Protein AF-0000000082941729 (afdb_homodimer)

Radius of gyration: 45.55 Å; Cα contacts (8 Å, |Δi|>4): 1710; chains: 2; bounding box: 88×138×105 Å

Sequence (1058 aa):
MKRRRMSAECEMDHSYAMPNVNDNSNALLKKIQNVYANKLLNDITLVVGGISYPAHRFMLCISSDVFETMLMNSTWSDSHQEVIELQEVQQCIEVFPVFLQYFYTGVITLEQSNIMPMLVLADKYNVKDLTTLCVEYMCEHIADAADQGQLVTWFQYVLSLNQPTTINASYYCKIWQDIDCMEIKPPWNRLLKACRNYIKWNLDSCTKCFNTFQCDILVGLLKQSDVVVHDEMQLFGCVASWLNYQSAEKLLECNDSDTIEDYMSSLTEHVMSYIRYPMILPRQMAQLLMVPVVKQNKDFFVDKMAAAMEYNLIKTEKRSDSEHILECTPRLYTCERWGNSFRVRTKVIQNYQSIKREIVTCSSLFDRERELNEESNWEIEMYLKGMCFGKAMLVSWRGSIEVPEVIIKTVRATIKMKLRPEDIGKVARHVRVAILVYAVQNKIVHVVTVVQKVVLFDTNQNLITIDDLMVYDAVNQPTTNEDLIHINDTNVSYFMSDRVPLKFHVIITPIITGLTDTHVGTRIQHVHFMKRRRMSAECEMDHSYAMPNVNDNSNALLKKIQNVYANKLLNDITLVVGGISYPAHRFMLCISSDVFETMLMNSTWSDSHQEVIELQEVQQCIEVFPVFLQYFYTGVITLEQSNIMPMLVLADKYNVKDLTTLCVEYMCEHIADAADQGQLVTWFQYVLSLNQPTTINASYYCKIWQDIDCMEIKPPWNRLLKACRNYIKWNLDSCTKCFNTFQCDILVGLLKQSDVVVHDEMQLFGCVASWLNYQSAEKLLECNDSDTIEDYMSSLTEHVMSYIRYPMILPRQMAQLLMVPVVKQNKDFFVDKMAAAMEYNLIKTEKRSDSEHILECTPRLYTCERWGNSFRVRTKVIQNYQSIKREIVTCSSLFDRERELNEESNWEIEMYLKGMCFGKAMLVSWRGSIEVPEVIIKTVRATIKMKLRPEDIGKVARHVRVAILVYAVQNKIVHVVTVVQKVVLFDTNQNLITIDDLMVYDAVNQPTTNEDLIHINDTNVSYFMSDRVPLKFHVIITPIITGLTDTHVGTRIQHVHF

Nearest PDB structures (foldseek):
  5x4m-assembly1_A  TM=8.653E-01  e=1.955E-06  Homo sapiens
  6zbu-assembly1_A  TM=8.214E-01  e=2.168E-06  Homo sapiens
  6xxs-assembly1_B  TM=8.142E-01  e=2.168E-06  Homo sapiens
  6y17-assembly1_B  TM=8.483E-01  e=8.745E-06  Homo sapiens
  3htm-assembly2_D  TM=7.459E-01  e=9.986E-07  Homo sapiens

Secondary structure (DSSP, 8-state):
-------------------EEEE-HHHHHHHHHHHHHTT-S--EEEEETTEEEEE-HHHHHHH-HHHHHHHHSS---SSS-EEEEE---HHHHHHHHHHHHHHHHSEEEE-TTTHHHHHHHHHHTT-HHHHHHHHHHHHHTHHHHHHHT-HHHHHHHHHHHS--SS--TTHHHHHHHT-S---PPTTHHHHHHHHHHHHHH-GGGGGTTGGG--HHHHHHHHT-S--EES-HHHHHHHHHHHHHHHHHHHHHH---HHHHHHHHHHHHHHHHTTS-GGGS-HHHHHHHTTSHHHHHTHHHHHHHHHHHHHHHH--S-----GGGHHHHS--EE-STTTEEEEEE-GGGPPTT-EEEEEEEEES-SS--SSS--PEEEEEEEEESS-EEE--EEEEETTEEEEE--EEE---EEEEEEE--GGGTTT--EEEEEEEEEEEEETTEEEEEEEEEEEEEE-SS--EEEE--SS-HHHHHS---TT----STTSS-BS-SSTTPPEEEEEEEEE--BTTB------EEE----/-------------------EEEE-HHHHHHHHHHHHHTT-S--EEEEETTEEEEE-HHHHHHH-HHHHHHHHSS---SSS-EEEEE---HHHHHHHHHHHHHHHHSEEEE-TTTHHHHHHHHHHTT-HHHHHHHHHHHHHTHHHHHHHT-HHHHHHHHHHHS--SS--TTHHHHHHHTSS---PPTTHHHHHHHHHHHHHH-GGGGGTTGGG--HHHHHHHHT-S--EES-HHHHHHHHHHHHHHHHHHHHHH---HHHHHHHHHHHHHHHHTTS-GGGS-HHHHHHHTTSHHHHHTHHHHHHHHHHHHHHHH--S-----GGGHHHHS--EE-STTTEEEEEE-GGGPPTT-EEEEEEEEES-SS--SSS--PEEEEEEEEESS-EEE--EEEEETTEEEEE--EEE---EEEEEEE--GGGTTT--EEEEEEEEEEEEETTEEEEEEEEEEEEEE-SS--EEEE--SS-HHHHHS---SS----STTSS-BS-SSTTPPEEEEEEEEE--TTTS------EEE----

Structure (mmCIF, N/CA/C/O backbone):
data_AF-0000000082941729-model_v1
#
loop_
_entity.id
_entity.type
_entity.pdbx_description
1 polymer 'BTB domain-containing protein'
#
loop_
_atom_site.group_PDB
_atom_site.id
_atom_site.type_symbol
_atom_site.label_atom_id
_atom_site.label_alt_id
_atom_site.label_comp_id
_atom_site.label_asym_id
_atom_site.label_entity_id
_atom_site.label_seq_id
_atom_site.pdbx_PDB_ins_code
_atom_site.Cartn_x
_atom_site.Cartn_y
_atom_site.Cartn_z
_atom_site.occupancy
_atom_site.B_iso_or_equiv
_atom_site.auth_seq_id
_atom_site.auth_comp_id
_atom_site.auth_asym_id
_atom_site.auth_atom_id
_atom_site.pdbx_PDB_model_num
ATOM 1 N N . MET A 1 1 ? -15.031 -22.234 -60.562 1 21.86 1 MET A N 1
ATOM 2 C CA . MET A 1 1 ? -15.578 -21.766 -59.312 1 21.86 1 MET A CA 1
ATOM 3 C C . MET A 1 1 ? -14.594 -21.984 -58.156 1 21.86 1 MET A C 1
ATOM 5 O O . MET A 1 1 ? -14.43 -23.109 -57.688 1 21.86 1 MET A O 1
ATOM 9 N N . LYS A 1 2 ? -13.523 -21.281 -58.031 1 22.61 2 LYS A N 1
ATOM 10 C CA . LYS A 1 2 ? -12.172 -21.391 -57.469 1 22.61 2 LYS A CA 1
ATOM 11 C C . LYS A 1 2 ? -12.18 -21.125 -55.969 1 22.61 2 LYS A C 1
ATOM 13 O O . LYS A 1 2 ? -12.695 -20.094 -55.531 1 22.61 2 LYS A O 1
ATOM 18 N N . ARG A 1 3 ? -12.211 -22.203 -55 1 19.81 3 ARG A N 1
ATOM 19 C CA . ARG A 1 3 ? -12.328 -22.391 -53.562 1 19.81 3 ARG A CA 1
ATOM 20 C C . ARG A 1 3 ? -11.312 -21.516 -52.812 1 19.81 3 ARG A C 1
ATOM 22 O O . ARG A 1 3 ? -10.102 -21.719 -52.938 1 19.81 3 ARG A O 1
ATOM 29 N N . ARG A 1 4 ? -11.562 -20.25 -52.719 1 24.45 4 ARG A N 1
ATOM 30 C CA . ARG A 1 4 ? -10.711 -19.219 -52.094 1 24.45 4 ARG A CA 1
ATOM 31 C C . ARG A 1 4 ? -10.242 -19.656 -50.719 1 24.45 4 ARG A C 1
ATOM 33 O O . ARG A 1 4 ? -11.055 -19.828 -49.812 1 24.45 4 ARG A O 1
ATOM 40 N N . ARG A 1 5 ? -9.133 -20.422 -50.625 1 20.16 5 ARG A N 1
ATOM 41 C CA . ARG A 1 5 ? -8.383 -21.031 -49.562 1 20.16 5 ARG A CA 1
ATOM 42 C C . ARG A 1 5 ? -8.031 -20 -48.469 1 20.16 5 ARG A C 1
ATOM 44 O O . ARG A 1 5 ? -7.156 -19.156 -48.688 1 20.16 5 ARG A O 1
ATOM 51 N N . MET A 1 6 ? -9.023 -19.391 -48 1 22.98 6 MET A N 1
ATOM 52 C CA . MET A 1 6 ? -8.812 -18.328 -47 1 22.98 6 MET A CA 1
ATOM 53 C C . MET A 1 6 ? -7.812 -18.75 -45.938 1 22.98 6 MET A C 1
ATOM 55 O O . MET A 1 6 ? -8.047 -19.734 -45.219 1 22.98 6 MET A O 1
ATOM 59 N N . SER A 1 7 ? -6.547 -18.625 -46.125 1 22.41 7 SER A N 1
ATOM 60 C CA . SER A 1 7 ? -5.328 -18.844 -45.375 1 22.41 7 SER A CA 1
ATOM 61 C C . SER A 1 7 ? -5.375 -18.094 -44.031 1 22.41 7 SER A C 1
ATOM 63 O O . SER A 1 7 ? -5.215 -16.859 -44 1 22.41 7 SER A O 1
ATOM 65 N N . ALA A 1 8 ? -6.391 -18.109 -43.281 1 27.59 8 ALA A N 1
ATOM 66 C CA . ALA A 1 8 ? -6.414 -17.344 -42.062 1 27.59 8 ALA A CA 1
ATOM 67 C C . ALA A 1 8 ? -5.152 -17.594 -41.219 1 27.59 8 ALA A C 1
ATOM 69 O O . ALA A 1 8 ? -4.957 -18.688 -40.688 1 27.59 8 ALA A O 1
ATOM 70 N N . GLU A 1 9 ? -4.09 -17.016 -41.625 1 25.06 9 GLU A N 1
ATOM 71 C CA . GLU A 1 9 ? -2.816 -16.828 -40.938 1 25.06 9 GLU A CA 1
ATOM 72 C C . GLU A 1 9 ? -3.023 -16.344 -39.5 1 25.06 9 GLU A C 1
ATOM 74 O O . GLU A 1 9 ? -3.422 -15.195 -39.281 1 25.06 9 GLU A O 1
ATOM 79 N N . CYS A 1 10 ? -3.721 -17.031 -38.719 1 26.91 10 CYS A N 1
ATOM 80 C CA . CYS A 1 10 ? -3.805 -16.719 -37.281 1 26.91 10 CYS A CA 1
ATOM 81 C C . CYS A 1 10 ? -2.439 -16.312 -36.75 1 26.91 10 CYS A C 1
ATOM 83 O O . CYS A 1 10 ? -1.518 -17.141 -36.688 1 26.91 10 CYS A O 1
ATOM 85 N N . GLU A 1 11 ? -2.002 -15.117 -37.125 1 27.2 11 GLU A N 1
ATOM 86 C CA . GLU A 1 11 ? -0.87 -14.422 -36.5 1 27.2 11 GLU A CA 1
ATOM 87 C C . GLU A 1 11 ? -0.776 -14.727 -35 1 27.2 11 GLU A C 1
ATOM 89 O O . GLU A 1 11 ? -1.679 -14.383 -34.25 1 27.2 11 GLU A O 1
ATOM 94 N N . MET A 1 12 ? -0.299 -15.836 -34.656 1 29.38 12 MET A N 1
ATOM 95 C CA . MET A 1 12 ? 0.093 -16.266 -33.344 1 29.38 12 MET A CA 1
ATOM 96 C C . MET A 1 12 ? 0.808 -15.148 -32.594 1 29.38 12 MET A C 1
ATOM 98 O O . MET A 1 12 ? 1.949 -14.812 -32.906 1 29.38 12 MET A O 1
ATOM 102 N N . ASP A 1 13 ? 0.199 -13.969 -32.469 1 31.2 13 ASP A N 1
ATOM 103 C CA . ASP A 1 13 ? 0.742 -12.898 -31.641 1 31.2 13 ASP A CA 1
ATOM 104 C C . ASP A 1 13 ? 1.381 -13.469 -30.375 1 31.2 13 ASP A C 1
ATOM 106 O O . ASP A 1 13 ? 0.701 -14.086 -29.547 1 31.2 13 ASP A O 1
ATOM 110 N N . HIS A 1 14 ? 2.51 -13.938 -30.453 1 34.19 14 HIS A N 1
ATOM 111 C CA . HIS A 1 14 ? 3.398 -14.195 -29.328 1 34.19 14 HIS A CA 1
ATOM 112 C C . HIS A 1 14 ? 3.322 -13.078 -28.297 1 34.19 14 HIS A C 1
ATOM 114 O O . HIS A 1 14 ? 4.02 -12.062 -28.422 1 34.19 14 HIS A O 1
ATOM 120 N N . SER A 1 15 ? 2.23 -12.586 -27.969 1 35.53 15 SER A N 1
ATOM 121 C CA . SER A 1 15 ? 2.148 -11.578 -26.922 1 35.53 15 SER A CA 1
ATOM 122 C C . SER A 1 15 ? 3.182 -11.836 -25.828 1 35.53 15 SER A C 1
ATOM 124 O O . SER A 1 15 ? 3.232 -12.93 -25.266 1 35.53 15 SER A O 1
ATOM 126 N N . TYR A 1 16 ? 4.301 -11.227 -25.922 1 38.34 16 TYR A N 1
ATOM 127 C CA . TYR A 1 16 ? 5.332 -11.039 -24.906 1 38.34 16 TYR A CA 1
ATOM 128 C C . TYR A 1 16 ? 4.723 -10.984 -23.516 1 38.34 16 TYR A C 1
ATOM 130 O O . TYR A 1 16 ? 3.793 -10.211 -23.266 1 38.34 16 TYR A O 1
ATOM 138 N N . ALA A 1 17 ? 4.609 -12.055 -22.859 1 46.28 17 ALA A N 1
ATOM 139 C CA . ALA A 1 17 ? 4.199 -12.219 -21.469 1 46.28 17 ALA A CA 1
ATOM 140 C C . ALA A 1 17 ? 4.605 -11.008 -20.641 1 46.28 17 ALA A C 1
ATOM 142 O O . ALA A 1 17 ? 5.773 -10.617 -20.625 1 46.28 17 ALA A O 1
ATOM 143 N N . MET A 1 18 ? 3.936 -9.945 -20.547 1 54.12 18 MET A N 1
ATOM 144 C CA . MET A 1 18 ? 4.137 -8.812 -19.656 1 54.12 18 MET A CA 1
ATOM 145 C C . MET A 1 18 ? 4.824 -9.258 -18.359 1 54.12 18 MET A C 1
ATOM 147 O O . MET A 1 18 ? 4.473 -10.289 -17.797 1 54.12 18 MET A O 1
ATOM 151 N N . PRO A 1 19 ? 5.992 -8.656 -18.188 1 65.81 19 PRO A N 1
ATOM 152 C CA . PRO A 1 19 ? 6.688 -9.008 -16.953 1 65.81 19 PRO A CA 1
ATOM 153 C C . PRO A 1 19 ? 5.766 -9 -15.734 1 65.81 19 PRO A C 1
ATOM 155 O O . PRO A 1 19 ? 4.891 -8.141 -15.617 1 65.81 19 PRO A O 1
ATOM 158 N N . ASN A 1 20 ? 5.652 -10.117 -15.125 1 81.06 20 ASN A N 1
ATOM 159 C CA . ASN A 1 20 ? 4.859 -10.273 -13.914 1 81.06 20 ASN A CA 1
ATOM 160 C C . ASN A 1 20 ? 5.539 -9.625 -12.711 1 81.06 20 ASN A C 1
ATOM 162 O O . ASN A 1 20 ? 6.391 -10.242 -12.07 1 81.06 20 ASN A O 1
ATOM 166 N N . VAL A 1 21 ? 5.328 -8.352 -12.57 1 82.5 21 VAL A N 1
ATOM 167 C CA . VAL A 1 21 ? 5.891 -7.621 -11.438 1 82.5 21 VAL A CA 1
ATOM 168 C C . VAL A 1 21 ? 5.102 -7.953 -10.172 1 82.5 21 VAL A C 1
ATOM 170 O O . VAL A 1 21 ? 3.877 -7.812 -10.141 1 82.5 21 VAL A O 1
ATOM 173 N N . ASN A 1 22 ? 5.801 -8.523 -9.227 1 87.06 22 ASN A N 1
ATOM 174 C CA . ASN A 1 22 ? 5.211 -8.852 -7.934 1 87.06 22 ASN A CA 1
ATOM 175 C C . ASN A 1 22 ? 5.688 -7.91 -6.836 1 87.06 22 ASN A C 1
ATOM 177 O O . ASN A 1 22 ? 6.887 -7.793 -6.59 1 87.06 22 ASN A O 1
ATOM 181 N N . ASP A 1 23 ? 4.734 -7.207 -6.297 1 87.62 23 ASP A N 1
ATOM 182 C CA . ASP A 1 23 ? 5.055 -6.305 -5.195 1 87.62 23 ASP A CA 1
ATOM 183 C C . ASP A 1 23 ? 4.793 -6.969 -3.844 1 87.62 23 ASP A C 1
ATOM 185 O O . ASP A 1 23 ? 3.645 -7.086 -3.416 1 87.62 23 ASP A O 1
ATOM 189 N N . ASN A 1 24 ? 5.77 -7.367 -3.215 1 92.56 24 ASN A N 1
ATOM 190 C CA . ASN A 1 24 ? 5.711 -7.996 -1.9 1 92.56 24 ASN A CA 1
ATOM 191 C C . ASN A 1 24 ? 6.379 -7.137 -0.834 1 92.56 24 ASN A C 1
ATOM 193 O O . ASN A 1 24 ? 6.988 -7.66 0.1 1 92.56 24 ASN A O 1
ATOM 197 N N . SER A 1 25 ? 6.285 -5.875 -0.958 1 92 25 SER A N 1
ATOM 198 C CA . SER A 1 25 ? 6.934 -4.949 -0.036 1 92 25 SER A CA 1
ATOM 199 C C . SER A 1 25 ? 6.363 -5.082 1.373 1 92 25 SER A C 1
ATOM 201 O O . SER A 1 25 ? 7.066 -4.84 2.357 1 92 25 SER A O 1
ATOM 203 N N . ASN A 1 26 ? 5.145 -5.469 1.454 1 92.75 26 ASN A N 1
ATOM 204 C CA . ASN A 1 26 ? 4.523 -5.684 2.754 1 92.75 26 ASN A CA 1
ATOM 205 C C . ASN A 1 26 ? 5.258 -6.75 3.561 1 92.75 26 ASN A C 1
ATOM 207 O O . ASN A 1 26 ? 5.344 -6.66 4.785 1 92.75 26 ASN A O 1
ATOM 211 N N . ALA A 1 27 ? 5.723 -7.719 2.869 1 92.88 27 ALA A N 1
ATOM 212 C CA . ALA A 1 27 ? 6.477 -8.773 3.547 1 92.88 27 ALA A CA 1
ATOM 213 C C . ALA A 1 27 ? 7.758 -8.219 4.156 1 92.88 27 ALA A C 1
ATOM 215 O O . ALA A 1 27 ? 8.156 -8.625 5.254 1 92.88 27 ALA A O 1
ATOM 216 N N . LEU A 1 28 ? 8.383 -7.355 3.439 1 94.19 28 LEU A N 1
ATOM 217 C CA . LEU A 1 28 ? 9.602 -6.73 3.947 1 94.19 28 LEU A CA 1
ATOM 218 C C . LEU A 1 28 ? 9.312 -5.93 5.215 1 94.19 28 LEU A C 1
ATOM 220 O O . LEU A 1 28 ? 10.047 -6.039 6.199 1 94.19 28 LEU A O 1
ATOM 224 N N . LEU A 1 29 ? 8.273 -5.176 5.199 1 95.25 29 LEU A N 1
ATOM 225 C CA . LEU A 1 29 ? 7.887 -4.379 6.359 1 95.25 29 LEU A CA 1
ATOM 226 C C . LEU A 1 29 ? 7.578 -5.273 7.555 1 95.25 29 LEU A C 1
ATOM 228 O O . LEU A 1 29 ? 7.953 -4.949 8.688 1 95.25 29 LEU A O 1
ATOM 232 N N . LYS A 1 30 ? 6.93 -6.352 7.254 1 95.25 30 LYS A N 1
ATOM 233 C CA . LYS A 1 30 ? 6.602 -7.293 8.32 1 95.25 30 LYS A CA 1
ATOM 234 C C . LYS A 1 30 ? 7.863 -7.898 8.93 1 95.25 30 LYS A C 1
ATOM 236 O O . LYS A 1 30 ? 7.922 -8.141 10.133 1 95.25 30 LYS A O 1
ATOM 241 N N . LYS A 1 31 ? 8.812 -8.172 8.102 1 95.69 31 LYS A N 1
ATOM 242 C CA . LYS A 1 31 ? 10.086 -8.695 8.586 1 95.69 31 LYS A CA 1
ATOM 243 C C . LYS A 1 31 ? 10.758 -7.711 9.539 1 95.69 31 LYS A C 1
ATOM 245 O O . LYS A 1 31 ? 11.234 -8.102 10.609 1 95.69 31 LYS A O 1
ATOM 250 N N . ILE A 1 32 ? 10.734 -6.465 9.156 1 96 32 ILE A N 1
ATOM 251 C CA . ILE A 1 32 ? 11.359 -5.422 9.961 1 96 32 ILE A CA 1
ATOM 252 C C . ILE A 1 32 ? 10.609 -5.27 11.281 1 96 32 ILE A C 1
ATOM 254 O O . ILE A 1 32 ? 11.219 -5.191 12.344 1 96 32 ILE A O 1
ATOM 258 N N . GLN A 1 33 ? 9.336 -5.258 11.203 1 95.38 33 GLN A N 1
ATOM 259 C CA . GLN A 1 33 ? 8.516 -5.141 12.398 1 95.38 33 GLN A CA 1
ATOM 260 C C . GLN A 1 33 ? 8.742 -6.32 13.344 1 95.38 33 GLN A C 1
ATOM 262 O O . GLN A 1 33 ? 8.766 -6.152 14.562 1 95.38 33 GLN A O 1
ATOM 267 N N . ASN A 1 34 ? 8.883 -7.473 12.711 1 95.38 34 ASN A N 1
ATOM 268 C CA . ASN A 1 34 ? 9.086 -8.68 13.508 1 95.38 34 ASN A CA 1
ATOM 269 C C . ASN A 1 34 ? 10.398 -8.625 14.281 1 95.38 34 ASN A C 1
ATOM 271 O O . ASN A 1 34 ? 10.445 -9.016 15.453 1 95.38 34 ASN A O 1
ATOM 275 N N . VAL A 1 35 ? 11.398 -8.18 13.633 1 94.88 35 VAL A N 1
ATOM 276 C CA . VAL A 1 35 ? 12.711 -8.086 14.273 1 94.88 35 VAL A CA 1
ATOM 277 C C . VAL A 1 35 ? 12.656 -7.094 15.43 1 94.88 35 VAL A C 1
ATOM 279 O O . VAL A 1 35 ? 13.258 -7.316 16.484 1 94.88 35 VAL A O 1
ATOM 282 N N . TYR A 1 36 ? 11.938 -6.012 15.297 1 94.94 36 TYR A N 1
ATOM 283 C CA . TYR A 1 36 ? 11.781 -5 16.344 1 94.94 36 TYR A CA 1
ATOM 284 C C . TYR A 1 36 ? 10.945 -5.531 17.5 1 94.94 36 TYR A C 1
ATOM 286 O O . TYR A 1 36 ? 11.328 -5.398 18.656 1 94.94 36 TYR A O 1
ATOM 294 N N . ALA A 1 37 ? 9.844 -6.117 17.156 1 94.44 37 ALA A N 1
ATOM 295 C CA . ALA A 1 37 ? 8.898 -6.59 18.172 1 94.44 37 ALA A CA 1
ATOM 296 C C . ALA A 1 37 ? 9.516 -7.688 19.031 1 94.44 37 ALA A C 1
ATOM 298 O O . ALA A 1 37 ? 9.258 -7.754 20.234 1 94.44 37 ALA A O 1
ATOM 299 N N . ASN A 1 38 ? 10.375 -8.492 18.422 1 94.19 38 ASN A N 1
ATOM 300 C CA . ASN A 1 38 ? 10.93 -9.633 19.141 1 94.19 38 ASN A CA 1
ATOM 301 C C . ASN A 1 38 ? 12.367 -9.375 19.578 1 94.19 38 ASN A C 1
ATOM 303 O O . ASN A 1 38 ? 13.039 -10.281 20.078 1 94.19 38 ASN A O 1
ATOM 307 N N . LYS A 1 39 ? 12.828 -8.133 19.422 1 93.19 39 LYS A N 1
ATOM 308 C CA . LYS A 1 39 ? 14.156 -7.711 19.859 1 93.19 39 LYS A CA 1
ATOM 309 C C . LYS A 1 39 ? 15.227 -8.656 19.328 1 93.19 39 LYS A C 1
ATOM 311 O O . LYS A 1 39 ? 16.062 -9.156 20.078 1 93.19 39 LYS A O 1
ATOM 316 N N . LEU A 1 40 ? 15.102 -8.922 18 1 91.69 40 LEU A N 1
ATOM 317 C CA . LEU A 1 40 ? 16.047 -9.812 17.328 1 91.69 40 LEU A CA 1
ATOM 318 C C . LEU A 1 40 ? 17.141 -9.008 16.609 1 91.69 40 LEU A C 1
ATOM 320 O O . LEU A 1 40 ? 16.875 -7.902 16.141 1 91.69 40 LEU A O 1
ATOM 324 N N . LEU A 1 41 ? 18.359 -9.422 16.594 1 89.56 41 LEU A N 1
ATOM 325 C CA . LEU A 1 41 ? 19.469 -8.898 15.812 1 89.56 41 LEU A CA 1
ATOM 326 C C . LEU A 1 41 ? 19.859 -7.5 16.281 1 89.56 41 LEU A C 1
ATOM 328 O O . LEU A 1 41 ? 20.203 -6.645 15.461 1 89.56 41 LEU A O 1
ATOM 332 N N . ASN A 1 42 ? 19.656 -7.203 17.562 1 91.69 42 ASN A N 1
ATOM 333 C CA . ASN A 1 42 ? 20 -5.883 18.078 1 91.69 42 ASN A CA 1
ATOM 334 C C . ASN A 1 42 ? 21.516 -5.688 18.141 1 91.69 42 ASN A C 1
ATOM 336 O O . ASN A 1 42 ? 22.234 -6.582 18.578 1 91.69 42 ASN A O 1
ATOM 340 N N . ASP A 1 43 ? 22 -4.582 17.625 1 87.25 43 ASP A N 1
ATOM 341 C CA . ASP A 1 43 ? 23.438 -4.305 17.656 1 87.25 43 ASP A CA 1
ATOM 342 C C . ASP A 1 43 ? 23.734 -3.037 18.453 1 87.25 43 ASP A C 1
ATOM 344 O O . ASP A 1 43 ? 24.906 -2.715 18.688 1 87.25 43 ASP A O 1
ATOM 348 N N . ILE A 1 44 ? 22.688 -2.32 18.891 1 91.31 44 ILE A N 1
ATOM 349 C CA . ILE A 1 44 ? 22.859 -1.099 19.672 1 91.31 44 ILE A CA 1
ATOM 350 C C . ILE A 1 44 ? 21.703 -0.961 20.672 1 91.31 44 ILE A C 1
ATOM 352 O O . ILE A 1 44 ? 20.609 -1.492 20.438 1 91.31 44 ILE A O 1
ATOM 356 N N . THR A 1 45 ? 21.953 -0.331 21.75 1 94.75 45 THR A N 1
ATOM 357 C CA . THR A 1 45 ? 20.938 -0.068 22.766 1 94.75 45 THR A CA 1
ATOM 358 C C . THR A 1 45 ? 20.906 1.413 23.125 1 94.75 45 THR A C 1
ATOM 360 O O . THR A 1 45 ? 21.922 1.992 23.469 1 94.75 45 THR A O 1
ATOM 363 N N . LEU A 1 46 ? 19.766 2.07 23.031 1 95.25 46 LEU A N 1
ATOM 364 C CA . LEU A 1 46 ? 19.578 3.461 23.422 1 95.25 46 LEU A CA 1
ATOM 365 C C . LEU A 1 46 ? 19.016 3.555 24.828 1 95.25 46 LEU A C 1
ATOM 367 O O . LEU A 1 46 ? 18.109 2.801 25.203 1 95.25 46 LEU A O 1
ATOM 371 N N . VAL A 1 47 ? 19.562 4.395 25.625 1 97 47 VAL A N 1
ATOM 372 C CA . VAL A 1 47 ? 19.062 4.625 26.969 1 97 47 VAL A CA 1
ATOM 373 C C . VAL A 1 47 ? 18.469 6.031 27.078 1 97 47 VAL A C 1
ATOM 375 O O . VAL A 1 47 ? 19.188 7.02 26.875 1 97 47 VAL A O 1
ATOM 378 N N . VAL A 1 48 ? 17.219 6.133 27.344 1 96.94 48 VAL A N 1
ATOM 379 C CA . VAL A 1 48 ? 16.516 7.402 27.453 1 96.94 48 VAL A CA 1
ATOM 380 C C . VAL A 1 48 ? 15.75 7.469 28.781 1 96.94 48 VAL A C 1
ATOM 382 O O . VAL A 1 48 ? 14.844 6.672 29.016 1 96.94 48 VAL A O 1
ATOM 385 N N . GLY A 1 49 ? 16.062 8.406 29.641 1 95.25 49 GLY A N 1
ATOM 386 C CA . GLY A 1 49 ? 15.398 8.516 30.938 1 95.25 49 GLY A CA 1
ATOM 387 C C . GLY A 1 49 ? 15.547 7.277 31.781 1 95.25 49 GLY A C 1
ATOM 388 O O . GLY A 1 49 ? 14.602 6.855 32.469 1 95.25 49 GLY A O 1
ATOM 389 N N . GLY A 1 50 ? 16.578 6.508 31.609 1 94.31 50 GLY A N 1
ATOM 390 C CA . GLY A 1 50 ? 16.844 5.312 32.406 1 94.31 50 GLY A CA 1
ATOM 391 C C . GLY A 1 50 ? 16.25 4.055 31.781 1 94.31 50 GLY A C 1
ATOM 392 O O . GLY A 1 50 ? 16.453 2.955 32.312 1 94.31 50 GLY A O 1
ATOM 393 N N . ILE A 1 51 ? 15.57 4.207 30.734 1 96.56 51 ILE A N 1
ATOM 394 C CA . ILE A 1 51 ? 14.953 3.059 30.078 1 96.56 51 ILE A CA 1
ATOM 395 C C . ILE A 1 51 ? 15.797 2.643 28.875 1 96.56 51 ILE A C 1
ATOM 397 O O . ILE A 1 51 ? 16.219 3.488 28.078 1 96.56 51 ILE A O 1
ATOM 401 N N . SER A 1 52 ? 16.016 1.39 28.672 1 96.19 52 SER A N 1
ATOM 402 C CA . SER A 1 52 ? 16.828 0.871 27.594 1 96.19 52 SER A CA 1
ATOM 403 C C . SER A 1 52 ? 15.969 0.425 26.406 1 96.19 52 SER A C 1
ATOM 405 O O . SER A 1 52 ? 14.984 -0.292 26.594 1 96.19 52 SER A O 1
ATOM 407 N N . TYR A 1 53 ? 16.328 0.817 25.25 1 96.5 53 TYR A N 1
ATOM 408 C CA . TYR A 1 53 ? 15.641 0.455 24.016 1 96.5 53 TYR A CA 1
ATOM 409 C C . TYR A 1 53 ? 16.594 -0.211 23.031 1 96.5 53 TYR A C 1
ATOM 411 O O . TYR A 1 53 ? 17.328 0.469 22.312 1 96.5 53 TYR A O 1
ATOM 419 N N . PRO A 1 54 ? 16.578 -1.563 23.016 1 95.62 54 PRO A N 1
ATOM 420 C CA . PRO A 1 54 ? 17.359 -2.215 21.969 1 95.62 54 PRO A CA 1
ATOM 421 C C . PRO A 1 54 ? 16.953 -1.783 20.562 1 95.62 54 PRO A C 1
ATOM 423 O O . PRO A 1 54 ? 15.75 -1.701 20.266 1 95.62 54 PRO A O 1
ATOM 426 N N . ALA A 1 55 ? 17.859 -1.428 19.719 1 95.5 55 ALA A N 1
ATOM 427 C CA . ALA A 1 55 ? 17.578 -0.921 18.375 1 95.5 55 ALA A CA 1
ATOM 428 C C . ALA A 1 55 ? 18.594 -1.443 17.375 1 95.5 55 ALA A C 1
ATOM 430 O O . ALA A 1 55 ? 19.391 -2.344 17.688 1 95.5 55 ALA A O 1
ATOM 431 N N . HIS A 1 56 ? 18.547 -1.095 16.172 1 93 56 HIS A N 1
ATOM 432 C CA . HIS A 1 56 ? 19.438 -1.479 15.094 1 93 56 HIS A CA 1
ATOM 433 C C . HIS A 1 56 ? 20.109 -0.259 14.469 1 93 56 HIS A C 1
ATOM 435 O O . HIS A 1 56 ? 19.438 0.705 14.102 1 93 56 HIS A O 1
ATOM 441 N N . ARG A 1 57 ? 21.391 -0.337 14.383 1 92.5 57 ARG A N 1
ATOM 442 C CA . ARG A 1 57 ? 22.172 0.768 13.844 1 92.5 57 ARG A CA 1
ATOM 443 C C . ARG A 1 57 ? 21.672 1.167 12.461 1 92.5 57 ARG A C 1
ATOM 445 O O . ARG A 1 57 ? 21.531 2.355 12.164 1 92.5 57 ARG A O 1
ATOM 452 N N . PHE A 1 58 ? 21.406 0.197 11.648 1 92.94 58 PHE A N 1
ATOM 453 C CA . PHE A 1 58 ? 20.969 0.448 10.281 1 92.94 58 PHE A CA 1
ATOM 454 C C . PHE A 1 58 ? 19.672 1.247 10.266 1 92.94 58 PHE A C 1
ATOM 456 O O . PHE A 1 58 ? 19.562 2.242 9.547 1 92.94 58 PHE A O 1
ATOM 463 N N . MET A 1 59 ? 18.688 0.828 11.062 1 96.06 59 MET A N 1
ATOM 464 C CA . MET A 1 59 ? 17.391 1.475 11.094 1 96.06 59 MET A CA 1
ATOM 465 C C . MET A 1 59 ? 17.5 2.898 11.625 1 96.06 59 MET A C 1
ATOM 467 O O . MET A 1 59 ? 16.828 3.805 11.125 1 96.06 59 MET A O 1
ATOM 471 N N . LEU A 1 60 ? 18.312 3.105 12.617 1 95.94 60 LEU A N 1
ATOM 472 C CA . LEU A 1 60 ? 18.516 4.434 13.188 1 95.94 60 LEU A CA 1
ATOM 473 C C . LEU A 1 60 ? 19.172 5.367 12.172 1 95.94 60 LEU A C 1
ATOM 475 O O . LEU A 1 60 ? 18.734 6.504 12 1 95.94 60 LEU A O 1
ATOM 479 N N . CYS A 1 61 ? 20.156 4.852 11.414 1 94.38 61 CYS A N 1
ATOM 480 C CA . CYS A 1 61 ? 20.922 5.672 10.484 1 94.38 61 CYS A CA 1
ATOM 481 C C . CYS A 1 61 ? 20.078 6.059 9.273 1 94.38 61 CYS A C 1
ATOM 483 O O . CYS A 1 61 ? 20.203 7.176 8.766 1 94.38 61 CYS A O 1
ATOM 485 N N . ILE A 1 62 ? 19.234 5.191 8.828 1 95.06 62 ILE A N 1
ATOM 486 C CA . ILE A 1 62 ? 18.469 5.5 7.625 1 95.06 62 ILE A CA 1
ATOM 487 C C . ILE A 1 62 ? 17.344 6.465 7.965 1 95.06 62 ILE A C 1
ATOM 489 O O . ILE A 1 62 ? 16.844 7.188 7.094 1 95.06 62 ILE A O 1
ATOM 493 N N . SER A 1 63 ? 16.875 6.441 9.195 1 95.75 63 SER A N 1
ATOM 494 C CA . SER A 1 63 ? 15.688 7.203 9.578 1 95.75 63 SER A CA 1
ATOM 495 C C . SER A 1 63 ? 16.062 8.586 10.086 1 95.75 63 SER A C 1
ATOM 497 O O . SER A 1 63 ? 15.258 9.523 10.008 1 95.75 63 SER A O 1
ATOM 499 N N . SER A 1 64 ? 17.266 8.773 10.641 1 96.12 64 SER A N 1
ATOM 500 C CA . SER A 1 64 ? 17.656 10.016 11.289 1 96.12 64 SER A CA 1
ATOM 501 C C . SER A 1 64 ? 19.047 10.445 10.859 1 96.12 64 SER A C 1
ATOM 503 O O . SER A 1 64 ? 20 9.664 10.945 1 96.12 64 SER A O 1
ATOM 505 N N . ASP A 1 65 ? 19.219 11.695 10.5 1 94.25 65 ASP A N 1
ATOM 506 C CA . ASP A 1 65 ? 20.516 12.234 10.125 1 94.25 65 ASP A CA 1
ATOM 507 C C . ASP A 1 65 ? 21.438 12.367 11.336 1 94.25 65 ASP A C 1
ATOM 509 O O . ASP A 1 65 ? 22.656 12.18 11.227 1 94.25 65 ASP A O 1
ATOM 513 N N . VAL A 1 66 ? 20.875 12.688 12.422 1 94.56 66 VAL A N 1
ATOM 514 C CA . VAL A 1 66 ? 21.641 12.867 13.648 1 94.56 66 VAL A CA 1
ATOM 515 C C . VAL A 1 66 ? 22.203 11.523 14.109 1 94.56 66 VAL A C 1
ATOM 517 O O . VAL A 1 66 ? 23.375 11.414 14.461 1 94.56 66 VAL A O 1
ATOM 520 N N . PHE A 1 67 ? 21.359 10.508 14.086 1 93.81 67 PHE A N 1
ATOM 521 C CA . PHE A 1 67 ? 21.844 9.172 14.445 1 93.81 67 PHE A CA 1
ATOM 522 C C . PHE A 1 67 ? 22.906 8.703 13.469 1 93.81 67 PHE A C 1
ATOM 524 O O . PHE A 1 67 ? 23.875 8.031 13.867 1 93.81 67 PHE A O 1
ATOM 531 N N . GLU A 1 68 ? 22.719 8.977 12.188 1 92.25 68 GLU A N 1
ATOM 532 C CA . GLU A 1 68 ? 23.719 8.602 11.188 1 92.25 68 GLU A CA 1
ATOM 533 C C . GLU A 1 68 ? 25.078 9.203 11.508 1 92.25 68 GLU A C 1
ATOM 535 O O . GLU A 1 68 ? 26.094 8.508 11.484 1 92.25 68 GLU A O 1
ATOM 540 N N . THR A 1 69 ? 25.078 10.477 11.82 1 90 69 THR A N 1
ATOM 541 C CA . THR A 1 69 ? 26.312 11.18 12.141 1 90 69 THR A CA 1
ATOM 542 C C . THR A 1 69 ? 26.922 10.656 13.438 1 90 69 THR A C 1
ATOM 544 O O . THR A 1 69 ? 28.125 10.461 13.539 1 90 69 THR A O 1
ATOM 547 N N . MET A 1 70 ? 26.094 10.375 14.398 1 86.81 70 MET A N 1
ATOM 548 C CA . MET A 1 70 ? 26.531 9.914 15.711 1 86.81 70 MET A CA 1
ATOM 549 C C . MET A 1 70 ? 27.141 8.516 15.625 1 86.81 70 MET A C 1
ATOM 551 O O . MET A 1 70 ? 28.141 8.227 16.281 1 86.81 70 MET A O 1
ATOM 555 N N . LEU A 1 71 ? 26.562 7.664 14.719 1 84.81 71 LEU A N 1
ATOM 556 C CA . LEU A 1 71 ? 26.922 6.25 14.742 1 84.81 71 LEU A CA 1
ATOM 557 C C . LEU A 1 71 ? 27.938 5.926 13.656 1 84.81 71 LEU A C 1
ATOM 559 O O . LEU A 1 71 ? 28.625 4.91 13.734 1 84.81 71 LEU A O 1
ATOM 563 N N . MET A 1 72 ? 27.906 6.625 12.531 1 77.75 72 MET A N 1
ATOM 564 C CA . MET A 1 72 ? 28.891 6.379 11.484 1 77.75 72 MET A CA 1
ATOM 565 C C . MET A 1 72 ? 30.281 6.887 11.898 1 77.75 72 MET A C 1
ATOM 567 O O . MET A 1 72 ? 31.297 6.363 11.453 1 77.75 72 MET A O 1
ATOM 571 N N . ASN A 1 73 ? 30.328 8.031 12.633 1 63.53 73 ASN A N 1
ATOM 572 C CA . ASN A 1 73 ? 31.609 8.562 13.094 1 63.53 73 ASN A CA 1
ATOM 573 C C . ASN A 1 73 ? 32.188 7.734 14.234 1 63.53 73 ASN A C 1
ATOM 575 O O . ASN A 1 73 ? 33.312 7.941 14.648 1 63.53 73 ASN A O 1
ATOM 579 N N . SER A 1 74 ? 31.344 7.047 14.859 1 54.97 74 SER A N 1
ATOM 580 C CA . SER A 1 74 ? 31.828 6.285 16 1 54.97 74 SER A CA 1
ATOM 581 C C . SER A 1 74 ? 32.656 5.078 15.547 1 54.97 74 SER A C 1
ATOM 583 O O . SER A 1 74 ? 32.312 4.422 14.562 1 54.97 74 SER A O 1
ATOM 585 N N . THR A 1 75 ? 33.938 5.203 15.656 1 47.97 75 THR A N 1
ATOM 586 C CA . THR A 1 75 ? 34.812 4.035 15.586 1 47.97 75 THR A CA 1
ATOM 587 C C . THR A 1 75 ? 34.094 2.793 16.109 1 47.97 75 THR A C 1
ATOM 589 O O . THR A 1 75 ? 33.562 2.797 17.219 1 47.97 75 THR A O 1
ATOM 592 N N . TRP A 1 76 ? 33.469 2.076 15.078 1 46.75 76 TRP A N 1
ATOM 593 C CA . TRP A 1 76 ? 32.781 0.823 15.383 1 46.75 76 TRP A CA 1
ATOM 594 C C . TRP A 1 76 ? 33.469 0.104 16.547 1 46.75 76 TRP A C 1
ATOM 596 O O . TRP A 1 76 ? 34.656 -0.257 16.453 1 46.75 76 TRP A O 1
ATOM 606 N N . SER A 1 77 ? 33.469 0.579 17.688 1 41.91 77 SER A N 1
ATOM 607 C CA . SER A 1 77 ? 34.125 -0.256 18.688 1 41.91 77 SER A CA 1
ATOM 608 C C . SER A 1 77 ? 33.781 -1.728 18.5 1 41.91 77 SER A C 1
ATOM 610 O O . SER A 1 77 ? 32.688 -2.053 18.031 1 41.91 77 SER A O 1
ATOM 612 N N . ASP A 1 78 ? 34.781 -2.582 18.234 1 42.19 78 ASP A N 1
ATOM 613 C CA . ASP A 1 78 ? 34.875 -4.023 18.031 1 42.19 78 ASP A CA 1
ATOM 614 C C . ASP A 1 78 ? 33.625 -4.738 18.547 1 42.19 78 ASP A C 1
ATOM 616 O O . ASP A 1 78 ? 33.25 -5.777 18 1 42.19 78 ASP A O 1
ATOM 620 N N . SER A 1 79 ? 33.656 -5.031 19.969 1 44.25 79 SER A N 1
ATOM 621 C CA . SER A 1 79 ? 33.031 -6.133 20.672 1 44.25 79 SER A CA 1
ATOM 622 C C . SER A 1 79 ? 31.5 -5.996 20.625 1 44.25 79 SER A C 1
ATOM 624 O O . SER A 1 79 ? 30.797 -6.953 20.297 1 44.25 79 SER A O 1
ATOM 626 N N . HIS A 1 80 ? 30.812 -5.285 21.875 1 49.34 80 HIS A N 1
ATOM 627 C CA . HIS A 1 80 ? 29.578 -5.344 22.672 1 49.34 80 HIS A CA 1
ATOM 628 C C . HIS A 1 80 ? 28.547 -4.355 22.156 1 49.34 80 HIS A C 1
ATOM 630 O O . HIS A 1 80 ? 28.891 -3.41 21.438 1 49.34 80 HIS A O 1
ATOM 636 N N . GLN A 1 81 ? 27.328 -4.82 22.312 1 60.41 81 GLN A N 1
ATOM 637 C CA . GLN A 1 81 ? 26.156 -3.961 22.219 1 60.41 81 GLN A CA 1
ATOM 638 C C . GLN A 1 81 ? 26.469 -2.541 22.688 1 60.41 81 GLN A C 1
ATOM 640 O O . GLN A 1 81 ? 26.828 -2.324 23.844 1 60.41 81 GLN A O 1
ATOM 645 N N . GLU A 1 82 ? 26.797 -1.626 21.672 1 79.06 82 GLU A N 1
ATOM 646 C CA . GLU A 1 82 ? 27 -0.213 21.969 1 79.06 82 GLU A CA 1
ATOM 647 C C . GLU A 1 82 ? 25.781 0.396 22.656 1 79.06 82 GLU A C 1
ATOM 649 O O . GLU A 1 82 ? 24.641 0.1 22.281 1 79.06 82 GLU A O 1
ATOM 654 N N . VAL A 1 83 ? 26.062 0.872 23.859 1 88.25 83 VAL A N 1
ATOM 655 C CA . VAL A 1 83 ? 25 1.548 24.594 1 88.25 83 VAL A CA 1
ATOM 656 C C . VAL A 1 83 ? 25.156 3.061 24.453 1 88.25 83 VAL A C 1
ATOM 658 O O . VAL A 1 83 ? 26.234 3.604 24.719 1 88.25 83 VAL A O 1
ATOM 661 N N . ILE A 1 84 ? 24.219 3.789 23.984 1 91.44 84 ILE A N 1
ATOM 662 C CA . ILE A 1 84 ? 24.203 5.238 23.812 1 91.44 84 ILE A CA 1
ATOM 663 C C . ILE A 1 84 ? 23.156 5.855 24.734 1 91.44 84 ILE A C 1
ATOM 665 O O . ILE A 1 84 ? 21.984 5.477 24.703 1 91.44 84 ILE A O 1
ATOM 669 N N . GLU A 1 85 ? 23.547 6.777 25.5 1 94.12 85 GLU A N 1
ATOM 670 C CA . GLU A 1 85 ? 22.625 7.473 26.391 1 94.12 85 GLU A CA 1
ATOM 671 C C . GLU A 1 85 ? 22.156 8.789 25.781 1 94.12 85 GLU A C 1
ATOM 673 O O . GLU A 1 85 ? 22.969 9.641 25.438 1 94.12 85 GLU A O 1
ATOM 678 N N . LEU A 1 86 ? 20.906 8.969 25.656 1 94.81 86 LEU A N 1
ATOM 679 C CA . LEU A 1 86 ? 20.312 10.188 25.125 1 94.81 86 LEU A CA 1
ATOM 680 C C . LEU A 1 86 ? 19.656 11.008 26.219 1 94.81 86 LEU A C 1
ATOM 682 O O . LEU A 1 86 ? 18.984 10.453 27.094 1 94.81 86 LEU A O 1
ATOM 686 N N . GLN A 1 87 ? 19.859 12.242 26.234 1 94.75 87 GLN A N 1
ATOM 687 C CA . GLN A 1 87 ? 19.266 13.148 27.203 1 94.75 87 GLN A CA 1
ATOM 688 C C . GLN A 1 87 ? 18.016 13.82 26.641 1 94.75 87 GLN A C 1
ATOM 690 O O . GLN A 1 87 ? 18.094 14.539 25.641 1 94.75 87 GLN A O 1
ATOM 695 N N . GLU A 1 88 ? 16.891 13.586 27.234 1 94.75 88 GLU A N 1
ATOM 696 C CA . GLU A 1 88 ? 15.617 14.141 26.781 1 94.75 88 GLU A CA 1
ATOM 697 C C . GLU A 1 88 ? 14.797 14.68 27.953 1 94.75 88 GLU A C 1
ATOM 699 O O . GLU A 1 88 ? 14.984 14.266 29.094 1 94.75 88 GLU A O 1
ATOM 704 N N . VAL A 1 89 ? 13.922 15.617 27.734 1 93.5 89 VAL A N 1
ATOM 705 C CA . VAL A 1 89 ? 12.992 16.125 28.734 1 93.5 89 VAL A CA 1
ATOM 706 C C . VAL A 1 89 ? 11.906 15.094 29.016 1 93.5 89 VAL A C 1
ATOM 708 O O . VAL A 1 89 ? 11.727 14.156 28.234 1 93.5 89 VAL A O 1
ATOM 711 N N . GLN A 1 90 ? 11.195 15.234 30.047 1 94 90 GLN A N 1
ATOM 712 C CA . GLN A 1 90 ? 10.242 14.242 30.531 1 94 90 GLN A CA 1
ATOM 713 C C . GLN A 1 90 ? 9.164 13.961 29.5 1 94 90 GLN A C 1
ATOM 715 O O . GLN A 1 90 ? 8.82 12.797 29.25 1 94 90 GLN A O 1
ATOM 720 N N . GLN A 1 91 ? 8.609 14.984 28.859 1 93.94 91 GLN A N 1
ATOM 721 C CA . GLN A 1 91 ? 7.543 14.805 27.875 1 93.94 91 GLN A CA 1
ATOM 722 C C . GLN A 1 91 ? 8.023 13.977 26.688 1 93.94 91 GLN A C 1
ATOM 724 O O . GLN A 1 91 ? 7.262 13.195 26.109 1 93.94 91 GLN A O 1
ATOM 729 N N . CYS A 1 92 ? 9.266 14.172 26.328 1 96.5 92 CYS A N 1
ATOM 730 C CA . CYS A 1 92 ? 9.836 13.438 25.203 1 96.5 92 CYS A CA 1
ATOM 731 C C . CYS A 1 92 ? 10.164 12.008 25.594 1 96.5 92 CYS A C 1
ATOM 733 O O . CYS A 1 92 ? 10.078 11.094 24.766 1 96.5 92 CYS A O 1
ATOM 735 N N . ILE A 1 93 ? 10.555 11.758 26.844 1 97.19 93 ILE A N 1
ATOM 736 C CA . ILE A 1 93 ? 10.844 10.414 27.344 1 97.19 93 ILE A CA 1
ATOM 737 C C . ILE A 1 93 ? 9.586 9.555 27.234 1 97.19 93 ILE A C 1
ATOM 739 O O . ILE A 1 93 ? 9.664 8.383 26.844 1 97.19 93 ILE A O 1
ATOM 743 N N . GLU A 1 94 ? 8.477 10.18 27.516 1 96.12 94 GLU A N 1
ATOM 744 C CA . GLU A 1 94 ? 7.211 9.453 27.547 1 96.12 94 GLU A CA 1
ATOM 745 C C . GLU A 1 94 ? 6.801 9 26.156 1 96.12 94 GLU A C 1
ATOM 747 O O . GLU A 1 94 ? 6.172 7.949 26 1 96.12 94 GLU A O 1
ATOM 752 N N . VAL A 1 95 ? 7.148 9.758 25.125 1 96.94 95 VAL A N 1
ATOM 753 C CA . VAL A 1 95 ? 6.684 9.445 23.766 1 96.94 95 VAL A CA 1
ATOM 754 C C . VAL A 1 95 ? 7.809 8.781 22.984 1 96.94 95 VAL A C 1
ATOM 756 O O . VAL A 1 95 ? 7.625 8.414 21.812 1 96.94 95 VAL A O 1
ATOM 759 N N . PHE A 1 96 ? 8.945 8.477 23.609 1 97.88 96 PHE A N 1
ATOM 760 C CA . PHE A 1 96 ? 10.117 7.996 22.891 1 97.88 96 PHE A CA 1
ATOM 761 C C . PHE A 1 96 ? 9.852 6.621 22.281 1 97.88 96 PHE A C 1
ATOM 763 O O . PHE A 1 96 ? 10.289 6.332 21.172 1 97.88 96 PHE A O 1
ATOM 770 N N . PRO A 1 97 ? 9.109 5.773 23.016 1 96.38 97 PRO A N 1
ATOM 771 C CA . PRO A 1 97 ? 8.828 4.469 22.422 1 96.38 97 PRO A CA 1
ATOM 772 C C . PRO A 1 97 ? 8.047 4.578 21.109 1 96.38 97 PRO A C 1
ATOM 774 O O . PRO A 1 97 ? 8.312 3.828 20.172 1 96.38 97 PRO A O 1
ATOM 777 N N . VAL A 1 98 ? 7.066 5.453 21.078 1 96.19 98 VAL A N 1
ATOM 778 C CA . VAL A 1 98 ? 6.273 5.668 19.875 1 96.19 98 VAL A CA 1
ATOM 779 C C . VAL A 1 98 ? 7.164 6.242 18.766 1 96.19 98 VAL A C 1
ATOM 781 O O . VAL A 1 98 ? 7.031 5.871 17.594 1 96.19 98 VAL A O 1
ATOM 784 N N . PHE A 1 99 ? 8.055 7.078 19.203 1 97.62 99 PHE A N 1
ATOM 785 C CA . PHE A 1 99 ? 9.023 7.695 18.297 1 97.62 99 PHE A CA 1
ATOM 786 C C . PHE A 1 99 ? 9.922 6.637 17.656 1 97.62 99 PHE A C 1
ATOM 788 O O . PHE A 1 99 ? 10.086 6.605 16.438 1 97.62 99 PHE A O 1
ATOM 795 N N . LEU A 1 100 ? 10.414 5.773 18.469 1 97.75 100 LEU A N 1
ATOM 796 C CA . LEU A 1 100 ? 11.312 4.727 17.984 1 97.75 100 LEU A CA 1
ATOM 797 C C . LEU A 1 100 ? 10.562 3.719 17.125 1 97.75 100 LEU A C 1
ATOM 799 O O . LEU A 1 100 ? 11.086 3.256 16.109 1 97.75 100 LEU A O 1
ATOM 803 N N . GLN A 1 101 ? 9.422 3.35 17.531 1 96.69 101 GLN A N 1
ATOM 804 C CA . GLN A 1 101 ? 8.602 2.408 16.781 1 96.69 101 GLN A CA 1
ATOM 805 C C . GLN A 1 101 ? 8.344 2.914 15.359 1 96.69 101 GLN A C 1
ATOM 807 O O . GLN A 1 101 ? 8.266 2.125 14.414 1 96.69 101 GLN A O 1
ATOM 812 N N . TYR A 1 102 ? 8.195 4.184 15.203 1 97.19 102 TYR A N 1
ATOM 813 C CA . TYR A 1 102 ? 7.961 4.789 13.898 1 97.19 102 TYR A CA 1
ATOM 814 C C . TYR A 1 102 ? 9.07 4.43 12.922 1 97.19 102 TYR A C 1
ATOM 816 O O . TYR A 1 102 ? 8.82 4.258 11.727 1 97.19 102 TYR A O 1
ATOM 824 N N . PHE A 1 103 ? 10.266 4.266 13.414 1 97.56 103 PHE A N 1
ATOM 825 C CA . PHE A 1 103 ? 11.398 3.934 12.562 1 97.56 103 PHE A CA 1
ATOM 826 C C . PHE A 1 103 ? 11.227 2.553 11.938 1 97.56 103 PHE A C 1
ATOM 828 O O . PHE A 1 103 ? 11.789 2.27 10.875 1 97.56 103 PHE A O 1
ATOM 835 N N . TYR A 1 104 ? 10.461 1.702 12.586 1 96.75 104 TYR A N 1
ATOM 836 C CA . TYR A 1 104 ? 10.422 0.3 12.188 1 96.75 104 TYR A CA 1
ATOM 837 C C . TYR A 1 104 ? 9.102 -0.027 11.5 1 96.75 104 TYR A C 1
ATOM 839 O O . TYR A 1 104 ? 8.977 -1.065 10.844 1 96.75 104 TYR A O 1
ATOM 847 N N . THR A 1 105 ? 8.141 0.795 11.648 1 94.81 105 THR A N 1
ATOM 848 C CA . THR A 1 105 ? 6.824 0.486 11.094 1 94.81 105 THR A CA 1
ATOM 849 C C . THR A 1 105 ? 6.395 1.554 10.094 1 94.81 105 THR A C 1
ATOM 851 O O . THR A 1 105 ? 5.613 1.277 9.18 1 94.81 105 THR A O 1
ATOM 854 N N . GLY A 1 106 ? 6.824 2.775 10.305 1 94.25 106 GLY A N 1
ATOM 855 C CA . GLY A 1 106 ? 6.344 3.896 9.516 1 94.25 106 GLY A CA 1
ATOM 856 C C . GLY A 1 106 ? 4.953 4.352 9.906 1 94.25 106 GLY A C 1
ATOM 857 O O . GLY A 1 106 ? 4.355 5.195 9.234 1 94.25 106 GLY A O 1
ATOM 858 N N . VAL A 1 107 ? 4.457 3.771 10.953 1 94.12 107 VAL A N 1
ATOM 859 C CA . VAL A 1 107 ? 3.117 4.113 11.422 1 94.12 107 VAL A CA 1
ATOM 860 C C . VAL A 1 107 ? 3.209 4.848 12.758 1 94.12 107 VAL A C 1
ATOM 862 O O . VAL A 1 107 ? 4.008 4.48 13.617 1 94.12 107 VAL A O 1
ATOM 865 N N . ILE A 1 108 ? 2.414 5.93 12.859 1 95.25 108 ILE A N 1
ATOM 866 C CA . ILE A 1 108 ? 2.461 6.695 14.102 1 95.25 108 ILE A CA 1
ATOM 867 C C . ILE A 1 108 ? 1.077 7.262 14.414 1 95.25 108 ILE A C 1
ATOM 869 O O . ILE A 1 108 ? 0.329 7.625 13.5 1 95.25 108 ILE A O 1
ATOM 873 N N . THR A 1 109 ? 0.798 7.219 15.648 1 94.06 109 THR A N 1
ATOM 874 C CA . THR A 1 109 ? -0.437 7.832 16.125 1 94.06 109 THR A CA 1
ATOM 875 C C . THR A 1 109 ? -0.161 9.203 16.734 1 94.06 109 THR A C 1
ATOM 877 O O . THR A 1 109 ? 0.606 9.328 17.688 1 94.06 109 THR A O 1
ATOM 880 N N . LEU A 1 110 ? -0.776 10.234 16.141 1 94 110 LEU A N 1
ATOM 881 C CA . LEU A 1 110 ? -0.601 11.609 16.609 1 94 110 LEU A CA 1
ATOM 882 C C . LEU A 1 110 ? -1.884 12.133 17.25 1 94 110 LEU A C 1
ATOM 884 O O . LEU A 1 110 ? -2.98 11.883 16.734 1 94 110 LEU A O 1
ATOM 888 N N . GLU A 1 111 ? -1.704 12.656 18.344 1 91.62 111 GLU A N 1
ATOM 889 C CA . GLU A 1 111 ? -2.781 13.297 19.094 1 91.62 111 GLU A CA 1
ATOM 890 C C . GLU A 1 111 ? -2.336 14.641 19.656 1 91.62 111 GLU A C 1
ATOM 892 O O . GLU A 1 111 ? -1.154 14.984 19.594 1 91.62 111 GLU A O 1
ATOM 897 N N . GLN A 1 112 ? -3.23 15.391 20.203 1 88.81 112 GLN A N 1
ATOM 898 C CA . GLN A 1 112 ? -2.934 16.703 20.766 1 88.81 112 GLN A CA 1
ATOM 899 C C . GLN A 1 112 ? -1.974 16.594 21.953 1 88.81 112 GLN A C 1
ATOM 901 O O . GLN A 1 112 ? -1.145 17.484 22.172 1 88.81 112 GLN A O 1
ATOM 906 N N . SER A 1 113 ? -2.01 15.5 22.562 1 88.94 113 SER A N 1
ATOM 907 C CA . SER A 1 113 ? -1.223 15.32 23.781 1 88.94 113 SER A CA 1
ATOM 908 C C . SER A 1 113 ? 0.234 15.008 23.453 1 88.94 113 SER A C 1
ATOM 910 O O . SER A 1 113 ? 1.134 15.328 24.234 1 88.94 113 SER A O 1
ATOM 912 N N . ASN A 1 114 ? 0.44 14.438 22.328 1 93.81 114 ASN A N 1
ATOM 913 C CA . ASN A 1 114 ? 1.805 13.992 22.062 1 93.81 114 ASN A CA 1
ATOM 914 C C . ASN A 1 114 ? 2.416 14.719 20.875 1 93.81 114 ASN A C 1
ATOM 916 O O . ASN A 1 114 ? 3.59 14.523 20.547 1 93.81 114 ASN A O 1
ATOM 920 N N . ILE A 1 115 ? 1.688 15.602 20.25 1 94.38 115 ILE A N 1
ATOM 921 C CA . ILE A 1 115 ? 2.131 16.203 19 1 94.38 115 ILE A CA 1
ATOM 922 C C . ILE A 1 115 ? 3.367 17.062 19.25 1 94.38 115 ILE A C 1
ATOM 924 O O . ILE A 1 115 ? 4.324 17.031 18.469 1 94.38 115 ILE A O 1
ATOM 928 N N . MET A 1 116 ? 3.422 17.766 20.297 1 93.75 116 MET A N 1
ATOM 929 C CA . MET A 1 116 ? 4.535 18.672 20.547 1 93.75 116 MET A CA 1
ATOM 930 C C . MET A 1 116 ? 5.809 17.906 20.875 1 93.75 116 MET A C 1
ATOM 932 O O . MET A 1 116 ? 6.844 18.109 20.234 1 93.75 116 MET A O 1
ATOM 936 N N . PRO A 1 117 ? 5.742 17 21.844 1 96.19 117 PRO A N 1
ATOM 937 C CA . PRO A 1 117 ? 6.961 16.219 22.109 1 96.19 117 PRO A CA 1
ATOM 938 C C . PRO A 1 117 ? 7.441 15.453 20.875 1 96.19 117 PRO A C 1
ATOM 940 O O . PRO A 1 117 ? 8.648 15.305 20.672 1 96.19 117 PRO A O 1
ATOM 943 N N . MET A 1 118 ? 6.543 14.969 20.094 1 96.44 118 MET A N 1
ATOM 944 C CA . MET A 1 118 ? 6.906 14.242 18.891 1 96.44 118 MET A CA 1
ATOM 945 C C . MET A 1 118 ? 7.621 15.148 17.891 1 96.44 118 MET A C 1
ATOM 947 O O . MET A 1 118 ? 8.609 14.75 17.281 1 96.44 118 MET A O 1
ATOM 951 N N . LEU A 1 119 ? 7.055 16.328 17.766 1 95.62 119 LEU A N 1
ATOM 952 C CA . LEU A 1 119 ? 7.68 17.297 16.875 1 95.62 119 LEU A CA 1
ATOM 953 C C . LEU A 1 119 ? 9.078 17.672 17.359 1 95.62 119 LEU A C 1
ATOM 955 O O . LEU A 1 119 ? 10 17.812 16.562 1 95.62 119 LEU A O 1
ATOM 959 N N . VAL A 1 120 ? 9.242 17.844 18.625 1 95.75 120 VAL A N 1
ATOM 960 C CA . VAL A 1 120 ? 10.531 18.188 19.203 1 95.75 120 VAL A CA 1
ATOM 961 C C . VAL A 1 120 ? 11.547 17.094 18.922 1 95.75 120 VAL A C 1
ATOM 963 O O . VAL A 1 120 ? 12.68 17.375 18.516 1 95.75 120 VAL A O 1
ATOM 966 N N . LEU A 1 121 ? 11.133 15.867 19.094 1 97.19 121 LEU A N 1
ATOM 967 C CA . LEU A 1 121 ? 12.016 14.742 18.828 1 97.19 121 LEU A CA 1
ATOM 968 C C . LEU A 1 121 ? 12.367 14.664 17.359 1 97.19 121 LEU A C 1
ATOM 970 O O . LEU A 1 121 ? 13.523 14.445 17 1 97.19 121 LEU A O 1
ATOM 974 N N . ALA A 1 122 ? 11.352 14.805 16.5 1 96.69 122 ALA A N 1
ATOM 975 C CA . ALA A 1 122 ? 11.562 14.734 15.055 1 96.69 122 ALA A CA 1
ATOM 976 C C . ALA A 1 122 ? 12.57 15.797 14.602 1 96.69 122 ALA A C 1
ATOM 978 O O . ALA A 1 122 ? 13.422 15.523 13.75 1 96.69 122 ALA A O 1
ATOM 979 N N . ASP A 1 123 ? 12.438 16.953 15.18 1 93.44 123 ASP A N 1
ATOM 980 C CA . ASP A 1 123 ? 13.336 18.047 14.828 1 93.44 123 ASP A CA 1
ATOM 981 C C . ASP A 1 123 ? 14.734 17.812 15.398 1 93.44 123 ASP A C 1
ATOM 983 O O . ASP A 1 123 ? 15.734 18 14.703 1 93.44 123 ASP A O 1
ATOM 987 N N . LYS A 1 124 ? 14.805 17.406 16.672 1 95.25 124 LYS A N 1
ATOM 988 C CA . LYS A 1 124 ? 16.078 17.188 17.344 1 95.25 124 LYS A CA 1
ATOM 989 C C . LYS A 1 124 ? 16.922 16.141 16.609 1 95.25 124 LYS A C 1
ATOM 991 O O . LYS A 1 124 ? 18.125 16.312 16.438 1 95.25 124 LYS A O 1
ATOM 996 N N . TYR A 1 125 ? 16.25 15.086 16.203 1 96.75 125 TYR A N 1
ATOM 997 C CA . TYR A 1 125 ? 16.969 13.992 15.539 1 96.75 125 TYR A CA 1
ATOM 998 C C . TYR A 1 125 ? 16.859 14.102 14.023 1 96.75 125 TYR A C 1
ATOM 1000 O O . TYR A 1 125 ? 17.266 13.203 13.297 1 96.75 125 TYR A O 1
ATOM 1008 N N . ASN A 1 126 ? 16.297 15.148 13.562 1 95.75 126 ASN A N 1
ATOM 1009 C CA . ASN A 1 126 ? 16.188 15.508 12.156 1 95.75 126 ASN A CA 1
ATOM 1010 C C . ASN A 1 126 ? 15.57 14.375 11.336 1 95.75 126 ASN A C 1
ATOM 1012 O O . ASN A 1 126 ? 16.156 13.93 10.344 1 95.75 126 ASN A O 1
ATOM 1016 N N . VAL A 1 127 ? 14.43 13.898 11.734 1 96.81 127 VAL A N 1
ATOM 1017 C CA . VAL A 1 127 ? 13.617 12.938 10.992 1 96.81 127 VAL A CA 1
ATOM 1018 C C . VAL A 1 127 ? 12.656 13.68 10.062 1 96.81 127 VAL A C 1
ATOM 1020 O O . VAL A 1 127 ? 11.539 14.023 10.469 1 96.81 127 VAL A O 1
ATOM 1023 N N . LYS A 1 128 ? 12.938 13.859 8.867 1 93.62 128 LYS A N 1
ATOM 1024 C CA . LYS A 1 128 ? 12.266 14.758 7.934 1 93.62 128 LYS A CA 1
ATOM 1025 C C . LYS A 1 128 ? 10.844 14.297 7.652 1 93.62 128 LYS A C 1
ATOM 1027 O O . LYS A 1 128 ? 9.914 15.109 7.645 1 93.62 128 LYS A O 1
ATOM 1032 N N . ASP A 1 129 ? 10.672 13.031 7.41 1 94.56 129 ASP A N 1
ATOM 1033 C CA . ASP A 1 129 ? 9.336 12.555 7.078 1 94.56 129 ASP A CA 1
ATOM 1034 C C . ASP A 1 129 ? 8.391 12.672 8.273 1 94.56 129 ASP A C 1
ATOM 1036 O O . ASP A 1 129 ? 7.207 12.969 8.109 1 94.56 129 ASP A O 1
ATOM 1040 N N . LEU A 1 130 ? 8.898 12.438 9.438 1 96.06 130 LEU A N 1
ATOM 1041 C CA . LEU A 1 130 ? 8.07 12.57 10.633 1 96.06 130 LEU A CA 1
ATOM 1042 C C . LEU A 1 130 ? 7.73 14.039 10.891 1 96.06 130 LEU A C 1
ATOM 1044 O O . LEU A 1 130 ? 6.621 14.352 11.336 1 96.06 130 LEU A O 1
ATOM 1048 N N . THR A 1 131 ? 8.688 14.953 10.695 1 95 131 THR A N 1
ATOM 1049 C CA . THR A 1 131 ? 8.422 16.375 10.828 1 95 131 THR A CA 1
ATOM 1050 C C . THR A 1 131 ? 7.289 16.812 9.906 1 95 131 THR A C 1
ATOM 1052 O O . THR A 1 131 ? 6.383 17.531 10.32 1 95 131 THR A O 1
ATOM 1055 N N . THR A 1 132 ? 7.348 16.328 8.703 1 94.38 132 THR A N 1
ATOM 1056 C CA . THR A 1 132 ? 6.309 16.656 7.738 1 94.38 132 THR A CA 1
ATOM 1057 C C . THR A 1 132 ? 4.953 16.141 8.195 1 94.38 132 THR A C 1
ATOM 1059 O O . THR A 1 132 ? 3.939 16.828 8.07 1 94.38 132 THR A O 1
ATOM 1062 N N . LEU A 1 133 ? 4.98 14.953 8.734 1 93.75 133 LEU A N 1
ATOM 1063 C CA . LEU A 1 133 ? 3.74 14.367 9.219 1 93.75 133 LEU A CA 1
ATOM 1064 C C . LEU A 1 133 ? 3.182 15.164 10.391 1 93.75 133 LEU A C 1
ATOM 1066 O O . LEU A 1 133 ? 1.969 15.359 10.492 1 93.75 133 LEU A O 1
ATOM 1070 N N . CYS A 1 134 ? 4.02 15.523 11.258 1 94.75 134 CYS A N 1
ATOM 1071 C CA . CYS A 1 134 ? 3.594 16.312 12.414 1 94.75 134 CYS A CA 1
ATOM 1072 C C . CYS A 1 134 ? 3.021 17.656 11.984 1 94.75 134 CYS A C 1
ATOM 1074 O O . CYS A 1 134 ? 1.986 18.078 12.5 1 94.75 134 CYS A O 1
ATOM 1076 N N . VAL A 1 135 ? 3.715 18.297 11.062 1 94.06 135 VAL A N 1
ATOM 1077 C CA . VAL A 1 135 ? 3.262 19.594 10.57 1 94.06 135 VAL A CA 1
ATOM 1078 C C . VAL A 1 135 ? 1.896 19.453 9.906 1 94.06 135 VAL A C 1
ATOM 1080 O O . VAL A 1 135 ? 1.011 20.297 10.102 1 94.06 135 VAL A O 1
ATOM 1083 N N . GLU A 1 136 ? 1.723 18.438 9.203 1 92.44 136 GLU A N 1
ATOM 1084 C CA . GLU A 1 136 ? 0.436 18.188 8.555 1 92.44 136 GLU A CA 1
ATOM 1085 C C . GLU A 1 136 ? -0.667 17.984 9.594 1 92.44 136 GLU A C 1
ATOM 1087 O O . GLU A 1 136 ? -1.768 18.516 9.453 1 92.44 136 GLU A O 1
ATOM 1092 N N . TYR A 1 137 ? -0.38 17.203 10.516 1 92.94 137 TYR A N 1
ATOM 1093 C CA . TYR A 1 137 ? -1.345 17 11.586 1 92.94 137 TYR A CA 1
ATOM 1094 C C . TYR A 1 137 ? -1.715 18.328 12.25 1 92.94 137 TYR A C 1
ATOM 1096 O O . TYR A 1 137 ? -2.891 18.594 12.508 1 92.94 137 TYR A O 1
ATOM 1104 N N . MET A 1 138 ? -0.77 19.078 12.57 1 94.25 138 MET A N 1
ATOM 1105 C CA . MET A 1 138 ? -0.994 20.344 13.258 1 94.25 138 MET A CA 1
ATOM 1106 C C . MET A 1 138 ? -1.843 21.281 12.406 1 94.25 138 MET A C 1
ATOM 1108 O O . MET A 1 138 ? -2.775 21.922 12.906 1 94.25 138 MET A O 1
ATOM 1112 N N . CYS A 1 139 ? -1.514 21.328 11.164 1 92.56 139 CYS A N 1
ATOM 1113 C CA . CYS A 1 139 ? -2.277 22.172 10.266 1 92.56 139 CYS A CA 1
ATOM 1114 C C . CYS A 1 139 ? -3.732 21.734 10.188 1 92.56 139 CYS A C 1
ATOM 1116 O O . CYS A 1 139 ? -4.633 22.562 10.047 1 92.56 139 CYS A O 1
ATOM 1118 N N . GLU A 1 140 ? -3.926 20.5 10.391 1 91.69 140 GLU A N 1
ATOM 1119 C CA . GLU A 1 140 ? -5.281 19.969 10.305 1 91.69 140 GLU A CA 1
ATOM 1120 C C . GLU A 1 140 ? -6.02 20.109 11.625 1 91.69 140 GLU A C 1
ATOM 1122 O O . GLU A 1 140 ? -7.23 19.891 11.695 1 91.69 140 GLU A O 1
ATOM 1127 N N . HIS A 1 141 ? -5.316 20.547 12.609 1 93.31 141 HIS A N 1
ATOM 1128 C CA . HIS A 1 141 ? -5.934 20.641 13.93 1 93.31 141 HIS A CA 1
ATOM 1129 C C . HIS A 1 141 ? -5.641 21.984 14.578 1 93.31 141 HIS A C 1
ATOM 1131 O O . HIS A 1 141 ? -5.426 22.062 15.797 1 93.31 141 HIS A O 1
ATOM 1137 N N . ILE A 1 142 ? -5.582 22.984 13.844 1 92.88 142 ILE A N 1
ATOM 1138 C CA . ILE A 1 142 ? -5.246 24.312 14.344 1 92.88 142 ILE A CA 1
ATOM 1139 C C . ILE A 1 142 ? -6.355 24.812 15.266 1 92.88 142 ILE A C 1
ATOM 1141 O O . ILE A 1 142 ? -6.078 25.375 16.328 1 92.88 142 ILE A O 1
ATOM 1145 N N . ALA A 1 143 ? -7.625 24.641 14.852 1 92 143 ALA A N 1
ATOM 1146 C CA . ALA A 1 143 ? -8.758 25.109 15.641 1 92 143 ALA A CA 1
ATOM 1147 C C . ALA A 1 143 ? -8.828 24.391 16.984 1 92 143 ALA A C 1
ATOM 1149 O O . ALA A 1 143 ? -9.078 25 18.016 1 92 143 ALA A O 1
ATOM 1150 N N . ASP A 1 144 ? -8.555 23.156 16.969 1 91.62 144 ASP A N 1
ATOM 1151 C CA . ASP A 1 144 ? -8.547 22.359 18.188 1 91.62 144 ASP A CA 1
ATOM 1152 C C . ASP A 1 144 ? -7.43 22.797 19.125 1 91.62 144 ASP A C 1
ATOM 1154 O O . ASP A 1 144 ? -7.617 22.844 20.344 1 91.62 144 ASP A O 1
ATOM 1158 N N . ALA A 1 145 ? -6.301 23.078 18.5 1 93.06 145 ALA A N 1
ATOM 1159 C CA . ALA A 1 145 ? -5.152 23.5 19.297 1 93.06 145 ALA A CA 1
ATOM 1160 C C . ALA A 1 145 ? -5.438 24.828 20 1 93.06 145 ALA A C 1
ATOM 1162 O O . ALA A 1 145 ? -5 25.047 21.141 1 93.06 145 ALA A O 1
ATOM 1163 N N . ALA A 1 146 ? -6.125 25.703 19.344 1 92.62 146 ALA A N 1
ATOM 1164 C CA . ALA A 1 146 ? -6.5 26.984 19.938 1 92.62 146 ALA A CA 1
ATOM 1165 C C . ALA A 1 146 ? -7.477 26.781 21.094 1 92.62 146 ALA A C 1
ATOM 1167 O O . ALA A 1 146 ? -7.359 27.438 22.141 1 92.62 146 ALA A O 1
ATOM 1168 N N . ASP A 1 147 ? -8.367 25.906 20.875 1 89.12 147 ASP A N 1
ATOM 1169 C CA . ASP A 1 147 ? -9.375 25.625 21.891 1 89.12 147 ASP A CA 1
ATOM 1170 C C . ASP A 1 147 ? -8.734 25 23.141 1 89.12 147 ASP A C 1
ATOM 1172 O O . ASP A 1 147 ? -9.203 25.219 24.25 1 89.12 147 ASP A O 1
ATOM 1176 N N . GLN A 1 148 ? -7.668 24.344 22.922 1 88.94 148 GLN A N 1
ATOM 1177 C CA . GLN A 1 148 ? -7.008 23.672 24.047 1 88.94 148 GLN A CA 1
ATOM 1178 C C . GLN A 1 148 ? -5.875 24.531 24.594 1 88.94 148 GLN A C 1
ATOM 1180 O O . GLN A 1 148 ? -5.246 24.156 25.594 1 88.94 148 GLN A O 1
ATOM 1185 N N . GLY A 1 149 ? -5.594 25.578 23.984 1 90.62 149 GLY A N 1
ATOM 1186 C CA . GLY A 1 149 ? -4.613 26.516 24.5 1 90.62 149 GLY A CA 1
ATOM 1187 C C . GLY A 1 149 ? -3.188 26.172 24.125 1 90.62 149 GLY A C 1
ATOM 1188 O O . GLY A 1 149 ? -2.254 26.453 24.875 1 90.62 149 GLY A O 1
ATOM 1189 N N . GLN A 1 150 ? -2.982 25.531 23 1 92.19 150 GLN A N 1
ATOM 1190 C CA . GLN A 1 150 ? -1.646 25.094 22.625 1 92.19 150 GLN A CA 1
ATOM 1191 C C . GLN A 1 150 ? -1.16 25.812 21.375 1 92.19 150 GLN A C 1
ATOM 1193 O O . GLN A 1 150 ? 0.015 25.734 21.016 1 92.19 150 GLN A O 1
ATOM 1198 N N . LEU A 1 151 ? -1.992 26.578 20.766 1 94.56 151 LEU A N 1
ATOM 1199 C CA . LEU A 1 151 ? -1.7 27.125 19.438 1 94.56 151 LEU A CA 1
ATOM 1200 C C . LEU A 1 151 ? -0.529 28.094 19.516 1 94.56 151 LEU A C 1
ATOM 1202 O O . LEU A 1 151 ? 0.349 28.078 18.641 1 94.56 151 LEU A O 1
ATOM 1206 N N . VAL A 1 152 ? -0.52 28.938 20.531 1 94.75 152 VAL A N 1
ATOM 1207 C CA . VAL A 1 152 ? 0.546 29.938 20.656 1 94.75 152 VAL A CA 1
ATOM 1208 C C . VAL A 1 152 ? 1.884 29.234 20.875 1 94.75 152 VAL A C 1
ATOM 1210 O O . VAL A 1 152 ? 2.914 29.672 20.359 1 94.75 152 VAL A O 1
ATOM 1213 N N . THR A 1 153 ? 1.812 28.156 21.609 1 92.81 153 THR A N 1
ATOM 1214 C CA . THR A 1 153 ? 3.02 27.359 21.812 1 92.81 153 THR A CA 1
ATOM 1215 C C . THR A 1 153 ? 3.539 26.797 20.5 1 92.81 153 THR A C 1
ATOM 1217 O O . THR A 1 153 ? 4.75 26.781 20.25 1 92.81 153 THR A O 1
ATOM 1220 N N . TRP A 1 154 ? 2.615 26.328 19.688 1 94.19 154 TRP A N 1
ATOM 1221 C CA . TRP A 1 154 ? 2.994 25.844 18.375 1 94.19 154 TRP A CA 1
ATOM 1222 C C . TRP A 1 154 ? 3.691 26.922 17.562 1 94.19 154 TRP A C 1
ATOM 1224 O O . TRP A 1 154 ? 4.758 26.703 16.984 1 94.19 154 TRP A O 1
ATOM 1234 N N . PHE A 1 155 ? 3.102 28.062 17.594 1 94.44 155 PHE A N 1
ATOM 1235 C CA . PHE A 1 155 ? 3.584 29.203 16.828 1 94.44 155 PHE A CA 1
ATOM 1236 C C . PHE A 1 155 ? 4.98 29.609 17.281 1 94.44 155 PHE A C 1
ATOM 1238 O O . PHE A 1 155 ? 5.887 29.766 16.453 1 94.44 155 PHE A O 1
ATOM 1245 N N . GLN A 1 156 ? 5.137 29.719 18.516 1 93.38 156 GLN A N 1
ATOM 1246 C CA . GLN A 1 156 ? 6.406 30.172 19.078 1 93.38 156 GLN A CA 1
ATOM 1247 C C . GLN A 1 156 ? 7.504 29.125 18.859 1 93.38 156 GLN A C 1
ATOM 1249 O O . GLN A 1 156 ? 8.672 29.484 18.656 1 93.38 156 GLN A O 1
ATOM 1254 N N . TYR A 1 157 ? 7.152 27.906 18.906 1 91.81 157 TYR A N 1
ATOM 1255 C CA . TYR A 1 157 ? 8.141 26.859 18.641 1 91.81 157 TYR A CA 1
ATOM 1256 C C . TYR A 1 157 ? 8.664 26.938 17.219 1 91.81 157 TYR A C 1
ATOM 1258 O O . TYR A 1 157 ? 9.875 26.891 16.984 1 91.81 157 TYR A O 1
ATOM 1266 N N . VAL A 1 158 ? 7.766 27.047 16.281 1 90.44 158 VAL A N 1
ATOM 1267 C CA . VAL A 1 158 ? 8.148 27.109 14.867 1 90.44 158 VAL A CA 1
ATOM 1268 C C . VAL A 1 158 ? 9.008 28.344 14.625 1 90.44 158 VAL A C 1
ATOM 1270 O O . VAL A 1 158 ? 9.977 28.297 13.859 1 90.44 158 VAL A O 1
ATOM 1273 N N . LEU A 1 159 ? 8.664 29.391 15.297 1 90.12 159 LEU A N 1
ATOM 1274 C CA . LEU A 1 159 ? 9.438 30.625 15.172 1 90.12 159 LEU A CA 1
ATOM 1275 C C . LEU A 1 159 ? 10.844 30.438 15.711 1 90.12 159 LEU A C 1
ATOM 1277 O O . LEU A 1 159 ? 11.812 30.938 15.133 1 90.12 159 LEU A O 1
ATOM 1281 N N . SER A 1 160 ? 10.977 29.766 16.781 1 89.38 160 SER A N 1
ATOM 1282 C CA . SER A 1 160 ? 12.273 29.562 17.406 1 89.38 160 SER A CA 1
ATOM 1283 C C . SER A 1 16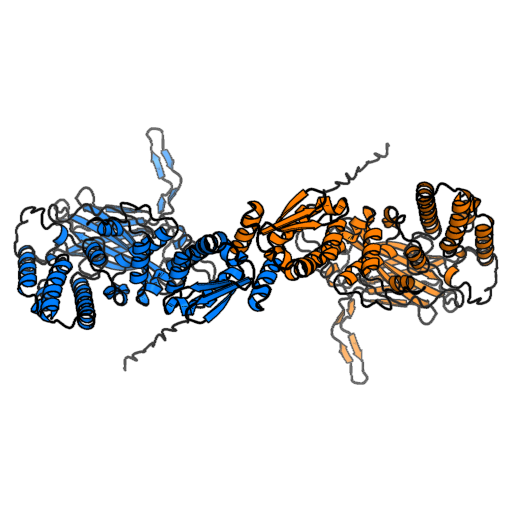0 ? 13.195 28.719 16.531 1 89.38 160 SER A C 1
ATOM 1285 O O . SER A 1 160 ? 14.414 28.875 16.562 1 89.38 160 SER A O 1
ATOM 1287 N N . LEU A 1 161 ? 12.609 27.781 15.836 1 86.62 161 LEU A N 1
ATOM 1288 C CA . LEU A 1 161 ? 13.383 26.906 14.961 1 86.62 161 LEU A CA 1
ATOM 1289 C C . LEU A 1 161 ? 13.938 27.688 13.773 1 86.62 161 LEU A C 1
ATOM 1291 O O . LEU A 1 161 ? 14.992 27.328 13.227 1 86.62 161 LEU A O 1
ATOM 1295 N N . ASN A 1 162 ? 13.172 28.703 13.398 1 81.56 162 ASN A N 1
ATOM 1296 C CA . ASN A 1 162 ? 13.523 29.406 12.164 1 81.56 162 ASN A CA 1
ATOM 1297 C C . ASN A 1 162 ? 14.047 30.812 12.453 1 81.56 162 ASN A C 1
ATOM 1299 O O . ASN A 1 162 ? 14.125 31.641 11.547 1 81.56 162 ASN A O 1
ATOM 1303 N N . GLN A 1 163 ? 14.312 31.062 13.648 1 81.44 163 GLN A N 1
ATOM 1304 C CA . GLN A 1 163 ? 14.781 32.375 14.031 1 81.44 163 GLN A CA 1
ATOM 1305 C C . GLN A 1 163 ? 16.234 32.594 13.609 1 81.44 163 GLN A C 1
ATOM 1307 O O . GLN A 1 163 ? 17.078 31.719 13.766 1 81.44 163 GLN A O 1
ATOM 1312 N N . PRO A 1 164 ? 16.344 33.688 13 1 80.5 164 PRO A N 1
ATOM 1313 C CA . PRO A 1 164 ? 17.734 34 12.641 1 80.5 164 PRO A CA 1
ATOM 1314 C C . PRO A 1 164 ? 18.594 34.344 13.859 1 80.5 164 PRO A C 1
ATOM 1316 O O . PRO A 1 164 ? 18.047 34.625 14.93 1 80.5 164 PRO A O 1
ATOM 1319 N N . THR A 1 165 ? 19.891 34.312 13.758 1 80.62 165 THR A N 1
ATOM 1320 C CA . THR A 1 165 ? 20.844 34.562 14.828 1 80.62 165 THR A CA 1
ATOM 1321 C C . THR A 1 165 ? 20.734 36.031 15.297 1 80.62 165 THR A C 1
ATOM 1323 O O . THR A 1 165 ? 20.844 36.312 16.484 1 80.62 165 THR A O 1
ATOM 1326 N N . THR A 1 166 ? 20.375 36.875 14.344 1 80.5 166 THR A N 1
ATOM 1327 C CA . THR A 1 166 ? 20.219 38.281 14.688 1 80.5 166 THR A CA 1
ATOM 1328 C C . THR A 1 166 ? 18.797 38.75 14.461 1 80.5 166 THR A C 1
ATOM 1330 O O . THR A 1 166 ? 18.25 38.625 13.359 1 80.5 166 THR A O 1
ATOM 1333 N N . ILE A 1 167 ? 18.203 39 15.539 1 80.12 167 ILE A N 1
ATOM 1334 C CA . ILE A 1 167 ? 16.812 39.438 15.477 1 80.12 167 ILE A CA 1
ATOM 1335 C C . ILE A 1 167 ? 16.75 40.969 15.523 1 80.12 167 ILE A C 1
ATOM 1337 O O . ILE A 1 167 ? 17.328 41.594 16.422 1 80.12 167 ILE A O 1
ATOM 1341 N N . ASN A 1 168 ? 16.188 41.531 14.492 1 77.44 168 ASN A N 1
ATOM 1342 C CA . ASN A 1 168 ? 15.93 42.969 14.477 1 77.44 168 ASN A CA 1
ATOM 1343 C C . ASN A 1 168 ? 14.625 43.312 15.188 1 77.44 168 ASN A C 1
ATOM 1345 O O . ASN A 1 168 ? 13.805 42.438 15.453 1 77.44 168 ASN A O 1
ATOM 1349 N N . ALA A 1 169 ? 14.5 44.562 15.539 1 75.12 169 ALA A N 1
ATOM 1350 C CA . ALA A 1 169 ? 13.328 45.031 16.266 1 75.12 169 ALA A CA 1
ATOM 1351 C C . ALA A 1 169 ? 12.055 44.844 15.453 1 75.12 169 ALA A C 1
ATOM 1353 O O . ALA A 1 169 ? 10.977 44.625 16.016 1 75.12 169 ALA A O 1
ATOM 1354 N N . SER A 1 170 ? 12.227 44.719 14.195 1 81.81 170 SER A N 1
ATOM 1355 C CA . SER A 1 170 ? 11.047 44.656 13.344 1 81.81 170 SER A CA 1
ATOM 1356 C C . SER A 1 170 ? 10.758 43.188 12.938 1 81.81 170 SER A C 1
ATOM 1358 O O . SER A 1 170 ? 9.789 42.938 12.219 1 81.81 170 SER A O 1
ATOM 1360 N N . TYR A 1 171 ? 11.539 42.406 13.461 1 85.31 171 TYR A N 1
ATOM 1361 C CA . TYR A 1 171 ? 11.453 41 13.031 1 85.31 171 TYR A CA 1
ATOM 1362 C C . TYR A 1 171 ? 10.055 40.438 13.281 1 85.31 171 TYR A C 1
ATOM 1364 O O . TYR A 1 171 ? 9.414 39.938 12.367 1 85.31 171 TYR A O 1
ATOM 1372 N N . TYR A 1 172 ? 9.555 40.594 14.43 1 86.94 172 TYR A N 1
ATOM 1373 C CA . TYR A 1 172 ? 8.273 40 14.797 1 86.94 172 TYR A CA 1
ATOM 1374 C C . TYR A 1 172 ? 7.121 40.75 14.117 1 86.94 172 TYR A C 1
ATOM 1376 O O . TYR A 1 172 ? 6.105 40.125 13.773 1 86.94 172 TYR A O 1
ATOM 1384 N N . CYS A 1 173 ? 7.242 42 13.891 1 86.62 173 CYS A N 1
ATOM 1385 C CA . CYS A 1 173 ? 6.227 42.75 13.164 1 86.62 173 CYS A CA 1
ATOM 1386 C C . CYS A 1 173 ? 6.102 42.25 11.727 1 86.62 173 CYS A C 1
ATOM 1388 O O . CYS A 1 173 ? 4.992 42.094 11.211 1 86.62 173 CYS A O 1
ATOM 1390 N N . LYS A 1 174 ? 7.23 41.938 11.219 1 84.62 174 LYS A N 1
ATOM 1391 C CA . LYS A 1 174 ? 7.25 41.438 9.844 1 84.62 174 LYS A CA 1
ATOM 1392 C C . LYS A 1 174 ? 6.645 40.062 9.758 1 84.62 174 LYS A C 1
ATOM 1394 O O . LYS A 1 174 ? 6.012 39.719 8.75 1 84.62 174 LYS A O 1
ATOM 1399 N N . ILE A 1 175 ? 6.832 39.281 10.758 1 85.75 175 ILE A N 1
ATOM 1400 C CA . ILE A 1 175 ? 6.281 37.906 10.797 1 85.75 175 ILE A CA 1
ATOM 1401 C C . ILE A 1 175 ? 4.754 38 10.773 1 85.75 175 ILE A C 1
ATOM 1403 O O . ILE A 1 175 ? 4.105 37.219 10.055 1 85.75 175 ILE A O 1
ATOM 1407 N N . TRP A 1 176 ? 4.211 38.938 11.508 1 88.88 176 TRP A N 1
ATOM 1408 C CA . TRP A 1 176 ? 2.76 39.062 11.586 1 88.88 176 TRP A CA 1
ATOM 1409 C C . TRP A 1 176 ? 2.191 39.656 10.297 1 88.88 176 TRP A C 1
ATOM 1411 O O . TRP A 1 176 ? 1.041 39.375 9.938 1 88.88 176 TRP A O 1
ATOM 1421 N N . GLN A 1 177 ? 2.953 40.5 9.539 1 82.62 177 GLN A N 1
ATOM 1422 C CA . GLN A 1 177 ? 2.498 41.125 8.312 1 82.62 177 GLN A CA 1
ATOM 1423 C C . GLN A 1 177 ? 2.684 40.219 7.109 1 82.62 177 GLN A C 1
ATOM 1425 O O . GLN A 1 177 ? 2.133 40.469 6.035 1 82.62 177 GLN A O 1
ATOM 1430 N N . ASP A 1 178 ? 3.193 39.062 7.234 1 73.94 178 ASP A N 1
ATOM 1431 C CA . ASP A 1 178 ? 3.465 38.062 6.195 1 73.94 178 ASP A CA 1
ATOM 1432 C C . ASP A 1 178 ? 4.234 38.688 5.031 1 73.94 178 ASP A C 1
ATOM 1434 O O . ASP A 1 178 ? 3.957 38.406 3.869 1 73.94 178 ASP A O 1
ATOM 1438 N N . ILE A 1 179 ? 4.758 39.906 5.008 1 60.22 179 ILE A N 1
ATOM 1439 C CA . ILE A 1 179 ? 5.426 40.594 3.912 1 60.22 179 ILE A CA 1
ATOM 1440 C C . ILE A 1 179 ? 6.68 39.844 3.504 1 60.22 179 ILE A C 1
ATOM 1442 O O . ILE A 1 179 ? 6.902 39.594 2.316 1 60.22 179 ILE A O 1
ATOM 1446 N N . ASP A 1 180 ? 7.785 39.812 4.359 1 56.28 180 ASP A N 1
ATOM 1447 C CA . ASP A 1 180 ? 9.094 39.281 3.977 1 56.28 180 ASP A CA 1
ATOM 1448 C C . ASP A 1 180 ? 9.25 37.812 4.379 1 56.28 180 ASP A C 1
ATOM 1450 O O . ASP A 1 180 ? 9.211 37.5 5.566 1 56.28 180 ASP A O 1
ATOM 1454 N N . CYS A 1 181 ? 8.602 37.062 3.529 1 52.47 181 CYS A N 1
ATOM 1455 C CA . CYS A 1 181 ? 8.719 35.625 3.725 1 52.47 181 CYS A CA 1
ATOM 1456 C C . CYS A 1 181 ? 10.141 35.25 4.113 1 52.47 181 CYS A C 1
ATOM 1458 O O . CYS A 1 181 ? 11.062 35.375 3.312 1 52.47 181 CYS A O 1
ATOM 1460 N N . MET A 1 182 ? 10.5 35.625 5.191 1 59.78 182 MET A N 1
ATOM 1461 C CA . MET A 1 182 ? 11.688 34.969 5.699 1 59.78 182 MET A CA 1
ATOM 1462 C C . MET A 1 182 ? 11.82 33.562 5.113 1 59.78 182 MET A C 1
ATOM 1464 O O . MET A 1 182 ? 10.82 32.938 4.73 1 59.78 182 MET A O 1
ATOM 1468 N N . GLU A 1 183 ? 12.891 33.281 4.609 1 66.94 183 GLU A N 1
ATOM 1469 C CA . GLU A 1 183 ? 13.273 32 4.039 1 66.94 183 GLU A CA 1
ATOM 1470 C C . GLU A 1 183 ? 12.969 30.859 5 1 66.94 183 GLU A C 1
ATOM 1472 O O . GLU A 1 183 ? 13.852 30.391 5.715 1 66.94 183 GLU A O 1
ATOM 1477 N N . ILE A 1 184 ? 11.695 30.781 5.461 1 77.69 184 ILE A N 1
ATOM 1478 C CA . ILE A 1 184 ? 11.32 29.641 6.285 1 77.69 184 ILE A CA 1
ATOM 1479 C C . ILE A 1 184 ? 11.227 28.391 5.414 1 77.69 184 ILE A C 1
ATOM 1481 O O . ILE A 1 184 ? 10.625 28.422 4.34 1 77.69 184 ILE A O 1
ATOM 1485 N N . LYS A 1 185 ? 12.07 27.453 5.785 1 77.69 185 LYS A N 1
ATOM 1486 C CA . LYS A 1 185 ? 12.109 26.188 5.059 1 77.69 185 LYS A CA 1
ATOM 1487 C C . LYS A 1 185 ? 10.719 25.578 4.941 1 77.69 185 LYS A C 1
ATOM 1489 O O . LYS A 1 185 ? 9.867 25.781 5.816 1 77.69 185 LYS A O 1
ATOM 1494 N N . PRO A 1 186 ? 10.812 24.859 3.762 1 76.25 186 PRO A N 1
ATOM 1495 C CA . PRO A 1 186 ? 9.516 24.234 3.525 1 76.25 186 PRO A CA 1
ATOM 1496 C C . PRO A 1 186 ? 9.117 23.266 4.633 1 76.25 186 PRO A C 1
ATOM 1498 O O . PRO A 1 186 ? 9.977 22.734 5.34 1 76.25 186 PRO A O 1
ATOM 1501 N N . PRO A 1 187 ? 8.055 22.797 5.16 1 82.94 187 PRO A N 1
ATOM 1502 C CA . PRO A 1 187 ? 6.746 22.531 5.766 1 82.94 187 PRO A CA 1
ATOM 1503 C C . PRO A 1 187 ? 6.402 23.516 6.883 1 82.94 187 PRO A C 1
ATOM 1505 O O . PRO A 1 187 ? 5.227 23.688 7.219 1 82.94 187 PRO A O 1
ATOM 1508 N N . TRP A 1 188 ? 7.535 24.188 7.434 1 87.44 188 TRP A N 1
ATOM 1509 C CA . TRP A 1 188 ? 7.32 25.078 8.57 1 87.44 188 TRP A CA 1
ATOM 1510 C C . TRP A 1 188 ? 6.543 26.312 8.141 1 87.44 188 TRP A C 1
ATOM 1512 O O . TRP A 1 188 ? 5.766 26.859 8.93 1 87.44 188 TRP A O 1
ATOM 1522 N N . ASN A 1 189 ? 6.789 26.719 7.016 1 88.38 189 ASN A N 1
ATOM 1523 C CA . ASN A 1 189 ? 6.121 27.922 6.516 1 88.38 189 ASN A CA 1
ATOM 1524 C C . ASN A 1 189 ? 4.605 27.75 6.516 1 88.38 189 ASN A C 1
ATOM 1526 O O . ASN A 1 189 ? 3.875 28.688 6.863 1 88.38 189 ASN A O 1
ATOM 1530 N N . ARG A 1 190 ? 4.23 26.641 6.117 1 88.44 190 ARG A N 1
ATOM 1531 C CA . ARG A 1 190 ? 2.797 26.375 6.082 1 88.44 190 ARG A CA 1
ATOM 1532 C C . ARG A 1 190 ? 2.191 26.438 7.48 1 88.44 190 ARG A C 1
ATOM 1534 O O . ARG A 1 190 ? 1.127 27.031 7.676 1 88.44 190 ARG A O 1
ATOM 1541 N N . LEU A 1 191 ? 2.848 25.828 8.352 1 92.38 191 LEU A N 1
ATOM 1542 C CA . LEU A 1 191 ? 2.346 25.812 9.719 1 92.38 191 LEU A CA 1
ATOM 1543 C C . LEU A 1 191 ? 2.393 27.203 10.336 1 92.38 191 LEU A C 1
ATOM 1545 O O . LEU A 1 191 ? 1.456 27.609 11.023 1 92.38 191 LEU A O 1
ATOM 1549 N N . LEU A 1 192 ? 3.477 27.875 10.094 1 91.75 192 LEU A N 1
ATOM 1550 C CA . LEU A 1 192 ? 3.625 29.234 10.625 1 91.75 192 LEU A CA 1
ATOM 1551 C C . LEU A 1 192 ? 2.512 30.141 10.109 1 91.75 192 LEU A C 1
ATOM 1553 O O . LEU A 1 192 ? 1.921 30.891 10.883 1 91.75 192 LEU A O 1
ATOM 1557 N N . LYS A 1 193 ? 2.256 30.078 8.914 1 90.12 193 LYS A N 1
ATOM 1558 C CA . LYS A 1 193 ? 1.209 30.906 8.32 1 90.12 193 LYS A CA 1
ATOM 1559 C C . LYS A 1 193 ? -0.163 30.547 8.883 1 90.12 193 LYS A C 1
ATOM 1561 O O . LYS A 1 193 ? -0.978 31.422 9.164 1 90.12 193 LYS A O 1
ATOM 1566 N N . ALA A 1 194 ? -0.383 29.312 8.984 1 91.38 194 ALA A N 1
ATOM 1567 C CA . ALA A 1 194 ? -1.667 28.859 9.508 1 91.38 194 ALA A CA 1
ATOM 1568 C C . ALA A 1 194 ? -1.872 29.344 10.945 1 91.38 194 ALA A C 1
ATOM 1570 O O . ALA A 1 194 ? -2.955 29.812 11.297 1 91.38 194 ALA A O 1
ATOM 1571 N N . CYS A 1 195 ? -0.845 29.203 11.742 1 93.5 195 CYS A N 1
ATOM 1572 C CA . CYS A 1 195 ? -0.931 29.656 13.125 1 93.5 195 CYS A CA 1
ATOM 1573 C C . CYS A 1 195 ? -1.097 31.172 13.188 1 93.5 195 CYS A C 1
ATOM 1575 O O . CYS A 1 195 ? -1.934 31.672 13.938 1 93.5 195 CYS A O 1
ATOM 1577 N N . ARG A 1 196 ? -0.294 31.828 12.438 1 92.81 196 ARG A N 1
ATOM 1578 C CA . ARG A 1 196 ? -0.34 33.281 12.406 1 92.81 196 ARG A CA 1
ATOM 1579 C C . ARG A 1 196 ? -1.735 33.781 12.047 1 92.81 196 ARG A C 1
ATOM 1581 O O . ARG A 1 196 ? -2.297 34.625 12.742 1 92.81 196 ARG A O 1
ATOM 1588 N N . ASN A 1 197 ? -2.27 33.25 10.992 1 92.5 197 ASN A N 1
ATOM 1589 C CA . ASN A 1 197 ? -3.584 33.688 10.531 1 92.5 197 ASN A CA 1
ATOM 1590 C C . ASN A 1 197 ? -4.672 33.375 11.547 1 92.5 197 ASN A C 1
ATOM 1592 O O . ASN A 1 197 ? -5.562 34.188 11.789 1 92.5 197 ASN A O 1
ATOM 1596 N N . TYR A 1 198 ? -4.637 32.219 12.055 1 94.44 198 TYR A N 1
ATOM 1597 C CA . TYR A 1 198 ? -5.652 31.859 13.031 1 94.44 198 TYR A CA 1
ATOM 1598 C C . TYR A 1 198 ? -5.605 32.781 14.25 1 94.44 198 TYR A C 1
ATOM 1600 O O . TYR A 1 198 ? -6.648 33.219 14.75 1 94.44 198 TYR A O 1
ATOM 1608 N N . ILE A 1 199 ? -4.406 33 14.734 1 94.56 199 ILE A N 1
ATOM 1609 C CA . ILE A 1 199 ? -4.262 33.844 15.922 1 94.56 199 ILE A CA 1
ATOM 1610 C C . ILE A 1 199 ? -4.746 35.25 15.617 1 94.56 199 ILE A C 1
ATOM 1612 O O . ILE A 1 199 ? -5.461 35.875 16.422 1 94.56 199 ILE A O 1
ATOM 1616 N N . LYS A 1 200 ? -4.441 35.781 14.523 1 93.5 200 LYS A N 1
ATOM 1617 C CA . LYS A 1 200 ? -4.824 37.125 14.141 1 93.5 200 LYS A CA 1
ATOM 1618 C C . LYS A 1 200 ? -6.332 37.25 13.961 1 93.5 200 LYS A C 1
ATOM 1620 O O . LYS A 1 200 ? -6.934 38.281 14.32 1 93.5 200 LYS A O 1
ATOM 1625 N N . TRP A 1 201 ? -6.906 36.219 13.43 1 94.12 201 TRP A N 1
ATOM 1626 C CA . TRP A 1 201 ? -8.297 36.312 12.984 1 94.12 201 TRP A CA 1
ATOM 1627 C C . TRP A 1 201 ? -9.242 35.781 14.039 1 94.12 201 TRP A C 1
ATOM 1629 O O . TRP A 1 201 ? -10.445 36.031 14.008 1 94.12 201 TRP A O 1
ATOM 1639 N N . ASN A 1 202 ? -8.758 35.031 14.875 1 94.88 202 ASN A N 1
ATOM 1640 C CA . ASN A 1 202 ? -9.594 34.406 15.898 1 94.88 202 ASN A CA 1
ATOM 1641 C C . ASN A 1 202 ? -8.992 34.594 17.297 1 94.88 202 ASN A C 1
ATOM 1643 O O . ASN A 1 202 ? -8.875 33.625 18.047 1 94.88 202 ASN A O 1
ATOM 1647 N N . LEU A 1 203 ? -8.648 35.75 17.641 1 93 203 LEU A N 1
ATOM 1648 C CA . LEU A 1 203 ? -7.996 36.031 18.922 1 93 203 LEU A CA 1
ATOM 1649 C C . LEU A 1 203 ? -8.922 35.75 20.094 1 93 203 LEU A C 1
ATOM 1651 O O . LEU A 1 203 ? -8.469 35.344 21.156 1 93 203 LEU A O 1
ATOM 1655 N N . ASP A 1 204 ? -10.164 35.844 19.859 1 87.19 204 ASP A N 1
ATOM 1656 C CA . ASP A 1 204 ? -11.148 35.625 20.906 1 87.19 204 ASP A CA 1
ATOM 1657 C C . ASP A 1 204 ? -11.164 34.156 21.344 1 87.19 204 ASP A C 1
ATOM 1659 O O . ASP A 1 204 ? -11.469 33.844 22.5 1 87.19 204 ASP A O 1
ATOM 1663 N N . SER A 1 205 ? -10.898 33.344 20.422 1 86.62 205 SER A N 1
ATOM 1664 C CA . SER A 1 205 ? -10.859 31.906 20.719 1 86.62 205 SER A CA 1
ATOM 1665 C C . SER A 1 205 ? -9.539 31.516 21.359 1 86.62 205 SER A C 1
ATOM 1667 O O . SER A 1 205 ? -9.43 30.453 21.969 1 86.62 205 SER A O 1
ATOM 1669 N N . CYS A 1 206 ? -8.539 32.375 21.281 1 87.31 206 CYS A N 1
ATOM 1670 C CA . CYS A 1 206 ? -7.211 32.062 21.797 1 87.31 206 CYS A CA 1
ATOM 1671 C C . CYS A 1 206 ? -7.031 32.625 23.203 1 87.31 206 CYS A C 1
ATOM 1673 O O . CYS A 1 206 ? -5.906 32.875 23.641 1 87.31 206 CYS A O 1
ATOM 1675 N N . THR A 1 207 ? -8.062 32.719 23.922 1 83.5 207 THR A N 1
ATOM 1676 C CA . THR A 1 207 ? -7.977 33.312 25.25 1 83.5 207 THR A CA 1
ATOM 1677 C C . THR A 1 207 ? -7.195 32.438 26.203 1 83.5 207 THR A C 1
ATOM 1679 O O . THR A 1 207 ? -6.434 32.906 27.047 1 83.5 207 THR A O 1
ATOM 1682 N N . LYS A 1 208 ? -7.312 31.141 25.984 1 84.62 208 LYS A N 1
ATOM 1683 C CA . LYS A 1 208 ? -6.648 30.203 26.875 1 84.62 208 LYS A CA 1
ATOM 1684 C C . LYS A 1 208 ? -5.141 30.188 26.641 1 84.62 208 LYS A C 1
ATOM 1686 O O . LYS A 1 208 ? -4.363 29.969 27.578 1 84.62 208 LYS A O 1
ATOM 1691 N N . CYS A 1 209 ? -4.797 30.547 25.406 1 87.81 209 CYS A N 1
ATOM 1692 C CA . CYS A 1 209 ? -3.377 30.422 25.094 1 87.81 209 CYS A CA 1
ATOM 1693 C C . CYS A 1 209 ? -2.721 31.797 25.031 1 87.81 209 CYS A C 1
ATOM 1695 O O . CYS A 1 209 ? -1.504 31.906 24.859 1 87.81 209 CYS A O 1
ATOM 1697 N N . PHE A 1 210 ? -3.488 32.812 25.281 1 92.12 210 PHE A N 1
ATOM 1698 C CA . PHE A 1 210 ? -2.988 34.188 25.172 1 92.12 210 PHE A CA 1
ATOM 1699 C C . PHE A 1 210 ? -1.899 34.469 26.203 1 92.12 210 PHE A C 1
ATOM 1701 O O . PHE A 1 210 ? -0.944 35.188 25.922 1 92.12 210 PHE A O 1
ATOM 1708 N N . ASN A 1 211 ? -1.977 33.781 27.281 1 90.38 211 ASN A N 1
ATOM 1709 C CA . ASN A 1 211 ? -1.072 34.031 28.391 1 90.38 211 ASN A CA 1
ATOM 1710 C C . ASN A 1 211 ? 0.312 33.438 28.141 1 90.38 211 ASN A C 1
ATOM 1712 O O . ASN A 1 211 ? 1.273 33.781 28.828 1 90.38 211 ASN A O 1
ATOM 1716 N N . THR A 1 212 ? 0.427 32.688 27.109 1 91.38 212 THR A N 1
ATOM 1717 C CA . THR A 1 212 ? 1.689 32 26.859 1 91.38 212 THR A CA 1
ATOM 1718 C C . THR A 1 212 ? 2.539 32.781 25.859 1 91.38 212 THR A C 1
ATOM 1720 O O . THR A 1 212 ? 3.664 32.375 25.547 1 91.38 212 THR A O 1
ATOM 1723 N N . PHE A 1 213 ? 2.129 33.938 25.484 1 94.31 213 PHE A N 1
ATOM 1724 C CA . PHE A 1 213 ? 2.871 34.75 24.516 1 94.31 213 PHE A CA 1
ATOM 1725 C C . PHE A 1 213 ? 4.18 35.25 25.125 1 94.31 213 PHE A C 1
ATOM 1727 O O . PHE A 1 213 ? 4.215 35.688 26.266 1 94.31 213 PHE A O 1
ATOM 1734 N N . GLN A 1 214 ? 5.195 35.156 24.359 1 93 214 GLN A N 1
ATOM 1735 C CA . GLN A 1 214 ? 6.402 35.938 24.688 1 93 214 GLN A CA 1
ATOM 1736 C C . GLN A 1 214 ? 6.211 37.406 24.406 1 93 214 GLN A C 1
ATOM 1738 O O . GLN A 1 214 ? 5.453 37.781 23.516 1 93 214 GLN A O 1
ATOM 1743 N N . CYS A 1 215 ? 6.887 38.219 25.094 1 93 215 CYS A N 1
ATOM 1744 C CA . CYS A 1 215 ? 6.66 39.656 25.078 1 93 215 CYS A CA 1
ATOM 1745 C C . CYS A 1 215 ? 6.859 40.219 23.672 1 93 215 CYS A C 1
ATOM 1747 O O . CYS A 1 215 ? 5.988 40.906 23.156 1 93 215 CYS A O 1
ATOM 1749 N N . ASP A 1 216 ? 7.945 39.906 23.031 1 92.25 216 ASP A N 1
ATOM 1750 C CA . ASP A 1 216 ? 8.258 40.5 21.719 1 92.25 216 ASP A CA 1
ATOM 1751 C C . ASP A 1 216 ? 7.23 40.062 20.672 1 92.25 216 ASP A C 1
ATOM 1753 O O . ASP A 1 216 ? 6.883 40.875 19.797 1 92.25 216 ASP A O 1
ATOM 1757 N N . ILE A 1 217 ? 6.805 38.875 20.797 1 93.25 217 ILE A N 1
ATOM 1758 C CA . ILE A 1 217 ? 5.824 38.344 19.844 1 93.25 217 ILE A CA 1
ATOM 1759 C C . ILE A 1 217 ? 4.48 39.031 20.062 1 93.25 217 ILE A C 1
ATOM 1761 O O . ILE A 1 217 ? 3.805 39.406 19.109 1 93.25 217 ILE A O 1
ATOM 1765 N N . LEU A 1 218 ? 4.117 39.188 21.328 1 95.12 218 LEU A N 1
ATOM 1766 C CA . LEU A 1 218 ? 2.865 39.844 21.672 1 95.12 218 LEU A CA 1
ATOM 1767 C C . LEU A 1 218 ? 2.877 41.312 21.188 1 95.12 218 LEU A C 1
ATOM 1769 O O . LEU A 1 218 ? 1.896 41.781 20.625 1 95.12 218 LEU A O 1
ATOM 1773 N N . VAL A 1 219 ? 3.947 41.969 21.438 1 95 219 VAL A N 1
ATOM 1774 C CA . VAL A 1 219 ? 4.07 43.375 21.031 1 95 219 VAL A CA 1
ATOM 1775 C C . VAL A 1 219 ? 3.949 43.469 19.516 1 95 219 VAL A C 1
ATOM 1777 O O . VAL A 1 219 ? 3.309 44.375 18.984 1 95 219 VAL A O 1
ATOM 1780 N N . GLY A 1 220 ? 4.57 42.562 18.828 1 92.81 220 GLY A N 1
ATOM 1781 C CA . GLY A 1 220 ? 4.422 42.531 17.375 1 92.81 220 GLY A CA 1
ATOM 1782 C C . GLY A 1 220 ? 2.98 42.375 16.938 1 92.81 220 GLY A C 1
ATOM 1783 O O . GLY A 1 220 ? 2.566 42.969 15.93 1 92.81 220 GLY A O 1
ATOM 1784 N N . LEU A 1 221 ? 2.268 41.531 17.609 1 94.38 221 LEU A N 1
ATOM 1785 C CA . LEU A 1 221 ? 0.857 41.312 17.312 1 94.38 221 LEU A CA 1
ATOM 1786 C C . LEU A 1 221 ? 0.041 42.594 17.578 1 94.38 221 LEU A C 1
ATOM 1788 O O . LEU A 1 221 ? -0.814 42.938 16.766 1 94.38 221 LEU A O 1
ATOM 1792 N N . LEU A 1 222 ? 0.285 43.25 18.703 1 94.69 222 LEU A N 1
ATOM 1793 C CA . LEU A 1 222 ? -0.478 44.438 19.109 1 94.69 222 LEU A CA 1
ATOM 1794 C C . LEU A 1 222 ? -0.213 45.594 18.172 1 94.69 222 LEU A C 1
ATOM 1796 O O . LEU A 1 222 ? -1.035 46.5 18.047 1 94.69 222 LEU A O 1
ATOM 1800 N N . LYS A 1 223 ? 0.857 45.594 17.484 1 92.31 223 LYS A N 1
ATOM 1801 C CA . LYS A 1 223 ? 1.194 46.656 16.547 1 92.31 223 LYS A CA 1
ATOM 1802 C C . LYS A 1 223 ? 0.439 46.469 15.227 1 92.31 223 LYS A C 1
ATOM 1804 O O . LYS A 1 223 ? 0.375 47.406 14.422 1 92.31 223 LYS A O 1
ATOM 1809 N N . GLN A 1 224 ? -0.161 45.312 15.102 1 91.44 224 GLN A N 1
ATOM 1810 C CA . GLN A 1 224 ? -0.872 45.062 13.852 1 91.44 224 GLN A CA 1
ATOM 1811 C C . GLN A 1 224 ? -2.258 45.688 13.867 1 91.44 224 GLN A C 1
ATOM 1813 O O . GLN A 1 224 ? -2.91 45.75 14.914 1 91.44 224 GLN A O 1
ATOM 1818 N N . SER A 1 225 ? -2.725 46.094 12.711 1 91.56 225 SER A N 1
ATOM 1819 C CA . SER A 1 225 ? -4.023 46.75 12.602 1 91.56 225 SER A CA 1
ATOM 1820 C C . SER A 1 225 ? -5.059 45.812 11.977 1 91.56 225 SER A C 1
ATOM 1822 O O . SER A 1 225 ? -6.234 46.188 11.867 1 91.56 225 SER A O 1
ATOM 1824 N N . ASP A 1 226 ? -4.668 44.719 11.531 1 91.06 226 ASP A N 1
ATOM 1825 C CA . ASP A 1 226 ? -5.598 43.781 10.906 1 91.06 226 ASP A CA 1
ATOM 1826 C C . ASP A 1 226 ? -5.906 42.594 11.836 1 91.06 226 ASP A C 1
ATOM 1828 O O . ASP A 1 226 ? -6.055 41.469 11.383 1 91.06 226 ASP A O 1
ATOM 1832 N N . VAL A 1 227 ? -5.816 42.781 13.109 1 93.81 227 VAL A N 1
ATOM 1833 C CA . VAL A 1 227 ? -6.199 41.781 14.102 1 93.81 227 VAL A CA 1
ATOM 1834 C C . VAL A 1 227 ? -7.703 41.844 14.359 1 93.81 227 VAL A C 1
ATOM 1836 O O . VAL A 1 227 ? -8.266 42.938 14.492 1 93.81 227 VAL A O 1
ATOM 1839 N N . VAL A 1 228 ? -8.328 40.719 14.289 1 95.31 228 VAL A N 1
ATOM 1840 C CA . VAL A 1 228 ? -9.773 40.688 14.523 1 95.31 228 VAL A CA 1
ATOM 1841 C C . VAL A 1 228 ? -10.047 40.5 16.016 1 95.31 228 VAL A C 1
ATOM 1843 O O . VAL A 1 228 ? -9.633 39.531 16.625 1 95.31 228 VAL A O 1
ATOM 1846 N N . VAL A 1 229 ? -10.695 41.406 16.578 1 95.31 229 VAL A N 1
ATOM 1847 C CA . VAL A 1 229 ? -11.078 41.375 17.984 1 95.31 229 VAL A CA 1
ATOM 1848 C C . VAL A 1 229 ? -12.484 41.938 18.156 1 95.31 229 VAL A C 1
ATOM 1850 O O . VAL A 1 229 ? -12.984 42.656 17.266 1 95.31 229 VAL A O 1
ATOM 1853 N N . HIS A 1 230 ? -13.109 41.594 19.219 1 94.75 230 HIS A N 1
ATOM 1854 C CA . HIS A 1 230 ? -14.445 42.125 19.453 1 94.75 230 HIS A CA 1
ATOM 1855 C C . HIS A 1 230 ? -14.406 43.656 19.609 1 94.75 230 HIS A C 1
ATOM 1857 O O . HIS A 1 230 ? -15.148 44.375 18.938 1 94.75 230 HIS A O 1
ATOM 1863 N N . ASP A 1 231 ? -13.719 44.188 20.484 1 93.75 231 ASP A N 1
ATOM 1864 C CA . ASP A 1 231 ? -13.445 45.594 20.672 1 93.75 231 ASP A CA 1
ATOM 1865 C C . ASP A 1 231 ? -12.117 45.781 21.406 1 93.75 231 ASP A C 1
ATOM 1867 O O . ASP A 1 231 ? -11.445 44.812 21.766 1 93.75 231 ASP A O 1
ATOM 1871 N N . GLU A 1 232 ? -11.703 47.031 21.5 1 93.5 232 GLU A N 1
ATOM 1872 C CA . GLU A 1 232 ? -10.406 47.312 22.094 1 93.5 232 GLU A CA 1
ATOM 1873 C C . GLU A 1 232 ? -10.414 47.031 23.594 1 93.5 232 GLU A C 1
ATOM 1875 O O . GLU A 1 232 ? -9.375 46.719 24.188 1 93.5 232 GLU A O 1
ATOM 1880 N N . MET A 1 233 ? -11.586 47.094 24.203 1 92.75 233 MET A N 1
ATOM 1881 C CA . MET A 1 233 ? -11.719 46.812 25.625 1 92.75 233 MET A CA 1
ATOM 1882 C C . MET A 1 233 ? -11.422 45.344 25.906 1 92.75 233 MET A C 1
ATOM 1884 O O . MET A 1 233 ? -10.789 45 26.922 1 92.75 233 MET A O 1
ATOM 1888 N N . GLN A 1 234 ? -11.945 44.562 25.062 1 92.62 234 GLN A N 1
ATOM 1889 C CA . GLN A 1 234 ? -11.68 43.125 25.203 1 92.62 234 GLN A CA 1
ATOM 1890 C C . GLN A 1 234 ? -10.188 42.844 25.062 1 92.62 234 GLN A C 1
ATOM 1892 O O . GLN A 1 234 ? -9.641 42 25.781 1 92.62 234 GLN A O 1
ATOM 1897 N N . LEU A 1 235 ? -9.57 43.469 24.094 1 94.94 235 LEU A N 1
ATOM 1898 C CA . LEU A 1 235 ? -8.133 43.281 23.906 1 94.94 235 LEU A CA 1
ATOM 1899 C C . LEU A 1 235 ? -7.359 43.75 25.141 1 94.94 235 LEU A C 1
ATOM 1901 O O . LEU A 1 235 ? -6.402 43.094 25.562 1 94.94 235 LEU A O 1
ATOM 1905 N N . PHE A 1 236 ? -7.793 44.844 25.703 1 95.25 236 PHE A N 1
ATOM 1906 C CA . PHE A 1 236 ? -7.207 45.344 26.938 1 95.25 236 PHE A CA 1
ATOM 1907 C C . PHE A 1 236 ? -7.293 44.312 28.047 1 95.25 236 PHE A C 1
ATOM 1909 O O . PHE A 1 236 ? -6.32 44.062 28.766 1 95.25 236 PHE A O 1
ATOM 1916 N N . GLY A 1 237 ? -8.438 43.719 28.125 1 92.62 237 GLY A N 1
ATOM 1917 C CA . GLY A 1 237 ? -8.633 42.688 29.125 1 92.62 237 GLY A CA 1
ATOM 1918 C C . GLY A 1 237 ? -7.715 41.5 28.938 1 92.62 237 GLY A C 1
ATOM 1919 O O . GLY A 1 237 ? -7.191 40.938 29.906 1 92.62 237 GLY A O 1
ATOM 1920 N N . CYS A 1 238 ? -7.496 41.094 27.734 1 93.88 238 CYS A N 1
ATOM 1921 C CA . CYS A 1 238 ? -6.617 40 27.422 1 93.88 238 CYS A CA 1
ATOM 1922 C C . CYS A 1 238 ? -5.176 40.312 27.812 1 93.88 238 CYS A C 1
ATOM 1924 O O . CYS A 1 238 ? -4.484 39.469 28.391 1 93.88 238 CYS A O 1
ATOM 1926 N N . VAL A 1 239 ? -4.699 41.5 27.469 1 95.81 239 VAL A N 1
ATOM 1927 C CA . VAL A 1 239 ? -3.33 41.906 27.766 1 95.81 239 VAL A CA 1
ATOM 1928 C C . VAL A 1 239 ? -3.146 42.062 29.266 1 95.81 239 VAL A C 1
ATOM 1930 O O . VAL A 1 239 ? -2.094 41.719 29.812 1 95.81 239 VAL A O 1
ATOM 1933 N N . ALA A 1 240 ? -4.18 42.531 29.906 1 94.25 240 ALA A N 1
ATOM 1934 C CA . ALA A 1 240 ? -4.129 42.625 31.359 1 94.25 240 ALA A CA 1
ATOM 1935 C C . ALA A 1 240 ? -3.992 41.25 32 1 94.25 240 ALA A C 1
ATOM 1937 O O . ALA A 1 240 ? -3.242 41.094 32.969 1 94.25 240 ALA A O 1
ATOM 1938 N N . SER A 1 241 ? -4.766 40.375 31.531 1 93.38 241 SER A N 1
ATOM 1939 C CA . SER A 1 241 ? -4.664 39 32.031 1 93.38 241 SER A CA 1
ATOM 1940 C C . SER A 1 241 ? -3.27 38.438 31.781 1 93.38 241 SER A C 1
ATOM 1942 O O . SER A 1 241 ? -2.74 37.688 32.625 1 93.38 241 SER A O 1
ATOM 1944 N N . TRP A 1 242 ? -2.717 38.688 30.625 1 94.94 242 TRP A N 1
ATOM 1945 C CA . TRP A 1 242 ? -1.36 38.25 30.297 1 94.94 242 TRP A CA 1
ATOM 1946 C C . TRP A 1 242 ? -0.353 38.844 31.281 1 94.94 242 TRP A C 1
ATOM 1948 O O . TRP A 1 242 ? 0.558 38.156 31.719 1 94.94 242 TRP A O 1
ATOM 1958 N N . LEU A 1 243 ? -0.495 40.094 31.656 1 94.56 243 LEU A N 1
ATOM 1959 C CA . LEU A 1 243 ? 0.394 40.75 32.594 1 94.56 243 LEU A CA 1
ATOM 1960 C C . LEU A 1 243 ? 0.291 40.125 33.969 1 94.56 243 LEU A C 1
ATOM 1962 O O . LEU A 1 243 ? 1.299 39.969 34.688 1 94.56 243 LEU A O 1
ATOM 1966 N N . ASN A 1 244 ? -0.923 39.812 34.344 1 92.19 244 ASN A N 1
ATOM 1967 C CA . ASN A 1 244 ? -1.121 39.125 35.625 1 92.19 244 ASN A CA 1
ATOM 1968 C C . ASN A 1 244 ? -0.417 37.781 35.656 1 92.19 244 ASN A C 1
ATOM 1970 O O . ASN A 1 244 ? 0.173 37.406 36.656 1 92.19 244 ASN A O 1
ATOM 1974 N N . TYR A 1 245 ? -0.53 37.125 34.594 1 91.56 245 TYR A N 1
ATOM 1975 C CA . TYR A 1 245 ? 0.115 35.812 34.469 1 91.56 245 TYR A CA 1
ATOM 1976 C C . TYR A 1 245 ? 1.631 35.969 34.562 1 91.56 245 TYR A C 1
ATOM 1978 O O . TYR A 1 245 ? 2.299 35.156 35.219 1 91.56 245 TYR A O 1
ATOM 1986 N N . GLN A 1 246 ? 2.207 36.938 33.812 1 91.12 246 GLN A N 1
ATOM 1987 C CA . GLN A 1 246 ? 3.646 37.188 33.875 1 91.12 246 GLN A CA 1
ATOM 1988 C C . GLN A 1 246 ? 4.109 37.531 35.281 1 91.12 246 GLN A C 1
ATOM 1990 O O . GLN A 1 246 ? 5.188 37.094 35.688 1 91.12 246 GLN A O 1
ATOM 1995 N N . SER A 1 247 ? 3.355 38.25 35.938 1 89.81 247 SER A N 1
ATOM 1996 C CA . SER A 1 247 ? 3.688 38.656 37.312 1 89.81 247 SER A CA 1
ATOM 1997 C C . SER A 1 247 ? 3.705 37.438 38.25 1 89.81 247 SER A C 1
ATOM 1999 O O . SER A 1 247 ? 4.582 37.312 39.094 1 89.81 247 SER A O 1
ATOM 2001 N N . ALA A 1 248 ? 2.734 36.594 38.094 1 88.62 248 ALA A N 1
ATOM 2002 C CA . ALA A 1 248 ? 2.664 35.406 38.875 1 88.62 248 ALA A CA 1
ATOM 2003 C C . ALA A 1 248 ? 3.865 34.5 38.625 1 88.62 248 ALA A C 1
ATOM 2005 O O . ALA A 1 248 ? 4.406 33.875 39.562 1 88.62 248 ALA A O 1
ATOM 2006 N N . GLU A 1 249 ? 4.27 34.406 37.406 1 87.44 249 GLU A N 1
ATOM 2007 C CA . GLU A 1 249 ? 5.406 33.562 37.031 1 87.44 249 GLU A CA 1
ATOM 2008 C C . GLU A 1 249 ? 6.711 34.125 37.594 1 87.44 249 GLU A C 1
ATOM 2010 O O . GLU A 1 249 ? 7.582 33.375 38.031 1 87.44 249 GLU A O 1
ATOM 2015 N N . LYS A 1 250 ? 6.914 35.438 37.531 1 86.94 250 LYS A N 1
ATOM 2016 C CA . LYS A 1 250 ? 8.125 36.094 38.031 1 86.94 250 LYS A CA 1
ATOM 2017 C C . LYS A 1 250 ? 8.195 36 39.562 1 86.94 250 LYS A C 1
ATOM 2019 O O . LYS A 1 250 ? 9.289 35.906 40.125 1 86.94 250 LYS A O 1
ATOM 2024 N N . LEU A 1 251 ? 7.051 36.031 40.188 1 86.06 251 LEU A N 1
ATOM 2025 C CA . LEU A 1 251 ? 7.004 35.938 41.656 1 86.06 251 LEU A CA 1
ATOM 2026 C C . LEU A 1 251 ? 7.473 34.562 42.125 1 86.06 251 LEU A C 1
ATOM 2028 O O . LEU A 1 251 ? 8.062 34.406 43.188 1 86.06 251 LEU A O 1
ATOM 2032 N N . LEU A 1 252 ? 7.207 33.594 41.312 1 86.12 252 LEU A N 1
ATOM 2033 C CA . LEU A 1 252 ? 7.652 32.25 41.594 1 86.12 252 LEU A CA 1
ATOM 2034 C C . LEU A 1 252 ? 9.156 32.094 41.406 1 86.12 252 LEU A C 1
ATOM 2036 O O . LEU A 1 252 ? 9.812 31.359 42.125 1 86.12 252 LEU A O 1
ATOM 2040 N N . GLU A 1 253 ? 9.695 32.875 40.531 1 83.5 253 GLU A N 1
ATOM 2041 C CA . GLU A 1 253 ? 11.117 32.781 40.188 1 83.5 253 GLU A CA 1
ATOM 2042 C C . GLU A 1 253 ? 11.961 33.594 41.188 1 83.5 253 GLU A C 1
ATOM 2044 O O . GLU A 1 253 ? 13.078 33.188 41.5 1 83.5 253 GLU A O 1
ATOM 2049 N N . CYS A 1 254 ? 11.547 34.844 41.438 1 79.44 254 CYS A N 1
ATOM 2050 C CA . CYS A 1 254 ? 12.367 35.719 42.25 1 79.44 254 CYS A CA 1
ATOM 2051 C C . CYS A 1 254 ? 11.617 36.188 43.469 1 79.44 254 CYS A C 1
ATOM 2053 O O . CYS A 1 254 ? 10.406 36.406 43.438 1 79.44 254 CYS A O 1
ATOM 2055 N N . ASN A 1 255 ? 12.312 36.188 44.625 1 78.88 255 ASN A N 1
ATOM 2056 C CA . ASN A 1 255 ? 11.703 36.562 45.906 1 78.88 255 ASN A CA 1
ATOM 2057 C C . ASN A 1 255 ? 11.875 38.062 46.188 1 78.88 255 ASN A C 1
ATOM 2059 O O . ASN A 1 255 ? 11.461 38.531 47.25 1 78.88 255 ASN A O 1
ATOM 2063 N N . ASP A 1 256 ? 12.406 38.781 45.25 1 83.12 256 ASP A N 1
ATOM 2064 C CA . ASP A 1 256 ? 12.578 40.219 45.531 1 83.12 256 ASP A CA 1
ATOM 2065 C C . ASP A 1 256 ? 11.406 41.031 44.969 1 83.12 256 ASP A C 1
ATOM 2067 O O . ASP A 1 256 ? 11.336 41.281 43.781 1 83.12 256 ASP A O 1
ATOM 2071 N N . SER A 1 257 ? 10.586 41.531 45.781 1 81.88 257 SER A N 1
ATOM 2072 C CA . SER A 1 257 ? 9.336 42.188 45.438 1 81.88 257 SER A CA 1
ATOM 2073 C C . SER A 1 257 ? 9.586 43.531 44.75 1 81.88 257 SER A C 1
ATOM 2075 O O . SER A 1 257 ? 8.883 43.906 43.812 1 81.88 257 SER A O 1
ATOM 2077 N N . ASP A 1 258 ? 10.57 44.312 45.188 1 83.88 258 ASP A N 1
ATOM 2078 C CA . ASP A 1 258 ? 10.812 45.625 44.656 1 83.88 258 ASP A CA 1
ATOM 2079 C C . ASP A 1 258 ? 11.312 45.562 43.219 1 83.88 258 ASP A C 1
ATOM 2081 O O . ASP A 1 258 ? 10.867 46.344 42.375 1 83.88 258 ASP A O 1
ATOM 2085 N N . THR A 1 259 ? 12.156 44.688 43 1 85.69 259 THR A N 1
ATOM 2086 C CA . THR A 1 259 ? 12.711 44.531 41.656 1 85.69 259 THR A CA 1
ATOM 2087 C C . THR A 1 259 ? 11.641 44.062 40.656 1 85.69 259 THR A C 1
ATOM 2089 O O . THR A 1 259 ? 11.617 44.469 39.5 1 85.69 259 THR A O 1
ATOM 2092 N N . ILE A 1 260 ? 10.781 43.25 41.156 1 88 260 ILE A N 1
ATOM 2093 C CA . ILE A 1 260 ? 9.711 42.688 40.344 1 88 260 ILE A CA 1
ATOM 2094 C C . ILE A 1 260 ? 8.711 43.812 40 1 88 260 ILE A C 1
ATOM 2096 O O . ILE A 1 260 ? 8.219 43.875 38.875 1 88 260 ILE A O 1
ATOM 2100 N N . GLU A 1 261 ? 8.477 44.625 40.969 1 87.56 261 GLU A N 1
ATOM 2101 C CA . GLU A 1 261 ? 7.527 45.719 40.75 1 87.56 261 GLU A CA 1
ATOM 2102 C C . GLU A 1 261 ? 8.047 46.688 39.688 1 87.56 261 GLU A C 1
ATOM 2104 O O . GLU A 1 261 ? 7.289 47.188 38.844 1 87.56 261 GLU A O 1
ATOM 2109 N N . ASP A 1 262 ? 9.305 46.969 39.75 1 89.38 262 ASP A N 1
ATOM 2110 C CA . ASP A 1 262 ? 9.906 47.875 38.75 1 89.38 262 ASP A CA 1
ATOM 2111 C C . ASP A 1 262 ? 9.891 47.25 37.375 1 89.38 262 ASP A C 1
ATOM 2113 O O . ASP A 1 262 ? 9.586 47.938 36.375 1 89.38 262 ASP A O 1
ATOM 2117 N N . TYR A 1 263 ? 10.219 46.031 37.438 1 90.31 263 TYR A N 1
ATOM 2118 C CA . TYR A 1 263 ? 10.219 45.312 36.188 1 90.31 263 TYR A CA 1
ATOM 2119 C C . TYR A 1 263 ? 8.82 45.25 35.594 1 90.31 263 TYR A C 1
ATOM 2121 O O . TYR A 1 263 ? 8.633 45.5 34.375 1 90.31 263 TYR A O 1
ATOM 2129 N N . MET A 1 264 ? 7.906 44.938 36.406 1 91.44 264 MET A N 1
ATOM 2130 C CA . MET A 1 264 ? 6.531 44.812 35.938 1 91.44 264 MET A CA 1
ATOM 2131 C C . MET A 1 264 ? 5.973 46.125 35.469 1 91.44 264 MET A C 1
ATOM 2133 O O . MET A 1 264 ? 5.18 46.188 34.531 1 91.44 264 MET A O 1
ATOM 2137 N N . SER A 1 265 ? 6.324 47.156 36.125 1 92.5 265 SER A N 1
ATOM 2138 C CA . SER A 1 265 ? 5.879 48.5 35.719 1 92.5 265 SER A CA 1
ATOM 2139 C C . SER A 1 265 ? 6.418 48.844 34.312 1 92.5 265 SER A C 1
ATOM 2141 O O . SER A 1 265 ? 5.676 49.344 33.469 1 92.5 265 SER A O 1
ATOM 2143 N N . SER A 1 266 ? 7.613 48.531 34.156 1 93.81 266 SER A N 1
ATOM 2144 C CA . SER A 1 266 ? 8.227 48.781 32.844 1 93.81 266 SER A CA 1
ATOM 2145 C C . SER A 1 266 ? 7.598 47.938 31.75 1 93.81 266 SER A C 1
ATOM 2147 O O . SER A 1 266 ? 7.359 48.406 30.641 1 93.81 266 SER A O 1
ATOM 2149 N N . LEU A 1 267 ? 7.395 46.688 32.125 1 94.81 267 LEU A N 1
ATOM 2150 C CA . LEU A 1 267 ? 6.77 45.75 31.188 1 94.81 267 LEU A CA 1
ATOM 2151 C C . LEU A 1 267 ? 5.363 46.219 30.828 1 94.81 267 LEU A C 1
ATOM 2153 O O . LEU A 1 267 ? 4.961 46.156 29.672 1 94.81 267 LEU A O 1
ATOM 2157 N N . THR A 1 268 ? 4.602 46.594 31.812 1 95.38 268 THR A N 1
ATOM 2158 C CA . THR A 1 268 ? 3.234 47.062 31.609 1 95.38 268 THR A CA 1
ATOM 2159 C C . THR A 1 268 ? 3.211 48.281 30.688 1 95.38 268 THR A C 1
ATOM 2161 O O . THR A 1 268 ? 2.406 48.344 29.75 1 95.38 268 THR A O 1
ATOM 2164 N N . GLU A 1 269 ? 4.09 49.188 30.953 1 94.88 269 GLU A N 1
ATOM 2165 C CA . GLU A 1 269 ? 4.145 50.406 30.109 1 94.88 269 GLU A CA 1
ATOM 2166 C C . GLU A 1 269 ? 4.508 50.031 28.672 1 94.88 269 GLU A C 1
ATOM 2168 O O . GLU A 1 269 ? 3.941 50.594 27.719 1 94.88 269 GLU A O 1
ATOM 2173 N N . HIS A 1 270 ? 5.332 49.156 28.547 1 95.06 270 HIS A N 1
ATOM 2174 C CA . HIS A 1 270 ? 5.801 48.75 27.219 1 95.06 270 HIS A CA 1
ATOM 2175 C C . HIS A 1 270 ? 4.688 48.062 26.422 1 95.06 270 HIS A C 1
ATOM 2177 O O . HIS A 1 270 ? 4.414 48.469 25.281 1 95.06 270 HIS A O 1
ATOM 2183 N N . VAL A 1 271 ? 4.023 47.125 26.969 1 95.69 271 VAL A N 1
ATOM 2184 C CA . VAL A 1 271 ? 3.045 46.312 26.25 1 95.69 271 VAL A CA 1
ATOM 2185 C C . VAL A 1 271 ? 1.744 47.094 26.094 1 95.69 271 VAL A C 1
ATOM 2187 O O . VAL A 1 271 ? 1.117 47.062 25.031 1 95.69 271 VAL A O 1
ATOM 2190 N N . MET A 1 272 ? 1.298 47.844 27.094 1 95.81 272 MET A N 1
ATOM 2191 C CA . MET A 1 272 ? 0.013 48.531 27.094 1 95.81 272 MET A CA 1
ATOM 2192 C C . MET A 1 272 ? 0.079 49.781 26.234 1 95.81 272 MET A C 1
ATOM 2194 O O . MET A 1 272 ? -0.955 50.375 25.891 1 95.81 272 MET A O 1
ATOM 2198 N N . SER A 1 273 ? 1.254 50.188 25.844 1 94.38 273 SER A N 1
ATOM 2199 C CA . SER A 1 273 ? 1.403 51.344 24.984 1 94.38 273 SER A CA 1
ATOM 2200 C C . SER A 1 273 ? 0.817 51.094 23.594 1 94.38 273 SER A C 1
ATOM 2202 O O . SER A 1 273 ? 0.489 52.031 22.875 1 94.38 273 SER A O 1
ATOM 2204 N N . TYR A 1 274 ? 0.645 49.844 23.281 1 94.06 274 TYR A N 1
ATOM 2205 C CA . TYR A 1 274 ? 0.214 49.531 21.938 1 94.06 274 TYR A CA 1
ATOM 2206 C C . TYR A 1 274 ? -1.282 49.25 21.891 1 94.06 274 TYR A C 1
ATOM 2208 O O . TYR A 1 274 ? -1.818 48.844 20.844 1 94.06 274 TYR A O 1
ATOM 2216 N N . ILE A 1 275 ? -1.947 49.375 23.016 1 95.31 275 ILE A N 1
ATOM 2217 C CA . ILE A 1 275 ? -3.406 49.375 23.016 1 95.31 275 ILE A CA 1
ATOM 2218 C C . ILE A 1 275 ? -3.91 50.688 22.391 1 95.31 275 ILE A C 1
ATOM 2220 O O . ILE A 1 275 ? -3.311 51.75 22.578 1 95.31 275 ILE A O 1
ATOM 2224 N N . ARG A 1 276 ? -4.934 50.594 21.641 1 93.62 276 ARG A N 1
ATOM 2225 C CA . ARG A 1 276 ? -5.492 51.781 20.984 1 93.62 276 ARG A CA 1
ATOM 2226 C C . ARG A 1 276 ? -6.562 52.406 21.859 1 93.62 276 ARG A C 1
ATOM 2228 O O . ARG A 1 276 ? -7.758 52.188 21.641 1 93.62 276 ARG A O 1
ATOM 2235 N N . TYR A 1 277 ? -6.172 53.312 22.688 1 91.25 277 TYR A N 1
ATOM 2236 C CA . TYR A 1 277 ? -7.023 53.906 23.719 1 91.25 277 TYR A CA 1
ATOM 2237 C C . TYR A 1 277 ? -8.109 54.781 23.094 1 91.25 277 TYR A C 1
ATOM 2239 O O . TYR A 1 277 ? -9.242 54.812 23.562 1 91.25 277 TYR A O 1
ATOM 2247 N N . PRO A 1 278 ? -7.809 55.469 21.938 1 88.25 278 PRO A N 1
ATOM 2248 C CA . PRO A 1 278 ? -8.852 56.281 21.344 1 88.25 278 PRO A CA 1
ATOM 2249 C C . PRO A 1 278 ? -10.031 55.469 20.812 1 88.25 278 PRO A C 1
ATOM 2251 O O . PRO A 1 278 ? -11.109 56.031 20.594 1 88.25 278 PRO A O 1
ATOM 2254 N N . MET A 1 279 ? -9.82 54.219 20.578 1 90.38 279 MET A N 1
ATOM 2255 C CA . MET A 1 279 ? -10.875 53.344 20.047 1 90.38 279 MET A CA 1
ATOM 2256 C C . MET A 1 279 ? -11.75 52.812 21.172 1 90.38 279 MET A C 1
ATOM 2258 O O . MET A 1 279 ? -12.758 52.156 20.922 1 90.38 279 MET A O 1
ATOM 2262 N N . ILE A 1 280 ? -11.438 53.125 22.406 1 90.56 280 ILE A N 1
ATOM 2263 C CA . ILE A 1 280 ? -12.25 52.719 23.562 1 90.56 280 ILE A CA 1
ATOM 2264 C C . ILE A 1 280 ? -13.266 53.812 23.859 1 90.56 280 ILE A C 1
ATOM 2266 O O . ILE A 1 280 ? -12.922 55 23.922 1 90.56 280 ILE A O 1
ATOM 2270 N N . LEU A 1 281 ? -14.469 53.375 24.125 1 84.62 281 LEU A N 1
ATOM 2271 C CA . LEU A 1 281 ? -15.531 54.344 24.422 1 84.62 281 LEU A CA 1
ATOM 2272 C C . LEU A 1 281 ? -15.281 55.031 25.766 1 84.62 281 LEU A C 1
ATOM 2274 O O . LEU A 1 281 ? -14.766 54.406 26.703 1 84.62 281 LEU A O 1
ATOM 2278 N N . PRO A 1 282 ? -15.68 56.281 25.844 1 83.31 282 PRO A N 1
ATOM 2279 C CA . PRO A 1 282 ? -15.453 57.031 27.094 1 83.31 282 PRO A CA 1
ATOM 2280 C C . PRO A 1 282 ? -16.109 56.375 28.297 1 83.31 282 PRO A C 1
ATOM 2282 O O . PRO A 1 282 ? -15.539 56.344 29.391 1 83.31 282 PRO A O 1
ATOM 2285 N N . ARG A 1 283 ? -17.25 55.875 28.078 1 81.56 283 ARG A N 1
ATOM 2286 C CA . ARG A 1 283 ? -17.938 55.188 29.156 1 81.56 283 ARG A CA 1
ATOM 2287 C C . ARG A 1 283 ? -17.141 53.969 29.641 1 81.56 283 ARG A C 1
ATOM 2289 O O . ARG A 1 283 ? -17.078 53.688 30.844 1 81.56 283 ARG A O 1
ATOM 2296 N N . GLN A 1 284 ? -16.578 53.375 28.719 1 86.38 284 GLN A N 1
ATOM 2297 C CA . GLN A 1 284 ? -15.789 52.188 29.047 1 86.38 284 GLN A CA 1
ATOM 2298 C C . GLN A 1 284 ? -14.453 52.594 29.672 1 86.38 284 GLN A C 1
ATOM 2300 O O . GLN A 1 284 ? -13.906 51.875 30.5 1 86.38 284 GLN A O 1
ATOM 2305 N N . MET A 1 285 ? -13.914 53.688 29.297 1 85.69 285 MET A N 1
ATOM 2306 C CA . MET A 1 285 ? -12.633 54.156 29.828 1 85.69 285 MET A CA 1
ATOM 2307 C C . MET A 1 285 ? -12.719 54.406 31.328 1 85.69 285 MET A C 1
ATOM 2309 O O . MET A 1 285 ? -11.766 54.156 32.062 1 85.69 285 MET A O 1
ATOM 2313 N N . ALA A 1 286 ? -13.812 54.812 31.688 1 84.19 286 ALA A N 1
ATOM 2314 C CA . ALA A 1 286 ? -14.023 55.062 33.125 1 84.19 286 ALA A CA 1
ATOM 2315 C C . ALA A 1 286 ? -13.969 53.75 33.906 1 84.19 286 ALA A C 1
ATOM 2317 O O . ALA A 1 286 ? -13.469 53.719 35.031 1 84.19 286 ALA A O 1
ATOM 2318 N N . GLN A 1 287 ? -14.422 52.781 33.25 1 87.44 287 GLN A N 1
ATOM 2319 C CA . GLN A 1 287 ? -14.422 51.469 33.906 1 87.44 287 GLN A CA 1
ATOM 2320 C C . GLN A 1 287 ? -13 50.906 34.031 1 87.44 287 GLN A C 1
ATOM 2322 O O . GLN A 1 287 ? -12.711 50.125 34.906 1 87.44 287 GLN A O 1
ATOM 2327 N N . LEU A 1 288 ? -12.18 51.281 33.156 1 89 288 LEU A N 1
ATOM 2328 C CA . LEU A 1 288 ? -10.805 50.812 33.125 1 89 288 LEU A CA 1
ATOM 2329 C C . LEU A 1 288 ? -10.031 51.312 34.344 1 89 288 LEU A C 1
ATOM 2331 O O . LEU A 1 288 ? -9.078 50.688 34.781 1 89 288 LEU A O 1
ATOM 2335 N N . LEU A 1 289 ? -10.438 52.406 34.938 1 84.5 289 LEU A N 1
ATOM 2336 C CA . LEU A 1 289 ? -9.742 53 36.062 1 84.5 289 LEU A CA 1
ATOM 2337 C C . LEU A 1 289 ? -9.852 52.125 37.312 1 84.5 289 LEU A C 1
ATOM 2339 O O . LEU A 1 289 ? -9.039 52.25 38.219 1 84.5 289 LEU A O 1
ATOM 2343 N N . MET A 1 290 ? -10.805 51.188 37.188 1 85.88 290 MET A N 1
ATOM 2344 C CA . MET A 1 290 ? -11.023 50.344 38.344 1 85.88 290 MET A CA 1
ATOM 2345 C C . MET A 1 290 ? -10.219 49.031 38.25 1 85.88 290 MET A C 1
ATOM 2347 O O . MET A 1 290 ? -10.109 48.281 39.219 1 85.88 290 MET A O 1
ATOM 2351 N N . VAL A 1 291 ? -9.641 48.812 37.156 1 89.38 291 VAL A N 1
ATOM 2352 C CA . VAL A 1 291 ? -8.867 47.594 36.938 1 89.38 291 VAL A CA 1
ATOM 2353 C C . VAL A 1 291 ? -7.547 47.656 37.688 1 89.38 291 VAL A C 1
ATOM 2355 O O . VAL A 1 291 ? -6.887 48.719 37.719 1 89.38 291 VAL A O 1
ATOM 2358 N N . PRO A 1 292 ? -7.125 46.625 38.344 1 90.19 292 PRO A N 1
ATOM 2359 C CA . PRO A 1 292 ? -5.949 46.625 39.219 1 90.19 292 PRO A CA 1
ATOM 2360 C C . PRO A 1 292 ? -4.676 47.062 38.469 1 90.19 292 PRO A C 1
ATOM 2362 O O . PRO A 1 292 ? -3.879 47.812 39.031 1 90.19 292 PRO A O 1
ATOM 2365 N N . VAL A 1 293 ? -4.504 46.625 37.312 1 91.5 293 VAL A N 1
ATOM 2366 C CA . VAL A 1 293 ? -3.289 46.969 36.562 1 91.5 293 VAL A CA 1
ATOM 2367 C C . VAL A 1 293 ? -3.225 48.469 36.312 1 91.5 293 VAL A C 1
ATOM 2369 O O . VAL A 1 293 ? -2.143 49.062 36.344 1 91.5 293 VAL A O 1
ATOM 2372 N N . VAL A 1 294 ? -4.332 49.031 36.094 1 92.25 294 VAL A N 1
ATOM 2373 C CA . VAL A 1 294 ? -4.41 50.469 35.875 1 92.25 294 VAL A CA 1
ATOM 2374 C C . VAL A 1 294 ? -4.129 51.25 37.156 1 92.25 294 VAL A C 1
ATOM 2376 O O . VAL A 1 294 ? -3.426 52.25 37.156 1 92.25 294 VAL A O 1
ATOM 2379 N N . LYS A 1 295 ? -4.594 50.781 38.312 1 90.56 295 LYS A N 1
ATOM 2380 C CA . LYS A 1 295 ? -4.383 51.406 39.594 1 90.56 295 LYS A CA 1
ATOM 2381 C C . LYS A 1 295 ? -2.906 51.406 40 1 90.56 295 LYS A C 1
ATOM 2383 O O . LYS A 1 295 ? -2.402 52.375 40.562 1 90.56 295 LYS A O 1
ATOM 2388 N N . GLN A 1 296 ? -2.32 50.406 39.625 1 90.38 296 GLN A N 1
ATOM 2389 C CA . GLN A 1 296 ? -0.912 50.219 39.969 1 90.38 296 GLN A CA 1
ATOM 2390 C C . GLN A 1 296 ? -0.024 51.125 39.094 1 90.38 296 GLN A C 1
ATOM 2392 O O . GLN A 1 296 ? 1.069 51.5 39.531 1 90.38 296 GLN A O 1
ATOM 2397 N N . ASN A 1 297 ? -0.467 51.344 37.938 1 93.12 297 ASN A N 1
ATOM 2398 C CA . ASN A 1 297 ? 0.267 52.156 36.969 1 93.12 297 ASN A CA 1
ATOM 2399 C C . ASN A 1 297 ? -0.561 53.375 36.531 1 93.12 297 ASN A C 1
ATOM 2401 O O . ASN A 1 297 ? -0.711 53.625 35.344 1 93.12 297 ASN A O 1
ATOM 2405 N N . LYS A 1 298 ? -1.021 54.125 37.438 1 91.5 298 LYS A N 1
ATOM 2406 C CA . LYS A 1 298 ? -2.027 55.156 37.219 1 91.5 298 LYS A CA 1
ATOM 2407 C C . LYS A 1 298 ? -1.485 56.281 36.344 1 91.5 298 LYS A C 1
ATOM 2409 O O . LYS A 1 298 ? -2.18 56.75 35.438 1 91.5 298 LYS A O 1
ATOM 2414 N N . ASP A 1 299 ? -0.264 56.719 36.562 1 92.31 299 ASP A N 1
ATOM 2415 C CA . ASP A 1 299 ? 0.304 57.844 35.844 1 92.31 299 ASP A CA 1
ATOM 2416 C C . ASP A 1 299 ? 0.359 57.531 34.344 1 92.31 299 ASP A C 1
ATOM 2418 O O . ASP A 1 299 ? -0.018 58.375 33.531 1 92.31 299 ASP A O 1
ATOM 2422 N N . PHE A 1 300 ? 0.742 56.375 34.062 1 92.88 300 PHE A N 1
ATOM 2423 C CA . PHE A 1 300 ? 0.869 55.969 32.688 1 92.88 300 PHE A CA 1
ATOM 2424 C C . PHE A 1 300 ? -0.497 55.938 32 1 92.88 300 PHE A C 1
ATOM 2426 O O . PHE A 1 300 ? -0.683 56.5 30.922 1 92.88 300 PHE A O 1
ATOM 2433 N N . PHE A 1 301 ? -1.42 55.312 32.625 1 93.69 301 PHE A N 1
ATOM 2434 C CA . PHE A 1 301 ? -2.725 55.062 32 1 93.69 301 PHE A CA 1
ATOM 2435 C C . PHE A 1 301 ? -3.521 56.375 31.938 1 93.69 301 PHE A C 1
ATOM 2437 O O . PHE A 1 301 ? -4.246 56.594 30.969 1 93.69 301 PHE A O 1
ATOM 2444 N N . VAL A 1 302 ? -3.395 57.156 32.938 1 90.69 302 VAL A N 1
ATOM 2445 C CA . VAL A 1 302 ? -4.109 58.438 32.938 1 90.69 302 VAL A CA 1
ATOM 2446 C C . VAL A 1 302 ? -3.596 59.312 31.812 1 90.69 302 VAL A C 1
ATOM 2448 O O . VAL A 1 302 ? -4.375 60 31.141 1 90.69 302 VAL A O 1
ATOM 2451 N N . ASP A 1 303 ? -2.357 59.281 31.641 1 91 303 ASP A N 1
ATOM 2452 C CA . ASP A 1 303 ? -1.775 60.062 30.547 1 91 303 ASP A CA 1
ATOM 2453 C C . ASP A 1 303 ? -2.295 59.562 29.188 1 91 303 ASP A C 1
ATOM 2455 O O . ASP A 1 303 ? -2.645 60.375 28.328 1 91 303 ASP A O 1
ATOM 2459 N N . LYS A 1 304 ? -2.297 58.281 29.031 1 90.62 304 LYS A N 1
ATOM 2460 C CA . LYS A 1 304 ? -2.748 57.688 27.781 1 90.62 304 LYS A CA 1
ATOM 2461 C C . LYS A 1 304 ? -4.238 57.906 27.562 1 90.62 304 LYS A C 1
ATOM 2463 O O . LYS A 1 304 ? -4.668 58.219 26.453 1 90.62 304 LYS A O 1
ATOM 2468 N N . MET A 1 305 ? -5.016 57.781 28.594 1 88.75 305 MET A N 1
ATOM 2469 C CA . MET A 1 305 ? -6.457 58 28.5 1 88.75 305 MET A CA 1
ATOM 2470 C C . MET A 1 305 ? -6.793 59.469 28.25 1 88.75 305 MET A C 1
ATOM 2472 O O . MET A 1 305 ? -7.719 59.75 27.5 1 88.75 305 MET A O 1
ATOM 2476 N N . ALA A 1 306 ? -6.027 60.281 28.859 1 86.5 306 ALA A N 1
ATOM 2477 C CA . ALA A 1 306 ? -6.223 61.719 28.641 1 86.5 306 ALA A CA 1
ATOM 2478 C C . ALA A 1 306 ? -5.934 62.094 27.188 1 86.5 306 ALA A C 1
ATOM 2480 O O . ALA A 1 306 ? -6.68 62.875 26.594 1 86.5 306 ALA A O 1
ATOM 2481 N N . ALA A 1 307 ? -4.906 61.594 26.719 1 84.75 307 ALA A N 1
ATOM 2482 C CA . ALA A 1 307 ? -4.555 61.844 25.328 1 84.75 307 ALA A CA 1
ATOM 2483 C C . ALA A 1 307 ? -5.641 61.312 24.391 1 84.75 307 ALA A C 1
ATOM 2485 O O . ALA A 1 307 ? -5.945 61.938 23.375 1 84.75 307 ALA A O 1
ATOM 2486 N N . ALA A 1 308 ? -6.184 60.219 24.703 1 87.06 308 ALA A N 1
ATOM 2487 C CA . ALA A 1 308 ? -7.234 59.625 23.891 1 87.06 308 ALA A CA 1
ATOM 2488 C C . ALA A 1 308 ? -8.516 60.438 23.953 1 87.06 308 ALA A C 1
ATOM 2490 O O . ALA A 1 308 ? -9.227 60.562 22.953 1 87.06 308 ALA A O 1
ATOM 2491 N N . MET A 1 309 ? -8.812 60.969 25.109 1 83 309 MET A N 1
ATOM 2492 C CA . MET A 1 309 ? -10.023 61.75 25.297 1 83 309 MET A CA 1
ATOM 2493 C C . MET A 1 309 ? -9.977 63.031 24.484 1 83 309 MET A C 1
ATOM 2495 O O . MET A 1 309 ? -11.016 63.594 24.109 1 83 309 MET A O 1
ATOM 2499 N N . GLU A 1 310 ? -8.82 63.5 24.234 1 78.25 310 GLU A N 1
ATOM 2500 C CA . GLU A 1 310 ? -8.672 64.688 23.422 1 78.25 310 GLU A CA 1
ATOM 2501 C C . GLU A 1 310 ? -9.211 64.5 22.016 1 78.25 310 GLU A C 1
ATOM 2503 O O . GLU A 1 310 ? -9.742 65.438 21.406 1 78.25 310 GLU A O 1
ATOM 2508 N N . TYR A 1 311 ? -9.062 63.312 21.531 1 75.62 311 TYR A N 1
ATOM 2509 C CA . TYR A 1 311 ? -9.578 63 20.203 1 75.62 311 TYR A CA 1
ATOM 2510 C C . TYR A 1 311 ? -11.102 62.969 20.203 1 75.62 311 TYR A C 1
ATOM 2512 O O . TYR A 1 311 ? -11.734 63.25 19.203 1 75.62 311 TYR A O 1
ATOM 2520 N N . ASN A 1 312 ? -11.672 62.562 21.297 1 68.75 312 ASN A N 1
ATOM 2521 C CA . ASN A 1 312 ? -13.117 62.469 21.406 1 68.75 312 ASN A CA 1
ATOM 2522 C C . ASN A 1 312 ? -13.758 63.844 21.594 1 68.75 312 ASN A C 1
ATOM 2524 O O . ASN A 1 312 ? -14.914 64.062 21.219 1 68.75 312 ASN A O 1
ATOM 2528 N N . LEU A 1 313 ? -13.141 64.75 22.312 1 61.09 313 LEU A N 1
ATOM 2529 C CA . LEU A 1 313 ? -13.695 66.062 22.656 1 61.09 313 LEU A CA 1
ATOM 2530 C C . LEU A 1 313 ? -13.422 67.062 21.562 1 61.09 313 LEU A C 1
ATOM 2532 O O . LEU A 1 313 ? -14.141 68.062 21.438 1 61.09 313 LEU A O 1
ATOM 2536 N N . ILE A 1 314 ? -12.203 67 21.016 1 55.09 314 ILE A N 1
ATOM 2537 C CA . ILE A 1 314 ? -11.797 68.125 20.125 1 5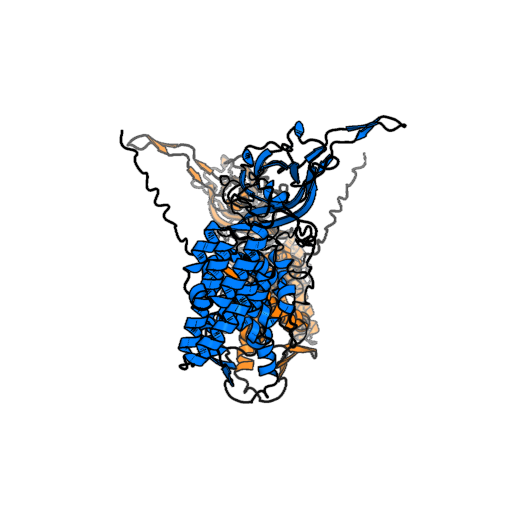5.09 314 ILE A CA 1
ATOM 2538 C C . ILE A 1 314 ? -12.602 68 18.828 1 55.09 314 ILE A C 1
ATOM 2540 O O . ILE A 1 314 ? -12.672 67 18.188 1 55.09 314 ILE A O 1
ATOM 2544 N N . LYS A 1 315 ? -13.672 68.875 18.75 1 50.62 315 LYS A N 1
ATOM 2545 C CA . LYS A 1 315 ? -14.453 69.062 17.547 1 50.62 315 LYS A CA 1
ATOM 2546 C C . LYS A 1 315 ? -13.594 68.875 16.297 1 50.62 315 LYS A C 1
ATOM 2548 O O . LYS A 1 315 ? -14.094 68.5 15.242 1 50.62 315 LYS A O 1
ATOM 2553 N N . THR A 1 316 ? -12.641 69.938 16 1 48.34 316 THR A N 1
ATOM 2554 C CA . THR A 1 316 ? -11.938 70.125 14.75 1 48.34 316 THR A CA 1
ATOM 2555 C C . THR A 1 316 ? -10.859 69.062 14.539 1 48.34 316 THR A C 1
ATOM 2557 O O . THR A 1 316 ? -10.359 68.5 15.508 1 48.34 316 THR A O 1
ATOM 2560 N N . GLU A 1 317 ? -10.711 68.625 13.273 1 49.38 317 GLU A N 1
ATOM 2561 C CA . GLU A 1 317 ? -9.734 67.688 12.664 1 49.38 317 GLU A CA 1
ATOM 2562 C C . GLU A 1 317 ? -8.336 67.938 13.211 1 49.38 317 GLU A C 1
ATOM 2564 O O . GLU A 1 317 ? -7.762 69 13 1 49.38 317 GLU A O 1
ATOM 2569 N N . LYS A 1 318 ? -8.117 67.875 14.414 1 50.97 318 LYS A N 1
ATOM 2570 C CA . LYS A 1 318 ? -6.738 68.062 14.859 1 50.97 318 LYS A CA 1
ATOM 2571 C C . LYS A 1 318 ? -5.75 67.562 13.805 1 50.97 318 LYS A C 1
ATOM 2573 O O . LYS A 1 318 ? -6.027 66.625 13.078 1 50.97 318 LYS A O 1
ATOM 2578 N N . ARG A 1 319 ? -4.77 68.438 13.461 1 48.69 319 ARG A N 1
ATOM 2579 C CA . ARG A 1 319 ? -3.635 68.312 12.547 1 48.69 319 ARG A CA 1
ATOM 2580 C C . ARG A 1 319 ? -2.926 67 12.695 1 48.69 319 ARG A C 1
ATOM 2582 O O . ARG A 1 319 ? -2.975 66.375 13.758 1 48.69 319 ARG A O 1
ATOM 2589 N N . SER A 1 320 ? -2.426 66.438 11.609 1 48.94 320 SER A N 1
ATOM 2590 C CA . SER A 1 320 ? -1.681 65.25 11.156 1 48.94 320 SER A CA 1
ATOM 2591 C C . SER A 1 320 ? -0.514 64.938 12.086 1 48.94 320 SER A C 1
ATOM 2593 O O . SER A 1 320 ? 0.537 65.625 12.008 1 48.94 320 SER A O 1
ATOM 2595 N N . ASP A 1 321 ? -0.609 65 13.391 1 51.47 321 ASP A N 1
ATOM 2596 C CA . ASP A 1 321 ? 0.699 64.625 13.938 1 51.47 321 ASP A CA 1
ATOM 2597 C C . ASP A 1 321 ? 0.999 63.156 13.719 1 51.47 321 ASP A C 1
ATOM 2599 O O . ASP A 1 321 ? 0.222 62.281 14.133 1 51.47 321 ASP A O 1
ATOM 2603 N N . SER A 1 322 ? 1.854 62.844 12.742 1 57.38 322 SER A N 1
ATOM 2604 C CA . SER A 1 322 ? 2.426 61.594 12.219 1 57.38 322 SER A CA 1
ATOM 2605 C C . SER A 1 322 ? 2.76 60.625 13.344 1 57.38 322 SER A C 1
ATOM 2607 O O . SER A 1 322 ? 2.893 59.438 13.109 1 57.38 322 SER A O 1
ATOM 2609 N N . GLU A 1 323 ? 2.873 61.188 14.633 1 62.56 323 GLU A N 1
ATOM 2610 C CA . GLU A 1 323 ? 3.484 60.312 15.625 1 62.56 323 GLU A CA 1
ATOM 2611 C C . GLU A 1 323 ? 2.459 59.344 16.219 1 62.56 323 GLU A C 1
ATOM 2613 O O . GLU A 1 323 ? 2.818 58.281 16.719 1 62.56 323 GLU A O 1
ATOM 2618 N N . HIS A 1 324 ? 1.106 59.562 16.047 1 74.38 324 HIS A N 1
ATOM 2619 C CA . HIS A 1 324 ? 0.136 58.719 16.734 1 74.38 324 HIS A CA 1
ATOM 2620 C C . HIS A 1 324 ? -0.792 58.031 15.734 1 74.38 324 HIS A C 1
ATOM 2622 O O . HIS A 1 324 ? -1.957 57.781 16.047 1 74.38 324 HIS A O 1
ATOM 2628 N N . ILE A 1 325 ? -0.31 57.781 14.609 1 79.81 325 ILE A N 1
ATOM 2629 C CA . ILE A 1 325 ? -1.115 57.188 13.539 1 79.81 325 ILE A CA 1
ATOM 2630 C C . ILE A 1 325 ? -1.567 55.781 13.945 1 79.81 325 ILE A C 1
ATOM 2632 O O . ILE A 1 325 ? -2.727 55.406 13.734 1 79.81 325 ILE A O 1
ATOM 2636 N N . LEU A 1 326 ? -0.713 55.125 14.562 1 83.81 326 LEU A N 1
ATOM 2637 C CA . LEU A 1 326 ? -1.019 53.75 14.922 1 83.81 326 LEU A CA 1
ATOM 2638 C C . LEU A 1 326 ? -2.141 53.688 15.945 1 83.81 326 LEU A C 1
ATOM 2640 O O . LEU A 1 326 ? -3.031 52.844 15.852 1 83.81 326 LEU A O 1
ATOM 2644 N N . GLU A 1 327 ? -2.127 54.594 16.859 1 85.69 327 GLU A N 1
ATOM 2645 C CA . GLU A 1 327 ? -3.096 54.594 17.953 1 85.69 327 GLU A CA 1
ATOM 2646 C C . GLU A 1 327 ? -4.492 54.969 17.453 1 85.69 327 GLU A C 1
ATOM 2648 O O . GLU A 1 327 ? -5.492 54.562 18.047 1 85.69 327 GLU A O 1
ATOM 2653 N N . CYS A 1 328 ? -4.504 55.625 16.344 1 86.5 328 CYS A N 1
ATOM 2654 C CA . CYS A 1 328 ? -5.793 56.094 15.852 1 86.5 328 CYS A CA 1
ATOM 2655 C C . CYS A 1 328 ? -6.297 55.188 14.719 1 86.5 328 CYS A C 1
ATOM 2657 O O . CYS A 1 328 ? -7.352 55.469 14.141 1 86.5 328 CYS A O 1
ATOM 2659 N N . THR A 1 329 ? -5.586 54.25 14.406 1 89.44 329 THR A N 1
ATOM 2660 C CA . THR A 1 329 ? -6.02 53.344 13.367 1 89.44 329 THR A CA 1
ATOM 2661 C C . THR A 1 329 ? -6.809 52.188 13.977 1 89.44 329 THR A C 1
ATOM 2663 O O . THR A 1 329 ? -6.281 51.406 14.789 1 89.44 329 THR A O 1
ATOM 2666 N N . PRO A 1 330 ? -8.016 52.062 13.617 1 91.62 330 PRO A N 1
ATOM 2667 C CA . PRO A 1 330 ? -8.82 50.969 14.18 1 91.62 330 PRO A CA 1
ATOM 2668 C C . PRO A 1 330 ? -8.383 49.594 13.688 1 91.62 330 PRO A C 1
ATOM 2670 O O . PRO A 1 330 ? -7.906 49.469 12.555 1 91.62 330 PRO A O 1
ATOM 2673 N N . ARG A 1 331 ? -8.5 48.688 14.578 1 93.38 331 ARG A N 1
ATOM 2674 C CA . ARG A 1 331 ? -8.328 47.312 14.172 1 93.38 331 ARG A CA 1
ATOM 2675 C C . ARG A 1 331 ? -9.602 46.75 13.547 1 93.38 331 ARG A C 1
ATOM 2677 O O . ARG A 1 331 ? -10.477 47.531 13.125 1 93.38 331 ARG A O 1
ATOM 2684 N N . LEU A 1 332 ? -9.688 45.469 13.25 1 93.56 332 LEU A N 1
ATOM 2685 C CA . LEU A 1 332 ? -10.922 44.875 12.758 1 93.56 332 LEU A CA 1
ATOM 2686 C C . LEU A 1 332 ? -11.828 44.469 13.914 1 93.56 332 LEU A C 1
ATOM 2688 O O . LEU A 1 332 ? -11.719 43.344 14.43 1 93.56 332 LEU A O 1
ATOM 2692 N N . TYR A 1 333 ? -12.719 45.406 14.305 1 95 333 TYR A N 1
ATOM 2693 C CA . TYR A 1 333 ? -13.586 45.188 15.461 1 95 333 TYR A CA 1
ATOM 2694 C C . TYR A 1 333 ? -14.891 44.531 15.047 1 95 333 TYR A C 1
ATOM 2696 O O . TYR A 1 333 ? -15.547 44.969 14.094 1 95 333 TYR A O 1
ATOM 2704 N N . THR A 1 334 ? -15.312 43.5 15.719 1 94.5 334 THR A N 1
ATOM 2705 C CA . THR A 1 334 ? -16.516 42.781 15.359 1 94.5 334 THR A CA 1
ATOM 2706 C C . THR A 1 334 ? -17.719 43.281 16.172 1 94.5 334 THR A C 1
ATOM 2708 O O . THR A 1 334 ? -18.812 42.75 16.047 1 94.5 334 THR A O 1
ATOM 2711 N N . CYS A 1 335 ? -17.516 44.25 16.984 1 92.62 335 CYS A N 1
ATOM 2712 C CA . CYS A 1 335 ? -18.641 44.781 17.75 1 92.62 335 CYS A CA 1
ATOM 2713 C C . CYS A 1 335 ? -19.672 45.406 16.812 1 92.62 335 CYS A C 1
ATOM 2715 O O . CYS A 1 335 ? -19.375 45.75 15.664 1 92.62 335 CYS A O 1
ATOM 2717 N N . GLU A 1 336 ? -20.859 45.688 17.188 1 90.38 336 GLU A N 1
ATOM 2718 C CA . GLU A 1 336 ? -22 46.094 16.375 1 90.38 336 GLU A CA 1
ATOM 2719 C C . GLU A 1 336 ? -21.828 47.531 15.867 1 90.38 336 GLU A C 1
ATOM 2721 O O . GLU A 1 336 ? -22.453 47.906 14.883 1 90.38 336 GLU A O 1
ATOM 2726 N N . ARG A 1 337 ? -20.984 48.188 16.438 1 90.12 337 ARG A N 1
ATOM 2727 C CA . ARG A 1 337 ? -20.75 49.594 16.031 1 90.12 337 ARG A CA 1
ATOM 2728 C C . ARG A 1 337 ? -20.188 49.656 14.609 1 90.12 337 ARG A C 1
ATOM 2730 O O . ARG A 1 337 ? -20.469 50.594 13.867 1 90.12 337 ARG A O 1
ATOM 2737 N N . TRP A 1 338 ? -19.438 48.688 14.219 1 92.62 338 TRP A N 1
ATOM 2738 C CA . TRP A 1 338 ? -18.688 48.75 12.969 1 92.62 338 TRP A CA 1
ATOM 2739 C C . TRP A 1 338 ? -19.188 47.75 11.961 1 92.62 338 TRP A C 1
ATOM 2741 O O . TRP A 1 338 ? -18.75 47.719 10.812 1 92.62 338 TRP A O 1
ATOM 2751 N N . GLY A 1 339 ? -19.953 46.906 12.406 1 90.75 339 GLY A N 1
ATOM 2752 C CA . GLY A 1 339 ? -20.422 45.875 11.469 1 90.75 339 GLY A CA 1
ATOM 2753 C C . GLY A 1 339 ? -21.391 44.875 12.094 1 90.75 339 GLY A C 1
ATOM 2754 O O . GLY A 1 339 ? -21.781 45.062 13.242 1 90.75 339 GLY A O 1
ATOM 2755 N N . ASN A 1 340 ? -21.75 43.969 11.227 1 92.94 340 ASN A N 1
ATOM 2756 C CA . ASN A 1 340 ? -22.688 42.938 11.641 1 92.94 340 ASN A CA 1
ATOM 2757 C C . ASN A 1 340 ? -22.406 41.594 10.938 1 92.94 340 ASN A C 1
ATOM 2759 O O . ASN A 1 340 ? -21.734 41.562 9.906 1 92.94 340 ASN A O 1
ATOM 2763 N N . SER A 1 341 ? -22.828 40.625 11.656 1 93.69 341 SER A N 1
ATOM 2764 C CA . SER A 1 341 ? -22.703 39.281 11.086 1 93.69 341 SER A CA 1
ATOM 2765 C C . SER A 1 341 ? -24.031 38.781 10.531 1 93.69 341 SER A C 1
ATOM 2767 O O . SER A 1 341 ? -25.094 39.219 10.984 1 93.69 341 SER A O 1
ATOM 2769 N N . PHE A 1 342 ? -23.984 38.031 9.5 1 91.25 342 PHE A N 1
ATOM 2770 C CA . PHE A 1 342 ? -25.188 37.438 8.945 1 91.25 342 PHE A CA 1
ATOM 2771 C C . PHE A 1 342 ? -24.906 36.031 8.406 1 91.25 342 PHE A C 1
ATOM 2773 O O . PHE A 1 342 ? -23.75 35.688 8.156 1 91.25 342 PHE A O 1
ATOM 2780 N N . ARG A 1 343 ? -25.969 35.312 8.336 1 90.44 343 ARG A N 1
ATOM 2781 C CA . ARG A 1 343 ? -25.891 33.938 7.875 1 90.44 343 ARG A CA 1
ATOM 2782 C C . ARG A 1 343 ? -26.656 33.75 6.566 1 90.44 343 ARG A C 1
ATOM 2784 O O . ARG A 1 343 ? -27.641 34.438 6.316 1 90.44 343 ARG A O 1
ATOM 2791 N N . VAL A 1 344 ? -26.078 32.938 5.742 1 88.31 344 VAL A N 1
ATOM 2792 C CA . VAL A 1 344 ? -26.719 32.688 4.445 1 88.31 344 VAL A CA 1
ATOM 2793 C C . VAL A 1 344 ? -26.875 31.203 4.211 1 88.31 344 VAL A C 1
ATOM 2795 O O . VAL A 1 344 ? -25.922 30.438 4.352 1 88.31 344 VAL A O 1
ATOM 2798 N N . ARG A 1 345 ? -28.078 30.859 3.801 1 84 345 ARG A N 1
ATOM 2799 C CA . ARG A 1 345 ? -28.344 29.484 3.396 1 84 345 ARG A CA 1
ATOM 2800 C C . ARG A 1 345 ? -28.188 29.312 1.887 1 84 345 ARG A C 1
ATOM 2802 O O . ARG A 1 345 ? -28.969 29.875 1.115 1 84 345 ARG A O 1
ATOM 2809 N N . THR A 1 346 ? -27.25 28.594 1.512 1 80.94 346 THR A N 1
ATOM 2810 C CA . THR A 1 346 ? -26.906 28.469 0.099 1 80.94 346 THR A CA 1
ATOM 2811 C C . THR A 1 346 ? -27.969 27.688 -0.653 1 80.94 346 THR A C 1
ATOM 2813 O O . THR A 1 346 ? -28.156 27.859 -1.859 1 80.94 346 THR A O 1
ATOM 2816 N N . LYS A 1 347 ? -28.641 26.766 -0.01 1 76.62 347 LYS A N 1
ATOM 2817 C CA . LYS A 1 347 ? -29.609 25.906 -0.691 1 76.62 347 LYS A CA 1
ATOM 2818 C C . LYS A 1 347 ? -30.781 26.734 -1.24 1 76.62 347 LYS A C 1
ATOM 2820 O O . LYS A 1 347 ? -31.391 26.344 -2.234 1 76.62 347 LYS A O 1
ATOM 2825 N N . VAL A 1 348 ? -31.031 27.828 -0.603 1 76.88 348 VAL A N 1
ATOM 2826 C CA . VAL A 1 348 ? -32.188 28.625 -0.968 1 76.88 348 VAL A CA 1
ATOM 2827 C C . VAL A 1 348 ? -31.828 29.562 -2.113 1 76.88 348 VAL A C 1
ATOM 2829 O O . VAL A 1 348 ? -32.719 30.094 -2.787 1 76.88 348 VAL A O 1
ATOM 2832 N N . ILE A 1 349 ? -30.594 29.547 -2.449 1 83.12 349 ILE A N 1
ATOM 2833 C CA . ILE A 1 349 ? -30.156 30.516 -3.453 1 83.12 349 ILE A CA 1
ATOM 2834 C C . ILE A 1 349 ? -30.062 29.828 -4.816 1 83.12 349 ILE A C 1
ATOM 2836 O O . ILE A 1 349 ? -29.469 28.75 -4.941 1 83.12 349 ILE A O 1
ATOM 2840 N N . GLN A 1 350 ? -30.672 30.453 -5.766 1 81.88 350 GLN A N 1
ATOM 2841 C CA . GLN A 1 350 ? -30.594 29.953 -7.133 1 81.88 350 GLN A CA 1
ATOM 2842 C C . GLN A 1 350 ? -29.25 30.312 -7.766 1 81.88 350 GLN A C 1
ATOM 2844 O O . GLN A 1 350 ? -28.547 31.203 -7.273 1 81.88 350 GLN A O 1
ATOM 2849 N N . ASN A 1 351 ? -28.938 29.594 -8.82 1 82.25 351 ASN A N 1
ATOM 2850 C CA . ASN A 1 351 ? -27.688 29.859 -9.508 1 82.25 351 ASN A CA 1
ATOM 2851 C C . ASN A 1 351 ? -27.641 31.281 -10.055 1 82.25 351 ASN A C 1
ATOM 2853 O O . ASN A 1 351 ? -28.625 31.781 -10.609 1 82.25 351 ASN A O 1
ATOM 2857 N N . TYR A 1 352 ? -26.625 31.984 -9.789 1 80.44 352 TYR A N 1
ATOM 2858 C CA . TYR A 1 352 ? -26.297 33.281 -10.328 1 80.44 352 TYR A CA 1
ATOM 2859 C C . TYR A 1 352 ? -27.156 34.375 -9.688 1 80.44 352 TYR A C 1
ATOM 2861 O O . TYR A 1 352 ? -27.266 35.5 -10.211 1 80.44 352 TYR A O 1
ATOM 2869 N N . GLN A 1 353 ? -27.875 34 -8.594 1 85.25 353 GLN A N 1
ATOM 2870 C CA . GLN A 1 353 ? -28.641 35 -7.859 1 85.25 353 GLN A CA 1
ATOM 2871 C C . GLN A 1 353 ? -27.844 35.562 -6.691 1 85.25 353 GLN A C 1
ATOM 2873 O O . GLN A 1 353 ? -27.016 34.844 -6.098 1 85.25 353 GLN A O 1
ATOM 2878 N N . SER A 1 354 ? -28.141 36.781 -6.477 1 88.81 354 SER A N 1
ATOM 2879 C CA . SER A 1 354 ? -27.438 37.469 -5.387 1 88.81 354 SER A CA 1
ATOM 2880 C C . SER A 1 354 ? -28.312 37.594 -4.148 1 88.81 354 SER A C 1
ATOM 2882 O O . SER A 1 354 ? -29.531 37.406 -4.227 1 88.81 354 SER A O 1
ATOM 2884 N N . ILE A 1 355 ? -27.688 37.688 -3.031 1 90.31 355 ILE A N 1
ATOM 2885 C CA . ILE A 1 355 ? -28.359 37.969 -1.766 1 90.31 355 ILE A CA 1
ATOM 2886 C C . ILE A 1 355 ? -27.984 39.375 -1.272 1 90.31 355 ILE A C 1
ATOM 2888 O O . ILE A 1 355 ? -26.812 39.75 -1.337 1 90.31 355 ILE A O 1
ATOM 2892 N N . LYS A 1 356 ? -28.969 40.031 -0.803 1 91.5 356 LYS A N 1
ATOM 2893 C CA . LYS A 1 356 ? -28.734 41.406 -0.334 1 91.5 356 LYS A CA 1
ATOM 2894 C C . LYS A 1 356 ? -28.969 41.531 1.169 1 91.5 356 LYS A C 1
ATOM 2896 O O . LYS A 1 356 ? -29.891 40.906 1.706 1 91.5 356 LYS A O 1
ATOM 2901 N N . ARG A 1 357 ? -28.047 42.125 1.817 1 92.88 357 ARG A N 1
ATOM 2902 C CA . ARG A 1 357 ? -28.141 42.438 3.244 1 92.88 357 ARG A CA 1
ATOM 2903 C C . ARG A 1 357 ? -27.797 43.906 3.523 1 92.88 357 ARG A C 1
ATOM 2905 O O . ARG A 1 357 ? -26.922 44.469 2.873 1 92.88 357 ARG A O 1
ATOM 2912 N N . GLU A 1 358 ? -28.469 44.406 4.52 1 92.88 358 GLU A N 1
ATOM 2913 C CA . GLU A 1 358 ? -28.203 45.781 4.906 1 92.88 358 GLU A CA 1
ATOM 2914 C C . GLU A 1 358 ? -27.516 45.875 6.266 1 92.88 358 GLU A C 1
ATOM 2916 O O . GLU A 1 358 ? -27.859 45.125 7.184 1 92.88 358 GLU A O 1
ATOM 2921 N N . ILE A 1 359 ? -26.531 46.688 6.309 1 92.06 359 ILE A N 1
ATOM 2922 C CA . ILE A 1 359 ? -25.797 46.906 7.551 1 92.06 359 ILE A CA 1
ATOM 2923 C C . ILE A 1 359 ? -25.703 48.406 7.859 1 92.06 359 ILE A C 1
ATOM 2925 O O . ILE A 1 359 ? -25.594 49.219 6.949 1 92.06 359 ILE A O 1
ATOM 2929 N N . VAL A 1 360 ? -25.828 48.656 9.133 1 91.19 360 VAL A N 1
ATOM 2930 C CA . VAL A 1 360 ? -25.703 50.031 9.602 1 91.19 360 VAL A CA 1
ATOM 2931 C C . VAL A 1 360 ? -24.438 50.188 10.445 1 91.19 360 VAL A C 1
ATOM 2933 O O . VAL A 1 360 ? -24.156 49.344 11.305 1 91.19 360 VAL A O 1
ATOM 2936 N N . THR A 1 361 ? -23.625 51.156 10.148 1 90.44 361 THR A N 1
ATOM 2937 C CA . THR A 1 361 ? -22.406 51.406 10.898 1 90.44 361 THR A CA 1
ATOM 2938 C C . THR A 1 361 ? -22.312 52.875 11.32 1 90.44 361 THR A C 1
ATOM 2940 O O . THR A 1 361 ? -23.047 53.719 10.812 1 90.44 361 THR A O 1
ATOM 2943 N N . CYS A 1 362 ? -21.453 53.062 12.258 1 86 362 CYS A N 1
ATOM 2944 C CA . CYS A 1 362 ? -21.188 54.438 12.711 1 86 362 CYS A CA 1
ATOM 2945 C C . CYS A 1 362 ? -20.25 55.156 11.758 1 86 362 CYS A C 1
ATOM 2947 O O . CYS A 1 362 ? -19.266 54.562 11.281 1 86 362 CYS A O 1
ATOM 2949 N N . SER A 1 363 ? -20.547 56.438 11.484 1 81.31 363 SER A N 1
ATOM 2950 C CA . SER A 1 363 ? -19.766 57.188 10.516 1 81.31 363 SER A CA 1
ATOM 2951 C C . SER A 1 363 ? -18.578 57.875 11.18 1 81.31 363 SER A C 1
ATOM 2953 O O . SER A 1 363 ? -17.625 58.281 10.508 1 81.31 363 SER A O 1
ATOM 2955 N N . SER A 1 364 ? -18.688 58 12.43 1 80.69 364 SER A N 1
ATOM 2956 C CA . SER A 1 364 ? -17.594 58.656 13.133 1 80.69 364 SER A CA 1
ATOM 2957 C C . SER A 1 364 ? -16.75 57.688 13.93 1 80.69 364 SER A C 1
ATOM 2959 O O . SER A 1 364 ? -17.312 56.781 14.594 1 80.69 364 SER A O 1
ATOM 2961 N N . LEU A 1 365 ? -15.539 57.875 13.805 1 82.06 365 LEU A N 1
ATOM 2962 C CA . LEU A 1 365 ? -14.625 57 14.508 1 82.06 365 LEU A CA 1
ATOM 2963 C C . LEU A 1 365 ? -14.664 57.25 16.016 1 82.06 365 LEU A C 1
ATOM 2965 O O . LEU A 1 365 ? -14.578 56.312 16.812 1 82.06 365 LEU A O 1
ATOM 2969 N N . PHE A 1 366 ? -14.812 58.5 16.344 1 76.94 366 PHE A N 1
ATOM 2970 C CA . PHE A 1 366 ? -14.75 58.875 17.75 1 76.94 366 PHE A CA 1
ATOM 2971 C C . PHE A 1 366 ? -16.141 59.25 18.266 1 76.94 366 PHE A C 1
ATOM 2973 O O . PHE A 1 366 ? -16.984 59.719 17.5 1 76.94 366 PHE A O 1
ATOM 2980 N N . ASP A 1 367 ? -16.531 58.719 19.469 1 69.31 367 ASP A N 1
ATOM 2981 C CA . ASP A 1 367 ? -17.812 59 20.078 1 69.31 367 ASP A CA 1
ATOM 2982 C C . ASP A 1 367 ? -17.891 60.438 20.547 1 69.31 367 ASP A C 1
ATOM 2984 O O . ASP A 1 367 ? -17.406 60.781 21.641 1 69.31 367 ASP A O 1
ATOM 2988 N N . ARG A 1 368 ? -18.188 61.406 19.672 1 59.25 368 ARG A N 1
ATOM 2989 C CA . ARG A 1 368 ? -18.297 62.781 20.094 1 59.25 368 ARG A CA 1
ATOM 2990 C C . ARG A 1 368 ? -19.672 63.094 20.672 1 59.25 368 ARG A C 1
ATOM 2992 O O . ARG A 1 368 ? -20.688 62.625 20.141 1 59.25 368 ARG A O 1
ATOM 2999 N N . GLU A 1 369 ? -19.891 63.125 22.016 1 55.47 369 GLU A N 1
ATOM 3000 C CA . GLU A 1 369 ? -21.141 63.438 22.703 1 55.47 369 GLU A CA 1
ATOM 3001 C C . GLU A 1 369 ? -22.109 64.188 21.812 1 55.47 369 GLU A C 1
ATOM 3003 O O . GLU A 1 369 ? -23.328 63.969 21.859 1 55.47 369 GLU A O 1
ATOM 3008 N N . ARG A 1 370 ? -21.734 65.312 21.281 1 49.06 370 ARG A N 1
ATOM 3009 C CA . ARG A 1 370 ? -22.656 66.25 20.672 1 49.06 370 ARG A CA 1
ATOM 3010 C C . ARG A 1 370 ? -23.141 65.75 19.312 1 49.06 370 ARG A C 1
ATOM 3012 O O . ARG A 1 370 ? -24.156 66.25 18.812 1 49.06 370 ARG A O 1
ATOM 3019 N N . GLU A 1 371 ? -22.25 65.25 18.516 1 51.22 371 GLU A N 1
ATOM 3020 C CA . GLU A 1 371 ? -22.656 65.062 17.125 1 51.22 371 GLU A CA 1
ATOM 3021 C C . GLU A 1 371 ? -23.422 63.75 16.953 1 51.22 371 GLU A C 1
ATOM 3023 O O . GLU A 1 371 ? -23.016 62.719 17.469 1 51.22 371 GLU A O 1
ATOM 3028 N N . LEU A 1 372 ? -24.719 63.781 16.922 1 52.19 372 LEU A N 1
ATOM 3029 C CA . LEU A 1 372 ? -25.641 62.719 16.516 1 52.19 372 LEU A CA 1
ATOM 3030 C C . LEU A 1 372 ? -24.922 61.688 15.672 1 52.19 372 LEU A C 1
ATOM 3032 O O . LEU A 1 372 ? -24.312 62 14.656 1 52.19 372 LEU A O 1
ATOM 3036 N N . ASN A 1 373 ? -24.422 60.656 16.312 1 59.16 373 ASN A N 1
ATOM 3037 C CA . ASN A 1 373 ? -23.797 59.531 15.648 1 59.16 373 ASN A CA 1
ATOM 3038 C C . ASN A 1 373 ? -24.406 59.281 14.266 1 59.16 373 ASN A C 1
ATOM 3040 O O . ASN A 1 373 ? -25.531 58.812 14.156 1 59.16 373 ASN A O 1
ATOM 3044 N N . GLU A 1 374 ? -23.969 59.969 13.352 1 75.31 374 GLU A N 1
ATOM 3045 C CA . GLU A 1 374 ? -24.391 59.75 11.977 1 75.31 374 GLU A CA 1
ATOM 3046 C C . GLU A 1 374 ? -24.141 58.281 11.562 1 75.31 374 GLU A C 1
ATOM 3048 O O . GLU A 1 374 ? -23.094 57.719 11.891 1 75.31 374 GLU A O 1
ATOM 3053 N N . GLU A 1 375 ? -25.172 57.719 11.266 1 83.81 375 GLU A N 1
ATOM 3054 C CA . GLU A 1 375 ? -25.125 56.312 10.812 1 83.81 375 GLU A CA 1
ATOM 3055 C C . GLU A 1 375 ? -25.047 56.25 9.289 1 83.81 375 GLU A C 1
ATOM 3057 O O . GLU A 1 375 ? -25.547 57.125 8.594 1 83.81 375 GLU A O 1
ATOM 3062 N N . SER A 1 376 ? -24.188 55.375 8.906 1 87.75 376 SER A N 1
ATOM 3063 C CA . SER A 1 376 ? -24.109 55.062 7.48 1 87.75 376 SER A CA 1
ATOM 3064 C C . SER A 1 376 ? -24.781 53.75 7.168 1 87.75 376 SER A C 1
ATOM 3066 O O . SER A 1 376 ? -24.609 52.75 7.906 1 87.75 376 SER A O 1
ATOM 3068 N N . ASN A 1 377 ? -25.547 53.781 6.117 1 90.12 377 ASN A N 1
ATOM 3069 C CA . ASN A 1 377 ? -26.234 52.562 5.672 1 90.12 377 ASN A CA 1
ATOM 3070 C C . ASN A 1 377 ? -25.547 51.938 4.469 1 90.12 377 ASN A C 1
ATOM 3072 O O . ASN A 1 377 ? -25.203 52.625 3.51 1 90.12 377 ASN A O 1
ATOM 3076 N N . TRP A 1 378 ? -25.328 50.688 4.656 1 92.38 378 TRP A N 1
ATOM 3077 C CA . TRP A 1 378 ? -24.625 49.938 3.607 1 92.38 378 TRP A CA 1
ATOM 3078 C C . TRP A 1 378 ? -25.469 48.781 3.109 1 92.38 378 TRP A C 1
ATOM 3080 O O . TRP A 1 378 ? -26.203 48.156 3.885 1 92.38 378 TRP A O 1
ATOM 3090 N N . GLU A 1 379 ? -25.359 48.5 1.804 1 93.94 379 GLU A N 1
ATOM 3091 C CA . GLU A 1 379 ? -25.969 47.344 1.193 1 93.94 379 GLU A CA 1
ATOM 3092 C C . GLU A 1 379 ? -24.922 46.375 0.682 1 93.94 379 GLU A C 1
ATOM 3094 O O . GLU A 1 379 ? -24.062 46.75 -0.127 1 93.94 379 GLU A O 1
ATOM 3099 N N . ILE A 1 380 ? -24.969 45.219 1.197 1 93.81 380 ILE A N 1
ATOM 3100 C CA . ILE A 1 380 ? -24.031 44.188 0.785 1 93.81 380 ILE A CA 1
ATOM 3101 C C . ILE A 1 380 ? -24.75 43.188 -0.108 1 93.81 380 ILE A C 1
ATOM 3103 O O . ILE A 1 380 ? -25.766 42.594 0.284 1 93.81 380 ILE A O 1
ATOM 3107 N N . GLU A 1 381 ? -24.219 43.031 -1.266 1 93 381 GLU A N 1
ATOM 3108 C CA . GLU A 1 381 ? -24.75 42.031 -2.211 1 93 381 GLU A CA 1
ATOM 3109 C C . GLU A 1 381 ? -23.719 40.938 -2.477 1 93 381 GLU A C 1
ATOM 3111 O O . GLU A 1 381 ? -22.578 41.219 -2.826 1 93 381 GLU A O 1
ATOM 3116 N N . MET A 1 382 ? -24.125 39.75 -2.285 1 91.88 382 MET A N 1
ATOM 3117 C CA . MET A 1 382 ? -23.188 38.656 -2.441 1 91.88 382 MET A CA 1
ATOM 3118 C C . MET A 1 382 ? -23.672 37.688 -3.531 1 91.88 382 MET A C 1
ATOM 3120 O O . MET A 1 382 ? -24.844 37.312 -3.564 1 91.88 382 MET A O 1
ATOM 3124 N N . TYR A 1 383 ? -22.75 37.375 -4.418 1 89.81 383 TYR A N 1
ATOM 3125 C CA . TYR A 1 383 ? -22.938 36.344 -5.43 1 89.81 383 TYR A CA 1
ATOM 3126 C C . TYR A 1 383 ? -22.172 35.094 -5.066 1 89.81 383 TYR A C 1
ATOM 3128 O O . TYR A 1 383 ? -20.969 35 -5.305 1 89.81 383 TYR A O 1
ATOM 3136 N N . LEU A 1 384 ? -22.844 34.094 -4.605 1 88.62 384 LEU A N 1
ATOM 3137 C CA . LEU A 1 384 ? -22.203 32.875 -4.082 1 88.62 384 LEU A CA 1
ATOM 3138 C C . LEU A 1 384 ? -22.078 31.812 -5.164 1 88.62 384 LEU A C 1
ATOM 3140 O O . LEU A 1 384 ? -21.203 30.953 -5.086 1 88.62 384 LEU A O 1
ATOM 3144 N N . LYS A 1 385 ? -22.969 31.797 -6.113 1 86.69 385 LYS A N 1
ATOM 3145 C CA . LYS A 1 385 ? -23 30.75 -7.125 1 86.69 385 LYS A CA 1
ATOM 3146 C C . LYS A 1 385 ? -22.594 31.281 -8.492 1 86.69 385 LYS A C 1
ATOM 3148 O O . LYS A 1 385 ? -23.203 30.938 -9.508 1 86.69 385 LYS A O 1
ATOM 3153 N N . GLY A 1 386 ? -21.688 32.156 -8.484 1 83.06 386 GLY A N 1
ATOM 3154 C CA . GLY A 1 386 ? -21.188 32.688 -9.742 1 83.06 386 GLY A CA 1
ATOM 3155 C C . GLY A 1 386 ? -22.062 33.781 -10.336 1 83.06 386 GLY A C 1
ATOM 3156 O O . GLY A 1 386 ? -23.047 34.188 -9.727 1 83.06 386 GLY A O 1
ATOM 3157 N N . MET A 1 387 ? -21.484 34.281 -11.344 1 77.69 387 MET A N 1
ATOM 3158 C CA . MET A 1 387 ? -22.188 35.344 -12.07 1 77.69 387 MET A CA 1
ATOM 3159 C C . MET A 1 387 ? -22.406 34.938 -13.523 1 77.69 387 MET A C 1
ATOM 3161 O O . MET A 1 387 ? -21.562 34.25 -14.117 1 77.69 387 MET A O 1
ATOM 3165 N N . CYS A 1 388 ? -23.594 35.094 -13.969 1 75.56 388 CYS A N 1
ATOM 3166 C CA . CYS A 1 388 ? -23.906 34.844 -15.367 1 75.56 388 CYS A CA 1
ATOM 3167 C C . CYS A 1 388 ? -24.172 36.125 -16.125 1 75.56 388 CYS A C 1
ATOM 3169 O O . CYS A 1 388 ? -24.984 36.969 -15.695 1 75.56 388 CYS A O 1
ATOM 3171 N N . PHE A 1 389 ? -23.266 36.375 -16.969 1 64.12 389 PHE A N 1
ATOM 3172 C CA . PHE A 1 389 ? -23.5 37.531 -17.844 1 64.12 389 PHE A CA 1
ATOM 3173 C C . PHE A 1 389 ? -24.203 37.094 -19.125 1 64.12 389 PHE A C 1
ATOM 3175 O O . PHE A 1 389 ? -23.719 36.219 -19.844 1 64.12 389 PHE A O 1
ATOM 3182 N N . GLY A 1 390 ? -25.516 37.375 -19.078 1 61.09 390 GLY A N 1
ATOM 3183 C CA . GLY A 1 390 ? -26.359 36.969 -20.203 1 61.09 390 GLY A CA 1
ATOM 3184 C C . GLY A 1 390 ? -25.766 37.344 -21.547 1 61.09 390 GLY A C 1
ATOM 3185 O O . GLY A 1 390 ? -24.75 38.031 -21.609 1 61.09 390 GLY A O 1
ATOM 3186 N N . LYS A 1 391 ? -26.391 36.688 -22.5 1 61.53 391 LYS A N 1
ATOM 3187 C CA . LYS A 1 391 ? -26.031 37 -23.891 1 61.53 391 LYS A CA 1
ATOM 3188 C C . LYS A 1 391 ? -26.172 38.5 -24.172 1 61.53 391 LYS A C 1
ATOM 3190 O O . LYS A 1 391 ? -27.109 39.125 -23.688 1 61.53 391 LYS A O 1
ATOM 3195 N N . ALA A 1 392 ? -25 39.125 -24.234 1 55.97 392 ALA A N 1
ATOM 3196 C CA . ALA A 1 392 ? -25.094 40.562 -24.562 1 55.97 392 ALA A CA 1
ATOM 3197 C C . ALA A 1 392 ? -24.703 40.812 -26.016 1 55.97 392 ALA A C 1
ATOM 3199 O O . ALA A 1 392 ? -24.078 39.969 -26.656 1 55.97 392 ALA A O 1
ATOM 3200 N N . MET A 1 393 ? -25.484 41.688 -26.719 1 56.78 393 MET A N 1
ATOM 3201 C CA . MET A 1 393 ? -25.125 42.156 -28.062 1 56.78 393 MET A CA 1
ATOM 3202 C C . MET A 1 393 ? -24.125 43.281 -28 1 56.78 393 MET A C 1
ATOM 3204 O O . MET A 1 393 ? -24.359 44.312 -27.328 1 56.78 393 MET A O 1
ATOM 3208 N N . LEU A 1 394 ? -22.906 42.938 -28.078 1 49.59 394 LEU A N 1
ATOM 3209 C CA . LEU A 1 394 ? -21.938 44 -28.219 1 49.59 394 LEU A CA 1
ATOM 3210 C C . LEU A 1 394 ? -22.141 44.75 -29.531 1 49.59 394 LEU A C 1
ATOM 3212 O O . LEU A 1 394 ? -22.031 44.156 -30.609 1 49.59 394 LEU A O 1
ATOM 3216 N N . VAL A 1 395 ? -22.875 45.844 -29.406 1 55.69 395 VAL A N 1
ATOM 3217 C CA . VAL A 1 395 ? -23.109 46.656 -30.594 1 55.69 395 VAL A CA 1
ATOM 3218 C C . VAL A 1 395 ? -21.844 47.438 -30.953 1 55.69 395 VAL A C 1
ATOM 3220 O O . VAL A 1 395 ? -21.344 48.219 -30.125 1 55.69 395 VAL A O 1
ATOM 3223 N N . SER A 1 396 ? -21.109 46.844 -31.625 1 49.12 396 SER A N 1
ATOM 3224 C CA . SER A 1 396 ? -19.984 47.594 -32.188 1 49.12 396 SER A CA 1
ATOM 3225 C C . SER A 1 396 ? -20.359 48.281 -33.5 1 49.12 396 SER A C 1
ATOM 3227 O O . SER A 1 396 ? -21.422 48 -34.062 1 49.12 396 SER A O 1
ATOM 3229 N N . TRP A 1 397 ? -19.688 49.375 -33.781 1 65.38 397 TRP A N 1
ATOM 3230 C CA . TRP A 1 397 ? -19.922 50.062 -35.031 1 65.38 397 TRP A CA 1
ATOM 3231 C C . TRP A 1 397 ? -20.047 49.062 -36.188 1 65.38 397 TRP A C 1
ATOM 3233 O O . TRP A 1 397 ? -20.641 49.375 -37.219 1 65.38 397 TRP A O 1
ATOM 3243 N N . ARG A 1 398 ? -19.359 47.969 -36 1 57.47 398 ARG A N 1
ATOM 3244 C CA . ARG A 1 398 ? -19.281 47 -37.094 1 57.47 398 ARG A CA 1
ATOM 3245 C C . ARG A 1 398 ? -20.406 45.969 -37.031 1 57.47 398 ARG A C 1
ATOM 3247 O O . ARG A 1 398 ? -20.453 45.031 -37.812 1 57.47 398 ARG A O 1
ATOM 3254 N N . GLY A 1 399 ? -21.281 46.25 -36.094 1 58.41 399 GLY A N 1
ATOM 3255 C CA . GLY A 1 399 ? -22.391 45.344 -35.969 1 58.41 399 GLY A CA 1
ATOM 3256 C C . GLY A 1 399 ? -22.547 44.781 -34.562 1 58.41 399 GLY A C 1
ATOM 3257 O O . GLY A 1 399 ? -21.766 45.125 -33.656 1 58.41 399 GLY A O 1
ATOM 3258 N N . SER A 1 400 ? -23.688 44.188 -34.312 1 57.56 400 SER A N 1
ATOM 3259 C CA . SER A 1 400 ? -24.031 43.656 -33 1 57.56 400 SER A CA 1
ATOM 3260 C C . SER A 1 400 ? -23.469 42.25 -32.781 1 57.56 400 SER A C 1
ATOM 3262 O O . SER A 1 400 ? -23.609 41.406 -33.656 1 57.56 400 SER A O 1
ATOM 3264 N N . ILE A 1 401 ? -22.375 42.188 -32.188 1 57.28 401 ILE A N 1
ATOM 3265 C CA . ILE A 1 401 ? -21.828 40.875 -31.859 1 57.28 401 ILE A CA 1
ATOM 3266 C C . ILE A 1 401 ? -22.469 40.312 -30.594 1 57.28 401 ILE A C 1
ATOM 3268 O O . ILE A 1 401 ? -22.594 41.031 -29.594 1 57.28 401 ILE A O 1
ATOM 3272 N N . GLU A 1 402 ? -23.047 39.156 -30.797 1 62.97 402 GLU A N 1
ATOM 3273 C CA . GLU A 1 402 ? -23.609 38.469 -29.641 1 62.97 402 GLU A CA 1
ATOM 3274 C C . GLU A 1 402 ? -22.516 37.938 -28.719 1 62.97 402 GLU A C 1
ATOM 3276 O O . GLU A 1 402 ? -21.609 37.25 -29.172 1 62.97 402 GLU A O 1
ATOM 3281 N N . VAL A 1 403 ? -22.344 38.531 -27.672 1 57.78 403 VAL A N 1
ATOM 3282 C CA . VAL A 1 403 ? -21.406 38.031 -26.672 1 57.78 403 VAL A CA 1
ATOM 3283 C C . VAL A 1 403 ? -22.047 36.875 -25.906 1 57.78 403 VAL A C 1
ATOM 3285 O O . VAL A 1 403 ? -23.141 37.031 -25.359 1 57.78 403 VAL A O 1
ATOM 3288 N N . PRO A 1 404 ? -21.438 35.719 -26.094 1 65.5 404 PRO A N 1
ATOM 3289 C CA . PRO A 1 404 ? -22.047 34.562 -25.438 1 65.5 404 PRO A CA 1
ATOM 3290 C C . PRO A 1 404 ? -22.094 34.688 -23.922 1 65.5 404 PRO A C 1
ATOM 3292 O O . PRO A 1 404 ? -21.422 35.562 -23.359 1 65.5 404 PRO A O 1
ATOM 3295 N N . GLU A 1 405 ? -23.016 33.969 -23.438 1 71.19 405 GLU A N 1
ATOM 3296 C CA . GLU A 1 405 ? -23.141 33.875 -21.984 1 71.19 405 GLU A CA 1
ATOM 3297 C C . GLU A 1 405 ? -21.828 33.438 -21.344 1 71.19 405 GLU A C 1
ATOM 3299 O O . GLU A 1 405 ? -21.141 32.531 -21.844 1 71.19 405 GLU A O 1
ATOM 3304 N N . VAL A 1 406 ? -21.312 34.406 -20.562 1 68.75 406 VAL A N 1
ATOM 3305 C CA . VAL A 1 406 ? -20.078 34.062 -19.859 1 68.75 406 VAL A CA 1
ATOM 3306 C C . VAL A 1 406 ? -20.375 33.812 -18.375 1 68.75 406 VAL A C 1
ATOM 3308 O O . VAL A 1 406 ? -21.016 34.656 -17.734 1 68.75 406 VAL A O 1
ATOM 3311 N N . ILE A 1 407 ? -20.125 32.594 -18 1 75.94 407 ILE A N 1
ATOM 3312 C CA . ILE A 1 407 ? -20.266 32.25 -16.594 1 75.94 407 ILE A CA 1
ATOM 3313 C C . ILE A 1 407 ? -18.922 32.438 -15.883 1 75.94 407 ILE A C 1
ATOM 3315 O O . ILE A 1 407 ? -17.906 31.875 -16.297 1 75.94 407 ILE A O 1
ATOM 3319 N N . ILE A 1 408 ? -18.906 33.375 -14.953 1 76.38 408 ILE A N 1
ATOM 3320 C CA . ILE A 1 408 ? -17.719 33.594 -14.125 1 76.38 408 ILE A CA 1
ATOM 3321 C C . ILE A 1 408 ? -17.875 32.812 -12.805 1 76.38 408 ILE A C 1
ATOM 3323 O O . ILE A 1 408 ? -18.75 33.156 -12 1 76.38 408 ILE A O 1
ATOM 3327 N N . LYS A 1 409 ? -17.094 31.812 -12.609 1 81.69 409 LYS A N 1
ATOM 3328 C CA . LYS A 1 409 ? -17.141 30.984 -11.406 1 81.69 409 LYS A CA 1
ATOM 3329 C C . LYS A 1 409 ? -16.375 31.641 -10.266 1 81.69 409 LYS A C 1
ATOM 3331 O O . LYS A 1 409 ? -15.219 31.281 -10 1 81.69 409 LYS A O 1
ATOM 3336 N N . THR A 1 410 ? -16.906 32.656 -9.672 1 84.38 410 THR A N 1
ATOM 3337 C CA . THR A 1 410 ? -16.297 33.344 -8.539 1 84.38 410 THR A CA 1
ATOM 3338 C C . THR A 1 410 ? -17.344 33.688 -7.492 1 84.38 410 THR A C 1
ATOM 3340 O O . THR A 1 410 ? -18.547 33.688 -7.781 1 84.38 410 THR A O 1
ATOM 3343 N N . VAL A 1 411 ? -16.969 33.781 -6.359 1 86.81 411 VAL A N 1
ATOM 3344 C CA . VAL A 1 411 ? -17.797 34.312 -5.293 1 86.81 411 VAL A CA 1
ATOM 3345 C C . VAL A 1 411 ? -17.516 35.781 -5.109 1 86.81 411 VAL A C 1
ATOM 3347 O O . VAL A 1 411 ? -16.406 36.188 -4.723 1 86.81 411 VAL A O 1
ATOM 3350 N N . ARG A 1 412 ? -18.516 36.594 -5.398 1 87.88 412 ARG A N 1
ATOM 3351 C CA . ARG A 1 412 ? -18.328 38.031 -5.422 1 87.88 412 ARG A CA 1
ATOM 3352 C C . ARG A 1 412 ? -19.188 38.719 -4.367 1 87.88 412 ARG A C 1
ATOM 3354 O O . ARG A 1 412 ? -20.344 38.312 -4.141 1 87.88 412 ARG A O 1
ATOM 3361 N N . ALA A 1 413 ? -18.625 39.688 -3.697 1 91 413 ALA A N 1
ATOM 3362 C CA . ALA A 1 413 ? -19.359 40.562 -2.799 1 91 413 ALA A CA 1
ATOM 3363 C C . ALA A 1 413 ? -19.297 42.031 -3.287 1 91 413 ALA A C 1
ATOM 3365 O O . ALA A 1 413 ? -18.25 42.469 -3.754 1 91 413 ALA A O 1
ATOM 3366 N N . THR A 1 414 ? -20.438 42.594 -3.348 1 91.12 414 THR A N 1
ATOM 3367 C CA . THR A 1 414 ? -20.516 44 -3.707 1 91.12 414 THR A CA 1
ATOM 3368 C C . THR A 1 414 ? -21.047 44.844 -2.537 1 91.12 414 THR A C 1
ATOM 3370 O O . THR A 1 414 ? -22.016 44.438 -1.88 1 91.12 414 THR A O 1
ATOM 3373 N N . ILE A 1 415 ? -20.344 45.875 -2.258 1 92.88 415 ILE A N 1
ATOM 3374 C CA . ILE A 1 415 ? -20.75 46.781 -1.18 1 92.88 415 ILE A CA 1
ATOM 3375 C C . ILE A 1 415 ? -21.109 48.156 -1.755 1 92.88 415 ILE A C 1
ATOM 3377 O O . ILE A 1 415 ? -20.328 48.781 -2.477 1 92.88 415 ILE A O 1
ATOM 3381 N N . LYS A 1 416 ? -22.312 48.562 -1.393 1 91.69 416 LYS A N 1
ATOM 3382 C CA . LYS A 1 416 ? -22.828 49.844 -1.871 1 91.69 416 LYS A CA 1
ATOM 3383 C C . LYS A 1 416 ? -23.266 50.719 -0.708 1 91.69 416 LYS A C 1
ATOM 3385 O O . LYS A 1 416 ? -23.859 50.25 0.258 1 91.69 416 LYS A O 1
ATOM 3390 N N . MET A 1 417 ? -22.844 51.969 -0.754 1 89.81 417 MET A N 1
ATOM 3391 C CA . MET A 1 417 ? -23.297 52.938 0.245 1 89.81 417 MET A CA 1
ATOM 3392 C C . MET A 1 417 ? -24.688 53.469 -0.102 1 89.81 417 MET A C 1
ATOM 3394 O O . MET A 1 417 ? -24.906 53.938 -1.213 1 89.81 417 MET A O 1
ATOM 3398 N N . LYS A 1 418 ? -25.594 53.312 0.846 1 86.44 418 LYS A N 1
ATOM 3399 C CA . LYS A 1 418 ? -26.938 53.844 0.647 1 86.44 418 LYS A CA 1
ATOM 3400 C C . LYS A 1 418 ? -27.031 55.281 1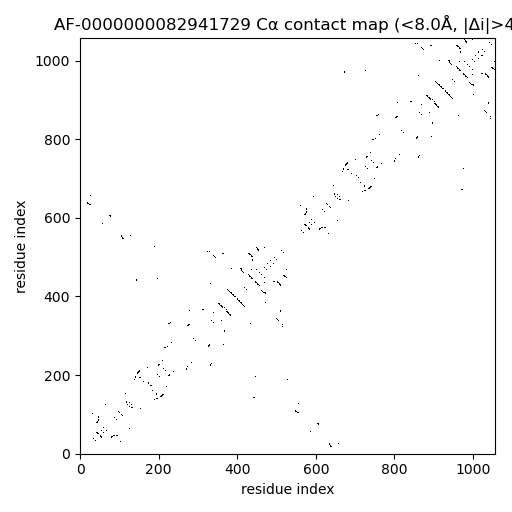.148 1 86.44 418 LYS A C 1
ATOM 3402 O O . LYS A 1 418 ? -26.812 55.531 2.332 1 86.44 418 LYS A O 1
ATOM 3407 N N . LEU A 1 419 ? -27.188 56.188 0.303 1 80.31 419 LEU A N 1
ATOM 3408 C CA . LEU A 1 419 ? -27.312 57.594 0.673 1 80.31 419 LEU A CA 1
ATOM 3409 C C . LEU A 1 419 ? -28.75 58.062 0.548 1 80.31 419 LEU A C 1
ATOM 3411 O O . LEU A 1 419 ? -29.484 57.594 -0.324 1 80.31 419 LEU A O 1
ATOM 3415 N N . ARG A 1 420 ? -29.062 59 1.479 1 75.44 420 ARG A N 1
ATOM 3416 C CA . ARG A 1 420 ? -30.328 59.719 1.329 1 75.44 420 ARG A CA 1
ATOM 3417 C C . ARG A 1 420 ? -30.266 60.719 0.172 1 75.44 420 ARG A C 1
ATOM 3419 O O . ARG A 1 420 ? -29.203 61.25 -0.134 1 75.44 420 ARG A O 1
ATOM 3426 N N . PRO A 1 421 ? -31.375 60.812 -0.451 1 71.25 421 PRO A N 1
ATOM 3427 C CA . PRO A 1 421 ? -31.406 61.719 -1.59 1 71.25 421 PRO A CA 1
ATOM 3428 C C . PRO A 1 421 ? -30.844 63.094 -1.251 1 71.25 421 PRO A C 1
ATOM 3430 O O . PRO A 1 421 ? -30.203 63.719 -2.098 1 71.25 421 PRO A O 1
ATOM 3433 N N . GLU A 1 422 ? -30.922 63.469 -0.002 1 71.19 422 GLU A N 1
ATOM 3434 C CA . GLU A 1 422 ? -30.453 64.812 0.396 1 71.19 422 GLU A CA 1
ATOM 3435 C C . GLU A 1 422 ? -28.938 64.812 0.508 1 71.19 422 GLU A C 1
ATOM 3437 O O . GLU A 1 422 ? -28.328 65.875 0.389 1 71.19 422 GLU A O 1
ATOM 3442 N N . ASP A 1 423 ? -28.438 63.719 0.588 1 71.62 423 ASP A N 1
ATOM 3443 C CA . ASP A 1 423 ? -27.016 63.656 0.86 1 71.62 423 ASP A CA 1
ATOM 3444 C C . ASP A 1 423 ? -26.234 63.281 -0.397 1 71.62 423 ASP A C 1
ATOM 3446 O O . ASP A 1 423 ? -25 63.281 -0.392 1 71.62 423 ASP A O 1
ATOM 3450 N N . ILE A 1 424 ? -27.031 63.062 -1.472 1 65.56 424 ILE A N 1
ATOM 3451 C CA . ILE A 1 424 ? -26.406 62.688 -2.732 1 65.56 424 ILE A CA 1
ATOM 3452 C C . ILE A 1 424 ? -25.609 63.844 -3.281 1 65.56 424 ILE A C 1
ATOM 3454 O O . ILE A 1 424 ? -26.125 65 -3.402 1 65.56 424 ILE A O 1
ATOM 3458 N N . GLY A 1 425 ? -24.312 63.656 -3.494 1 63.47 425 GLY A N 1
ATOM 3459 C CA . GLY A 1 425 ? -23.422 64.688 -4.055 1 63.47 425 GLY A CA 1
ATOM 3460 C C . GLY A 1 425 ? -22.625 65.438 -3 1 63.47 425 GLY A C 1
ATOM 3461 O O . GLY A 1 425 ? -21.641 66.062 -3.316 1 63.47 425 GLY A O 1
ATOM 3462 N N . LYS A 1 426 ? -22.906 65.25 -1.646 1 71.25 426 LYS A N 1
ATOM 3463 C CA . LYS A 1 426 ? -22.266 66.062 -0.624 1 71.25 426 LYS A CA 1
ATOM 3464 C C . LYS A 1 426 ? -21.391 65.188 0.304 1 71.25 426 LYS A C 1
ATOM 3466 O O . LYS A 1 426 ? -20.484 65.75 0.959 1 71.25 426 LYS A O 1
ATOM 3471 N N . VAL A 1 427 ? -21.625 63.906 0.206 1 79.25 427 VAL A N 1
ATOM 3472 C CA . VAL A 1 427 ? -20.984 63.125 1.268 1 79.25 427 VAL A CA 1
ATOM 3473 C C . VAL A 1 427 ? -19.969 62.156 0.666 1 79.25 427 VAL A C 1
ATOM 3475 O O . VAL A 1 427 ? -20.266 61.438 -0.284 1 79.25 427 VAL A O 1
ATOM 3478 N N . ALA A 1 428 ? -18.719 62.406 0.969 1 82.31 428 ALA A N 1
ATOM 3479 C CA . ALA A 1 428 ? -17.656 61.438 0.692 1 82.31 428 ALA A CA 1
ATOM 3480 C C . ALA A 1 428 ? -17.203 60.719 1.967 1 82.31 428 ALA A C 1
ATOM 3482 O O . ALA A 1 428 ? -17.109 61.344 3.027 1 82.31 428 ALA A O 1
ATOM 3483 N N . ARG A 1 429 ? -17.188 59.406 1.835 1 85.56 429 ARG A N 1
ATOM 3484 C CA . ARG A 1 429 ? -16.781 58.625 2.992 1 85.56 429 ARG A CA 1
ATOM 3485 C C . ARG A 1 429 ? -15.57 57.75 2.658 1 85.56 429 ARG A C 1
ATOM 3487 O O . ARG A 1 429 ? -15.641 56.906 1.75 1 85.56 429 ARG A O 1
ATOM 3494 N N . HIS A 1 430 ? -14.492 58 3.326 1 86.94 430 HIS A N 1
ATOM 3495 C CA . HIS A 1 430 ? -13.312 57.156 3.264 1 86.94 430 HIS A CA 1
ATOM 3496 C C . HIS A 1 430 ? -13.375 56.062 4.32 1 86.94 430 HIS A C 1
ATOM 3498 O O . HIS A 1 430 ? -13.359 56.344 5.52 1 86.94 430 HIS A O 1
ATOM 3504 N N . VAL A 1 431 ? -13.516 54.781 3.816 1 90.38 431 VAL A N 1
ATOM 3505 C CA . VAL A 1 431 ? -13.766 53.719 4.781 1 90.38 431 VAL A CA 1
ATOM 3506 C C . VAL A 1 431 ? -12.875 52.5 4.465 1 90.38 431 VAL A C 1
ATOM 3508 O O . VAL A 1 431 ? -12.367 52.375 3.348 1 90.38 431 VAL A O 1
ATOM 3511 N N . ARG A 1 432 ? -12.609 51.75 5.449 1 90.5 432 ARG A N 1
ATOM 3512 C CA . ARG A 1 432 ? -12.016 50.406 5.32 1 90.5 432 ARG A CA 1
ATOM 3513 C C . ARG A 1 432 ? -13.086 49.344 5.43 1 90.5 432 ARG A C 1
ATOM 3515 O O . ARG A 1 432 ? -13.781 49.25 6.441 1 90.5 432 ARG A O 1
ATOM 3522 N N . VAL A 1 433 ? -13.211 48.5 4.391 1 91.62 433 VAL A N 1
ATOM 3523 C CA . VAL A 1 433 ? -14.188 47.406 4.359 1 91.62 433 VAL A CA 1
ATOM 3524 C C . VAL A 1 433 ? -13.477 46.094 4.562 1 91.62 433 VAL A C 1
ATOM 3526 O O . VAL A 1 433 ? -12.492 45.781 3.887 1 91.62 433 VAL A O 1
ATOM 3529 N N . ALA A 1 434 ? -13.922 45.344 5.516 1 93.31 434 ALA A N 1
ATOM 3530 C CA . ALA A 1 434 ? -13.383 44.031 5.762 1 93.31 434 ALA A CA 1
ATOM 3531 C C . ALA A 1 434 ? -14.5 42.969 5.824 1 93.31 434 ALA A C 1
ATOM 3533 O O . ALA A 1 434 ? -15.57 43.25 6.387 1 93.31 434 ALA A O 1
ATOM 3534 N N . ILE A 1 435 ? -14.336 41.875 5.203 1 93.88 435 ILE A N 1
ATOM 3535 C CA . ILE A 1 435 ? -15.281 40.75 5.23 1 93.88 435 ILE A CA 1
ATOM 3536 C C . ILE A 1 435 ? -14.617 39.531 5.844 1 93.88 435 ILE A C 1
ATOM 3538 O O . ILE A 1 435 ? -13.555 39.094 5.395 1 93.88 435 ILE A O 1
ATOM 3542 N N . LEU A 1 436 ? -15.18 39.062 6.879 1 94.44 436 LEU A N 1
ATOM 3543 C CA . LEU A 1 436 ? -14.719 37.844 7.527 1 94.44 436 LEU A CA 1
ATOM 3544 C C . LEU A 1 436 ? -15.547 36.656 7.07 1 94.44 436 LEU A C 1
ATOM 3546 O O . LEU A 1 436 ? -16.781 36.688 7.125 1 94.44 436 LEU A O 1
ATOM 3550 N N . VAL A 1 437 ? -14.859 35.656 6.602 1 93 437 VAL A N 1
ATOM 3551 C CA . VAL A 1 437 ? -15.523 34.438 6.18 1 93 437 VAL A CA 1
ATOM 3552 C C . VAL A 1 437 ? -15.289 33.344 7.215 1 93 437 VAL A C 1
ATOM 3554 O O . VAL A 1 437 ? -14.141 33.062 7.578 1 93 437 VAL A O 1
ATOM 3557 N N . TYR A 1 438 ? -16.375 32.75 7.66 1 92.25 438 TYR A N 1
ATOM 3558 C CA . TYR A 1 438 ? -16.281 31.719 8.672 1 92.25 438 TYR A CA 1
ATOM 3559 C C . TYR A 1 438 ? -16.359 30.328 8.031 1 92.25 438 TYR A C 1
ATOM 3561 O O . TYR A 1 438 ? -16.969 30.156 6.984 1 92.25 438 TYR A O 1
ATOM 3569 N N . ALA A 1 439 ? -15.633 29.453 8.562 1 90.62 439 ALA A N 1
ATOM 3570 C CA . ALA A 1 439 ? -15.648 28.047 8.164 1 90.62 439 ALA A CA 1
ATOM 3571 C C . ALA A 1 439 ? -15.555 27.125 9.383 1 90.62 439 ALA A C 1
ATOM 3573 O O . ALA A 1 439 ? -15.602 27.594 10.523 1 90.62 439 ALA A O 1
ATOM 3574 N N . VAL A 1 440 ? -15.617 25.844 9.07 1 89.25 440 VAL A N 1
ATOM 3575 C CA . VAL A 1 440 ? -15.625 24.875 10.164 1 89.25 440 VAL A CA 1
ATOM 3576 C C . VAL A 1 440 ? -14.461 23.906 10.008 1 89.25 440 VAL A C 1
ATOM 3578 O O . VAL A 1 440 ? -14.195 23.422 8.906 1 89.25 440 VAL A O 1
ATOM 3581 N N . GLN A 1 441 ? -13.711 23.766 11.078 1 88.12 441 GLN A N 1
ATOM 3582 C CA . GLN A 1 441 ? -12.68 22.734 11.172 1 88.12 441 GLN A CA 1
ATOM 3583 C C . GLN A 1 441 ? -12.883 21.875 12.414 1 88.12 441 GLN A C 1
ATOM 3585 O O . GLN A 1 441 ? -12.906 22.375 13.539 1 88.12 441 GLN A O 1
ATOM 3590 N N . ASN A 1 442 ? -12.984 20.641 12.305 1 85.44 442 ASN A N 1
ATOM 3591 C CA . ASN A 1 442 ? -13.211 19.734 13.422 1 85.44 442 ASN A CA 1
ATOM 3592 C C . ASN A 1 442 ? -14.352 20.219 14.32 1 85.44 442 ASN A C 1
ATOM 3594 O O . ASN A 1 442 ? -14.195 20.312 15.539 1 85.44 442 ASN A O 1
ATOM 3598 N N . LYS A 1 443 ? -15.406 20.766 13.758 1 84.38 443 LYS A N 1
ATOM 3599 C CA . LYS A 1 443 ? -16.641 21.172 14.414 1 84.38 443 LYS A CA 1
ATOM 3600 C C . LYS A 1 443 ? -16.469 22.516 15.117 1 84.38 443 LYS A C 1
ATOM 3602 O O . LYS A 1 443 ? -17.281 22.891 15.961 1 84.38 443 LYS A O 1
ATOM 3607 N N . ILE A 1 444 ? -15.445 23.188 14.891 1 89.56 444 ILE A N 1
ATOM 3608 C CA . ILE A 1 444 ? -15.211 24.516 15.453 1 89.56 444 ILE A CA 1
ATOM 3609 C C . ILE A 1 444 ? -15.344 25.562 14.359 1 89.56 444 ILE A C 1
ATOM 3611 O O . ILE A 1 444 ? -14.641 25.5 13.344 1 89.56 444 ILE A O 1
ATOM 3615 N N . VAL A 1 445 ? -16.234 26.422 14.594 1 90.94 445 VAL A N 1
ATOM 3616 C CA . VAL A 1 445 ? -16.453 27.516 13.641 1 90.94 445 VAL A CA 1
ATOM 3617 C C . VAL A 1 445 ? -15.438 28.641 13.898 1 90.94 445 VAL A C 1
ATOM 3619 O O . VAL A 1 445 ? -15.266 29.062 15.039 1 90.94 445 VAL A O 1
ATOM 3622 N N . HIS A 1 446 ? -14.781 29.016 12.906 1 92.62 446 HIS A N 1
ATOM 3623 C CA . HIS A 1 446 ? -13.812 30.094 13.055 1 92.62 446 HIS A CA 1
ATOM 3624 C C . HIS A 1 446 ? -13.609 30.828 11.734 1 92.62 446 HIS A C 1
ATOM 3626 O O . HIS A 1 446 ? -14.086 30.391 10.688 1 92.62 446 HIS A O 1
ATOM 3632 N N . VAL A 1 447 ? -12.945 31.969 11.828 1 93.75 447 VAL A N 1
ATOM 3633 C CA . VAL A 1 447 ? -12.68 32.781 10.641 1 93.75 447 VAL A CA 1
ATOM 3634 C C . VAL A 1 447 ? -11.5 32.188 9.875 1 93.75 447 VAL A C 1
ATOM 3636 O O . VAL A 1 447 ? -10.43 31.953 10.438 1 93.75 447 VAL A O 1
ATOM 3639 N N . VAL A 1 448 ? -11.664 32 8.594 1 90.56 448 VAL A N 1
ATOM 3640 C CA . VAL A 1 448 ? -10.617 31.359 7.805 1 90.56 448 VAL A CA 1
ATOM 3641 C C . VAL A 1 448 ? -10.039 32.344 6.801 1 90.56 448 VAL A C 1
ATOM 3643 O O . VAL A 1 448 ? -8.875 32.25 6.406 1 90.56 448 VAL A O 1
ATOM 3646 N N . THR A 1 449 ? -10.867 33.312 6.426 1 90.44 449 THR A N 1
ATOM 3647 C CA . THR A 1 449 ? -10.422 34.281 5.434 1 90.44 449 THR A CA 1
ATOM 3648 C C . THR A 1 449 ? -10.852 35.688 5.832 1 90.44 449 THR A C 1
ATOM 3650 O O . THR A 1 449 ? -11.961 35.906 6.332 1 90.44 449 THR A O 1
ATOM 3653 N N . VAL A 1 450 ? -9.945 36.531 5.711 1 92.06 450 VAL A N 1
ATOM 3654 C CA . VAL A 1 450 ? -10.219 37.938 5.926 1 92.06 450 VAL A CA 1
ATOM 3655 C C . VAL A 1 450 ? -9.805 38.75 4.691 1 92.06 450 VAL A C 1
ATOM 3657 O O . VAL A 1 450 ? -8.664 38.656 4.242 1 92.06 450 VAL A O 1
ATOM 3660 N N . VAL A 1 451 ? -10.773 39.375 4.133 1 90.25 451 VAL A N 1
ATOM 3661 C CA . VAL A 1 451 ? -10.5 40.25 2.996 1 90.25 451 VAL A CA 1
ATOM 3662 C C . VAL A 1 451 ? -10.766 41.719 3.387 1 90.25 451 VAL A C 1
ATOM 3664 O O . VAL A 1 451 ? -11.797 42.031 3.988 1 90.25 451 VAL A O 1
ATOM 3667 N N . GLN A 1 452 ? -9.82 42.562 3.184 1 89.31 452 GLN A N 1
ATOM 3668 C CA . GLN A 1 452 ? -9.984 43.969 3.535 1 89.31 452 GLN A CA 1
ATOM 3669 C C . GLN A 1 452 ? -9.578 44.875 2.377 1 89.31 452 GLN A C 1
ATOM 3671 O O . GLN A 1 452 ? -8.688 44.531 1.596 1 89.31 452 GLN A O 1
ATOM 3676 N N . LYS A 1 453 ? -10.234 45.969 2.211 1 85.06 453 LYS A N 1
ATOM 3677 C CA . LYS A 1 453 ? -9.984 46.969 1.183 1 85.06 453 LYS A CA 1
ATOM 3678 C C . LYS A 1 453 ? -10.297 48.375 1.694 1 85.06 453 LYS A C 1
ATOM 3680 O O . LYS A 1 453 ? -11.297 48.594 2.381 1 85.06 453 LYS A O 1
ATOM 3685 N N . VAL A 1 454 ? -9.391 49.281 1.456 1 87.44 454 VAL A N 1
ATOM 3686 C CA . VAL A 1 454 ? -9.641 50.688 1.774 1 87.44 454 VAL A CA 1
ATOM 3687 C C . VAL A 1 454 ? -10.188 51.406 0.545 1 87.44 454 VAL A C 1
ATOM 3689 O O . VAL A 1 454 ? -9.586 51.344 -0.533 1 87.44 454 VAL A O 1
ATOM 3692 N N . VAL A 1 455 ? -11.312 52.031 0.709 1 85.38 455 VAL A N 1
ATOM 3693 C CA . VAL A 1 455 ? -11.984 52.625 -0.449 1 85.38 455 VAL A CA 1
ATOM 3694 C C . VAL A 1 455 ? -12.562 54 -0.078 1 85.38 455 VAL A C 1
ATOM 3696 O O . VAL A 1 455 ? -12.906 54.219 1.08 1 85.38 455 VAL A O 1
ATOM 3699 N N . LEU A 1 456 ? -12.555 54.812 -1.09 1 86.75 456 LEU A N 1
ATOM 3700 C CA . LEU A 1 456 ? -13.227 56.094 -0.986 1 86.75 456 LEU A CA 1
ATOM 3701 C C . LEU A 1 456 ? -14.555 56.062 -1.731 1 86.75 456 LEU A C 1
ATOM 3703 O O . LEU A 1 456 ? -14.594 55.812 -2.939 1 86.75 456 LEU A O 1
ATOM 3707 N N . PHE A 1 457 ? -15.641 56.156 -0.937 1 86.44 457 PHE A N 1
ATOM 3708 C CA . PHE A 1 457 ? -16.969 56.25 -1.531 1 86.44 457 PHE A CA 1
ATOM 3709 C C . PHE A 1 457 ? -17.359 57.719 -1.758 1 86.44 457 PHE A C 1
ATOM 3711 O O . PHE A 1 457 ? -17.375 58.5 -0.82 1 86.44 457 PHE A O 1
ATOM 3718 N N . ASP A 1 458 ? -17.531 58 -2.951 1 83.62 458 ASP A N 1
ATOM 3719 C CA . ASP A 1 458 ? -17.953 59.344 -3.328 1 83.62 458 ASP A CA 1
ATOM 3720 C C . ASP A 1 458 ? -19.109 59.281 -4.34 1 83.62 458 ASP A C 1
ATOM 3722 O O . ASP A 1 458 ? -19.734 58.25 -4.531 1 83.62 458 ASP A O 1
ATOM 3726 N N . THR A 1 459 ? -19.391 60.469 -4.93 1 78.88 459 THR A N 1
ATOM 3727 C CA . THR A 1 459 ? -20.484 60.594 -5.887 1 78.88 459 THR A CA 1
ATOM 3728 C C . THR A 1 459 ? -20.188 59.781 -7.145 1 78.88 459 THR A C 1
ATOM 3730 O O . THR A 1 459 ? -21.109 59.25 -7.781 1 78.88 459 THR A O 1
ATOM 3733 N N . ASN A 1 460 ? -18.984 59.625 -7.445 1 77.56 460 ASN A N 1
ATOM 3734 C CA . ASN A 1 460 ? -18.594 58.906 -8.656 1 77.56 460 ASN A CA 1
ATOM 3735 C C . ASN A 1 460 ? -18.5 57.406 -8.406 1 77.56 460 ASN A C 1
ATOM 3737 O O . ASN A 1 460 ? -18.578 56.594 -9.344 1 77.56 460 ASN A O 1
ATOM 3741 N N . GLN A 1 461 ? -18.125 57.062 -7.141 1 81.69 461 GLN A N 1
ATOM 3742 C CA . GLN A 1 461 ? -17.938 55.656 -6.797 1 81.69 461 GLN A CA 1
ATOM 3743 C C . GLN A 1 461 ? -18.75 55.281 -5.562 1 81.69 461 GLN A C 1
ATOM 3745 O O . GLN A 1 461 ? -18.328 55.531 -4.434 1 81.69 461 GLN A O 1
ATOM 3750 N N . ASN A 1 462 ? -19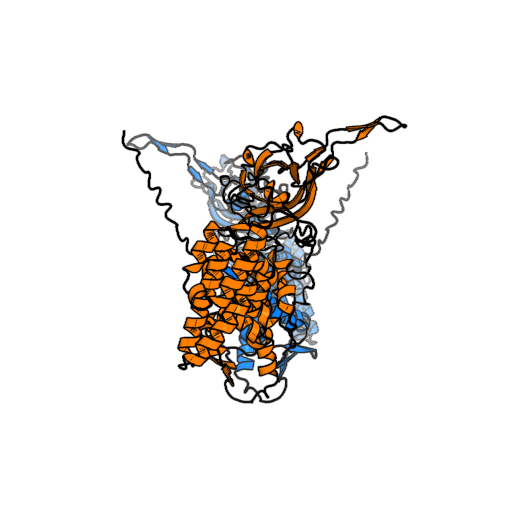.844 54.594 -5.832 1 83.19 462 ASN A N 1
ATOM 3751 C CA . ASN A 1 462 ? -20.688 54.219 -4.699 1 83.19 462 ASN A CA 1
ATOM 3752 C C . ASN A 1 462 ? -20.766 52.688 -4.543 1 83.19 462 ASN A C 1
ATOM 3754 O O . ASN A 1 462 ? -21.531 52.188 -3.705 1 83.19 462 ASN A O 1
ATOM 3758 N N . LEU A 1 463 ? -19.938 52.062 -5.391 1 87.25 463 LEU A N 1
ATOM 3759 C CA . LEU A 1 463 ? -20 50.625 -5.355 1 87.25 463 LEU A CA 1
ATOM 3760 C C . LEU A 1 463 ? -18.594 50 -5.496 1 87.25 463 LEU A C 1
ATOM 3762 O O . LEU A 1 463 ? -17.797 50.5 -6.297 1 87.25 463 LEU A O 1
ATOM 3766 N N . ILE A 1 464 ? -18.359 49.062 -4.629 1 86.38 464 ILE A N 1
ATOM 3767 C CA . ILE A 1 464 ? -17.109 48.312 -4.723 1 86.38 464 ILE A CA 1
ATOM 3768 C C . ILE A 1 464 ? -17.391 46.812 -4.871 1 86.38 464 ILE A C 1
ATOM 3770 O O . ILE A 1 464 ? -18.375 46.312 -4.324 1 86.38 464 ILE A O 1
ATOM 3774 N N . THR A 1 465 ? -16.516 46.188 -5.645 1 87.25 465 THR A N 1
ATOM 3775 C CA . THR A 1 465 ? -16.656 44.781 -5.883 1 87.25 465 THR A CA 1
ATOM 3776 C C . THR A 1 465 ? -15.438 44 -5.391 1 87.25 465 THR A C 1
ATOM 3778 O O . THR A 1 465 ? -14.305 44.438 -5.57 1 87.25 465 THR A O 1
ATOM 3781 N N . ILE A 1 466 ? -15.688 42.969 -4.68 1 85.44 466 ILE A N 1
ATOM 3782 C CA . ILE A 1 466 ? -14.641 42.062 -4.211 1 85.44 466 ILE A CA 1
ATOM 3783 C C . ILE A 1 466 ? -14.875 40.656 -4.781 1 85.44 466 ILE A C 1
ATOM 3785 O O . ILE A 1 466 ? -15.875 40.031 -4.461 1 85.44 466 ILE A O 1
ATOM 3789 N N . ASP A 1 467 ? -13.891 40.188 -5.527 1 84.56 467 ASP A N 1
ATOM 3790 C CA . ASP A 1 467 ? -13.992 38.875 -6.137 1 84.56 467 ASP A CA 1
ATOM 3791 C C . ASP A 1 467 ? -13.195 37.844 -5.348 1 84.56 467 ASP A C 1
ATOM 3793 O O . ASP A 1 467 ? -12.383 38.188 -4.492 1 84.56 467 ASP A O 1
ATOM 3797 N N . ASP A 1 468 ? -13.461 36.594 -5.527 1 83.5 468 ASP A N 1
ATOM 3798 C CA . ASP A 1 468 ? -12.742 35.438 -4.977 1 83.5 468 ASP A CA 1
ATOM 3799 C C . ASP A 1 468 ? -12.742 35.469 -3.451 1 83.5 468 ASP A C 1
ATOM 3801 O O . ASP A 1 468 ? -11.703 35.281 -2.816 1 83.5 468 ASP A O 1
ATOM 3805 N N . LEU A 1 469 ? -13.867 35.844 -2.91 1 86.31 469 LEU A N 1
ATOM 3806 C CA . LEU A 1 469 ? -14.031 35.844 -1.46 1 86.31 469 LEU A CA 1
ATOM 3807 C C . LEU A 1 469 ? -13.844 34.469 -0.879 1 86.31 469 LEU A C 1
ATOM 3809 O O . LEU A 1 469 ? -13.344 34.312 0.238 1 86.31 469 LEU A O 1
ATOM 3813 N N . MET A 1 470 ? -14.359 33.531 -1.599 1 87.69 470 MET A N 1
ATOM 3814 C CA . MET A 1 470 ? -14.281 32.125 -1.22 1 87.69 470 MET A CA 1
ATOM 3815 C C . MET A 1 470 ? -13.867 31.25 -2.408 1 87.69 470 MET A C 1
ATOM 3817 O O . MET A 1 470 ? -13.891 31.719 -3.553 1 87.69 470 MET A O 1
ATOM 3821 N N . VAL A 1 471 ? -13.445 30.078 -2.084 1 84.81 471 VAL A N 1
ATOM 3822 C CA . VAL A 1 471 ? -13.141 29.141 -3.152 1 84.81 471 VAL A CA 1
ATOM 3823 C C . VAL A 1 471 ? -14.438 28.625 -3.773 1 84.81 471 VAL A C 1
ATOM 3825 O O . VAL A 1 471 ? -15.25 28 -3.092 1 84.81 471 VAL A O 1
ATOM 3828 N N . TYR A 1 472 ? -14.602 28.922 -5.008 1 84.62 472 TYR A N 1
ATOM 3829 C CA . TYR A 1 472 ? -15.844 28.656 -5.719 1 84.62 472 TYR A CA 1
ATOM 3830 C C . TYR A 1 472 ? -16.219 27.188 -5.641 1 84.62 472 TYR A C 1
ATOM 3832 O O . TYR A 1 472 ? -17.375 26.844 -5.34 1 84.62 472 TYR A O 1
ATOM 3840 N N . ASP A 1 473 ? -15.328 26.281 -5.844 1 81.44 473 ASP A N 1
ATOM 3841 C CA . ASP A 1 473 ? -15.602 24.844 -5.926 1 81.44 473 ASP A CA 1
ATOM 3842 C C . ASP A 1 473 ? -15.977 24.281 -4.555 1 81.44 473 ASP A C 1
ATOM 3844 O O . ASP A 1 473 ? -16.766 23.344 -4.465 1 81.44 473 ASP A O 1
ATOM 3848 N N . ALA A 1 474 ? -15.461 24.891 -3.59 1 82.5 474 ALA A N 1
ATOM 3849 C CA . ALA A 1 474 ? -15.734 24.406 -2.242 1 82.5 474 ALA A CA 1
ATOM 3850 C C . ALA A 1 474 ? -17.141 24.781 -1.795 1 82.5 474 ALA A C 1
ATOM 3852 O O . ALA A 1 474 ? -17.734 24.125 -0.934 1 82.5 474 ALA A O 1
ATOM 3853 N N . VAL A 1 475 ? -17.672 25.797 -2.377 1 83.12 475 VAL A N 1
ATOM 3854 C CA . VAL A 1 475 ? -18.984 26.281 -1.986 1 83.12 475 VAL A CA 1
ATOM 3855 C C . VAL A 1 475 ? -20.062 25.609 -2.846 1 83.12 475 VAL A C 1
ATOM 3857 O O . VAL A 1 475 ? -21.156 25.328 -2.371 1 83.12 475 VAL A O 1
ATOM 3860 N N . ASN A 1 476 ? -19.734 25.344 -4.059 1 80.38 476 ASN A N 1
ATOM 3861 C CA . ASN A 1 476 ? -20.797 24.984 -4.996 1 80.38 476 ASN A CA 1
ATOM 3862 C C . ASN A 1 476 ? -20.688 23.516 -5.402 1 80.38 476 ASN A C 1
ATOM 3864 O O . ASN A 1 476 ? -21.578 22.984 -6.078 1 80.38 476 ASN A O 1
ATOM 3868 N N . GLN A 1 477 ? -19.734 22.812 -5.105 1 74.19 477 GLN A N 1
ATOM 3869 C CA . GLN A 1 477 ? -19.672 21.406 -5.496 1 74.19 477 GLN A CA 1
ATOM 3870 C C . GLN A 1 477 ? -20.656 20.562 -4.688 1 74.19 477 GLN A C 1
ATOM 3872 O O . GLN A 1 477 ? -20.797 20.75 -3.479 1 74.19 477 GLN A O 1
ATOM 3877 N N . PRO A 1 478 ? -21.578 19.844 -5.547 1 59.38 478 PRO A N 1
ATOM 3878 C CA . PRO A 1 478 ? -22.609 19.047 -4.887 1 59.38 478 PRO A CA 1
ATOM 3879 C C . PRO A 1 478 ? -22.031 18.016 -3.92 1 59.38 478 PRO A C 1
ATOM 3881 O O . PRO A 1 478 ? -20.969 17.438 -4.195 1 59.38 478 PRO A O 1
ATOM 3884 N N . THR A 1 479 ? -22.25 18.344 -2.648 1 57 479 THR A N 1
ATOM 3885 C CA . THR A 1 479 ? -21.844 17.375 -1.638 1 57 479 THR A CA 1
ATOM 3886 C C . THR A 1 479 ? -22.469 16 -1.909 1 57 479 THR A C 1
ATOM 3888 O O . THR A 1 479 ? -23.703 15.898 -2.021 1 57 479 THR A O 1
ATOM 3891 N N . THR A 1 480 ? -22.078 15.297 -2.781 1 52.72 480 THR A N 1
ATOM 3892 C CA . THR A 1 480 ? -22.719 14 -2.613 1 52.72 480 THR A CA 1
ATOM 3893 C C . THR A 1 480 ? -22.781 13.617 -1.137 1 52.72 480 THR A C 1
ATOM 3895 O O . THR A 1 480 ? -22.078 14.195 -0.307 1 52.72 480 THR A O 1
ATOM 3898 N N . ASN A 1 481 ? -23.266 12.336 -0.858 1 50.12 481 ASN A N 1
ATOM 3899 C CA . ASN A 1 481 ? -23.547 11.906 0.507 1 50.12 481 ASN A CA 1
ATOM 3900 C C . ASN A 1 481 ? -22.625 12.586 1.51 1 50.12 481 ASN A C 1
ATOM 3902 O O . ASN A 1 481 ? -21.828 13.453 1.14 1 50.12 481 ASN A O 1
ATOM 3906 N N . GLU A 1 482 ? -21.984 11.852 2.457 1 51.91 482 GLU A N 1
ATOM 3907 C CA . GLU A 1 482 ? -21.391 11.977 3.783 1 51.91 482 GLU A CA 1
ATOM 3908 C C . GLU A 1 482 ? -20.109 12.82 3.732 1 51.91 482 GLU A C 1
ATOM 3910 O O . GLU A 1 482 ? -19.547 13.172 4.773 1 51.91 482 GLU A O 1
ATOM 3915 N N . ASP A 1 483 ? -19.578 13.25 2.508 1 57.03 483 ASP A N 1
ATOM 3916 C CA . ASP A 1 483 ? -18.188 13.719 2.607 1 57.03 483 ASP A CA 1
ATOM 3917 C C . ASP A 1 483 ? -18.109 15.234 2.473 1 57.03 483 ASP A C 1
ATOM 3919 O O . ASP A 1 483 ? -18.625 15.805 1.509 1 57.03 483 ASP A O 1
ATOM 3923 N N . LEU A 1 484 ? -17.938 16.062 3.52 1 59.28 484 LEU A N 1
ATOM 3924 C CA . LEU A 1 484 ? -17.672 17.484 3.529 1 59.28 484 LEU A CA 1
ATOM 3925 C C . LEU A 1 484 ? -16.609 17.844 2.488 1 59.28 484 LEU A C 1
ATOM 3927 O O . LEU A 1 484 ? -15.617 17.125 2.34 1 59.28 484 LEU A O 1
ATOM 3931 N N . ILE A 1 485 ? -17.016 18.734 1.596 1 64 485 ILE A N 1
ATOM 3932 C CA . ILE A 1 485 ? -16.047 19.219 0.612 1 64 485 ILE A CA 1
ATOM 3933 C C . ILE A 1 485 ? -14.992 20.062 1.304 1 64 485 ILE A C 1
ATOM 3935 O O . ILE A 1 485 ? -15.312 21.047 1.988 1 64 485 ILE A O 1
ATOM 3939 N N . HIS A 1 486 ? -13.789 19.641 1.177 1 73.38 486 HIS A N 1
ATOM 3940 C CA . HIS A 1 486 ? -12.672 20.328 1.817 1 73.38 486 HIS A CA 1
ATOM 3941 C C . HIS A 1 486 ? -12.109 21.422 0.918 1 73.38 486 HIS A C 1
ATOM 3943 O O . HIS A 1 486 ? -12.25 21.359 -0.305 1 73.38 486 HIS A O 1
ATOM 3949 N N . ILE A 1 487 ? -11.805 22.547 1.577 1 77.12 487 ILE A N 1
ATOM 3950 C CA . ILE A 1 487 ? -11.18 23.656 0.881 1 77.12 487 ILE A CA 1
ATOM 3951 C C . ILE A 1 487 ? -9.781 23.266 0.425 1 77.12 487 ILE A C 1
ATOM 3953 O O . ILE A 1 487 ? -8.898 23.016 1.252 1 77.12 487 ILE A O 1
ATOM 3957 N N . ASN A 1 488 ? -9.742 23.203 -0.847 1 67.25 488 ASN A N 1
ATOM 3958 C CA . ASN A 1 488 ? -8.438 22.844 -1.401 1 67.25 488 ASN A CA 1
ATOM 3959 C C . ASN A 1 488 ? -7.918 21.547 -0.812 1 67.25 488 ASN A C 1
ATOM 3961 O O . ASN A 1 488 ? -8.648 20.547 -0.742 1 67.25 488 ASN A O 1
ATOM 3965 N N . ASP A 1 489 ? -6.895 21.297 -0.299 1 71.19 489 ASP A N 1
ATOM 3966 C CA . ASP A 1 489 ? -6.305 20.078 0.245 1 71.19 489 ASP A CA 1
ATOM 3967 C C . ASP A 1 489 ? -6.262 20.125 1.771 1 71.19 489 ASP A C 1
ATOM 3969 O O . ASP A 1 489 ? -5.402 19.484 2.391 1 71.19 489 ASP A O 1
ATOM 3973 N N . THR A 1 490 ? -7.332 20.969 2.281 1 79.88 490 THR A N 1
ATOM 3974 C CA . THR A 1 490 ? -7.375 21.047 3.736 1 79.88 490 THR A CA 1
ATOM 3975 C C . THR A 1 490 ? -8.602 20.328 4.285 1 79.88 490 THR A C 1
ATOM 3977 O O . THR A 1 490 ? -9.438 19.844 3.518 1 79.88 490 THR A O 1
ATOM 3980 N N . ASN A 1 491 ? -8.578 20.125 5.551 1 82.38 491 ASN A N 1
ATOM 3981 C CA . ASN A 1 491 ? -9.734 19.5 6.184 1 82.38 491 ASN A CA 1
ATOM 3982 C C . ASN A 1 491 ? -10.742 20.531 6.656 1 82.38 491 ASN A C 1
ATOM 3984 O O . ASN A 1 491 ? -11.578 20.25 7.516 1 82.38 491 ASN A O 1
ATOM 3988 N N . VAL A 1 492 ? -10.641 21.75 6.152 1 86 492 VAL A N 1
ATOM 3989 C CA . VAL A 1 492 ? -11.555 22.828 6.492 1 86 492 VAL A CA 1
ATOM 3990 C C . VAL A 1 492 ? -12.711 22.859 5.492 1 86 492 VAL A C 1
ATOM 3992 O O . VAL A 1 492 ? -12.5 22.672 4.289 1 86 492 VAL A O 1
ATOM 3995 N N . SER A 1 493 ? -13.883 23.031 6.031 1 85.56 493 SER A N 1
ATOM 3996 C CA . SER A 1 493 ? -15.07 23.109 5.195 1 85.56 493 SER A CA 1
ATOM 3997 C C . SER A 1 493 ? -15.914 24.328 5.547 1 85.56 493 SER A C 1
ATOM 3999 O O . SER A 1 493 ? -15.977 24.734 6.711 1 85.56 493 SER A O 1
ATOM 4001 N N . TYR A 1 494 ? -16.469 24.875 4.551 1 84.31 494 TYR A N 1
ATOM 4002 C CA . TYR A 1 494 ? -17.328 26.031 4.789 1 84.31 494 TYR A CA 1
ATOM 4003 C C . TYR A 1 494 ? -18.625 25.625 5.477 1 84.31 494 TYR A C 1
ATOM 4005 O O . TYR A 1 494 ? -19.234 26.438 6.188 1 84.31 494 TYR A O 1
ATOM 4013 N N . PHE A 1 495 ? -18.969 24.266 5.176 1 79.56 495 PHE A N 1
ATOM 4014 C CA . PHE A 1 495 ? -20.234 23.797 5.695 1 79.56 495 PHE A CA 1
ATOM 4015 C C . PHE A 1 495 ? -20.031 22.688 6.727 1 79.56 495 PHE A C 1
ATOM 4017 O O . PHE A 1 495 ? -19.062 21.938 6.652 1 79.56 495 PHE A O 1
ATOM 4024 N N . MET A 1 496 ? -20.609 22.703 7.875 1 66 496 MET A N 1
ATOM 4025 C CA . MET A 1 496 ? -20.578 21.562 8.789 1 66 496 MET A CA 1
ATOM 4026 C C . MET A 1 496 ? -21.562 20.484 8.352 1 66 496 MET A C 1
ATOM 4028 O O . MET A 1 496 ? -21.25 19.297 8.422 1 66 496 MET A O 1
ATOM 4032 N N . SER A 1 497 ? -2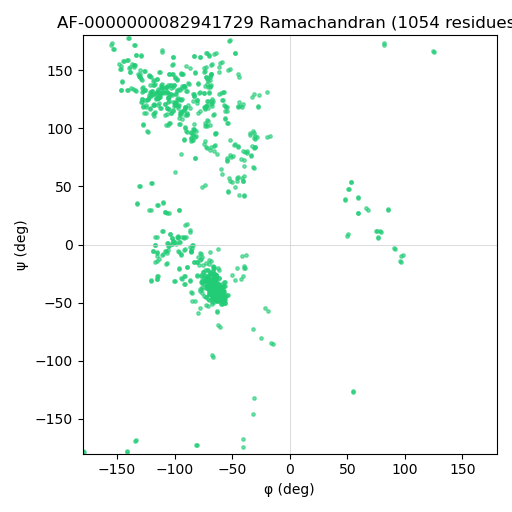2.703 20.766 8.188 1 62.72 497 SER A N 1
ATOM 4033 C CA . SER A 1 497 ? -23.797 19.938 7.688 1 62.72 497 SER A CA 1
ATOM 4034 C C . SER A 1 497 ? -24.641 20.688 6.668 1 62.72 497 SER A C 1
ATOM 4036 O O . SER A 1 497 ? -24.484 21.891 6.484 1 62.72 497 SER A O 1
ATOM 4038 N N . ASP A 1 498 ? -25.266 19.938 5.773 1 58.72 498 ASP A N 1
ATOM 4039 C CA . ASP A 1 498 ? -26.156 20.547 4.805 1 58.72 498 ASP A CA 1
ATOM 4040 C C . ASP A 1 498 ? -27.016 21.625 5.457 1 58.72 498 ASP A C 1
ATOM 4042 O O . ASP A 1 498 ? -27.5 22.531 4.777 1 58.72 498 ASP A O 1
ATOM 4046 N N . ARG A 1 499 ? -26.906 21.609 6.824 1 60.06 499 ARG A N 1
ATOM 4047 C CA . ARG A 1 499 ? -27.891 22.453 7.484 1 60.06 499 ARG A CA 1
ATOM 4048 C C . ARG A 1 499 ? -27.219 23.719 8.055 1 60.06 499 ARG A C 1
ATOM 4050 O O . ARG A 1 499 ? -27.906 24.641 8.5 1 60.06 499 ARG A O 1
ATOM 4057 N N . VAL A 1 500 ? -25.938 23.781 7.961 1 70.06 500 VAL A N 1
ATOM 4058 C CA . VAL A 1 500 ? -25.375 24.938 8.656 1 70.06 500 VAL A CA 1
ATOM 4059 C C . VAL A 1 500 ? -25.094 26.062 7.652 1 70.06 500 VAL A C 1
ATOM 4061 O O . VAL A 1 500 ? -24.391 25.844 6.656 1 70.06 500 VAL A O 1
ATOM 4064 N N . PRO A 1 501 ? -25.688 27.156 7.906 1 83.62 501 PRO A N 1
ATOM 4065 C CA . PRO A 1 501 ? -25.516 28.297 7.012 1 83.62 501 PRO A CA 1
ATOM 4066 C C . PRO A 1 501 ? -24.109 28.875 7.043 1 83.62 501 PRO A C 1
ATOM 4068 O O . PRO A 1 501 ? -23.359 28.641 7.996 1 83.62 501 PRO A O 1
ATOM 4071 N N . LEU A 1 502 ? -23.797 29.5 5.941 1 88.5 502 LEU A N 1
ATOM 4072 C CA . LEU A 1 502 ? -22.547 30.234 5.867 1 88.5 502 LEU A CA 1
ATOM 4073 C C . LEU A 1 502 ? -22.609 31.5 6.727 1 88.5 502 LEU A C 1
ATOM 4075 O O . LEU A 1 502 ? -23.641 32.156 6.777 1 88.5 502 LEU A O 1
ATOM 4079 N N . LYS A 1 503 ? -21.609 31.672 7.391 1 92.06 503 LYS A N 1
ATOM 4080 C CA . LYS A 1 503 ? -21.562 32.844 8.258 1 92.06 503 LYS A CA 1
ATOM 4081 C C . LYS A 1 503 ? -20.547 33.875 7.762 1 92.06 503 LYS A C 1
ATOM 4083 O O . LYS A 1 503 ? -19.422 33.5 7.387 1 92.06 503 LYS A O 1
ATOM 4088 N N . PHE A 1 504 ? -20.969 35.125 7.66 1 93.62 504 PHE A N 1
ATOM 4089 C CA . PHE A 1 504 ? -20.109 36.219 7.266 1 93.62 504 PHE A CA 1
ATOM 4090 C C . PHE A 1 504 ? -20.172 37.344 8.289 1 93.62 504 PHE A C 1
ATOM 4092 O O . PHE A 1 504 ? -21.141 37.438 9.047 1 93.62 504 PHE A O 1
ATOM 4099 N N . HIS A 1 505 ? -19.172 38 8.414 1 95.62 505 HIS A N 1
ATOM 4100 C CA . HIS A 1 505 ? -19.125 39.25 9.188 1 95.62 505 HIS A CA 1
ATOM 4101 C C . HIS A 1 505 ? -18.5 40.375 8.383 1 95.62 505 HIS A C 1
ATOM 4103 O O . HIS A 1 505 ? -17.438 40.219 7.785 1 95.62 505 HIS A O 1
ATOM 4109 N N . VAL A 1 506 ? -19.219 41.406 8.227 1 95.25 506 VAL A N 1
ATOM 4110 C CA . VAL A 1 506 ? -18.719 42.562 7.48 1 95.25 506 VAL A CA 1
ATOM 4111 C C . VAL A 1 506 ? -18.375 43.719 8.445 1 95.25 506 VAL A C 1
ATOM 4113 O O . VAL A 1 506 ? -19.156 44 9.359 1 95.25 506 VAL A O 1
ATOM 4116 N N . ILE A 1 507 ? -17.25 44.25 8.273 1 95.12 507 ILE A N 1
ATOM 4117 C CA . ILE A 1 507 ? -16.781 45.344 9.109 1 95.12 507 ILE A CA 1
ATOM 4118 C C . ILE A 1 507 ? -16.438 46.562 8.234 1 95.12 507 ILE A C 1
ATOM 4120 O O . ILE A 1 507 ? -15.664 46.438 7.281 1 95.12 507 ILE A O 1
ATOM 4124 N N . ILE A 1 508 ? -17 47.656 8.523 1 93.5 508 ILE A N 1
ATOM 4125 C CA . ILE A 1 508 ? -16.719 48.906 7.809 1 93.5 508 ILE A CA 1
ATOM 4126 C C . ILE A 1 508 ? -16.328 50 8.805 1 93.5 508 ILE A C 1
ATOM 4128 O O . ILE A 1 508 ? -17.156 50.438 9.617 1 93.5 508 ILE A O 1
ATOM 4132 N N . THR A 1 509 ? -15.148 50.406 8.742 1 92.12 509 THR A N 1
ATOM 4133 C CA . THR A 1 509 ? -14.633 51.438 9.641 1 92.12 509 THR A CA 1
ATOM 4134 C C . THR A 1 509 ? -14.195 52.688 8.859 1 92.12 509 THR A C 1
ATOM 4136 O O . THR A 1 509 ? -13.602 52.562 7.785 1 92.12 509 THR A O 1
ATOM 4139 N N . PRO A 1 510 ? -14.453 53.781 9.406 1 89.88 510 PRO A N 1
ATOM 4140 C CA . PRO A 1 510 ? -14.031 55 8.719 1 89.88 510 PRO A CA 1
ATOM 4141 C C . PRO A 1 510 ? -12.523 55.25 8.797 1 89.88 510 PRO A C 1
ATOM 4143 O O . PRO A 1 510 ? -11.883 54.844 9.773 1 89.88 510 PRO A O 1
ATOM 4146 N N . ILE A 1 511 ? -12.031 55.875 7.746 1 86.31 511 ILE A N 1
ATOM 4147 C CA . ILE A 1 511 ? -10.625 56.25 7.688 1 86.31 511 ILE A CA 1
ATOM 4148 C C . ILE A 1 511 ? -10.5 57.781 7.641 1 86.31 511 ILE A C 1
ATOM 4150 O O . ILE A 1 511 ? -11.211 58.438 6.887 1 86.31 511 ILE A O 1
ATOM 4154 N N . ILE A 1 512 ? -9.75 58.219 8.562 1 81.56 512 ILE A N 1
ATOM 4155 C CA . ILE A 1 512 ? -9.484 59.625 8.57 1 81.56 512 ILE A CA 1
ATOM 4156 C C . ILE A 1 512 ? -8.102 59.906 7.98 1 81.56 512 ILE A C 1
ATOM 4158 O O . ILE A 1 512 ? -7.086 59.5 8.547 1 81.56 512 ILE A O 1
ATOM 4162 N N . THR A 1 513 ? -8.148 60.594 6.875 1 75.31 513 THR A N 1
ATOM 4163 C CA . THR A 1 513 ? -6.891 60.906 6.199 1 75.31 513 THR A CA 1
ATOM 4164 C C . THR A 1 513 ? -5.957 61.688 7.113 1 75.31 513 THR A C 1
ATOM 4166 O O . THR A 1 513 ? -6.367 62.688 7.719 1 75.31 513 THR A O 1
ATOM 4169 N N . GLY A 1 514 ? -4.777 61.156 7.289 1 73.56 514 GLY A N 1
ATOM 4170 C CA . GLY A 1 514 ? -3.779 61.812 8.117 1 73.56 514 GLY A CA 1
ATOM 4171 C C . GLY A 1 514 ? -3.732 61.312 9.539 1 73.56 514 GLY A C 1
ATOM 4172 O O . GLY A 1 514 ? -2.764 61.531 10.258 1 73.56 514 GLY A O 1
ATOM 4173 N N . LEU A 1 515 ? -4.84 60.562 9.883 1 75.69 515 LEU A N 1
ATOM 4174 C CA . LEU A 1 515 ? -4.887 60.094 11.258 1 75.69 515 LEU A CA 1
ATOM 4175 C C . LEU A 1 515 ? -4.812 58.562 11.289 1 75.69 515 LEU A C 1
ATOM 4177 O O . LEU A 1 515 ? -4.359 57.969 12.281 1 75.69 515 LEU A O 1
ATOM 4181 N N . THR A 1 516 ? -5.297 58.031 10.273 1 77.75 516 THR A N 1
ATOM 4182 C CA . THR A 1 516 ? -5.316 56.562 10.219 1 77.75 516 THR A CA 1
ATOM 4183 C C . THR A 1 516 ? -4.387 56.062 9.117 1 77.75 516 THR A C 1
ATOM 4185 O O . THR A 1 516 ? -4.066 56.781 8.18 1 77.75 516 THR A O 1
ATOM 4188 N N . ASP A 1 517 ? -3.832 54.875 9.383 1 74.75 517 ASP A N 1
ATOM 4189 C CA . ASP A 1 517 ? -2.969 54.25 8.398 1 74.75 517 ASP A CA 1
ATOM 4190 C C . ASP A 1 517 ? -3.781 53.719 7.219 1 74.75 517 ASP A C 1
ATOM 4192 O O . ASP A 1 517 ? -4.723 52.938 7.406 1 74.75 517 ASP A O 1
ATOM 4196 N N . THR A 1 518 ? -3.514 54.219 6.078 1 65.06 518 THR A N 1
ATOM 4197 C CA . THR A 1 518 ? -4.262 53.844 4.887 1 65.06 518 THR A CA 1
ATOM 4198 C C . THR A 1 518 ? -3.59 52.688 4.18 1 65.06 518 THR A C 1
ATOM 4200 O O . THR A 1 518 ? -4.145 52.125 3.23 1 65.06 518 THR A O 1
ATOM 4203 N N . HIS A 1 519 ? -2.432 52.219 4.59 1 60.38 519 HIS A N 1
ATOM 4204 C CA . HIS A 1 519 ? -1.701 51.219 3.846 1 60.38 519 HIS A CA 1
ATOM 4205 C C . HIS A 1 519 ? -2.168 49.812 4.23 1 60.38 519 HIS A C 1
ATOM 4207 O O . HIS A 1 519 ? -1.517 48.812 3.891 1 60.38 519 HIS A O 1
ATOM 4213 N N . VAL A 1 520 ? -3.158 49.688 4.902 1 57.84 520 VAL A N 1
ATOM 4214 C CA . VAL A 1 520 ? -3.613 48.344 5.234 1 57.84 520 VAL A CA 1
ATOM 4215 C C . VAL A 1 520 ? -4.238 47.688 4.004 1 57.84 520 VAL A C 1
ATOM 4217 O O . VAL A 1 520 ? -5.379 47.969 3.646 1 57.84 520 VAL A O 1
ATOM 4220 N N . GLY A 1 521 ? -3.6 47.656 2.846 1 49.12 521 GLY A N 1
ATOM 4221 C CA . GLY A 1 521 ? -4.172 47.219 1.584 1 49.12 521 GLY A CA 1
ATOM 4222 C C . GLY A 1 521 ? -4.805 45.844 1.663 1 49.12 521 GLY A C 1
ATOM 4223 O O . GLY A 1 521 ? -4.773 45.219 2.715 1 49.12 521 GLY A O 1
ATOM 4224 N N . THR A 1 522 ? -5.516 45.375 0.435 1 47.97 522 THR A N 1
ATOM 4225 C CA . THR A 1 522 ? -6.375 44.25 0.036 1 47.97 522 THR A CA 1
ATOM 4226 C C . THR A 1 522 ? -5.664 42.906 0.241 1 47.97 522 THR A C 1
ATOM 4228 O O . THR A 1 522 ? -4.656 42.625 -0.411 1 47.97 522 THR A O 1
ATOM 4231 N N . ARG A 1 523 ? -5.297 42.531 1.284 1 49.53 523 ARG A N 1
ATOM 4232 C CA . ARG A 1 523 ? -4.703 41.188 1.259 1 49.53 523 ARG A CA 1
ATOM 4233 C C . ARG A 1 523 ? -5.777 40.125 1.298 1 49.53 523 ARG A C 1
ATOM 4235 O O . ARG A 1 523 ? -6.633 40.125 2.188 1 49.53 523 ARG A O 1
ATOM 4242 N N . ILE A 1 524 ? -6.195 39.688 0.051 1 44.44 524 ILE A N 1
ATOM 4243 C CA . ILE A 1 524 ? -7 38.469 0.053 1 44.44 524 ILE A CA 1
ATOM 4244 C C . ILE A 1 524 ? -6.152 37.312 0.532 1 44.44 524 ILE A C 1
ATOM 4246 O O . ILE A 1 524 ? -5.145 36.969 -0.09 1 44.44 524 ILE A O 1
ATOM 4250 N N . GLN A 1 525 ? -5.973 37.156 1.727 1 46.16 525 GLN A N 1
ATOM 4251 C CA . GLN A 1 525 ? -5.195 36 2.148 1 46.16 525 GLN A CA 1
ATOM 4252 C C . GLN A 1 525 ? -6.082 34.781 2.283 1 46.16 525 GLN A C 1
ATOM 4254 O O . GLN A 1 525 ? -7.082 34.781 3.002 1 46.16 525 GLN A O 1
ATOM 4259 N N . HIS A 1 526 ? -6.238 34.031 1.203 1 44.66 526 HIS A N 1
ATOM 4260 C CA . HIS A 1 526 ? -6.906 32.75 1.351 1 44.66 526 HIS A CA 1
ATOM 4261 C C . HIS A 1 526 ? -6.074 31.797 2.195 1 44.66 526 HIS A C 1
ATOM 4263 O O . HIS A 1 526 ? -4.844 31.875 2.205 1 44.66 526 HIS A O 1
ATOM 4269 N N . VAL A 1 527 ? -6.652 31.391 3.143 1 43.5 527 VAL A N 1
ATOM 4270 C CA . VAL A 1 527 ? -6.031 30.359 3.979 1 43.5 527 VAL A CA 1
ATOM 4271 C C . VAL A 1 527 ? -5.301 29.344 3.102 1 43.5 527 VAL A C 1
ATOM 4273 O O . VAL A 1 527 ? -5.914 28.688 2.264 1 43.5 527 VAL A O 1
ATOM 4276 N N . HIS A 1 528 ? -4.121 29.703 2.672 1 38.41 528 HIS A N 1
ATOM 4277 C CA . HIS A 1 528 ? -3.32 28.625 2.107 1 38.41 528 HIS A CA 1
ATOM 4278 C C . HIS A 1 528 ? -2.949 27.594 3.174 1 38.41 528 HIS A C 1
ATOM 4280 O O . HIS A 1 528 ? -2.309 27.938 4.172 1 38.41 528 HIS A O 1
ATOM 4286 N N . PHE A 1 529 ? -3.688 26.703 3.469 1 35.19 529 PHE A N 1
ATOM 4287 C CA . PHE A 1 529 ? -3.154 25.688 4.363 1 35.19 529 PHE A CA 1
ATOM 4288 C C . PHE A 1 529 ? -1.94 25 3.74 1 35.19 529 PHE A C 1
ATOM 4290 O O . PHE A 1 529 ? -1.884 24.812 2.523 1 35.19 529 PHE A O 1
ATOM 4297 N N . MET B 1 1 ? -50.312 29.562 31.469 1 21.14 1 MET B N 1
ATOM 4298 C CA . MET B 1 1 ? -49.812 29.156 30.172 1 21.14 1 MET B CA 1
ATOM 4299 C C . MET B 1 1 ? -48.281 29.125 30.172 1 21.14 1 MET B C 1
ATOM 4301 O O . MET B 1 1 ? -47.625 30.156 30.078 1 21.14 1 MET B O 1
ATOM 4305 N N . LYS B 1 2 ? -47.562 28.234 30.828 1 22.23 2 LYS B N 1
ATOM 4306 C CA . LYS B 1 2 ? -46.25 28.078 31.469 1 22.23 2 LYS B CA 1
ATOM 4307 C C . LYS B 1 2 ? -45.188 27.719 30.438 1 22.23 2 LYS B C 1
ATOM 4309 O O . LYS B 1 2 ? -45.375 26.781 29.656 1 22.23 2 LYS B O 1
ATOM 4314 N N . ARG B 1 3 ? -44.219 28.688 29.938 1 19.52 3 ARG B N 1
ATOM 4315 C CA . ARG B 1 3 ? -43.156 28.797 28.953 1 19.52 3 ARG B CA 1
ATOM 4316 C C . ARG B 1 3 ? -42.125 27.688 29.141 1 19.52 3 ARG B C 1
ATOM 4318 O O . ARG B 1 3 ? -41.375 27.688 30.125 1 19.52 3 ARG B O 1
ATOM 4325 N N . ARG B 1 4 ? -42.406 26.469 28.828 1 23.72 4 ARG B N 1
ATOM 4326 C CA . ARG B 1 4 ? -41.562 25.281 29.031 1 23.72 4 ARG B CA 1
ATOM 4327 C C . ARG B 1 4 ? -40.156 25.484 28.469 1 23.72 4 ARG B C 1
ATOM 4329 O O . ARG B 1 4 ? -40 25.688 27.266 1 23.72 4 ARG B O 1
ATOM 4336 N N . ARG B 1 5 ? -39.219 26 29.281 1 20.53 5 ARG B N 1
ATOM 4337 C CA . ARG B 1 5 ? -37.812 26.344 29.172 1 20.53 5 ARG B CA 1
ATOM 4338 C C . ARG B 1 5 ? -37 25.172 28.656 1 20.53 5 ARG B C 1
ATOM 4340 O O . ARG B 1 5 ? -36.781 24.188 29.375 1 20.53 5 ARG B O 1
ATOM 4347 N N . MET B 1 6 ? -37.375 24.688 27.516 1 22.33 6 MET B N 1
ATOM 4348 C CA . MET B 1 6 ? -36.719 23.5 26.969 1 22.33 6 MET B CA 1
ATOM 4349 C C . MET B 1 6 ? -35.219 23.625 27.031 1 22.33 6 MET B C 1
ATOM 4351 O O . MET B 1 6 ? -34.625 24.547 26.438 1 22.33 6 MET B O 1
ATOM 4355 N N . SER B 1 7 ? -34.531 23.281 28.109 1 21.83 7 SER B N 1
ATOM 4356 C CA . SER B 1 7 ? -33.156 23.172 28.5 1 21.83 7 SER B CA 1
ATOM 4357 C C . SER B 1 7 ? -32.375 22.297 27.531 1 21.83 7 SER B C 1
ATOM 4359 O O . SER B 1 7 ? -32.469 21.078 27.562 1 21.83 7 SER B O 1
ATOM 4361 N N . ALA B 1 8 ? -32.469 22.406 26.266 1 25.8 8 ALA B N 1
ATOM 4362 C CA . ALA B 1 8 ? -31.734 21.5 25.391 1 25.8 8 ALA B CA 1
ATOM 4363 C C . ALA B 1 8 ? -30.25 21.469 25.766 1 25.8 8 ALA B C 1
ATOM 4365 O O . ALA B 1 8 ? -29.547 22.469 25.625 1 25.8 8 ALA B O 1
ATOM 4366 N N . GLU B 1 9 ? -29.953 20.781 26.797 1 24.62 9 GLU B N 1
ATOM 4367 C CA . GLU B 1 9 ? -28.625 20.312 27.234 1 24.62 9 GLU B CA 1
ATOM 4368 C C . GLU B 1 9 ? -27.828 19.734 26.078 1 24.62 9 GLU B C 1
ATOM 4370 O O . GLU B 1 9 ? -28.172 18.672 25.562 1 24.62 9 GLU B O 1
ATOM 4375 N N . CYS B 1 10 ? -27.594 20.469 25.078 1 26.66 10 CYS B N 1
ATOM 4376 C CA . CYS B 1 10 ? -26.688 20.031 24.016 1 26.66 10 CYS B CA 1
ATOM 4377 C C . CYS B 1 10 ? -25.453 19.359 24.609 1 26.66 10 CYS B C 1
ATOM 4379 O O . CYS B 1 10 ? -24.656 19.984 25.297 1 26.66 10 CYS B O 1
ATOM 4381 N N . GLU B 1 11 ? -25.656 18.141 25.109 1 27.14 11 GLU B N 1
ATOM 4382 C CA . GLU B 1 11 ? -24.609 17.203 25.469 1 27.14 11 GLU B CA 1
ATOM 4383 C C . GLU B 1 11 ? -23.406 17.344 24.531 1 27.14 11 GLU B C 1
ATOM 4385 O O . GLU B 1 11 ? -23.516 17.078 23.328 1 27.14 11 GLU B O 1
ATOM 4390 N N . MET B 1 12 ? -22.641 18.312 24.703 1 29.02 12 MET B N 1
ATOM 4391 C CA . MET B 1 12 ? -21.344 18.547 24.094 1 29.02 12 MET B CA 1
ATOM 4392 C C . MET B 1 12 ? -20.531 17.25 24.016 1 29.02 12 MET B C 1
ATOM 4394 O O . MET B 1 12 ? -20.062 16.75 25.031 1 29.02 12 MET B O 1
ATOM 4398 N N . ASP B 1 13 ? -21.078 16.203 23.406 1 30.69 13 ASP B N 1
ATOM 4399 C CA . ASP B 1 13 ? -20.328 14.977 23.141 1 30.69 13 ASP B CA 1
ATOM 4400 C C . ASP B 1 13 ? -18.875 15.289 22.766 1 30.69 13 ASP B C 1
ATOM 4402 O O . ASP B 1 13 ? -18.625 15.938 21.75 1 30.69 13 ASP B O 1
ATOM 4406 N N . HIS B 1 14 ? -18.078 15.562 23.656 1 34.12 14 HIS B N 1
ATOM 4407 C CA . HIS B 1 14 ? -16.625 15.539 23.547 1 34.12 14 HIS B CA 1
ATOM 4408 C C . HIS B 1 14 ? -16.156 14.352 22.719 1 34.12 14 HIS B C 1
ATOM 4410 O O . HIS B 1 14 ? -15.984 13.25 23.234 1 34.12 14 HIS B O 1
ATOM 4416 N N . SER B 1 15 ? -16.75 14.023 21.672 1 35.44 15 SER B N 1
ATOM 4417 C CA . SER B 1 15 ? -16.266 12.945 20.828 1 35.44 15 SER B CA 1
ATOM 4418 C C . SER B 1 15 ? -14.742 12.883 20.828 1 35.44 15 SER B C 1
ATOM 4420 O O . SER B 1 15 ? -14.078 13.891 20.562 1 35.44 15 SER B O 1
ATOM 4422 N N . TYR B 1 16 ? -14.188 12.07 21.641 1 38.22 16 TYR B N 1
ATOM 4423 C CA . TYR B 1 16 ? -12.805 11.609 21.688 1 38.22 16 TYR B CA 1
ATOM 4424 C C . TYR B 1 16 ? -12.188 11.555 20.297 1 38.22 16 TYR B C 1
ATOM 4426 O O . TYR B 1 16 ? -12.766 10.961 19.375 1 38.22 16 TYR B O 1
ATOM 4434 N N . ALA B 1 17 ? -11.562 12.57 19.859 1 45.81 17 ALA B N 1
ATOM 4435 C CA . ALA B 1 17 ? -10.773 12.688 18.641 1 45.81 17 ALA B CA 1
ATOM 4436 C C . ALA B 1 17 ? -10.141 11.344 18.266 1 45.81 17 ALA B C 1
ATOM 4438 O O . ALA B 1 17 ? -9.461 10.719 19.078 1 45.81 17 ALA B O 1
ATOM 4439 N N . MET B 1 18 ? -10.727 10.438 17.609 1 53.47 18 MET B N 1
ATOM 4440 C CA . MET B 1 18 ? -10.156 9.211 17.062 1 53.47 18 MET B CA 1
ATOM 4441 C C . MET B 1 18 ? -8.672 9.383 16.75 1 53.47 18 MET B C 1
ATOM 4443 O O . MET B 1 18 ? -8.266 10.406 16.188 1 53.47 18 MET B O 1
ATOM 4447 N N . PRO B 1 19 ? -7.918 8.562 17.453 1 65.12 19 PRO B N 1
ATOM 4448 C CA . PRO B 1 19 ? -6.484 8.648 17.172 1 65.12 19 PRO B CA 1
ATOM 4449 C C . PRO B 1 19 ? -6.172 8.711 15.688 1 65.12 19 PRO B C 1
ATOM 4451 O O . PRO B 1 19 ? -6.82 8.023 14.891 1 65.12 19 PRO B O 1
ATOM 4454 N N . ASN B 1 20 ? -5.586 9.773 15.297 1 81.06 20 ASN B N 1
ATOM 4455 C CA . ASN B 1 20 ? -5.164 9.961 13.914 1 81.06 20 ASN B CA 1
ATOM 4456 C C . ASN B 1 20 ? -3.973 9.078 13.562 1 81.06 20 ASN B C 1
ATOM 4458 O O . ASN B 1 20 ? -2.824 9.445 13.812 1 81.06 20 ASN B O 1
ATOM 4462 N N . VAL B 1 21 ? -4.262 7.852 13.219 1 82.31 21 VAL B N 1
ATOM 4463 C CA . VAL B 1 21 ? -3.217 6.922 12.812 1 82.31 21 VAL B CA 1
ATOM 4464 C C . VAL B 1 21 ? -2.719 7.281 11.414 1 82.31 21 VAL B C 1
ATOM 4466 O O . VAL B 1 21 ? -3.51 7.387 10.477 1 82.31 21 VAL B O 1
ATOM 4469 N N . ASN B 1 22 ? -1.456 7.609 11.352 1 87.5 22 ASN B N 1
ATOM 4470 C CA . ASN B 1 22 ? -0.817 7.941 10.086 1 87.5 22 ASN B CA 1
ATOM 4471 C C . ASN B 1 22 ? 0.107 6.82 9.617 1 87.5 22 ASN B C 1
ATOM 4473 O O . ASN B 1 22 ? 1.032 6.434 10.328 1 87.5 22 ASN B O 1
ATOM 4477 N N . ASP B 1 23 ? -0.246 6.277 8.484 1 87.94 23 ASP B N 1
ATOM 4478 C CA . ASP B 1 23 ? 0.586 5.23 7.902 1 87.94 23 ASP B CA 1
ATOM 4479 C C . ASP B 1 23 ? 1.551 5.805 6.867 1 87.94 23 ASP B C 1
ATOM 4481 O O . ASP B 1 23 ? 1.15 6.125 5.746 1 87.94 23 ASP B O 1
ATOM 4485 N N . ASN B 1 24 ? 2.725 5.926 7.211 1 92.75 24 ASN B N 1
ATOM 4486 C CA . ASN B 1 24 ? 3.783 6.43 6.344 1 92.75 24 ASN B CA 1
ATOM 4487 C C . ASN B 1 24 ? 4.828 5.355 6.051 1 92.75 24 ASN B C 1
ATOM 4489 O O . ASN B 1 24 ? 6.016 5.656 5.934 1 92.75 24 ASN B O 1
ATOM 4493 N N . SER B 1 25 ? 4.418 4.152 5.953 1 92.12 25 SER B N 1
ATOM 4494 C CA . SER B 1 25 ? 5.324 3.031 5.734 1 92.12 25 SER B CA 1
ATOM 4495 C C . SER B 1 25 ? 6.031 3.146 4.391 1 92.12 25 SER B C 1
ATOM 4497 O O . SER B 1 25 ? 7.16 2.676 4.234 1 92.12 25 SER B O 1
ATOM 4499 N N . ASN B 1 26 ? 5.387 3.77 3.461 1 92.81 26 ASN B N 1
ATOM 4500 C CA . ASN B 1 26 ? 5.996 3.984 2.152 1 92.81 26 ASN B CA 1
ATOM 4501 C C . ASN B 1 26 ? 7.285 4.797 2.26 1 92.81 26 ASN B C 1
ATOM 4503 O O . ASN B 1 26 ? 8.227 4.578 1.497 1 92.81 26 ASN B O 1
ATOM 4507 N N . ALA B 1 27 ? 7.266 5.719 3.15 1 92.94 27 ALA B N 1
ATOM 4508 C CA . ALA B 1 27 ? 8.469 6.523 3.354 1 92.94 27 ALA B CA 1
ATOM 4509 C C . ALA B 1 27 ? 9.625 5.664 3.85 1 92.94 27 ALA B C 1
ATOM 4511 O O . ALA B 1 27 ? 10.773 5.871 3.451 1 92.94 27 ALA B O 1
ATOM 4512 N N . LEU B 1 28 ? 9.328 4.762 4.715 1 94.25 28 LEU B N 1
ATOM 4513 C CA . LEU B 1 28 ? 10.352 3.854 5.219 1 94.25 28 LEU B CA 1
ATOM 4514 C C . LEU B 1 28 ? 10.938 3.016 4.09 1 94.25 28 LEU B C 1
ATOM 4516 O O . LEU B 1 28 ? 12.164 2.877 3.984 1 94.25 28 LEU B O 1
ATOM 4520 N N . LEU B 1 29 ? 10.109 2.486 3.262 1 95.31 29 LEU B N 1
ATOM 4521 C CA . LEU B 1 29 ? 10.555 1.68 2.131 1 95.31 29 LEU B CA 1
ATOM 4522 C C . LEU B 1 29 ? 11.43 2.498 1.188 1 95.31 29 LEU B C 1
ATOM 4524 O O . LEU B 1 29 ? 12.438 2.002 0.683 1 95.31 29 LEU B O 1
ATOM 4528 N N . LYS B 1 30 ? 11.008 3.709 0.998 1 95.25 30 LYS B N 1
ATOM 4529 C CA . LYS B 1 30 ? 11.781 4.594 0.129 1 95.25 30 LYS B CA 1
ATOM 4530 C C . LYS B 1 30 ? 13.164 4.867 0.714 1 95.25 30 LYS B C 1
ATOM 4532 O O . LYS B 1 30 ? 14.148 4.98 -0.024 1 95.25 30 LYS B O 1
ATOM 4537 N N . LYS B 1 31 ? 13.219 5.027 2 1 95.75 31 LYS B N 1
ATOM 4538 C CA . LYS B 1 31 ? 14.5 5.227 2.662 1 95.75 31 LYS B CA 1
ATOM 4539 C C . LYS B 1 31 ? 15.43 4.039 2.434 1 95.75 31 LYS B C 1
ATOM 4541 O O . LYS B 1 31 ? 16.609 4.219 2.111 1 95.75 31 LYS B O 1
ATOM 4546 N N . ILE B 1 32 ? 14.875 2.869 2.566 1 96 32 ILE B N 1
ATOM 4547 C CA . ILE B 1 32 ? 15.656 1.65 2.395 1 96 32 ILE B CA 1
ATOM 4548 C C . ILE B 1 32 ? 16.125 1.536 0.945 1 96 32 ILE B C 1
ATOM 4550 O O . ILE B 1 32 ? 17.281 1.234 0.683 1 96 32 ILE B O 1
ATOM 4554 N N . GLN B 1 33 ? 15.258 1.772 0.052 1 95.38 33 GLN B N 1
ATOM 4555 C CA . GLN B 1 33 ? 15.594 1.721 -1.367 1 95.38 33 GLN B CA 1
ATOM 4556 C C . GLN B 1 33 ? 16.672 2.734 -1.714 1 95.38 33 GLN B C 1
ATOM 4558 O O . GLN B 1 33 ? 17.562 2.451 -2.525 1 95.38 33 GLN B O 1
ATOM 4563 N N . ASN B 1 34 ? 16.531 3.896 -1.083 1 95.38 34 ASN B N 1
ATOM 4564 C CA . ASN B 1 34 ? 17.5 4.957 -1.35 1 95.38 34 ASN B CA 1
ATOM 4565 C C . ASN B 1 34 ? 18.906 4.566 -0.9 1 95.38 34 ASN B C 1
ATOM 4567 O O . ASN B 1 34 ? 19.875 4.824 -1.605 1 95.38 34 ASN B O 1
ATOM 4571 N N . VAL B 1 35 ? 18.969 3.977 0.232 1 94.75 35 VAL B N 1
ATOM 4572 C CA . VAL B 1 35 ? 20.266 3.561 0.767 1 94.75 35 VAL B CA 1
ATOM 4573 C C . VAL B 1 35 ? 20.875 2.492 -0.135 1 94.75 35 VAL B C 1
ATOM 4575 O O . VAL B 1 35 ? 22.094 2.49 -0.369 1 94.75 35 VAL B O 1
ATOM 4578 N N . TYR B 1 36 ? 20.109 1.597 -0.685 1 94.88 36 TYR B N 1
ATOM 4579 C CA . TYR B 1 36 ? 20.578 0.548 -1.583 1 94.88 36 TYR B CA 1
ATOM 4580 C C . TYR B 1 36 ? 21 1.13 -2.924 1 94.88 36 TYR B C 1
ATOM 4582 O O . TYR B 1 36 ? 22.078 0.812 -3.426 1 94.88 36 TYR B O 1
ATOM 4590 N N . ALA B 1 37 ? 20.172 1.967 -3.457 1 94.31 37 ALA B N 1
ATOM 4591 C CA . ALA B 1 37 ? 20.406 2.527 -4.785 1 94.31 37 ALA B CA 1
ATOM 4592 C C . ALA B 1 37 ? 21.672 3.391 -4.797 1 94.31 37 ALA B C 1
ATOM 4594 O O . ALA B 1 37 ? 22.406 3.398 -5.781 1 94.31 37 ALA B O 1
ATOM 4595 N N . ASN B 1 38 ? 21.938 4.059 -3.674 1 94.25 38 ASN B N 1
ATOM 4596 C CA . ASN B 1 38 ? 23.047 4.996 -3.629 1 94.25 38 ASN B CA 1
ATOM 4597 C C . ASN B 1 38 ? 24.25 4.414 -2.881 1 94.25 38 ASN B C 1
ATOM 4599 O O . ASN B 1 38 ? 25.219 5.117 -2.617 1 94.25 38 ASN B O 1
ATOM 4603 N N . LYS B 1 39 ? 24.156 3.115 -2.57 1 93.12 39 LYS B N 1
ATOM 4604 C CA . LYS B 1 39 ? 25.25 2.395 -1.908 1 93.12 39 LYS B CA 1
ATOM 4605 C C . LYS B 1 39 ? 25.734 3.145 -0.671 1 93.12 39 LYS B C 1
ATOM 4607 O O . LYS B 1 39 ? 26.922 3.393 -0.519 1 93.12 39 LYS B O 1
ATOM 4612 N N . LEU B 1 40 ? 24.719 3.555 0.152 1 91.69 40 LEU B N 1
ATOM 4613 C CA . LEU B 1 40 ? 25.016 4.285 1.38 1 91.69 40 LEU B CA 1
ATOM 4614 C C . LEU B 1 40 ? 25.016 3.35 2.584 1 91.69 40 LEU B C 1
ATOM 4616 O O . LEU B 1 40 ? 24.281 2.363 2.609 1 91.69 40 LEU B O 1
ATOM 4620 N N . LEU B 1 41 ? 25.859 3.496 3.539 1 89.56 41 LEU B N 1
ATOM 4621 C CA . LEU B 1 41 ? 25.906 2.83 4.836 1 89.56 41 LEU B CA 1
ATOM 4622 C C . LEU B 1 41 ? 26.203 1.345 4.68 1 89.56 41 LEU B C 1
ATOM 4624 O O . LEU B 1 41 ? 25.656 0.512 5.398 1 89.56 41 LEU B O 1
ATOM 4628 N N . ASN B 1 42 ? 26.969 0.98 3.646 1 91.69 42 ASN B N 1
ATOM 4629 C CA . ASN B 1 42 ? 27.312 -0.423 3.432 1 91.69 42 ASN B CA 1
ATOM 4630 C C . ASN B 1 42 ? 28.281 -0.932 4.488 1 91.69 42 ASN B C 1
ATOM 4632 O O . ASN B 1 42 ? 29.25 -0.25 4.824 1 91.69 42 ASN B O 1
ATOM 4636 N N . ASP B 1 43 ? 27.984 -2.057 5.082 1 87.25 43 ASP B N 1
ATOM 4637 C CA . ASP B 1 43 ? 28.875 -2.621 6.102 1 87.25 43 ASP B CA 1
ATOM 4638 C C . ASP B 1 43 ? 29.391 -3.994 5.68 1 87.25 43 ASP B C 1
ATOM 4640 O O . ASP B 1 43 ? 30.25 -4.57 6.348 1 87.25 43 ASP B O 1
ATOM 4644 N N . ILE B 1 44 ? 28.891 -4.52 4.547 1 91.38 44 ILE B N 1
ATOM 4645 C CA . ILE B 1 44 ? 29.328 -5.816 4.035 1 91.38 44 ILE B CA 1
ATOM 4646 C C . ILE B 1 44 ? 29.312 -5.805 2.51 1 91.38 44 ILE B C 1
ATOM 4648 O O . ILE B 1 44 ? 28.547 -5.039 1.902 1 91.38 44 ILE B O 1
ATOM 4652 N N . THR B 1 45 ? 30.141 -6.57 1.908 1 94.75 45 THR B N 1
ATOM 4653 C CA . THR B 1 45 ? 30.172 -6.703 0.456 1 94.75 45 THR B CA 1
ATOM 4654 C C . THR B 1 45 ? 30.125 -8.172 0.048 1 94.75 45 THR B C 1
ATOM 4656 O O . THR B 1 45 ? 30.922 -8.984 0.519 1 94.75 45 THR B O 1
ATOM 4659 N N . LEU B 1 46 ? 29.188 -8.57 -0.78 1 95.19 46 LEU B N 1
ATOM 4660 C CA . LEU B 1 46 ? 29.062 -9.922 -1.32 1 95.19 46 LEU B CA 1
ATOM 4661 C C . LEU B 1 46 ? 29.734 -10.023 -2.688 1 95.19 46 LEU B C 1
ATOM 4663 O O . LEU B 1 46 ? 29.578 -9.125 -3.521 1 95.19 46 LEU B O 1
ATOM 4667 N N . VAL B 1 47 ? 30.5 -11.031 -2.875 1 96.94 47 VAL B N 1
ATOM 4668 C CA . VAL B 1 47 ? 31.125 -11.266 -4.172 1 96.94 47 VAL B CA 1
ATOM 4669 C C . VAL B 1 47 ? 30.547 -12.531 -4.805 1 96.94 47 VAL B C 1
ATOM 4671 O O . VAL B 1 47 ? 30.641 -13.617 -4.234 1 96.94 47 VAL B O 1
ATOM 4674 N N . VAL B 1 48 ? 29.906 -12.391 -5.93 1 96.94 48 VAL B N 1
ATOM 4675 C CA . VAL B 1 48 ? 29.281 -13.5 -6.645 1 96.94 48 VAL B CA 1
ATOM 4676 C C . VAL B 1 48 ? 29.75 -13.523 -8.094 1 96.94 48 VAL B C 1
ATOM 4678 O O . VAL B 1 48 ? 29.516 -12.578 -8.852 1 96.94 48 VAL B O 1
ATOM 4681 N N . GLY B 1 49 ? 30.391 -14.578 -8.531 1 95.06 49 GLY B N 1
ATOM 4682 C CA . GLY B 1 49 ? 30.906 -14.664 -9.891 1 95.06 49 GLY B CA 1
ATOM 4683 C C . GLY B 1 49 ? 31.891 -13.57 -10.227 1 95.06 49 GLY B C 1
ATOM 4684 O O . GLY B 1 49 ? 31.875 -13.023 -11.336 1 95.06 49 GLY B O 1
ATOM 4685 N N . GLY B 1 50 ? 32.594 -13.023 -9.273 1 94.31 50 GLY B N 1
ATOM 4686 C CA . GLY B 1 50 ? 33.594 -11.984 -9.492 1 94.31 50 GLY B CA 1
ATOM 4687 C C . GLY B 1 50 ? 33 -10.578 -9.406 1 94.31 50 GLY B C 1
ATOM 4688 O O . GLY B 1 50 ? 33.75 -9.594 -9.5 1 94.31 50 GLY B O 1
ATOM 4689 N N . ILE B 1 51 ? 31.75 -10.477 -9.227 1 96.5 51 ILE B N 1
ATOM 4690 C CA . ILE B 1 51 ? 31.109 -9.172 -9.125 1 96.5 51 ILE B CA 1
ATOM 4691 C C . ILE B 1 51 ? 30.844 -8.828 -7.664 1 96.5 51 ILE B C 1
ATOM 4693 O O . ILE B 1 51 ? 30.359 -9.672 -6.902 1 96.5 51 ILE B O 1
ATOM 4697 N N . SER B 1 52 ? 31.094 -7.645 -7.266 1 96.19 52 SER B N 1
ATOM 4698 C CA . SER B 1 52 ? 30.922 -7.211 -5.887 1 96.19 52 SER B CA 1
ATOM 4699 C C . SER B 1 52 ? 29.594 -6.492 -5.695 1 96.19 52 SER B C 1
ATOM 4701 O O . SER B 1 52 ? 29.234 -5.609 -6.48 1 96.19 52 SER B O 1
ATOM 4703 N N . TYR B 1 53 ? 28.891 -6.844 -4.688 1 96.5 53 TYR B N 1
ATOM 4704 C CA . TYR B 1 53 ? 27.609 -6.238 -4.348 1 96.5 53 TYR B CA 1
ATOM 4705 C C . TYR B 1 53 ? 27.625 -5.699 -2.922 1 96.5 53 TYR B C 1
ATOM 4707 O O . TYR B 1 53 ? 27.422 -6.453 -1.964 1 96.5 53 TYR B O 1
ATOM 4715 N N . PRO B 1 54 ? 27.875 -4.371 -2.783 1 95.56 54 PRO B N 1
ATOM 4716 C CA . PRO B 1 54 ? 27.734 -3.807 -1.44 1 95.56 54 PRO B CA 1
ATOM 4717 C C . PRO B 1 54 ? 26.344 -4.012 -0.86 1 95.56 54 PRO B C 1
ATOM 4719 O O . PRO B 1 54 ? 25.344 -3.82 -1.562 1 95.56 54 PRO B O 1
ATOM 4722 N N . ALA B 1 55 ? 26.219 -4.477 0.337 1 95.5 55 ALA B N 1
ATOM 4723 C CA . ALA B 1 55 ? 24.953 -4.785 0.978 1 95.5 55 ALA B CA 1
ATOM 4724 C C . ALA B 1 55 ? 24.969 -4.395 2.453 1 95.5 55 ALA B C 1
ATOM 4726 O O . ALA B 1 55 ? 25.875 -3.699 2.906 1 95.5 55 ALA B O 1
ATOM 4727 N N . HIS B 1 56 ? 23.969 -4.621 3.18 1 92.94 56 HIS B N 1
ATOM 4728 C CA . HIS B 1 56 ? 23.812 -4.328 4.598 1 92.94 56 HIS B CA 1
ATOM 4729 C C . HIS B 1 56 ? 23.531 -5.598 5.398 1 92.94 56 HIS B C 1
ATOM 4731 O O . HIS B 1 56 ? 22.625 -6.367 5.055 1 92.94 56 HIS B O 1
ATOM 4737 N N . ARG B 1 57 ? 24.312 -5.777 6.398 1 92.56 57 ARG B N 1
ATOM 4738 C CA . ARG B 1 57 ? 24.188 -6.969 7.238 1 92.56 57 ARG B CA 1
ATOM 4739 C C . ARG B 1 57 ? 22.766 -7.125 7.758 1 92.56 57 ARG B C 1
ATOM 4741 O O . ARG B 1 57 ? 22.203 -8.227 7.734 1 92.56 57 ARG B O 1
ATOM 4748 N N . PHE B 1 58 ? 22.188 -6.059 8.195 1 92.94 58 PHE B N 1
ATOM 4749 C CA . PHE B 1 58 ? 20.844 -6.082 8.758 1 92.94 58 PHE B CA 1
ATOM 4750 C C . PHE B 1 58 ? 19.844 -6.594 7.73 1 92.94 58 PHE B C 1
ATOM 4752 O O . PHE B 1 58 ? 19.031 -7.473 8.031 1 92.94 58 PHE B O 1
ATOM 4759 N N . MET B 1 59 ? 19.891 -6.059 6.508 1 96.06 59 MET B N 1
ATOM 4760 C CA . MET B 1 59 ? 18.938 -6.422 5.457 1 96.06 59 MET B CA 1
ATOM 4761 C C . MET B 1 59 ? 19.109 -7.879 5.051 1 96.06 59 MET B C 1
ATOM 4763 O O . MET B 1 59 ? 18.125 -8.578 4.805 1 96.06 59 MET B O 1
ATOM 4767 N N . LEU B 1 60 ? 20.328 -8.336 4.973 1 95.94 60 LEU B N 1
ATOM 4768 C CA . LEU B 1 60 ? 20.609 -9.727 4.617 1 95.94 60 LEU B CA 1
ATOM 4769 C C . LEU B 1 60 ? 20.078 -10.672 5.688 1 95.94 60 LEU B C 1
ATOM 4771 O O . LEU B 1 60 ? 19.438 -11.68 5.371 1 95.94 60 LEU B O 1
ATOM 4775 N N . CYS B 1 61 ? 20.25 -10.305 6.973 1 94.44 61 CYS B N 1
ATOM 4776 C CA . CYS B 1 61 ? 19.891 -11.18 8.086 1 94.44 61 CYS B CA 1
ATOM 4777 C C . CYS B 1 61 ? 18.375 -11.273 8.234 1 94.44 61 CYS B C 1
ATOM 4779 O O . CYS B 1 61 ? 17.844 -12.336 8.555 1 94.44 61 CYS B O 1
ATOM 4781 N N . ILE B 1 62 ? 17.688 -10.211 7.988 1 95.12 62 ILE B N 1
ATOM 4782 C CA . ILE B 1 62 ? 16.25 -10.25 8.195 1 95.12 62 ILE B CA 1
ATOM 4783 C C . ILE B 1 62 ? 15.57 -10.984 7.043 1 95.12 62 ILE B C 1
ATOM 4785 O O . ILE B 1 62 ? 14.469 -11.508 7.191 1 95.12 62 ILE B O 1
ATOM 4789 N N . SER B 1 63 ? 16.188 -10.984 5.875 1 95.88 63 SER B N 1
ATOM 4790 C CA . SER B 1 63 ? 15.555 -11.508 4.672 1 95.88 63 SER B CA 1
ATOM 4791 C C . SER B 1 63 ? 15.891 -12.984 4.477 1 95.88 63 SER B C 1
ATOM 4793 O O . SER B 1 63 ? 15.125 -13.719 3.844 1 95.88 63 SER B O 1
ATOM 4795 N N . SER B 1 64 ? 17.031 -13.461 4.969 1 96.19 64 SER B N 1
ATOM 4796 C CA . SER B 1 64 ? 17.516 -14.812 4.711 1 96.19 64 SER B CA 1
ATOM 4797 C C . SER B 1 64 ? 18 -15.484 5.992 1 96.19 64 SER B C 1
ATOM 4799 O O . SER B 1 64 ? 18.828 -14.93 6.711 1 96.19 64 SER B O 1
ATOM 4801 N N . ASP B 1 65 ? 17.594 -16.688 6.23 1 94.25 65 ASP B N 1
ATOM 4802 C CA . ASP B 1 65 ? 18.031 -17.453 7.395 1 94.25 65 ASP B CA 1
ATOM 4803 C C . ASP B 1 65 ? 19.484 -17.875 7.254 1 94.25 65 ASP B C 1
ATOM 4805 O O . ASP B 1 65 ? 20.219 -17.938 8.242 1 94.25 65 ASP B O 1
ATOM 4809 N N . VAL B 1 66 ? 19.859 -18.172 6.086 1 94.56 66 VAL B N 1
ATOM 4810 C CA . VAL B 1 66 ? 21.219 -18.609 5.82 1 94.56 66 VAL B CA 1
ATOM 4811 C C . VAL B 1 66 ? 22.203 -17.469 6.051 1 94.56 66 VAL B C 1
ATOM 4813 O O . VAL B 1 66 ? 23.234 -17.641 6.703 1 94.56 66 VAL B O 1
ATOM 4816 N N . PHE B 1 67 ? 21.844 -16.297 5.551 1 93.88 67 PHE B N 1
ATOM 4817 C CA . PHE B 1 67 ? 22.703 -15.141 5.793 1 93.88 67 PHE B CA 1
ATOM 4818 C C . PHE B 1 67 ? 22.75 -14.812 7.277 1 93.88 67 PHE B C 1
ATOM 4820 O O . PHE B 1 67 ? 23.797 -14.398 7.789 1 93.88 67 PHE B O 1
ATOM 4827 N N . GLU B 1 68 ? 21.625 -14.93 7.961 1 92.31 68 GLU B N 1
ATOM 4828 C CA . GLU B 1 68 ? 21.594 -14.68 9.398 1 92.31 68 GLU B CA 1
ATOM 4829 C C . GLU B 1 68 ? 22.578 -15.578 10.141 1 92.31 68 GLU B C 1
ATOM 4831 O O . GLU B 1 68 ? 23.359 -15.109 10.969 1 92.31 68 GLU B O 1
ATOM 4836 N N . THR B 1 69 ? 22.562 -16.844 9.805 1 90 69 THR B N 1
ATOM 4837 C CA . THR B 1 69 ? 23.438 -17.812 10.445 1 90 69 THR B CA 1
ATOM 4838 C C . THR B 1 69 ? 24.891 -17.547 10.078 1 90 69 THR B C 1
ATOM 4840 O O . THR B 1 69 ? 25.781 -17.609 10.93 1 90 69 THR B O 1
ATOM 4843 N N . MET B 1 70 ? 25.125 -17.188 8.852 1 86.88 70 MET B N 1
ATOM 4844 C CA . MET B 1 70 ? 26.484 -16.938 8.344 1 86.88 70 MET B CA 1
ATOM 4845 C C . MET B 1 70 ? 27.094 -15.703 8.992 1 86.88 70 MET B C 1
ATOM 4847 O O . MET B 1 70 ? 28.281 -15.695 9.32 1 86.88 70 MET B O 1
ATOM 4851 N N . LEU B 1 71 ? 26.234 -14.672 9.242 1 84.88 71 LEU B N 1
ATOM 4852 C CA . LEU B 1 71 ? 26.766 -13.367 9.633 1 84.88 71 LEU B CA 1
ATOM 4853 C C . LEU B 1 71 ? 26.672 -13.164 11.141 1 84.88 71 LEU B C 1
ATOM 4855 O O . LEU B 1 71 ? 27.391 -12.328 11.703 1 84.88 71 LEU B O 1
ATOM 4859 N N . MET B 1 72 ? 25.672 -13.742 11.805 1 77.62 72 MET B N 1
ATOM 4860 C CA . MET B 1 72 ? 25.578 -13.617 13.258 1 77.62 72 MET B CA 1
ATOM 4861 C C . MET B 1 72 ? 26.672 -14.438 13.945 1 77.62 72 MET B C 1
ATOM 4863 O O . MET B 1 72 ? 27.094 -14.102 15.055 1 77.62 72 MET B O 1
ATOM 4867 N N . ASN B 1 73 ? 27 -15.633 13.398 1 63.41 73 ASN B N 1
ATOM 4868 C CA . ASN B 1 73 ? 28.047 -16.469 13.977 1 63.41 73 ASN B CA 1
ATOM 4869 C C . ASN B 1 73 ? 29.438 -15.875 13.727 1 63.41 73 ASN B C 1
ATOM 4871 O O . ASN B 1 73 ? 30.422 -16.344 14.281 1 63.41 73 ASN B O 1
ATOM 4875 N N . SER B 1 74 ? 29.516 -15.086 12.773 1 54.88 74 SER B N 1
ATOM 4876 C CA . SER B 1 74 ? 30.828 -14.547 12.461 1 54.88 74 SER B CA 1
ATOM 4877 C C . SER B 1 74 ? 31.266 -13.508 13.492 1 54.88 74 SER B C 1
ATOM 4879 O O . SER B 1 74 ? 30.438 -12.711 13.961 1 54.88 74 SER B O 1
ATOM 4881 N N . THR B 1 75 ? 32.125 -13.906 14.375 1 47.91 75 THR B N 1
ATOM 4882 C CA . THR B 1 75 ? 32.875 -12.945 15.18 1 47.91 75 THR B CA 1
ATOM 4883 C C . THR B 1 75 ? 33.062 -11.633 14.438 1 47.91 75 THR B C 1
ATOM 4885 O O . THR B 1 75 ? 33.562 -11.609 13.305 1 47.91 75 THR B O 1
ATOM 4888 N N . TRP B 1 76 ? 32.031 -10.719 14.734 1 46.44 76 TRP B N 1
ATOM 4889 C CA . TRP B 1 76 ? 32.062 -9.383 14.156 1 46.44 76 TRP B CA 1
ATOM 4890 C C . TRP B 1 76 ? 33.5 -8.914 13.945 1 46.44 76 TRP B C 1
ATOM 4892 O O . TRP B 1 76 ? 34.25 -8.781 14.906 1 46.44 76 TRP B O 1
ATOM 4902 N N . SER B 1 77 ? 34.25 -9.461 13.141 1 41.81 77 SER B N 1
ATOM 4903 C CA . SER B 1 77 ? 35.594 -8.867 13.055 1 41.81 77 SER B CA 1
ATOM 4904 C C . SER B 1 77 ? 35.5 -7.344 13.039 1 41.81 77 SER B C 1
ATOM 4906 O O . SER B 1 77 ? 34.531 -6.773 12.547 1 41.81 77 SER B O 1
ATOM 4908 N N . ASP B 1 78 ? 36.094 -6.691 14.031 1 42.12 78 ASP B N 1
ATOM 4909 C CA . ASP B 1 78 ? 36.312 -5.281 14.367 1 42.12 78 ASP B CA 1
ATOM 4910 C C . ASP B 1 78 ? 36.031 -4.391 13.156 1 42.12 78 ASP B C 1
ATOM 4912 O O . ASP B 1 78 ? 35.594 -3.248 13.312 1 42.12 78 ASP B O 1
ATOM 4916 N N . SER B 1 79 ? 37.156 -4.246 12.273 1 43.88 79 SER B N 1
ATOM 4917 C CA . SER B 1 79 ? 37.5 -3.107 11.422 1 43.88 79 SER B CA 1
ATOM 4918 C C . SER B 1 79 ? 36.469 -2.938 10.305 1 43.88 79 SER B C 1
ATOM 4920 O O . SER B 1 79 ? 35.969 -1.836 10.086 1 43.88 79 SER B O 1
ATOM 4922 N N . HIS B 1 80 ? 36.844 -3.582 8.898 1 49.22 80 HIS B N 1
ATOM 4923 C CA . HIS B 1 80 ? 36.688 -3.346 7.473 1 49.22 80 HIS B CA 1
ATOM 4924 C C . HIS B 1 80 ? 35.438 -4.055 6.938 1 49.22 80 HIS B C 1
ATOM 4926 O O . HIS B 1 80 ? 34.938 -4.992 7.562 1 49.22 80 HIS B O 1
ATOM 4932 N N . GLN B 1 81 ? 34.875 -3.373 5.961 1 60.53 81 GLN B N 1
ATOM 4933 C CA . GLN B 1 81 ? 33.875 -3.961 5.066 1 60.53 81 GLN B CA 1
ATOM 4934 C C . GLN B 1 81 ? 34.156 -5.453 4.863 1 60.53 81 GLN B C 1
ATOM 4936 O O . GLN B 1 81 ? 35.188 -5.84 4.344 1 60.53 81 GLN B O 1
ATOM 4941 N N . GLU B 1 82 ? 33.406 -6.309 5.676 1 79.06 82 GLU B N 1
ATOM 4942 C CA . GLU B 1 82 ? 33.469 -7.754 5.496 1 79.06 82 GLU B CA 1
ATOM 4943 C C . GLU B 1 82 ? 33.094 -8.156 4.078 1 79.06 82 GLU B C 1
ATOM 4945 O O . GLU B 1 82 ? 32.156 -7.602 3.512 1 79.06 82 GLU B O 1
ATOM 4950 N N . VAL B 1 83 ? 34.062 -8.797 3.447 1 88.25 83 VAL B N 1
ATOM 4951 C CA . VAL B 1 83 ? 33.781 -9.297 2.105 1 88.25 83 VAL B CA 1
ATOM 4952 C C . VAL B 1 83 ? 33.5 -10.797 2.164 1 88.25 83 VAL B C 1
ATOM 4954 O O . VAL B 1 83 ? 34.25 -11.57 2.729 1 88.25 83 VAL B O 1
ATOM 4957 N N . ILE B 1 84 ? 32.375 -11.266 1.714 1 91.44 84 ILE B N 1
ATOM 4958 C CA . ILE B 1 84 ? 31.953 -12.656 1.678 1 91.44 84 ILE B CA 1
ATOM 4959 C C . ILE B 1 84 ? 31.844 -13.125 0.229 1 91.44 84 ILE B C 1
ATOM 4961 O O . ILE B 1 84 ? 31.141 -12.508 -0.578 1 91.44 84 ILE B O 1
ATOM 4965 N N . GLU B 1 85 ? 32.469 -14.172 -0.085 1 94.06 85 GLU B N 1
ATOM 4966 C CA . GLU B 1 85 ? 32.375 -14.742 -1.428 1 94.06 85 GLU B CA 1
ATOM 4967 C C . GLU B 1 85 ? 31.359 -15.875 -1.488 1 94.06 85 GLU B C 1
ATOM 4969 O O . GLU B 1 85 ? 31.453 -16.844 -0.724 1 94.06 85 GLU B O 1
ATOM 4974 N N . LEU B 1 86 ? 30.438 -15.781 -2.35 1 94.88 86 LEU B N 1
ATOM 4975 C CA . LEU B 1 86 ? 29.406 -16.797 -2.547 1 94.88 86 LEU B CA 1
ATOM 4976 C C . LEU B 1 86 ? 29.641 -17.562 -3.844 1 94.88 86 LEU B C 1
ATOM 4978 O O . LEU B 1 86 ? 29.969 -16.969 -4.875 1 94.88 86 LEU B O 1
ATOM 4982 N N . GLN B 1 87 ? 29.531 -18.797 -3.814 1 94.81 87 GLN B N 1
ATOM 4983 C CA . GLN B 1 87 ? 29.672 -19.641 -4.996 1 94.81 87 GLN B CA 1
ATOM 4984 C C . GLN B 1 87 ? 28.312 -19.984 -5.598 1 94.81 87 GLN B C 1
ATOM 4986 O O . GLN B 1 87 ? 27.469 -20.609 -4.941 1 94.81 87 GLN B O 1
ATOM 4991 N N . GLU B 1 88 ? 28.094 -19.594 -6.82 1 94.69 88 GLU B N 1
ATOM 4992 C CA . GLU B 1 88 ? 26.828 -19.828 -7.508 1 94.69 88 GLU B CA 1
ATOM 4993 C C . GLU B 1 88 ? 27.062 -20.281 -8.945 1 94.69 88 GLU B C 1
ATOM 4995 O O . GLU B 1 88 ? 28.109 -20.031 -9.523 1 94.69 88 GLU B O 1
ATOM 5000 N N . VAL B 1 89 ? 26.156 -20.984 -9.547 1 93.5 89 VAL B N 1
ATOM 5001 C CA . VAL B 1 89 ? 26.188 -21.391 -10.953 1 93.5 89 VAL B CA 1
ATOM 5002 C C . VAL B 1 89 ? 25.922 -20.172 -11.844 1 93.5 89 VAL B C 1
ATOM 5004 O O . VAL B 1 89 ? 25.406 -19.156 -11.367 1 93.5 89 VAL B O 1
ATOM 5007 N N . GLN B 1 90 ? 26.188 -20.25 -13.07 1 94.06 90 GLN B N 1
ATOM 5008 C CA . GLN B 1 90 ? 26.156 -19.125 -14 1 94.06 90 GLN B CA 1
ATOM 5009 C C . GLN B 1 90 ? 24.75 -18.531 -14.078 1 94.06 90 GLN B C 1
ATOM 5011 O O . GLN B 1 90 ? 24.578 -17.312 -14.055 1 94.06 90 GLN B O 1
ATOM 5016 N N . GLN B 1 91 ? 23.703 -19.359 -14.156 1 93.94 91 GLN B N 1
ATOM 5017 C CA . GLN B 1 91 ? 22.328 -18.891 -14.273 1 93.94 91 GLN B CA 1
ATOM 5018 C C . GLN B 1 91 ? 21.922 -18.078 -13.039 1 93.94 91 GLN B C 1
ATOM 5020 O O . GLN B 1 91 ? 21.172 -17.094 -13.148 1 93.94 91 GLN B O 1
ATOM 5025 N N . CYS B 1 92 ? 22.422 -18.484 -11.898 1 96.5 92 CYS B N 1
ATOM 5026 C CA . CYS B 1 92 ? 22.094 -17.797 -10.656 1 96.5 92 CYS B CA 1
ATOM 5027 C C . CYS B 1 92 ? 22.891 -16.5 -10.539 1 96.5 92 CYS B C 1
ATOM 5029 O O . CYS B 1 92 ? 22.406 -15.523 -9.961 1 96.5 92 CYS B O 1
ATOM 5031 N N . ILE B 1 93 ? 24.125 -16.453 -11.078 1 97.19 93 ILE B N 1
ATOM 5032 C CA . ILE B 1 93 ? 24.953 -15.25 -11.062 1 97.19 93 ILE B CA 1
ATOM 5033 C C . ILE B 1 93 ? 24.25 -14.141 -11.844 1 97.19 93 ILE B C 1
ATOM 5035 O O . ILE B 1 93 ? 24.25 -12.984 -11.414 1 97.19 93 ILE B O 1
ATOM 5039 N N . GLU B 1 94 ? 23.625 -14.539 -12.906 1 96.12 94 GLU B N 1
ATOM 5040 C CA . GLU B 1 94 ? 22.984 -13.57 -13.789 1 96.12 94 GLU B CA 1
ATOM 5041 C C . GLU B 1 94 ? 21.781 -12.922 -13.125 1 96.12 94 GLU B C 1
ATOM 5043 O O . GLU B 1 94 ? 21.469 -11.75 -13.375 1 96.12 94 GLU B O 1
ATOM 5048 N N . VAL B 1 95 ? 21.078 -13.641 -12.25 1 97 95 VAL B N 1
ATOM 5049 C CA . VAL B 1 95 ? 19.844 -13.117 -11.664 1 97 95 VAL B CA 1
ATOM 5050 C C . VAL B 1 95 ? 20.109 -12.633 -10.242 1 97 95 VAL B C 1
ATOM 5052 O O . VAL B 1 95 ? 19.203 -12.141 -9.57 1 97 95 VAL B O 1
ATOM 5055 N N . PHE B 1 96 ? 21.359 -12.633 -9.789 1 97.88 96 PHE B N 1
ATOM 5056 C CA . PHE B 1 96 ? 21.672 -12.344 -8.398 1 97.88 96 PHE B CA 1
ATOM 5057 C C . PHE B 1 96 ? 21.344 -10.891 -8.055 1 97.88 96 PHE B C 1
ATOM 5059 O O . PHE B 1 96 ? 20.859 -10.602 -6.965 1 97.88 96 PHE B O 1
ATOM 5066 N N . PRO B 1 97 ? 21.594 -9.984 -9.016 1 96.38 97 PRO B N 1
ATOM 5067 C CA . PRO B 1 97 ? 21.234 -8.602 -8.695 1 96.38 97 PRO B CA 1
ATOM 5068 C C . PRO B 1 97 ? 19.75 -8.43 -8.414 1 96.38 97 PRO B C 1
ATOM 5070 O O . PRO B 1 97 ? 19.375 -7.668 -7.52 1 96.38 97 PRO B O 1
ATOM 5073 N N . VAL B 1 98 ? 18.922 -9.07 -9.211 1 96.25 98 VAL B N 1
ATOM 5074 C CA . VAL B 1 98 ? 17.469 -9.008 -9.016 1 96.25 98 VAL B CA 1
ATOM 5075 C C . VAL B 1 98 ? 17.109 -9.648 -7.68 1 96.25 98 VAL B C 1
ATOM 5077 O O . VAL B 1 98 ? 16.234 -9.148 -6.961 1 96.25 98 VAL B O 1
ATOM 5080 N N . PHE B 1 99 ? 17.828 -10.688 -7.379 1 97.56 99 PHE B N 1
ATOM 5081 C CA . PHE B 1 99 ? 17.641 -11.406 -6.121 1 97.56 99 PHE B CA 1
ATOM 5082 C C . PHE B 1 99 ? 17.969 -10.508 -4.934 1 97.56 99 PHE B C 1
ATOM 5084 O O . PHE B 1 99 ? 17.172 -10.398 -3.994 1 97.56 99 PHE B O 1
ATOM 5091 N N . LEU B 1 100 ? 19.047 -9.836 -5.023 1 97.75 100 LEU B N 1
ATOM 5092 C CA . LEU B 1 100 ? 19.484 -8.961 -3.941 1 97.75 100 LEU B CA 1
ATOM 5093 C C . LEU B 1 100 ? 18.578 -7.742 -3.822 1 97.75 100 LEU B C 1
ATOM 5095 O O . LEU B 1 100 ? 18.25 -7.309 -2.715 1 97.75 100 LEU B O 1
ATOM 5099 N N . GLN B 1 101 ? 18.234 -7.18 -4.906 1 96.69 101 GLN B N 1
ATOM 5100 C CA . GLN B 1 101 ? 17.344 -6.023 -4.922 1 96.69 101 GLN B CA 1
ATOM 5101 C C . GLN B 1 101 ? 16.016 -6.332 -4.219 1 96.69 101 GLN B C 1
ATOM 5103 O O . GLN B 1 101 ? 15.43 -5.461 -3.574 1 96.69 101 GLN B O 1
ATOM 5108 N N . TYR B 1 102 ? 15.539 -7.527 -4.344 1 97.19 102 TYR B N 1
ATOM 5109 C CA . TYR B 1 102 ? 14.297 -7.953 -3.709 1 97.19 102 TYR B CA 1
ATOM 5110 C C . TYR B 1 102 ? 14.359 -7.742 -2.201 1 97.19 102 TYR B C 1
ATOM 5112 O O . TYR B 1 102 ? 13.344 -7.414 -1.573 1 97.19 102 TYR B O 1
ATOM 5120 N N . PHE B 1 103 ? 15.523 -7.879 -1.629 1 97.5 103 PHE B N 1
ATOM 5121 C CA . PHE B 1 103 ? 15.688 -7.711 -0.191 1 97.5 103 PHE B CA 1
ATOM 5122 C C . PHE B 1 103 ? 15.398 -6.273 0.223 1 97.5 103 PHE B C 1
ATOM 5124 O O . PHE B 1 103 ? 15.023 -6.016 1.37 1 97.5 103 PHE B O 1
ATOM 5131 N N . TYR B 1 104 ? 15.57 -5.348 -0.687 1 96.75 104 TYR B N 1
ATOM 5132 C CA . TYR B 1 104 ? 15.531 -3.934 -0.324 1 96.75 104 TYR B CA 1
ATOM 5133 C C . TYR B 1 104 ? 14.242 -3.281 -0.812 1 96.75 104 TYR B C 1
ATOM 5135 O O . TYR B 1 104 ? 13.898 -2.18 -0.376 1 96.75 104 TYR B O 1
ATOM 5143 N N . THR B 1 105 ? 13.562 -3.904 -1.7 1 94.81 105 THR B N 1
ATOM 5144 C CA . THR B 1 105 ? 12.375 -3.281 -2.275 1 94.81 105 THR B CA 1
ATOM 5145 C C . THR B 1 105 ? 11.141 -4.141 -2.023 1 94.81 105 THR B C 1
ATOM 5147 O O . THR B 1 105 ? 10.016 -3.627 -1.971 1 94.81 105 THR B O 1
ATOM 5150 N N . GLY B 1 106 ? 11.344 -5.438 -1.959 1 94.25 106 GLY B N 1
ATOM 5151 C CA . GLY B 1 106 ? 10.219 -6.359 -1.893 1 94.25 106 GLY B CA 1
ATOM 5152 C C . GLY B 1 106 ? 9.523 -6.555 -3.229 1 94.25 106 GLY B C 1
ATOM 5153 O O . GLY B 1 106 ? 8.469 -7.191 -3.301 1 94.25 106 GLY B O 1
ATOM 5154 N N . VAL B 1 107 ? 10.094 -5.973 -4.23 1 94.12 107 VAL B N 1
ATOM 5155 C CA . VAL B 1 107 ? 9.508 -6.07 -5.562 1 94.12 107 VAL B CA 1
ATOM 5156 C C . VAL B 1 107 ? 10.406 -6.926 -6.457 1 94.12 107 VAL B C 1
ATOM 5158 O O . VAL B 1 107 ? 11.633 -6.816 -6.41 1 94.12 107 VAL B O 1
ATOM 5161 N N . ILE B 1 108 ? 9.758 -7.824 -7.211 1 95.31 108 ILE B N 1
ATOM 5162 C CA . ILE B 1 108 ? 10.539 -8.695 -8.07 1 95.31 108 ILE B CA 1
ATOM 5163 C C . ILE B 1 108 ? 9.766 -8.984 -9.359 1 95.31 108 ILE B C 1
ATOM 5165 O O . ILE B 1 108 ? 8.539 -9.109 -9.336 1 95.31 108 ILE B O 1
ATOM 5169 N N . THR B 1 109 ? 10.516 -8.984 -10.391 1 94 109 THR B N 1
ATOM 5170 C CA . THR B 1 109 ? 9.945 -9.375 -11.68 1 94 109 THR B CA 1
ATOM 5171 C C . THR B 1 109 ? 10.289 -10.82 -12.008 1 94 109 THR B C 1
ATOM 5173 O O . THR B 1 109 ? 11.461 -11.18 -12.102 1 94 109 THR B O 1
ATOM 5176 N N . LEU B 1 110 ? 9.242 -11.656 -12.172 1 94 110 LEU B N 1
ATOM 5177 C CA . LEU B 1 110 ? 9.422 -13.07 -12.484 1 94 110 LEU B CA 1
ATOM 5178 C C . LEU B 1 110 ? 8.969 -13.367 -13.906 1 94 110 LEU B C 1
ATOM 5180 O O . LEU B 1 110 ? 7.949 -12.844 -14.367 1 94 110 LEU B O 1
ATOM 5184 N N . GLU B 1 111 ? 9.797 -14.016 -14.555 1 91.69 111 GLU B N 1
ATOM 5185 C CA . GLU B 1 111 ? 9.539 -14.477 -15.914 1 91.69 111 GLU B CA 1
ATOM 5186 C C . GLU B 1 111 ? 9.969 -15.93 -16.094 1 91.69 111 GLU B C 1
ATOM 5188 O O . GLU B 1 111 ? 10.609 -16.5 -15.219 1 91.69 111 GLU B O 1
ATOM 5193 N N . GLN B 1 112 ? 9.648 -16.516 -17.203 1 88.88 112 GLN B N 1
ATOM 5194 C CA . GLN B 1 112 ? 9.984 -17.922 -17.484 1 88.88 112 GLN B CA 1
ATOM 5195 C C . GLN B 1 112 ? 11.5 -18.109 -17.547 1 88.88 112 GLN B C 1
ATOM 5197 O O . GLN B 1 112 ? 12.008 -19.172 -17.172 1 88.88 112 GLN B O 1
ATOM 5202 N N . SER B 1 113 ? 12.156 -17.094 -17.875 1 89 113 SER B N 1
ATOM 5203 C CA . SER B 1 113 ? 13.594 -17.188 -18.094 1 89 113 SER B CA 1
ATOM 5204 C C . SER B 1 113 ? 14.352 -17.156 -16.766 1 89 113 SER B C 1
ATOM 5206 O O . SER B 1 113 ? 15.438 -17.734 -16.656 1 89 113 SER B O 1
ATOM 5208 N N . ASN B 1 114 ? 13.75 -16.547 -15.805 1 93.88 114 ASN B N 1
ATOM 5209 C CA . ASN B 1 114 ? 14.516 -16.375 -14.578 1 93.88 114 ASN B CA 1
ATOM 5210 C C . ASN B 1 114 ? 13.875 -17.109 -13.398 1 93.88 114 ASN B C 1
ATOM 5212 O O . ASN B 1 114 ? 14.43 -17.125 -12.305 1 93.88 114 ASN B O 1
ATOM 5216 N N . ILE B 1 115 ? 12.773 -17.766 -13.617 1 94.44 115 ILE B N 1
ATOM 5217 C CA . ILE B 1 115 ? 12.008 -18.328 -12.508 1 94.44 115 ILE B CA 1
ATOM 5218 C C . ILE B 1 115 ? 12.812 -19.453 -11.844 1 94.44 115 ILE B C 1
ATOM 5220 O O . ILE B 1 115 ? 12.867 -19.531 -10.617 1 94.44 115 ILE B O 1
ATOM 5224 N N . MET B 1 116 ? 13.492 -20.234 -12.562 1 93.81 116 MET B N 1
ATOM 5225 C CA . MET B 1 116 ? 14.195 -21.375 -11.992 1 93.81 116 MET B CA 1
ATOM 5226 C C . MET B 1 116 ? 15.414 -20.922 -11.188 1 93.81 116 MET B C 1
ATOM 5228 O O . MET B 1 116 ? 15.555 -21.266 -10.016 1 93.81 116 MET B O 1
ATOM 5232 N N . PRO B 1 117 ? 16.281 -20.094 -11.805 1 96.31 117 PRO B N 1
ATOM 5233 C CA . PRO B 1 117 ? 17.406 -19.625 -11 1 96.31 117 PRO B CA 1
ATOM 5234 C C . PRO B 1 117 ? 16.969 -18.859 -9.75 1 96.31 117 PRO B C 1
ATOM 5236 O O . PRO B 1 117 ? 17.609 -18.953 -8.703 1 96.31 117 PRO B O 1
ATOM 5239 N N . MET B 1 118 ? 15.898 -18.141 -9.852 1 96.56 118 MET B N 1
ATOM 5240 C CA . MET B 1 118 ? 15.383 -17.391 -8.711 1 96.56 118 MET B CA 1
ATOM 5241 C C . MET B 1 118 ? 14.922 -18.344 -7.609 1 96.56 118 MET B C 1
ATOM 5243 O O . MET B 1 118 ? 15.188 -18.109 -6.43 1 96.56 118 MET B O 1
ATOM 5247 N N . LEU B 1 119 ? 14.234 -19.359 -8.055 1 95.69 119 LEU B N 1
ATOM 5248 C CA . LEU B 1 119 ? 13.766 -20.359 -7.09 1 95.69 119 LEU B CA 1
ATOM 5249 C C . LEU B 1 119 ? 14.945 -21.047 -6.418 1 95.69 119 LEU B C 1
ATOM 5251 O O . LEU B 1 119 ? 14.922 -21.297 -5.211 1 95.69 119 LEU B O 1
ATOM 5255 N N . VAL B 1 120 ? 15.953 -21.359 -7.148 1 95.75 120 VAL B N 1
ATOM 5256 C CA . VAL B 1 120 ? 17.141 -22.016 -6.621 1 95.75 120 VAL B CA 1
ATOM 5257 C C . VAL B 1 120 ? 17.812 -21.125 -5.574 1 95.75 120 VAL B C 1
ATOM 5259 O O . VAL B 1 120 ? 18.172 -21.594 -4.492 1 95.75 120 VAL B O 1
ATOM 5262 N N . LEU B 1 121 ? 17.906 -19.875 -5.879 1 97.25 121 LEU B N 1
ATOM 5263 C CA . LEU B 1 121 ? 18.516 -18.922 -4.941 1 97.25 121 LEU B CA 1
ATOM 5264 C C . LEU B 1 121 ? 17.656 -18.797 -3.686 1 97.25 121 LEU B C 1
ATOM 5266 O O . LEU B 1 121 ? 18.172 -18.781 -2.57 1 97.25 121 LEU B O 1
ATOM 5270 N N . ALA B 1 122 ? 16.344 -18.641 -3.877 1 96.81 122 ALA B N 1
ATOM 5271 C CA . ALA B 1 122 ? 15.43 -18.5 -2.752 1 96.81 122 ALA B CA 1
ATOM 5272 C C . ALA B 1 122 ? 15.516 -19.688 -1.811 1 96.81 122 ALA B C 1
ATOM 5274 O O . ALA B 1 122 ? 15.484 -19.531 -0.588 1 96.81 122 ALA B O 1
ATOM 5275 N N . ASP B 1 123 ? 15.633 -20.844 -2.408 1 93.56 123 ASP B N 1
ATOM 5276 C CA . ASP B 1 123 ? 15.727 -22.062 -1.611 1 93.56 123 ASP B CA 1
ATOM 5277 C C . ASP B 1 123 ? 17.094 -22.172 -0.935 1 93.56 123 ASP B C 1
ATOM 5279 O O . ASP B 1 123 ? 17.172 -22.5 0.252 1 93.56 123 ASP B O 1
ATOM 5283 N N . LYS B 1 124 ? 18.172 -21.906 -1.691 1 95.31 124 LYS B N 1
ATOM 5284 C CA . LYS B 1 124 ? 19.516 -22.016 -1.163 1 95.31 124 LYS B CA 1
ATOM 5285 C C . LYS B 1 124 ? 19.719 -21.109 0.045 1 95.31 124 LYS B C 1
ATOM 5287 O O . LYS B 1 124 ? 20.328 -21.5 1.036 1 95.31 124 LYS B O 1
ATOM 5292 N N . TYR B 1 125 ? 19.219 -19.906 -0.073 1 96.81 125 TYR B N 1
ATOM 5293 C CA . TYR B 1 125 ? 19.406 -18.922 0.992 1 96.81 125 TYR B CA 1
ATOM 5294 C C . TYR B 1 125 ? 18.188 -18.875 1.908 1 96.81 125 TYR B C 1
ATOM 5296 O O . TYR B 1 125 ? 18.094 -18.016 2.793 1 96.81 125 TYR B O 1
ATOM 5304 N N . ASN B 1 126 ? 17.281 -19.734 1.704 1 95.69 126 ASN B N 1
ATOM 5305 C CA . ASN B 1 126 ? 16.094 -19.938 2.525 1 95.69 126 ASN B CA 1
ATOM 5306 C C . ASN B 1 126 ? 15.32 -18.641 2.723 1 95.69 126 ASN B C 1
ATOM 5308 O O . ASN B 1 126 ? 15.047 -18.234 3.855 1 95.69 126 ASN B O 1
ATOM 5312 N N . VAL B 1 127 ? 14.977 -17.984 1.654 1 96.88 127 VAL B N 1
ATOM 5313 C CA . VAL B 1 127 ? 14.109 -16.812 1.644 1 96.88 127 VAL B CA 1
ATOM 5314 C C . VAL B 1 127 ? 12.656 -17.25 1.474 1 96.88 127 VAL B C 1
ATOM 5316 O O . VAL B 1 127 ? 12.172 -17.406 0.349 1 96.88 127 VAL B O 1
ATOM 5319 N N . LYS B 1 128 ? 11.906 -17.359 2.465 1 93.69 128 LYS B N 1
ATOM 5320 C CA . LYS B 1 128 ? 10.602 -18.016 2.506 1 93.69 128 LYS B CA 1
ATOM 5321 C C . LYS B 1 128 ? 9.578 -17.25 1.679 1 93.69 128 LYS B C 1
ATOM 5323 O O . LYS B 1 128 ? 8.812 -17.859 0.921 1 93.69 128 LYS B O 1
ATOM 5328 N N . ASP B 1 129 ? 9.539 -15.969 1.836 1 94.69 129 ASP B N 1
ATOM 5329 C CA . ASP B 1 129 ? 8.539 -15.188 1.111 1 94.69 129 ASP B CA 1
ATOM 5330 C C . ASP B 1 129 ? 8.797 -15.219 -0.393 1 94.69 129 ASP B C 1
ATOM 5332 O O . ASP B 1 129 ? 7.859 -15.258 -1.19 1 94.69 129 ASP B O 1
ATOM 5336 N N . LEU B 1 130 ? 10.031 -15.203 -0.774 1 96.19 130 LEU B N 1
ATOM 5337 C CA . LEU B 1 130 ? 10.359 -15.273 -2.193 1 96.19 130 LEU B CA 1
ATOM 5338 C C . LEU B 1 130 ? 10.039 -16.656 -2.762 1 96.19 130 LEU B C 1
ATOM 5340 O O . LEU B 1 130 ? 9.586 -16.766 -3.902 1 96.19 130 LEU B O 1
ATOM 5344 N N . THR B 1 131 ? 10.305 -17.719 -1.995 1 95.06 131 THR B N 1
ATOM 5345 C CA . THR B 1 131 ? 9.945 -19.078 -2.42 1 95.06 131 THR B CA 1
ATOM 5346 C C . THR B 1 131 ? 8.445 -19.172 -2.684 1 95.06 131 THR B C 1
ATOM 5348 O O . THR B 1 131 ? 8.023 -19.719 -3.703 1 95.06 131 THR B O 1
ATOM 5351 N N . THR B 1 132 ? 7.703 -18.594 -1.802 1 94.44 132 THR B N 1
ATOM 5352 C CA . THR B 1 132 ? 6.25 -18.625 -1.959 1 94.44 132 THR B CA 1
ATOM 5353 C C . THR B 1 132 ? 5.828 -17.875 -3.217 1 94.44 132 THR B C 1
ATOM 5355 O O . THR B 1 132 ? 4.949 -18.328 -3.953 1 94.44 132 THR B O 1
ATOM 5358 N N . LEU B 1 133 ? 6.48 -16.781 -3.439 1 93.88 133 LEU B N 1
ATOM 5359 C CA . LEU B 1 133 ? 6.168 -15.992 -4.629 1 93.88 133 LEU B CA 1
ATOM 5360 C C . LEU B 1 133 ? 6.52 -16.766 -5.895 1 93.88 133 LEU B C 1
ATOM 5362 O O . LEU B 1 133 ? 5.781 -16.719 -6.883 1 93.88 133 LEU B O 1
ATOM 5366 N N . CYS B 1 134 ? 7.625 -17.375 -5.891 1 94.88 134 CYS B N 1
ATOM 5367 C CA . CYS B 1 134 ? 8.055 -18.156 -7.051 1 94.88 134 CYS B CA 1
ATOM 5368 C C . CYS B 1 134 ? 7.094 -19.297 -7.316 1 94.88 134 CYS B C 1
ATOM 5370 O O . CYS B 1 134 ? 6.723 -19.562 -8.461 1 94.88 134 CYS B O 1
ATOM 5372 N N . VAL B 1 135 ? 6.715 -20 -6.25 1 94.12 135 VAL B N 1
ATOM 5373 C CA . VAL B 1 135 ? 5.801 -21.125 -6.387 1 94.12 135 VAL B CA 1
ATOM 5374 C C . VAL B 1 135 ? 4.465 -20.641 -6.945 1 94.12 135 VAL B C 1
ATOM 5376 O O . VAL B 1 135 ? 3.875 -21.297 -7.812 1 94.12 135 VAL B O 1
ATOM 5379 N N . GLU B 1 136 ? 4.039 -19.547 -6.5 1 92.56 136 GLU B N 1
ATOM 5380 C CA . GLU B 1 136 ? 2.789 -18.984 -7.008 1 92.56 136 GLU B CA 1
ATOM 5381 C C . GLU B 1 136 ? 2.895 -18.641 -8.492 1 92.56 136 GLU B C 1
ATOM 5383 O O . GLU B 1 136 ? 1.979 -18.938 -9.266 1 92.56 136 GLU B O 1
ATOM 5388 N N . TYR B 1 137 ? 3.92 -18.031 -8.812 1 93.06 137 TYR B N 1
ATOM 5389 C CA . TYR B 1 137 ? 4.141 -17.734 -10.219 1 93.06 137 TYR B CA 1
ATOM 5390 C C . TYR B 1 137 ? 4.129 -19 -11.062 1 93.06 137 TYR B C 1
ATOM 5392 O O . TYR B 1 137 ? 3.512 -19.047 -12.133 1 93.06 137 TYR B O 1
ATOM 5400 N N . MET B 1 138 ? 4.816 -19.969 -10.656 1 94.38 138 MET B N 1
ATOM 5401 C CA . MET B 1 138 ? 4.922 -21.219 -11.398 1 94.38 138 MET B CA 1
ATOM 5402 C C . MET B 1 138 ? 3.555 -21.875 -11.555 1 94.38 138 MET B C 1
ATOM 5404 O O . MET B 1 138 ? 3.201 -22.344 -12.641 1 94.38 138 MET B O 1
ATOM 5408 N N . CYS B 1 139 ? 2.846 -21.875 -10.484 1 92.75 139 CYS B N 1
ATOM 5409 C CA . CYS B 1 139 ? 1.517 -22.469 -10.531 1 92.75 139 CYS B CA 1
ATOM 5410 C C . CYS B 1 139 ? 0.62 -21.734 -11.516 1 92.75 139 CYS B C 1
ATOM 5412 O O . CYS B 1 139 ? -0.232 -22.328 -12.172 1 92.75 139 CYS B O 1
ATOM 5414 N N . GLU B 1 140 ? 0.89 -20.5 -11.672 1 91.75 140 GLU B N 1
ATOM 5415 C CA . GLU B 1 140 ? 0.068 -19.688 -12.562 1 91.75 140 GLU B CA 1
ATOM 5416 C C . GLU B 1 140 ? 0.551 -19.797 -14.008 1 91.75 140 GLU B C 1
ATOM 5418 O O . GLU B 1 140 ? -0.127 -19.328 -14.93 1 91.75 140 GLU B O 1
ATOM 5423 N N . HIS B 1 141 ? 1.643 -20.453 -14.188 1 93.44 141 HIS B N 1
ATOM 5424 C CA . HIS B 1 141 ? 2.205 -20.531 -15.531 1 93.44 141 HIS B CA 1
ATOM 5425 C C . HIS B 1 141 ? 2.605 -21.953 -15.883 1 93.44 141 HIS B C 1
ATOM 5427 O O . HIS B 1 141 ? 3.625 -22.172 -16.547 1 93.44 141 HIS B O 1
ATOM 5433 N N . ILE B 1 142 ? 1.896 -22.875 -15.438 1 93 142 ILE B N 1
ATOM 5434 C CA . ILE B 1 142 ? 2.219 -24.281 -15.648 1 93 142 ILE B CA 1
ATOM 5435 C C . ILE B 1 142 ? 2.092 -24.625 -17.125 1 93 142 ILE B C 1
ATOM 5437 O O . ILE B 1 142 ? 2.943 -25.312 -17.688 1 93 142 ILE B O 1
ATOM 5441 N N . ALA B 1 143 ? 1.002 -24.156 -17.781 1 92.06 143 ALA B N 1
ATOM 5442 C CA . ALA B 1 143 ? 0.77 -24.453 -19.188 1 92.06 143 ALA B CA 1
ATOM 5443 C C . ALA B 1 143 ? 1.865 -23.844 -20.062 1 92.06 143 ALA B C 1
ATOM 5445 O O . ALA B 1 143 ? 2.352 -24.5 -20.984 1 92.06 143 ALA B O 1
ATOM 5446 N N . ASP B 1 144 ? 2.264 -22.703 -19.734 1 91.69 144 ASP B N 1
ATOM 5447 C CA . ASP B 1 144 ? 3.336 -22.031 -20.469 1 91.69 144 ASP B CA 1
ATOM 5448 C C . ASP B 1 144 ? 4.66 -22.766 -20.312 1 91.69 144 ASP B C 1
ATOM 5450 O O . ASP B 1 144 ? 5.434 -22.875 -21.266 1 91.69 144 ASP B O 1
ATOM 5454 N N . ALA B 1 145 ? 4.867 -23.203 -19.094 1 93.12 145 ALA B N 1
ATOM 5455 C CA . ALA B 1 145 ? 6.102 -23.938 -18.812 1 93.12 145 ALA B CA 1
ATOM 5456 C C . ALA B 1 145 ? 6.172 -25.234 -19.625 1 93.12 145 ALA B C 1
ATOM 5458 O O . ALA B 1 145 ? 7.25 -25.625 -20.078 1 93.12 145 ALA B O 1
ATOM 5459 N N . ALA B 1 146 ? 5.074 -25.891 -19.781 1 92.62 146 ALA B N 1
ATOM 5460 C CA . ALA B 1 146 ? 5.016 -27.109 -20.578 1 92.62 146 ALA B CA 1
ATOM 5461 C C . ALA B 1 146 ? 5.289 -26.812 -22.047 1 92.62 146 ALA B C 1
ATOM 5463 O O . ALA B 1 146 ? 6.008 -27.562 -22.719 1 92.62 146 ALA B O 1
ATOM 5464 N N . ASP B 1 147 ? 4.73 -25.75 -22.469 1 89.25 147 ASP B N 1
ATOM 5465 C CA . ASP B 1 147 ? 4.902 -25.359 -23.875 1 89.25 147 ASP B CA 1
ATOM 5466 C C . ASP B 1 147 ? 6.355 -24.984 -24.156 1 89.25 147 ASP B C 1
ATOM 5468 O O . ASP B 1 147 ? 6.844 -25.203 -25.281 1 89.25 147 ASP B O 1
ATOM 5472 N N . GLN B 1 148 ? 7.02 -24.547 -23.172 1 88.94 148 GLN B N 1
ATOM 5473 C CA . GLN B 1 148 ? 8.406 -24.125 -23.359 1 88.94 148 GLN B CA 1
ATOM 5474 C C . GLN B 1 148 ? 9.375 -25.25 -22.984 1 88.94 148 GLN B C 1
ATOM 5476 O O . GLN B 1 148 ? 10.586 -25.094 -23.141 1 88.94 148 GLN B O 1
ATOM 5481 N N . GLY B 1 149 ? 8.883 -26.266 -22.469 1 90.62 149 GLY B N 1
ATOM 5482 C CA . GLY B 1 149 ? 9.703 -27.438 -22.172 1 90.62 149 GLY B CA 1
ATOM 5483 C C . GLY B 1 149 ? 10.406 -27.359 -20.844 1 90.62 149 GLY B C 1
ATOM 5484 O O . GLY B 1 149 ? 11.5 -27.891 -20.672 1 90.62 149 GLY B O 1
ATOM 5485 N N . GLN B 1 150 ? 9.836 -26.688 -19.875 1 92.25 150 GLN B N 1
ATOM 5486 C CA . GLN B 1 150 ? 10.5 -26.5 -18.594 1 92.25 150 GLN B CA 1
ATOM 5487 C C . GLN B 1 150 ? 9.734 -27.203 -17.469 1 92.25 150 GLN B C 1
ATOM 5489 O O . GLN B 1 150 ? 10.234 -27.328 -16.359 1 92.25 150 GLN B O 1
ATOM 5494 N N . LEU B 1 151 ? 8.586 -27.719 -17.75 1 94.62 151 LEU B N 1
ATOM 5495 C CA . LEU B 1 151 ? 7.684 -28.203 -16.703 1 94.62 151 LEU B CA 1
ATOM 5496 C C . LEU B 1 151 ? 8.281 -29.406 -15.984 1 94.62 151 LEU B C 1
ATOM 5498 O O . LEU B 1 151 ? 8.219 -29.5 -14.75 1 94.62 151 LEU B O 1
ATOM 5502 N N . VAL B 1 152 ? 8.875 -30.312 -16.734 1 94.81 152 VAL B N 1
ATOM 5503 C CA . VAL B 1 152 ? 9.453 -31.516 -16.125 1 94.81 152 VAL B CA 1
ATOM 5504 C C . VAL B 1 152 ? 10.609 -31.125 -15.211 1 94.81 152 VAL B C 1
ATOM 5506 O O . VAL B 1 152 ? 10.789 -31.719 -14.148 1 94.81 152 VAL B O 1
ATOM 5509 N N . THR B 1 153 ? 11.32 -30.125 -15.648 1 92.88 153 THR B N 1
ATOM 5510 C CA . THR B 1 153 ? 12.414 -29.625 -14.82 1 92.88 153 THR B CA 1
ATOM 5511 C C . THR B 1 153 ? 11.883 -29.078 -13.5 1 92.88 153 THR B C 1
ATOM 5513 O O . THR B 1 153 ? 12.469 -29.297 -12.445 1 92.88 153 THR B O 1
ATOM 5516 N N . TRP B 1 154 ? 10.789 -28.344 -13.602 1 94.19 154 TRP B N 1
ATOM 5517 C CA . TRP B 1 154 ? 10.148 -27.828 -12.398 1 94.19 154 TRP B CA 1
ATOM 5518 C C . TRP B 1 154 ? 9.781 -28.969 -11.453 1 94.19 154 TRP B C 1
ATOM 5520 O O . TRP B 1 154 ? 10.086 -28.922 -10.258 1 94.19 154 TRP B O 1
ATOM 5530 N N . PHE B 1 155 ? 9.211 -29.953 -12.016 1 94.5 155 PHE B N 1
ATOM 5531 C CA . PHE B 1 155 ? 8.711 -31.094 -11.258 1 94.5 155 PHE B CA 1
ATOM 5532 C C . PHE B 1 155 ? 9.859 -31.812 -10.562 1 94.5 155 PHE B C 1
ATOM 5534 O O . PHE B 1 155 ? 9.797 -32.094 -9.359 1 94.5 155 PHE B O 1
ATOM 5541 N N . GLN B 1 156 ? 10.852 -32.062 -11.289 1 93.44 156 GLN B N 1
ATOM 5542 C CA . GLN B 1 156 ? 11.992 -32.812 -10.766 1 93.44 156 GLN B CA 1
ATOM 5543 C C . GLN B 1 156 ? 12.734 -32 -9.695 1 93.44 156 GLN B C 1
ATOM 5545 O O . GLN B 1 156 ? 13.258 -32.594 -8.742 1 93.44 156 GLN B O 1
ATOM 5550 N N . TYR B 1 157 ? 12.789 -30.75 -9.875 1 91.88 157 TYR B N 1
ATOM 5551 C CA . TYR B 1 157 ? 13.438 -29.922 -8.867 1 91.88 157 TYR B CA 1
ATOM 5552 C C . TYR B 1 157 ? 12.695 -29.984 -7.539 1 91.88 157 TYR B C 1
ATOM 5554 O O . TYR B 1 157 ? 13.312 -30.172 -6.488 1 91.88 157 TYR B O 1
ATOM 5562 N N . VAL B 1 158 ? 11.398 -29.828 -7.586 1 90.5 158 VAL B N 1
ATOM 5563 C CA . VAL B 1 158 ? 10.586 -29.844 -6.375 1 90.5 158 VAL B CA 1
ATOM 5564 C C . VAL B 1 158 ? 10.711 -31.203 -5.695 1 90.5 158 VAL B C 1
ATOM 5566 O O . VAL B 1 158 ? 10.773 -31.297 -4.465 1 90.5 158 VAL B O 1
ATOM 5569 N N . LEU B 1 159 ? 10.789 -32.188 -6.496 1 90.12 159 LEU B N 1
ATOM 5570 C CA . LEU B 1 159 ? 10.938 -33.562 -5.957 1 90.12 159 LEU B CA 1
ATOM 5571 C C . LEU B 1 159 ? 12.281 -33.719 -5.254 1 90.12 159 LEU B C 1
ATOM 5573 O O . LEU B 1 159 ? 12.359 -34.344 -4.195 1 90.12 159 LEU B O 1
ATOM 5577 N N . SER B 1 160 ? 13.289 -33.156 -5.801 1 89.38 160 SER B N 1
ATOM 5578 C CA . SER B 1 160 ? 14.633 -33.281 -5.246 1 89.38 160 SER B CA 1
ATOM 5579 C C . SER B 1 160 ? 14.734 -32.562 -3.898 1 89.38 160 SER B C 1
ATOM 5581 O O . SER B 1 160 ? 15.508 -33 -3.031 1 89.38 160 SER B O 1
ATOM 5583 N N . LEU B 1 161 ? 14.031 -31.469 -3.779 1 86.69 161 LEU B N 1
ATOM 5584 C CA . LEU B 1 161 ? 14.055 -30.703 -2.541 1 86.69 161 LEU B CA 1
ATOM 5585 C C . LEU B 1 161 ? 13.367 -31.469 -1.411 1 86.69 161 LEU B C 1
ATOM 5587 O O . LEU B 1 161 ? 13.711 -31.297 -0.239 1 86.69 161 LEU B O 1
ATOM 5591 N N . ASN B 1 162 ? 12.406 -32.281 -1.828 1 81.75 162 ASN B N 1
ATOM 5592 C CA . ASN B 1 162 ? 11.578 -32.938 -0.816 1 81.75 162 ASN B CA 1
ATOM 5593 C C . ASN B 1 162 ? 11.828 -34.438 -0.757 1 81.75 162 ASN B C 1
ATOM 5595 O O . ASN B 1 162 ? 11.047 -35.188 -0.17 1 81.75 162 ASN B O 1
ATOM 5599 N N . GLN B 1 163 ? 12.828 -34.844 -1.38 1 81.25 163 GLN B N 1
ATOM 5600 C CA . GLN B 1 163 ? 13.141 -36.25 -1.418 1 81.25 163 GLN B CA 1
ATOM 5601 C C . GLN B 1 163 ? 13.711 -36.719 -0.085 1 81.25 163 GLN B C 1
ATOM 5603 O O . GLN B 1 163 ? 14.555 -36.062 0.513 1 81.25 163 GLN B O 1
ATOM 5608 N N . PRO B 1 164 ? 13.125 -37.75 0.305 1 80.12 164 PRO B N 1
ATOM 5609 C CA . PRO B 1 164 ? 13.688 -38.312 1.534 1 80.12 164 PRO B CA 1
ATOM 5610 C C . PRO B 1 164 ? 15.062 -38.938 1.318 1 80.12 164 PRO B C 1
ATOM 5612 O O . PRO B 1 164 ? 15.453 -39.219 0.177 1 80.12 164 PRO B O 1
ATOM 5615 N N . THR B 1 165 ? 15.836 -39.156 2.365 1 80.31 165 THR B N 1
ATOM 5616 C CA . THR B 1 165 ? 17.172 -39.719 2.318 1 80.31 165 THR B CA 1
ATOM 5617 C C . THR B 1 165 ? 17.156 -41.156 1.789 1 80.31 165 THR B C 1
ATOM 5619 O O . THR B 1 165 ? 18.047 -41.562 1.054 1 80.31 165 THR B O 1
ATOM 5622 N N . THR B 1 166 ? 16.031 -41.812 2.07 1 80.12 166 THR B N 1
ATOM 5623 C CA . THR B 1 166 ? 15.914 -43.188 1.599 1 80.12 166 THR B CA 1
ATOM 5624 C C . THR B 1 166 ? 14.734 -43.312 0.64 1 80.12 166 THR B C 1
ATOM 5626 O O . THR B 1 166 ? 13.602 -42.969 0.984 1 80.12 166 THR B O 1
ATOM 5629 N N . ILE B 1 167 ? 15.109 -43.562 -0.541 1 80.06 167 ILE B N 1
ATOM 5630 C CA . ILE B 1 167 ? 14.078 -43.719 -1.567 1 80.06 167 ILE B CA 1
ATOM 5631 C C . ILE B 1 167 ? 13.773 -45.188 -1.802 1 80.06 167 ILE B C 1
ATOM 5633 O O . ILE B 1 167 ? 14.68 -45.969 -2.035 1 80.06 167 ILE B O 1
ATOM 5637 N N . ASN B 1 168 ? 12.531 -45.531 -1.576 1 77.25 168 ASN B N 1
ATOM 5638 C CA . ASN B 1 168 ? 12.07 -46.875 -1.896 1 77.25 168 ASN B CA 1
ATOM 5639 C C . ASN B 1 168 ? 11.695 -47 -3.369 1 77.25 168 ASN B C 1
ATOM 5641 O O . ASN B 1 168 ? 11.539 -46 -4.062 1 77.25 168 ASN B O 1
ATOM 5645 N N . ALA B 1 169 ? 11.625 -48.219 -3.834 1 75.06 169 ALA B N 1
ATOM 5646 C CA . ALA B 1 169 ? 11.32 -48.5 -5.234 1 75.06 169 ALA B CA 1
ATOM 5647 C C . ALA B 1 169 ? 9.945 -47.969 -5.617 1 75.06 169 ALA B C 1
ATOM 5649 O O . ALA B 1 169 ? 9.719 -47.594 -6.766 1 75.06 169 ALA B O 1
ATOM 5650 N N . SER B 1 170 ? 9.141 -47.781 -4.641 1 81.75 170 SER B N 1
ATOM 5651 C CA . SER B 1 170 ? 7.77 -47.406 -4.938 1 81.75 170 SER B CA 1
ATOM 5652 C C . SER B 1 170 ? 7.574 -45.906 -4.742 1 81.75 170 SER B C 1
ATOM 5654 O O . SER B 1 170 ? 6.477 -45.375 -4.945 1 81.75 170 SER B O 1
ATOM 5656 N N . TYR B 1 171 ? 8.617 -45.312 -4.434 1 85.25 171 TYR B N 1
ATOM 5657 C CA . TYR B 1 171 ? 8.523 -43.906 -4.074 1 85.25 171 TYR B CA 1
ATOM 5658 C C . TYR B 1 171 ? 7.93 -43.094 -5.215 1 85.25 171 TYR B C 1
ATOM 5660 O O . TYR B 1 171 ? 6.938 -42.375 -5.027 1 85.25 171 TYR B O 1
ATOM 5668 N N . TYR B 1 172 ? 8.43 -43.219 -6.371 1 86.88 172 TYR B N 1
ATOM 5669 C CA . TYR B 1 172 ? 7.996 -42.406 -7.504 1 86.88 172 TYR B CA 1
ATOM 5670 C C . TYR B 1 172 ? 6.605 -42.812 -7.969 1 86.88 172 TYR B C 1
ATOM 5672 O O . TYR B 1 172 ? 5.824 -41.969 -8.43 1 86.88 172 TYR B O 1
ATOM 5680 N N . CYS B 1 173 ? 6.254 -44.062 -7.867 1 86.5 173 CYS B N 1
ATOM 5681 C CA . CYS B 1 173 ? 4.91 -44.5 -8.203 1 86.5 173 CYS B CA 1
ATOM 5682 C C . CYS B 1 173 ? 3.873 -43.844 -7.293 1 86.5 173 CYS B C 1
ATOM 5684 O O . CYS B 1 173 ? 2.812 -43.438 -7.754 1 86.5 173 CYS B O 1
ATOM 5686 N N . LYS B 1 174 ? 4.285 -43.75 -6.074 1 84.62 174 LYS B N 1
ATOM 5687 C CA . LYS B 1 174 ? 3.383 -43.156 -5.094 1 84.62 174 LYS B CA 1
ATOM 5688 C C . LYS B 1 174 ? 3.207 -41.656 -5.344 1 84.62 174 LYS B C 1
ATOM 5690 O O . LYS B 1 174 ? 2.131 -41.125 -5.105 1 84.62 174 LYS B O 1
ATOM 5695 N N . ILE B 1 175 ? 4.238 -41.062 -5.801 1 85.62 175 ILE B N 1
ATOM 5696 C CA . ILE B 1 175 ? 4.188 -39.625 -6.102 1 85.62 175 ILE B CA 1
ATOM 5697 C C . ILE B 1 175 ? 3.182 -39.375 -7.223 1 85.62 175 ILE B C 1
ATOM 5699 O O . ILE B 1 175 ? 2.389 -38.438 -7.152 1 85.62 175 ILE B O 1
ATOM 5703 N N . TRP B 1 176 ? 3.182 -40.25 -8.211 1 88.88 176 TRP B N 1
ATOM 5704 C CA . TRP B 1 176 ? 2.285 -40.094 -9.352 1 88.88 176 TRP B CA 1
ATOM 5705 C C . TRP B 1 176 ? 0.847 -40.406 -8.961 1 88.88 176 TRP B C 1
ATOM 5707 O O . TRP B 1 176 ? -0.097 -39.875 -9.547 1 88.88 176 TRP B O 1
ATOM 5717 N N . GLN B 1 177 ? 0.593 -41.312 -7.996 1 82.69 177 GLN B N 1
ATOM 5718 C CA . GLN B 1 177 ? -0.739 -41.75 -7.578 1 82.69 177 GLN B CA 1
ATOM 5719 C C . GLN B 1 177 ? -1.325 -40.781 -6.547 1 82.69 177 GLN B C 1
ATOM 5721 O O . GLN B 1 177 ? -2.521 -40.812 -6.258 1 82.69 177 GLN B O 1
ATOM 5726 N N . ASP B 1 178 ? -0.688 -39.75 -6.133 1 74.25 178 ASP B N 1
ATOM 5727 C CA . ASP B 1 178 ? -1.088 -38.75 -5.141 1 74.25 178 ASP B CA 1
ATOM 5728 C C . ASP B 1 178 ? -1.583 -39.438 -3.859 1 74.25 178 ASP B C 1
ATOM 5730 O O . ASP B 1 178 ? -2.557 -38.969 -3.254 1 74.25 178 ASP B O 1
ATOM 5734 N N . ILE B 1 179 ? -1.542 -40.719 -3.568 1 60.5 179 ILE B N 1
ATOM 5735 C CA . ILE B 1 179 ? -2.07 -41.406 -2.408 1 60.5 179 ILE B CA 1
ATOM 5736 C C . ILE B 1 179 ? -1.413 -40.875 -1.137 1 60.5 179 ILE B C 1
ATOM 5738 O O . ILE B 1 179 ? -2.1 -40.562 -0.166 1 60.5 179 ILE B O 1
ATOM 5742 N N . ASP B 1 180 ? -0.083 -41.156 -0.825 1 56.75 180 ASP B N 1
ATOM 5743 C CA . ASP B 1 180 ? 0.589 -40.875 0.435 1 56.75 180 ASP B CA 1
ATOM 5744 C C . ASP B 1 180 ? 1.42 -39.594 0.322 1 56.75 180 ASP B C 1
ATOM 5746 O O . ASP B 1 180 ? 2.541 -39.625 -0.191 1 56.75 180 ASP B O 1
ATOM 5750 N N . CYS B 1 181 ? 0.649 -38.594 0.078 1 52.56 181 CYS B N 1
ATOM 5751 C CA . CYS B 1 181 ? 1.422 -37.375 -0.067 1 52.56 181 CYS B CA 1
ATOM 5752 C C . CYS B 1 181 ? 2.469 -37.25 1.034 1 52.56 181 CYS B C 1
ATOM 5754 O O . CYS B 1 181 ? 2.135 -37.281 2.221 1 52.56 181 CYS B O 1
ATOM 5756 N N . MET B 1 182 ? 3.496 -37.812 0.83 1 59.88 182 MET B N 1
ATOM 5757 C CA . MET B 1 182 ? 4.688 -37.438 1.599 1 59.88 182 MET B CA 1
ATOM 5758 C C . MET B 1 182 ? 4.551 -36.062 2.205 1 59.88 182 MET B C 1
ATOM 5760 O O . MET B 1 182 ? 3.791 -35.219 1.7 1 59.88 182 MET B O 1
ATOM 5764 N N . GLU B 1 183 ? 4.832 -35.969 3.379 1 67.19 183 GLU B N 1
ATOM 5765 C CA . GLU B 1 183 ? 4.887 -34.719 4.172 1 67.19 183 GLU B CA 1
ATOM 5766 C C . GLU B 1 183 ? 5.621 -33.625 3.422 1 67.19 183 GLU B C 1
ATOM 5768 O O . GLU B 1 183 ? 6.809 -33.375 3.66 1 67.19 183 GLU B O 1
ATOM 5773 N N . ILE B 1 184 ? 5.168 -33.312 2.152 1 77.62 184 ILE B N 1
ATOM 5774 C CA . ILE B 1 184 ? 5.777 -32.188 1.449 1 77.62 184 ILE B CA 1
ATOM 5775 C C . ILE B 1 184 ? 5.32 -30.891 2.084 1 77.62 184 ILE B C 1
ATOM 5777 O O . ILE B 1 184 ? 4.129 -30.688 2.34 1 77.62 184 ILE B O 1
ATOM 5781 N N . LYS B 1 185 ? 6.309 -30.188 2.545 1 77.75 185 LYS B N 1
ATOM 5782 C CA . LYS B 1 185 ? 6.047 -28.906 3.199 1 77.75 185 LYS B CA 1
ATOM 5783 C C . LYS B 1 185 ? 5.219 -27.984 2.303 1 77.75 185 LYS B C 1
ATOM 5785 O O . LYS B 1 185 ? 5.309 -28.062 1.075 1 77.75 185 LYS B O 1
ATOM 5790 N N . PRO B 1 186 ? 4.527 -27.234 3.242 1 76.38 186 PRO B N 1
ATOM 5791 C CA . PRO B 1 186 ? 3.678 -26.297 2.5 1 76.38 186 PRO B CA 1
ATOM 5792 C C . PRO B 1 186 ? 4.48 -25.328 1.635 1 76.38 186 PRO B C 1
ATOM 5794 O O . PRO B 1 186 ? 5.629 -25.016 1.959 1 76.38 186 PRO B O 1
ATOM 5797 N N . PRO B 1 187 ? 4.227 -24.734 0.479 1 83.56 187 PRO B N 1
ATOM 5798 C CA . PRO B 1 187 ? 3.889 -24.266 -0.867 1 83.56 187 PRO B CA 1
ATOM 5799 C C . PRO B 1 187 ? 4.301 -25.25 -1.956 1 83.56 187 PRO B C 1
ATOM 5801 O O . PRO B 1 187 ? 3.768 -25.203 -3.068 1 83.56 187 PRO B O 1
ATOM 5804 N N . TRP B 1 188 ? 5.297 -26.188 -1.578 1 87.5 188 TRP B N 1
ATOM 5805 C CA . TRP B 1 188 ? 5.82 -27.109 -2.582 1 87.5 188 TRP B CA 1
ATOM 5806 C C . TRP B 1 188 ? 4.758 -28.125 -2.994 1 87.5 188 TRP B C 1
ATOM 5808 O O . TRP B 1 188 ? 4.727 -28.562 -4.145 1 87.5 188 TRP B O 1
ATOM 5818 N N . ASN B 1 189 ? 3.994 -28.484 -2.102 1 88.38 189 ASN B N 1
ATOM 5819 C CA . ASN B 1 189 ? 2.955 -29.469 -2.385 1 88.38 189 ASN B CA 1
ATOM 5820 C C . ASN B 1 189 ? 2.018 -28.984 -3.49 1 88.38 189 ASN B C 1
ATOM 5822 O O . ASN B 1 189 ? 1.632 -29.766 -4.363 1 88.38 189 ASN B O 1
ATOM 5826 N N . ARG B 1 190 ? 1.707 -27.781 -3.395 1 88.56 190 ARG B N 1
ATOM 5827 C CA . ARG B 1 190 ? 0.819 -27.219 -4.406 1 88.56 190 ARG B CA 1
ATOM 5828 C C . ARG B 1 190 ? 1.456 -27.281 -5.789 1 88.56 190 ARG B C 1
ATOM 5830 O O . ARG B 1 190 ? 0.799 -27.656 -6.766 1 88.56 190 ARG B O 1
ATOM 5837 N N . LEU B 1 191 ? 2.641 -26.906 -5.82 1 92.5 191 LEU B N 1
ATOM 5838 C CA . LEU B 1 191 ? 3.338 -26.906 -7.102 1 92.5 191 LEU B CA 1
ATOM 5839 C C . LEU B 1 191 ? 3.543 -28.328 -7.609 1 92.5 191 LEU B C 1
ATOM 5841 O O . LEU B 1 191 ? 3.367 -28.594 -8.805 1 92.5 191 LEU B O 1
ATOM 5845 N N . LEU B 1 192 ? 3.92 -29.188 -6.715 1 91.75 192 LEU B N 1
ATOM 5846 C CA . LEU B 1 192 ? 4.133 -30.578 -7.094 1 91.75 192 LEU B CA 1
ATOM 5847 C C . LEU B 1 192 ? 2.859 -31.188 -7.664 1 91.75 192 LEU B C 1
ATOM 5849 O O . LEU B 1 192 ? 2.9 -31.875 -8.695 1 91.75 192 LEU B O 1
ATOM 5853 N N . LYS B 1 193 ? 1.824 -30.969 -7.051 1 90.19 193 LYS B N 1
ATOM 5854 C CA . LYS B 1 193 ? 0.546 -31.5 -7.512 1 90.19 193 LYS B CA 1
ATOM 5855 C C . LYS B 1 193 ? 0.158 -30.922 -8.867 1 90.19 193 LYS B C 1
ATOM 5857 O O . LYS B 1 193 ? -0.328 -31.641 -9.742 1 90.19 193 LYS B O 1
ATOM 5862 N N . ALA B 1 194 ? 0.34 -29.688 -8.969 1 91.44 194 ALA B N 1
ATOM 5863 C CA . ALA B 1 194 ? 0.004 -29.016 -10.227 1 91.44 194 ALA B CA 1
ATOM 5864 C C . ALA B 1 194 ? 0.838 -29.578 -11.375 1 91.44 194 ALA B C 1
ATOM 5866 O O . ALA B 1 194 ? 0.312 -29.844 -12.461 1 91.44 194 ALA B O 1
ATOM 5867 N N . CYS B 1 195 ? 2.111 -29.719 -11.141 1 93.62 195 CYS B N 1
ATOM 5868 C CA . CYS B 1 195 ? 2.99 -30.281 -12.172 1 93.62 195 CYS B CA 1
ATOM 5869 C C . CYS B 1 195 ? 2.623 -31.719 -12.484 1 93.62 195 CYS B C 1
ATOM 5871 O O . CYS B 1 195 ? 2.535 -32.094 -13.648 1 93.62 195 CYS B O 1
ATOM 5873 N N . ARG B 1 196 ? 2.443 -32.469 -11.453 1 92.88 196 ARG B N 1
ATOM 5874 C CA . ARG B 1 196 ? 2.096 -33.875 -11.617 1 92.88 196 ARG B CA 1
ATOM 5875 C C . ARG B 1 196 ? 0.836 -34.031 -12.461 1 92.88 196 ARG B C 1
ATOM 5877 O O . ARG B 1 196 ? 0.822 -34.812 -13.422 1 92.88 196 ARG B O 1
ATOM 5884 N N . ASN B 1 197 ? -0.18 -33.312 -12.102 1 92.56 197 ASN B N 1
ATOM 5885 C CA . ASN B 1 197 ? -1.451 -33.406 -12.812 1 92.56 197 ASN B CA 1
ATOM 5886 C C . ASN B 1 197 ? -1.323 -32.969 -14.266 1 92.56 197 ASN B C 1
ATOM 5888 O O . ASN B 1 197 ? -1.871 -33.594 -15.172 1 92.56 197 ASN B O 1
ATOM 5892 N N . TYR B 1 198 ? -0.688 -31.906 -14.461 1 94.44 198 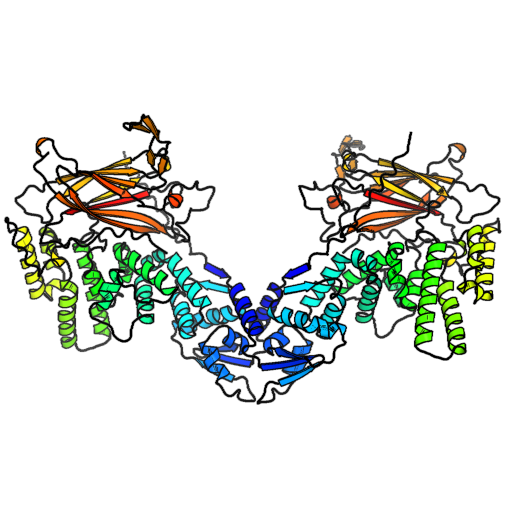TYR B N 1
ATOM 5893 C CA . TYR B 1 198 ? -0.541 -31.422 -15.828 1 94.44 198 TYR B CA 1
ATOM 5894 C C . TYR B 1 198 ? 0.203 -32.438 -16.688 1 94.44 198 TYR B C 1
ATOM 5896 O O . TYR B 1 198 ? -0.184 -32.688 -17.828 1 94.44 198 TYR B O 1
ATOM 5904 N N . ILE B 1 199 ? 1.275 -32.969 -16.156 1 94.56 199 ILE B N 1
ATOM 5905 C CA . ILE B 1 199 ? 2.076 -33.906 -16.922 1 94.56 199 ILE B CA 1
ATOM 5906 C C . ILE B 1 199 ? 1.251 -35.156 -17.219 1 94.56 199 ILE B C 1
ATOM 5908 O O . ILE B 1 199 ? 1.259 -35.656 -18.344 1 94.56 199 ILE B O 1
ATOM 5912 N N . LYS B 1 200 ? 0.533 -35.625 -16.312 1 93.5 200 LYS B N 1
ATOM 5913 C CA . LYS B 1 200 ? -0.27 -36.844 -16.469 1 93.5 200 LYS B CA 1
ATOM 5914 C C . LYS B 1 200 ? -1.393 -36.625 -17.484 1 93.5 200 LYS B C 1
ATOM 5916 O O . LYS B 1 200 ? -1.709 -37.531 -18.266 1 93.5 200 LYS B O 1
ATOM 5921 N N . TRP B 1 201 ? -1.946 -35.469 -17.453 1 94.19 201 TRP B N 1
ATOM 5922 C CA . TRP B 1 201 ? -3.182 -35.219 -18.188 1 94.19 201 TRP B CA 1
ATOM 5923 C C . TRP B 1 201 ? -2.895 -34.594 -19.531 1 94.19 201 TRP B C 1
ATOM 5925 O O . TRP B 1 201 ? -3.746 -34.594 -20.438 1 94.19 201 TRP B O 1
ATOM 5935 N N . ASN B 1 202 ? -1.816 -34.031 -19.672 1 94.88 202 ASN B N 1
ATOM 5936 C CA . ASN B 1 202 ? -1.462 -33.344 -20.906 1 94.88 202 ASN B CA 1
ATOM 5937 C C . ASN B 1 202 ? -0.086 -33.75 -21.406 1 94.88 202 ASN B C 1
ATOM 5939 O O . ASN B 1 202 ? 0.749 -32.906 -21.734 1 94.88 202 ASN B O 1
ATOM 5943 N N . LEU B 1 203 ? 0.164 -35 -21.5 1 93.06 203 LEU B N 1
ATOM 5944 C CA . LEU B 1 203 ? 1.466 -35.531 -21.891 1 93.06 203 LEU B CA 1
ATOM 5945 C C . LEU B 1 203 ? 1.8 -35.125 -23.328 1 93.06 203 LEU B C 1
ATOM 5947 O O . LEU B 1 203 ? 2.969 -34.938 -23.672 1 93.06 203 LEU B O 1
ATOM 5951 N N . ASP B 1 204 ? 0.814 -34.969 -24.109 1 87.19 204 ASP B N 1
ATOM 5952 C CA . ASP B 1 204 ? 1.011 -34.625 -25.516 1 87.19 204 ASP B CA 1
ATOM 5953 C C . ASP B 1 204 ? 1.619 -33.219 -25.672 1 87.19 204 ASP B C 1
ATOM 5955 O O . ASP B 1 204 ? 2.348 -32.969 -26.625 1 87.19 204 ASP B O 1
ATOM 5959 N N . SER B 1 205 ? 1.259 -32.406 -24.766 1 86.75 205 SER B N 1
ATOM 5960 C CA . SER B 1 205 ? 1.796 -31.062 -24.797 1 86.75 205 SER B CA 1
ATOM 5961 C C . SER B 1 205 ? 3.201 -31 -24.203 1 86.75 205 SER B C 1
ATOM 5963 O O . SER B 1 205 ? 3.934 -30.047 -24.422 1 86.75 205 SER B O 1
ATOM 5965 N N . CYS B 1 206 ? 3.607 -32.031 -23.5 1 87.44 206 CYS B N 1
ATOM 5966 C CA . CYS B 1 206 ? 4.902 -32.062 -22.828 1 87.44 206 CYS B CA 1
ATOM 5967 C C . CYS B 1 206 ? 5.945 -32.781 -23.703 1 87.44 206 CYS B C 1
ATOM 5969 O O . CYS B 1 206 ? 6.945 -33.281 -23.188 1 87.44 206 CYS B O 1
ATOM 5971 N N . THR B 1 207 ? 5.789 -32.719 -24.953 1 83.38 207 THR B N 1
ATOM 5972 C CA . THR B 1 207 ? 6.699 -33.438 -25.844 1 83.38 207 THR B CA 1
ATOM 5973 C C . THR B 1 207 ? 8.086 -32.812 -25.812 1 83.38 207 THR B C 1
ATOM 5975 O O . THR B 1 207 ? 9.094 -33.5 -25.859 1 83.38 207 THR B O 1
ATOM 5978 N N . LYS B 1 208 ? 8.109 -31.516 -25.609 1 84.69 208 LYS B N 1
ATOM 5979 C CA . LYS B 1 208 ? 9.391 -30.812 -25.625 1 84.69 208 LYS B CA 1
ATOM 5980 C C . LYS B 1 208 ? 10.188 -31.094 -24.359 1 84.69 208 LYS B C 1
ATOM 5982 O O . LYS B 1 208 ? 11.422 -31.109 -24.375 1 84.69 208 LYS B O 1
ATOM 5987 N N . CYS B 1 209 ? 9.422 -31.391 -23.312 1 87.94 209 CYS B N 1
ATOM 5988 C CA . CYS B 1 209 ? 10.133 -31.547 -22.047 1 87.94 209 CYS B CA 1
ATOM 5989 C C . CYS B 1 209 ? 10.227 -33.031 -21.656 1 87.94 209 CYS B C 1
ATOM 5991 O O . CYS B 1 209 ? 10.852 -33.375 -20.656 1 87.94 209 CYS B O 1
ATOM 5993 N N . PHE B 1 210 ? 9.719 -33.875 -22.484 1 92.19 210 PHE B N 1
ATOM 5994 C CA . PHE B 1 210 ? 9.664 -35.312 -22.172 1 92.19 210 PHE B CA 1
ATOM 5995 C C . PHE B 1 210 ? 11.07 -35.875 -22.078 1 92.19 210 PHE B C 1
ATOM 5997 O O . PHE B 1 210 ? 11.336 -36.75 -21.25 1 92.19 210 PHE B O 1
ATOM 6004 N N . ASN B 1 211 ? 11.961 -35.281 -22.797 1 90.5 211 ASN B N 1
ATOM 6005 C CA . ASN B 1 211 ? 13.312 -35.844 -22.891 1 90.5 211 ASN B CA 1
ATOM 6006 C C . ASN B 1 211 ? 14.133 -35.531 -21.656 1 90.5 211 ASN B C 1
ATOM 6008 O O . ASN B 1 211 ? 15.188 -36.125 -21.438 1 90.5 211 ASN B O 1
ATOM 6012 N N . THR B 1 212 ? 13.594 -34.719 -20.797 1 91.44 212 THR B N 1
ATOM 6013 C CA . THR B 1 212 ? 14.359 -34.281 -19.625 1 91.44 212 THR B CA 1
ATOM 6014 C C . THR B 1 212 ? 14 -35.125 -18.406 1 91.44 212 THR B C 1
ATOM 6016 O O . THR B 1 212 ? 14.57 -34.969 -17.328 1 91.44 212 THR B O 1
ATOM 6019 N N . PHE B 1 213 ? 13.227 -36.156 -18.578 1 94.38 213 PHE B N 1
ATOM 6020 C CA . PHE B 1 213 ? 12.828 -37.031 -17.469 1 94.38 213 PHE B CA 1
ATOM 6021 C C . PHE B 1 213 ? 14.008 -37.812 -16.953 1 94.38 213 PHE B C 1
ATOM 6023 O O . PHE B 1 213 ? 14.797 -38.344 -17.734 1 94.38 213 PHE B O 1
ATOM 6030 N N . GLN B 1 214 ? 14.102 -37.906 -15.688 1 92.94 214 GLN B N 1
ATOM 6031 C CA . GLN B 1 214 ? 14.961 -38.906 -15.078 1 92.94 214 GLN B CA 1
ATOM 6032 C C . GLN B 1 214 ? 14.336 -40.281 -15.18 1 92.94 214 GLN B C 1
ATOM 6034 O O . GLN B 1 214 ? 13.109 -40.438 -15.18 1 92.94 214 GLN B O 1
ATOM 6039 N N . CYS B 1 215 ? 15.109 -41.25 -15.219 1 92.88 215 CYS B N 1
ATOM 6040 C CA . CYS B 1 215 ? 14.664 -42.625 -15.508 1 92.88 215 CYS B CA 1
ATOM 6041 C C . CYS B 1 215 ? 13.633 -43.094 -14.484 1 92.88 215 CYS B C 1
ATOM 6043 O O . CYS B 1 215 ? 12.539 -43.531 -14.852 1 92.88 215 CYS B O 1
ATOM 6045 N N . ASP B 1 216 ? 13.906 -42.969 -13.219 1 92.25 216 ASP B N 1
ATOM 6046 C CA . ASP B 1 216 ? 13.031 -43.469 -12.18 1 92.25 216 ASP B CA 1
ATOM 6047 C C . ASP B 1 216 ? 11.672 -42.75 -12.203 1 92.25 216 ASP B C 1
ATOM 6049 O O . ASP B 1 216 ? 10.641 -43.375 -11.961 1 92.25 216 ASP B O 1
ATOM 6053 N N . ILE B 1 217 ? 11.742 -41.5 -12.469 1 93.38 217 ILE B N 1
ATOM 6054 C CA . ILE B 1 217 ? 10.516 -40.719 -12.508 1 93.38 217 ILE B CA 1
ATOM 6055 C C . ILE B 1 217 ? 9.68 -41.125 -13.719 1 93.38 217 ILE B C 1
ATOM 6057 O O . ILE B 1 217 ? 8.461 -41.281 -13.617 1 93.38 217 ILE B O 1
ATOM 6061 N N . LEU B 1 218 ? 10.359 -41.312 -14.852 1 95.19 218 LEU B N 1
ATOM 6062 C CA . LEU B 1 218 ? 9.672 -41.719 -16.062 1 95.19 218 LEU B CA 1
ATOM 6063 C C . LEU B 1 218 ? 9.031 -43.094 -15.883 1 95.19 218 LEU B C 1
ATOM 6065 O O . LEU B 1 218 ? 7.879 -43.312 -16.266 1 95.19 218 LEU B O 1
ATOM 6069 N N . VAL B 1 219 ? 9.766 -44 -15.328 1 95 219 VAL B N 1
ATOM 6070 C CA . VAL B 1 219 ? 9.25 -45.344 -15.102 1 95 219 VAL B CA 1
ATOM 6071 C C . VAL B 1 219 ? 8.031 -45.281 -14.188 1 95 219 VAL B C 1
ATOM 6073 O O . VAL B 1 219 ? 7.043 -46 -14.406 1 95 219 VAL B O 1
ATOM 6076 N N . GLY B 1 220 ? 8.102 -44.469 -13.172 1 92.81 220 GLY B N 1
ATOM 6077 C CA . GLY B 1 220 ? 6.941 -44.281 -12.32 1 92.81 220 GLY B CA 1
ATOM 6078 C C . GLY B 1 220 ? 5.719 -43.781 -13.07 1 92.81 220 GLY B C 1
ATOM 6079 O O . GLY B 1 220 ? 4.598 -44.219 -12.773 1 92.81 220 GLY B O 1
ATOM 6080 N N . LEU B 1 221 ? 5.934 -42.906 -13.969 1 94.44 221 LEU B N 1
ATOM 6081 C CA . LEU B 1 221 ? 4.855 -42.375 -14.789 1 94.44 221 LEU B CA 1
ATOM 6082 C C . LEU B 1 221 ? 4.27 -43.438 -15.688 1 94.44 221 LEU B C 1
ATOM 6084 O O . LEU B 1 221 ? 3.047 -43.562 -15.812 1 94.44 221 LEU B O 1
ATOM 6088 N N . LEU B 1 222 ? 5.145 -44.25 -16.344 1 94.75 222 LEU B N 1
ATOM 6089 C CA . LEU B 1 222 ? 4.719 -45.281 -17.297 1 94.75 222 LEU B CA 1
ATOM 6090 C C . LEU B 1 222 ? 3.951 -46.375 -16.594 1 94.75 222 LEU B C 1
ATOM 6092 O O . LEU B 1 222 ? 3.162 -47.094 -17.219 1 94.75 222 LEU B O 1
ATOM 6096 N N . LYS B 1 223 ? 4.129 -46.531 -15.344 1 92.38 223 LYS B N 1
ATOM 6097 C CA . LYS B 1 223 ? 3.43 -47.531 -14.57 1 92.38 223 LYS B CA 1
ATOM 6098 C C . LYS B 1 223 ? 2.008 -47.125 -14.242 1 92.38 223 LYS B C 1
ATOM 6100 O O . LYS B 1 223 ? 1.18 -47.938 -13.836 1 92.38 223 LYS B O 1
ATOM 6105 N N . GLN B 1 224 ? 1.764 -45.844 -14.477 1 91.62 224 GLN B N 1
ATOM 6106 C CA . GLN B 1 224 ? 0.437 -45.344 -14.141 1 91.62 224 GLN B CA 1
ATOM 6107 C C . GLN B 1 224 ? -0.569 -45.656 -15.242 1 91.62 224 GLN B C 1
ATOM 6109 O O . GLN B 1 224 ? -0.225 -45.656 -16.422 1 91.62 224 GLN B O 1
ATOM 6114 N N . SER B 1 225 ? -1.8 -45.875 -14.859 1 91.62 225 SER B N 1
ATOM 6115 C CA . SER B 1 225 ? -2.846 -46.219 -15.812 1 91.62 225 SER B CA 1
ATOM 6116 C C . SER B 1 225 ? -3.785 -45.062 -16.062 1 91.62 225 SER B C 1
ATOM 6118 O O . SER B 1 225 ? -4.688 -45.156 -16.906 1 91.62 225 SER B O 1
ATOM 6120 N N . ASP B 1 226 ? -3.637 -44 -15.383 1 91.12 226 ASP B N 1
ATOM 6121 C CA . ASP B 1 226 ? -4.504 -42.844 -15.562 1 91.12 226 ASP B CA 1
ATOM 6122 C C . ASP B 1 226 ? -3.773 -41.719 -16.297 1 91.12 226 ASP B C 1
ATOM 6124 O O . ASP B 1 226 ? -3.975 -40.531 -15.992 1 91.12 226 ASP B O 1
ATOM 6128 N N . VAL B 1 227 ? -2.811 -42.031 -17.094 1 93.81 227 VAL B N 1
ATOM 6129 C CA . VAL B 1 227 ? -2.115 -41.062 -17.938 1 93.81 227 VAL B CA 1
ATOM 6130 C C . VAL B 1 227 ? -2.902 -40.844 -19.219 1 93.81 227 VAL B C 1
ATOM 6132 O O . VAL B 1 227 ? -3.381 -41.812 -19.828 1 93.81 227 VAL B O 1
ATOM 6135 N N . VAL B 1 228 ? -3.135 -39.625 -19.531 1 95.31 228 VAL B N 1
ATOM 6136 C CA . VAL B 1 228 ? -3.873 -39.281 -20.75 1 95.31 228 VAL B CA 1
ATOM 6137 C C . VAL B 1 228 ? -2.912 -39.188 -21.922 1 95.31 228 VAL B C 1
ATOM 6139 O O . VAL B 1 228 ? -1.989 -38.375 -21.922 1 95.31 228 VAL B O 1
ATOM 6142 N N . VAL B 1 229 ? -3.078 -40 -22.875 1 95.31 229 VAL B N 1
ATOM 6143 C CA . VAL B 1 229 ? -2.275 -40 -24.094 1 95.31 229 VAL B CA 1
ATOM 6144 C C . VAL B 1 229 ? -3.17 -40.281 -25.297 1 95.31 229 VAL B C 1
ATOM 6146 O O . VAL B 1 229 ? -4.281 -40.781 -25.141 1 95.31 229 VAL B O 1
ATOM 6149 N N . HIS B 1 230 ? -2.715 -39.906 -26.422 1 94.69 230 HIS B N 1
ATOM 6150 C CA . HIS B 1 230 ? -3.502 -40.188 -27.625 1 94.69 230 HIS B CA 1
ATOM 6151 C C . HIS B 1 230 ? -3.66 -41.656 -27.859 1 94.69 230 HIS B C 1
ATOM 6153 O O . HIS B 1 230 ? -4.781 -42.156 -28.016 1 94.69 230 HIS B O 1
ATOM 6159 N N . ASP B 1 231 ? -2.682 -42.406 -27.969 1 93.75 231 ASP B N 1
ATOM 6160 C CA . ASP B 1 231 ? -2.645 -43.844 -28.031 1 93.75 231 ASP B CA 1
ATOM 6161 C C . ASP B 1 231 ? -1.297 -44.406 -27.562 1 93.75 231 ASP B C 1
ATOM 6163 O O . ASP B 1 231 ? -0.401 -43.625 -27.219 1 93.75 231 ASP B O 1
ATOM 6167 N N . GLU B 1 232 ? -1.213 -45.688 -27.422 1 93.5 232 GLU B N 1
ATOM 6168 C CA . GLU B 1 232 ? 0.005 -46.281 -26.906 1 93.5 232 GLU B CA 1
ATOM 6169 C C . GLU B 1 232 ? 1.165 -46.156 -27.891 1 93.5 232 GLU B C 1
ATOM 6171 O O . GLU B 1 232 ? 2.326 -46.094 -27.469 1 93.5 232 GLU B O 1
ATOM 6176 N N . MET B 1 233 ? 0.84 -46 -29.172 1 92.75 233 MET B N 1
ATOM 6177 C CA . MET B 1 233 ? 1.868 -45.812 -30.188 1 92.75 233 MET B CA 1
ATOM 6178 C C . MET B 1 233 ? 2.566 -44.469 -30.016 1 92.75 233 MET B C 1
ATOM 6180 O O . MET B 1 233 ? 3.783 -44.375 -30.172 1 92.75 233 MET B O 1
ATOM 6184 N N . GLN B 1 234 ? 1.767 -43.531 -29.75 1 92.56 234 GLN B N 1
ATOM 6185 C CA . GLN B 1 234 ? 2.34 -42.219 -29.516 1 92.56 234 GLN B CA 1
ATOM 6186 C C . GLN B 1 234 ? 3.24 -42.219 -28.281 1 92.56 234 GLN B C 1
ATOM 6188 O O . GLN B 1 234 ? 4.301 -41.594 -28.281 1 92.56 234 GLN B O 1
ATOM 6193 N N . LEU B 1 235 ? 2.793 -42.875 -27.25 1 94.94 235 LEU B N 1
ATOM 6194 C CA . LEU B 1 235 ? 3.609 -43 -26.047 1 94.94 235 LEU B CA 1
ATOM 6195 C C . LEU B 1 235 ? 4.922 -43.719 -26.344 1 94.94 235 LEU B C 1
ATOM 6197 O O . LEU B 1 235 ? 5.98 -43.312 -25.844 1 94.94 235 LEU B O 1
ATOM 6201 N N . PHE B 1 236 ? 4.836 -44.75 -27.141 1 95.25 236 PHE B N 1
ATOM 6202 C CA . PHE B 1 236 ? 6.031 -45.469 -27.578 1 95.25 236 PHE B CA 1
ATOM 6203 C C . PHE B 1 236 ? 7.004 -44.531 -28.266 1 95.25 236 PHE B C 1
ATOM 6205 O O . PHE B 1 236 ? 8.211 -44.562 -28 1 95.25 236 PHE B O 1
ATOM 6212 N N . GLY B 1 237 ? 6.441 -43.719 -29.125 1 92.62 237 GLY B N 1
ATOM 6213 C CA . GLY B 1 237 ? 7.27 -42.75 -29.828 1 92.62 237 GLY B CA 1
ATOM 6214 C C . GLY B 1 237 ? 7.953 -41.75 -28.891 1 92.62 237 GLY B C 1
ATOM 6215 O O . GLY B 1 237 ? 9.125 -41.438 -29.094 1 92.62 237 GLY B O 1
ATOM 6216 N N . CYS B 1 238 ? 7.281 -41.344 -27.891 1 93.88 238 CYS B N 1
ATOM 6217 C CA . CYS B 1 238 ? 7.844 -40.406 -26.922 1 93.88 238 CYS B CA 1
ATOM 6218 C C . CYS B 1 238 ? 8.984 -41.031 -26.141 1 93.88 238 CYS B C 1
ATOM 6220 O O . CYS B 1 238 ? 10.031 -40.406 -25.953 1 93.88 238 CYS B O 1
ATOM 6222 N N . VAL B 1 239 ? 8.805 -42.281 -25.688 1 95.88 239 VAL B N 1
ATOM 6223 C CA . VAL B 1 239 ? 9.82 -42.969 -24.906 1 95.88 239 VAL B CA 1
ATOM 6224 C C . VAL B 1 239 ? 11.023 -43.281 -25.797 1 95.88 239 VAL B C 1
ATOM 6226 O O . VAL B 1 239 ? 12.164 -43.219 -25.344 1 95.88 239 VAL B O 1
ATOM 6229 N N . ALA B 1 240 ? 10.734 -43.594 -27.031 1 94.25 240 ALA B N 1
ATOM 6230 C CA . ALA B 1 240 ? 11.828 -43.812 -27.984 1 94.25 240 ALA B CA 1
ATOM 6231 C C . ALA B 1 240 ? 12.664 -42.562 -28.172 1 94.25 240 ALA B C 1
ATOM 6233 O O . ALA B 1 240 ? 13.898 -42.625 -28.234 1 94.25 240 ALA B O 1
ATOM 6234 N N . SER B 1 241 ? 11.992 -41.5 -28.344 1 93.38 241 SER B N 1
ATOM 6235 C CA . SER B 1 241 ? 12.695 -40.25 -28.453 1 93.38 241 SER B CA 1
ATOM 6236 C C . SER B 1 241 ? 13.531 -39.938 -27.203 1 93.38 241 SER B C 1
ATOM 6238 O O . SER B 1 241 ? 14.648 -39.438 -27.297 1 93.38 241 SER B O 1
ATOM 6240 N N . TRP B 1 242 ? 12.977 -40.219 -26.047 1 94.94 242 TRP B N 1
ATOM 6241 C CA . TRP B 1 242 ? 13.68 -40.062 -24.781 1 94.94 242 TRP B CA 1
ATOM 6242 C C . TRP B 1 242 ? 14.938 -40.906 -24.75 1 94.94 242 TRP B C 1
ATOM 6244 O O . TRP B 1 242 ? 16 -40.469 -24.312 1 94.94 242 TRP B O 1
ATOM 6254 N N . LEU B 1 243 ? 14.875 -42.125 -25.219 1 94.56 243 LEU B N 1
ATOM 6255 C CA . LEU B 1 243 ? 16.016 -43.062 -25.25 1 94.56 243 LEU B CA 1
ATOM 6256 C C . LEU B 1 243 ? 17.109 -42.531 -26.188 1 94.56 243 LEU B C 1
ATOM 6258 O O . LEU B 1 243 ? 18.297 -42.656 -25.875 1 94.56 243 LEU B O 1
ATOM 6262 N N . ASN B 1 244 ? 16.656 -42 -27.297 1 92.19 244 ASN B N 1
ATOM 6263 C CA . ASN B 1 244 ? 17.609 -41.438 -28.234 1 92.19 244 ASN B CA 1
ATOM 6264 C C . ASN B 1 244 ? 18.359 -40.25 -27.594 1 92.19 244 ASN B C 1
ATOM 6266 O O . ASN B 1 244 ? 19.578 -40.094 -27.781 1 92.19 244 ASN B O 1
ATOM 6270 N N . TYR B 1 245 ? 17.641 -39.5 -26.906 1 91.69 245 TYR B N 1
ATOM 6271 C CA . TYR B 1 245 ? 18.234 -38.344 -26.234 1 91.69 245 TYR B CA 1
ATOM 6272 C C . TYR B 1 245 ? 19.219 -38.812 -25.172 1 91.69 245 TYR B C 1
ATOM 6274 O O . TYR B 1 245 ? 20.312 -38.219 -25.047 1 91.69 245 TYR B O 1
ATOM 6282 N N . GLN B 1 246 ? 18.844 -39.812 -24.359 1 91.12 246 GLN B N 1
ATOM 6283 C CA . GLN B 1 246 ? 19.75 -40.344 -23.328 1 91.12 246 GLN B CA 1
ATOM 6284 C C . GLN B 1 246 ? 21.016 -40.906 -23.953 1 91.12 246 GLN B C 1
ATOM 6286 O O . GLN B 1 246 ? 22.109 -40.75 -23.406 1 91.12 246 GLN B O 1
ATOM 6291 N N . SER B 1 247 ? 20.891 -41.531 -25.047 1 89.69 247 SER B N 1
ATOM 6292 C CA . SER B 1 247 ? 22.031 -42.094 -25.75 1 89.69 247 SER B CA 1
ATOM 6293 C C . SER B 1 247 ? 22.984 -41 -26.234 1 89.69 247 SER B C 1
ATOM 6295 O O . SER B 1 247 ? 24.203 -41.125 -26.125 1 89.69 247 SER B O 1
ATOM 6297 N N . ALA B 1 248 ? 22.406 -40 -26.766 1 88.75 248 ALA B N 1
ATOM 6298 C CA . ALA B 1 248 ? 23.203 -38.875 -27.234 1 88.75 248 ALA B CA 1
ATOM 6299 C C . ALA B 1 248 ? 23.969 -38.219 -26.094 1 88.75 248 ALA B C 1
ATOM 6301 O O . ALA B 1 248 ? 25.125 -37.812 -26.25 1 88.75 248 ALA B O 1
ATOM 6302 N N . GLU B 1 249 ? 23.344 -38.094 -24.969 1 87.44 249 GLU B N 1
ATOM 6303 C CA . GLU B 1 249 ? 23.953 -37.469 -23.797 1 87.44 249 GLU B CA 1
ATOM 6304 C C . GLU B 1 249 ? 25.094 -38.344 -23.266 1 87.44 249 GLU B C 1
ATOM 6306 O O . GLU B 1 249 ? 26.125 -37.812 -22.828 1 87.44 249 GLU B O 1
ATOM 6311 N N . LYS B 1 250 ? 24.906 -39.656 -23.203 1 86.94 250 LYS B N 1
ATOM 6312 C CA . LYS B 1 250 ? 25.922 -40.594 -22.703 1 86.94 250 LYS B CA 1
ATOM 6313 C C . LYS B 1 250 ? 27.109 -40.656 -23.641 1 86.94 250 LYS B C 1
ATOM 6315 O O . LYS B 1 250 ? 28.25 -40.844 -23.203 1 86.94 250 LYS B O 1
ATOM 6320 N N . LEU B 1 251 ? 26.859 -40.5 -24.938 1 86.06 251 LEU B N 1
ATOM 6321 C CA . LEU B 1 251 ? 27.922 -40.531 -25.922 1 86.06 251 LEU B CA 1
ATOM 6322 C C . LEU B 1 251 ? 28.828 -39.312 -25.75 1 86.06 251 LEU B C 1
ATOM 6324 O O . LEU B 1 251 ? 30.031 -39.406 -26.016 1 86.06 251 LEU B O 1
ATOM 6328 N N . LEU B 1 252 ? 28.266 -38.25 -25.312 1 86.12 252 LEU B N 1
ATOM 6329 C CA . LEU B 1 252 ? 29.047 -37.031 -25.047 1 86.12 252 LEU B CA 1
ATOM 6330 C C . LEU B 1 252 ? 29.906 -37.219 -23.797 1 86.12 252 LEU B C 1
ATOM 6332 O O . LEU B 1 252 ? 31.016 -36.688 -23.734 1 86.12 252 LEU B O 1
ATOM 6336 N N . GLU B 1 253 ? 29.422 -38 -22.875 1 83.5 253 GLU B N 1
ATOM 6337 C CA . GLU B 1 253 ? 30.109 -38.188 -21.594 1 83.5 253 GLU B CA 1
ATOM 6338 C C . GLU B 1 253 ? 31.219 -39.219 -21.703 1 83.5 253 GLU B C 1
ATOM 6340 O O . GLU B 1 253 ? 32.281 -39.094 -21.078 1 83.5 253 GLU B O 1
ATOM 6345 N N . CYS B 1 254 ? 30.891 -40.375 -22.297 1 79.44 254 CYS B N 1
ATOM 6346 C CA . CYS B 1 254 ? 31.828 -41.5 -22.312 1 79.44 254 CYS B CA 1
ATOM 6347 C C . CYS B 1 254 ? 32.188 -41.875 -23.75 1 79.44 254 CYS B C 1
ATOM 6349 O O . CYS B 1 254 ? 31.328 -41.844 -24.641 1 79.44 254 CYS B O 1
ATOM 6351 N N . ASN B 1 255 ? 33.5 -42.156 -24 1 78.81 255 ASN B N 1
ATOM 6352 C CA . ASN B 1 255 ? 33.969 -42.5 -25.328 1 78.81 255 ASN B CA 1
ATOM 6353 C C . ASN B 1 255 ? 34 -44 -25.547 1 78.81 255 ASN B C 1
ATOM 6355 O O . ASN B 1 255 ? 34.406 -44.469 -26.609 1 78.81 255 ASN B O 1
ATOM 6359 N N . ASP B 1 256 ? 33.5 -44.75 -24.594 1 82.94 256 ASP B N 1
ATOM 6360 C CA . ASP B 1 256 ? 33.5 -46.188 -24.781 1 82.94 256 ASP B CA 1
ATOM 6361 C C . ASP B 1 256 ? 32.188 -46.688 -25.375 1 82.94 256 ASP B C 1
ATOM 6363 O O . ASP B 1 256 ? 31.188 -46.812 -24.641 1 82.94 256 ASP B O 1
ATOM 6367 N N . SER B 1 257 ? 32.156 -47.094 -26.578 1 81.75 257 SER B N 1
ATOM 6368 C CA . SER B 1 257 ? 30.953 -47.438 -27.328 1 81.75 257 SER B CA 1
ATOM 6369 C C . SER B 1 257 ? 30.344 -48.75 -26.828 1 81.75 257 SER B C 1
ATOM 6371 O O . SER B 1 257 ? 29.125 -48.875 -26.75 1 81.75 257 SER B O 1
ATOM 6373 N N . ASP B 1 258 ? 31.141 -49.75 -26.438 1 83.5 258 ASP B N 1
ATOM 6374 C CA . ASP B 1 258 ? 30.625 -51.031 -26.031 1 83.5 258 ASP B CA 1
ATOM 6375 C C . ASP B 1 258 ? 29.891 -50.938 -24.688 1 83.5 258 ASP B C 1
ATOM 6377 O O . ASP B 1 258 ? 28.812 -51.531 -24.531 1 83.5 258 ASP B O 1
ATOM 6381 N N . THR B 1 259 ? 30.438 -50.25 -23.828 1 85.56 259 THR B N 1
ATOM 6382 C CA . THR B 1 259 ? 29.828 -50.094 -22.516 1 85.56 259 THR B CA 1
ATOM 6383 C C . THR B 1 259 ? 28.531 -49.312 -22.609 1 85.56 259 THR B C 1
ATOM 6385 O O . THR B 1 259 ? 27.562 -49.594 -21.906 1 85.56 259 THR B O 1
ATOM 6388 N N . ILE B 1 260 ? 28.5 -48.375 -23.516 1 87.94 260 ILE B N 1
ATOM 6389 C CA . ILE B 1 260 ? 27.312 -47.562 -23.703 1 87.94 260 ILE B CA 1
ATOM 6390 C C . ILE B 1 260 ? 26.203 -48.375 -24.312 1 87.94 260 ILE B C 1
ATOM 6392 O O . ILE B 1 260 ? 25.031 -48.25 -23.938 1 87.94 260 ILE B O 1
ATOM 6396 N N . GLU B 1 261 ? 26.609 -49.219 -25.219 1 87.44 261 GLU B N 1
ATOM 6397 C CA . GLU B 1 261 ? 25.609 -50.062 -25.875 1 87.44 261 GLU B CA 1
ATOM 6398 C C . GLU B 1 261 ? 24.969 -51.031 -24.891 1 87.44 261 GLU B C 1
ATOM 6400 O O . GLU B 1 261 ? 23.75 -51.25 -24.938 1 87.44 261 GLU B O 1
ATOM 6405 N N . ASP B 1 262 ? 25.734 -51.594 -24.031 1 89.19 262 ASP B N 1
ATOM 6406 C CA . ASP B 1 262 ? 25.203 -52.5 -23.016 1 89.19 262 ASP B CA 1
ATOM 6407 C C . ASP B 1 262 ? 24.281 -51.75 -22.047 1 89.19 262 ASP B C 1
ATOM 6409 O O . ASP B 1 262 ? 23.219 -52.25 -21.672 1 89.19 262 ASP B O 1
ATOM 6413 N N . TYR B 1 263 ? 24.812 -50.656 -21.719 1 90.12 263 TYR B N 1
ATOM 6414 C CA . TYR B 1 263 ? 24.016 -49.844 -20.797 1 90.12 263 TYR B CA 1
ATOM 6415 C C . TYR B 1 263 ? 22.688 -49.438 -21.438 1 90.12 263 TYR B C 1
ATOM 6417 O O . TYR B 1 263 ? 21.625 -49.531 -20.812 1 90.12 263 TYR B O 1
ATOM 6425 N N . MET B 1 264 ? 22.766 -49 -22.625 1 91.38 264 MET B N 1
ATOM 6426 C CA . MET B 1 264 ? 21.578 -48.531 -23.328 1 91.38 264 MET B CA 1
ATOM 6427 C C . MET B 1 264 ? 20.594 -49.688 -23.562 1 91.38 264 MET B C 1
ATOM 6429 O O . MET B 1 264 ? 19.391 -49.5 -23.516 1 91.38 264 MET B O 1
ATOM 6433 N N . SER B 1 265 ? 21.109 -50.812 -23.844 1 92.44 265 SER B N 1
ATOM 6434 C CA . SER B 1 265 ? 20.25 -52 -24.031 1 92.44 265 SER B CA 1
ATOM 6435 C C . SER B 1 265 ? 19.5 -52.312 -22.75 1 92.44 265 SER B C 1
ATOM 6437 O O . SER B 1 265 ? 18.281 -52.594 -22.781 1 92.44 265 SER B O 1
ATOM 6439 N N . SER B 1 266 ? 20.203 -52.25 -21.703 1 93.81 266 SER B N 1
ATOM 6440 C CA . SER B 1 266 ? 19.578 -52.531 -20.422 1 93.81 266 SER B CA 1
ATOM 6441 C C . SER B 1 266 ? 18.531 -51.438 -20.078 1 93.81 266 SER B C 1
ATOM 6443 O O . SER B 1 266 ? 17.469 -51.781 -19.562 1 93.81 266 SER B O 1
ATOM 6445 N N . LEU B 1 267 ? 18.938 -50.219 -20.344 1 94.88 267 LEU B N 1
ATOM 6446 C CA . LEU B 1 267 ? 18.031 -49.125 -20.094 1 94.88 267 LEU B CA 1
ATOM 6447 C C . LEU B 1 267 ? 16.766 -49.25 -20.938 1 94.88 267 LEU B C 1
ATOM 6449 O O . LEU B 1 267 ? 15.656 -49 -20.453 1 94.88 267 LEU B O 1
ATOM 6453 N N . THR B 1 268 ? 16.938 -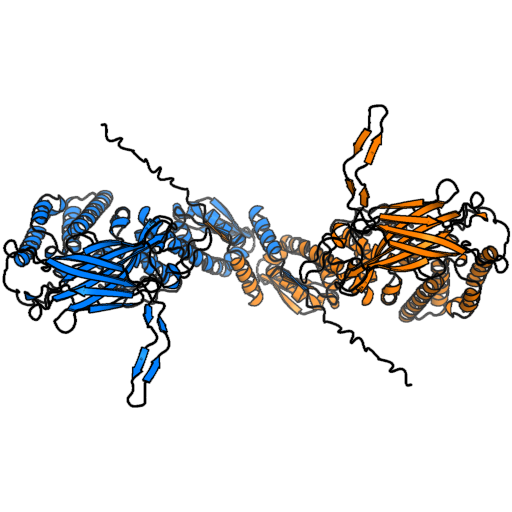49.531 -22.188 1 95.44 268 THR B N 1
ATOM 6454 C CA . THR B 1 268 ? 15.812 -49.688 -23.109 1 95.44 268 THR B CA 1
ATOM 6455 C C . THR B 1 268 ? 14.859 -50.781 -22.641 1 95.44 268 THR B C 1
ATOM 6457 O O . THR B 1 268 ? 13.641 -50.594 -22.625 1 95.44 268 THR B O 1
ATOM 6460 N N . GLU B 1 269 ? 15.438 -51.875 -22.266 1 94.88 269 GLU B N 1
ATOM 6461 C CA . GLU B 1 269 ? 14.609 -53 -21.781 1 94.88 269 GLU B CA 1
ATOM 6462 C C . GLU B 1 269 ? 13.836 -52.594 -20.531 1 94.88 269 GLU B C 1
ATOM 6464 O O . GLU B 1 269 ? 12.664 -52.938 -20.375 1 94.88 269 GLU B O 1
ATOM 6469 N N . HIS B 1 270 ? 14.461 -51.875 -19.734 1 95 270 HIS B N 1
ATOM 6470 C CA . HIS B 1 270 ? 13.859 -51.469 -18.469 1 95 270 HIS B CA 1
ATOM 6471 C C . HIS B 1 270 ? 12.688 -50.531 -18.703 1 95 270 HIS B C 1
ATOM 6473 O O . HIS B 1 270 ? 11.586 -50.75 -18.203 1 95 270 HIS B O 1
ATOM 6479 N N . VAL B 1 271 ? 12.859 -49.5 -19.453 1 95.69 271 VAL B N 1
ATOM 6480 C CA . VAL B 1 271 ? 11.867 -48.438 -19.625 1 95.69 271 VAL B CA 1
ATOM 6481 C C . VAL B 1 271 ? 10.758 -48.938 -20.562 1 95.69 271 VAL B C 1
ATOM 6483 O O . VAL B 1 271 ? 9.578 -48.656 -20.312 1 95.69 271 VAL B O 1
ATOM 6486 N N . MET B 1 272 ? 11.078 -49.625 -21.625 1 95.81 272 MET B N 1
ATOM 6487 C CA . MET B 1 272 ? 10.109 -50.031 -22.641 1 95.81 272 MET B CA 1
ATOM 6488 C C . MET B 1 272 ? 9.266 -51.219 -22.156 1 95.81 272 MET B C 1
ATOM 6490 O O . MET B 1 272 ? 8.234 -51.531 -22.75 1 95.81 272 MET B O 1
ATOM 6494 N N . SER B 1 273 ? 9.648 -51.812 -21.062 1 94.44 273 SER B N 1
ATOM 6495 C CA . SER B 1 273 ? 8.859 -52.906 -20.484 1 94.44 273 SER B CA 1
ATOM 6496 C C . SER B 1 273 ? 7.512 -52.406 -19.984 1 94.44 273 SER B C 1
ATOM 6498 O O . SER B 1 273 ? 6.574 -53.188 -19.828 1 94.44 273 SER B O 1
ATOM 6500 N N . TYR B 1 274 ? 7.422 -51.125 -19.781 1 94.06 274 TYR B N 1
ATOM 6501 C CA . TYR B 1 274 ? 6.207 -50.594 -19.172 1 94.06 274 TYR B CA 1
ATOM 6502 C C . TYR B 1 274 ? 5.273 -50.031 -20.219 1 94.06 274 TYR B C 1
ATOM 6504 O O . TYR B 1 274 ? 4.234 -49.438 -19.891 1 94.06 274 TYR B O 1
ATOM 6512 N N . ILE B 1 275 ? 5.66 -50.094 -21.469 1 95.31 275 ILE B N 1
ATOM 6513 C CA . ILE B 1 275 ? 4.719 -49.812 -22.547 1 95.31 275 ILE B CA 1
ATOM 6514 C C . ILE B 1 275 ? 3.672 -50.938 -22.625 1 95.31 275 ILE B C 1
ATOM 6516 O O . ILE B 1 275 ? 3.984 -52.094 -22.422 1 95.31 275 ILE B O 1
ATOM 6520 N N . ARG B 1 276 ? 2.479 -50.562 -22.891 1 93.56 276 ARG B N 1
ATOM 6521 C CA . ARG B 1 276 ? 1.407 -51.531 -22.984 1 93.56 276 ARG B CA 1
ATOM 6522 C C . ARG B 1 276 ? 1.234 -52.031 -24.422 1 93.56 276 ARG B C 1
ATOM 6524 O O . ARG B 1 276 ? 0.35 -51.531 -25.125 1 93.56 276 ARG B O 1
ATOM 6531 N N . TYR B 1 277 ? 1.922 -53.062 -24.766 1 91.25 277 TYR B N 1
ATOM 6532 C CA . TYR B 1 277 ? 2.018 -53.562 -26.141 1 91.25 277 TYR B CA 1
ATOM 6533 C C . TYR B 1 277 ? 0.685 -54.125 -26.609 1 91.25 277 TYR B C 1
ATOM 6535 O O . TYR B 1 277 ? 0.301 -53.938 -27.766 1 91.25 277 TYR B O 1
ATOM 6543 N N . PRO B 1 278 ? -0.106 -54.75 -25.688 1 88.19 278 PRO B N 1
ATOM 6544 C CA . PRO B 1 278 ? -1.392 -55.281 -26.141 1 88.19 278 PRO B CA 1
ATOM 6545 C C . PRO B 1 278 ? -2.365 -54.219 -26.578 1 88.19 278 PRO B C 1
ATOM 6547 O O . PRO B 1 278 ? -3.342 -54.5 -27.281 1 88.19 278 PRO B O 1
ATOM 6550 N N . MET B 1 279 ? -2.15 -53 -26.156 1 90.31 279 MET B N 1
ATOM 6551 C CA . MET B 1 279 ? -3.049 -51.906 -26.5 1 90.31 279 MET B CA 1
ATOM 6552 C C . MET B 1 279 ? -2.666 -51.281 -27.844 1 90.31 279 MET B C 1
ATOM 6554 O O . MET B 1 279 ? -3.355 -50.406 -28.344 1 90.31 279 MET B O 1
ATOM 6558 N N . ILE B 1 280 ? -1.617 -51.75 -28.469 1 90.5 280 ILE B N 1
ATOM 6559 C CA . ILE B 1 280 ? -1.206 -51.312 -29.781 1 90.5 280 ILE B CA 1
ATOM 6560 C C . ILE B 1 280 ? -1.85 -52.188 -30.859 1 90.5 280 ILE B C 1
ATOM 6562 O O . ILE B 1 280 ? -1.816 -53.406 -30.75 1 90.5 280 ILE B O 1
ATOM 6566 N N . LEU B 1 281 ? -2.344 -51.531 -31.875 1 84.31 281 LEU B N 1
ATOM 6567 C CA . LEU B 1 281 ? -2.992 -52.281 -32.938 1 84.31 281 LEU B CA 1
ATOM 6568 C C . LEU B 1 281 ? -1.979 -53.125 -33.719 1 84.31 281 LEU B C 1
ATOM 6570 O O . LEU B 1 281 ? -0.833 -52.688 -33.906 1 84.31 281 LEU B O 1
ATOM 6574 N N . PRO B 1 282 ? -2.414 -54.281 -34.188 1 83.19 282 PRO B N 1
ATOM 6575 C CA . PRO B 1 282 ? -1.495 -55.156 -34.938 1 83.19 282 PRO B CA 1
ATOM 6576 C C . PRO B 1 282 ? -0.891 -54.469 -36.156 1 83.19 282 PRO B C 1
ATOM 6578 O O . PRO B 1 282 ? 0.293 -54.656 -36.438 1 83.19 282 PRO B O 1
ATOM 6581 N N . ARG B 1 283 ? -1.688 -53.719 -36.812 1 81.31 283 ARG B N 1
ATOM 6582 C CA . ARG B 1 283 ? -1.18 -53.031 -37.969 1 81.31 283 ARG B CA 1
ATOM 6583 C C . ARG B 1 283 ? -0.069 -52.062 -37.594 1 81.31 283 ARG B C 1
ATOM 6585 O O . ARG B 1 283 ? 0.917 -51.906 -38.312 1 81.31 283 ARG B O 1
ATOM 6592 N N . GLN B 1 284 ? -0.278 -51.5 -36.5 1 86.31 284 GLN B N 1
ATOM 6593 C CA . GLN B 1 284 ? 0.711 -50.562 -36 1 86.31 284 GLN B CA 1
ATOM 6594 C C . GLN B 1 284 ? 1.945 -51.281 -35.469 1 86.31 284 GLN B C 1
ATOM 6596 O O . GLN B 1 284 ? 3.057 -50.75 -35.531 1 86.31 284 GLN B O 1
ATOM 6601 N N . MET B 1 285 ? 1.796 -52.406 -34.906 1 85.62 285 MET B N 1
ATOM 6602 C CA . MET B 1 285 ? 2.904 -53.188 -34.375 1 85.62 285 MET B CA 1
ATOM 6603 C C . MET B 1 285 ? 3.92 -53.531 -35.438 1 85.62 285 MET B C 1
ATOM 6605 O O . MET B 1 285 ? 5.125 -53.531 -35.188 1 85.62 285 MET B O 1
ATOM 6609 N N . ALA B 1 286 ? 3.404 -53.75 -36.531 1 84.06 286 ALA B N 1
ATOM 6610 C CA . ALA B 1 286 ? 4.281 -54.062 -37.688 1 84.06 286 ALA B CA 1
ATOM 6611 C C . ALA B 1 286 ? 5.168 -52.875 -38.031 1 84.06 286 ALA B C 1
ATOM 6613 O O . ALA B 1 286 ? 6.332 -53.031 -38.375 1 84.06 286 ALA B O 1
ATOM 6614 N N . GLN B 1 287 ? 4.594 -51.781 -37.844 1 87.38 287 GLN B N 1
ATOM 6615 C CA . GLN B 1 287 ? 5.34 -50.531 -38.156 1 87.38 287 GLN B CA 1
ATOM 6616 C C . GLN B 1 287 ? 6.441 -50.312 -37.125 1 87.38 287 GLN B C 1
ATOM 6618 O O . GLN B 1 287 ? 7.461 -49.688 -37.406 1 87.38 287 GLN B O 1
ATOM 6623 N N . LEU B 1 288 ? 6.25 -50.781 -35.969 1 89.06 288 LEU B N 1
ATOM 6624 C CA . LEU B 1 288 ? 7.211 -50.594 -34.875 1 89.06 288 LEU B CA 1
ATOM 6625 C C . LEU B 1 288 ? 8.5 -51.344 -35.156 1 89.06 288 LEU B C 1
ATOM 6627 O O . LEU B 1 288 ? 9.578 -50.969 -34.719 1 89.06 288 LEU B O 1
ATOM 6631 N N . LEU B 1 289 ? 8.445 -52.375 -35.969 1 84.56 289 LEU B N 1
ATOM 6632 C CA . LEU B 1 289 ? 9.602 -53.188 -36.25 1 84.56 289 LEU B CA 1
ATOM 6633 C C . LEU B 1 289 ? 10.633 -52.438 -37.094 1 84.56 289 LEU B C 1
ATOM 6635 O O . LEU B 1 289 ? 11.812 -52.812 -37.094 1 84.56 289 LEU B O 1
ATOM 6639 N N . MET B 1 290 ? 10.125 -51.312 -37.625 1 85.75 290 MET B N 1
ATOM 6640 C CA . MET B 1 290 ? 11.016 -50.531 -38.469 1 85.75 290 MET B CA 1
ATOM 6641 C C . MET B 1 290 ? 11.703 -49.438 -37.688 1 85.75 290 MET B C 1
ATOM 6643 O O . MET B 1 290 ? 12.641 -48.781 -38.188 1 85.75 290 MET B O 1
ATOM 6647 N N . VAL B 1 291 ? 11.32 -49.219 -36.5 1 89.5 291 VAL B N 1
ATOM 6648 C CA . VAL B 1 291 ? 11.891 -48.188 -35.656 1 89.5 291 VAL B CA 1
ATOM 6649 C C . VAL B 1 291 ? 13.289 -48.594 -35.219 1 89.5 291 VAL B C 1
ATOM 6651 O O . VAL B 1 291 ? 13.516 -49.75 -34.844 1 89.5 291 VAL B O 1
ATOM 6654 N N . PRO B 1 292 ? 14.25 -47.688 -35.219 1 90.25 292 PRO B N 1
ATOM 6655 C CA . PRO B 1 292 ? 15.648 -48.031 -34.938 1 90.25 292 PRO B CA 1
ATOM 6656 C C . PRO B 1 292 ? 15.836 -48.656 -33.531 1 90.25 292 PRO B C 1
ATOM 6658 O O . PRO B 1 292 ? 16.609 -49.594 -33.406 1 90.25 292 PRO B O 1
ATOM 6661 N N . VAL B 1 293 ? 15.164 -48.156 -32.594 1 91.38 293 VAL B N 1
ATOM 6662 C CA . VAL B 1 293 ? 15.328 -48.656 -31.234 1 91.38 293 VAL B CA 1
ATOM 6663 C C . VAL B 1 293 ? 14.891 -50.125 -31.172 1 91.38 293 VAL B C 1
ATOM 6665 O O . VAL B 1 293 ? 15.477 -50.938 -30.453 1 91.38 293 VAL B O 1
ATOM 6668 N N . VAL B 1 294 ? 13.891 -50.438 -31.906 1 92.19 294 VAL B N 1
ATOM 6669 C CA . VAL B 1 294 ? 13.375 -51.812 -31.938 1 92.19 294 VAL B CA 1
ATOM 6670 C C . VAL B 1 294 ? 14.359 -52.719 -32.656 1 92.19 294 VAL B C 1
ATOM 6672 O O . VAL B 1 294 ? 14.602 -53.844 -32.25 1 92.19 294 VAL B O 1
ATOM 6675 N N . LYS B 1 295 ? 15.023 -52.25 -33.719 1 90.5 295 LYS B N 1
ATOM 6676 C CA . LYS B 1 295 ? 15.992 -53.031 -34.5 1 90.5 295 LYS B CA 1
ATOM 6677 C C . LYS B 1 295 ? 17.219 -53.344 -33.656 1 90.5 295 LYS B C 1
ATOM 6679 O O . LYS B 1 295 ? 17.766 -54.469 -33.75 1 90.5 295 LYS B O 1
ATOM 6684 N N . GLN B 1 296 ? 17.531 -52.469 -32.875 1 90.38 296 GLN B N 1
ATOM 6685 C CA . GLN B 1 296 ? 18.719 -52.625 -32.062 1 90.38 296 GLN B CA 1
ATOM 6686 C C . GLN B 1 296 ? 18.469 -53.594 -30.906 1 90.38 296 GLN B C 1
ATOM 6688 O O . GLN B 1 296 ? 19.391 -54.25 -30.406 1 90.38 296 GLN B O 1
ATOM 6693 N N . ASN B 1 297 ? 17.266 -53.625 -30.469 1 93.12 297 ASN B N 1
ATOM 6694 C CA . ASN B 1 297 ? 16.859 -54.5 -29.391 1 93.12 297 ASN B CA 1
ATOM 6695 C C . ASN B 1 297 ? 15.766 -55.469 -29.828 1 93.12 297 ASN B C 1
ATOM 6697 O O . ASN B 1 297 ? 14.727 -55.594 -29.172 1 93.12 297 ASN B O 1
ATOM 6701 N N . LYS B 1 298 ? 15.977 -56.156 -30.844 1 91.62 298 LYS B N 1
ATOM 6702 C CA . LYS B 1 298 ? 14.969 -56.938 -31.547 1 91.62 298 LYS B CA 1
ATOM 6703 C C . LYS B 1 298 ? 14.43 -58.062 -30.672 1 91.62 298 LYS B C 1
ATOM 6705 O O . LYS B 1 298 ? 13.219 -58.312 -30.625 1 91.62 298 LYS B O 1
ATOM 6710 N N . ASP B 1 299 ? 15.297 -58.75 -29.969 1 92.44 299 ASP B N 1
ATOM 6711 C CA . ASP B 1 299 ? 14.891 -59.906 -29.188 1 92.44 299 ASP B CA 1
ATOM 6712 C C . ASP B 1 299 ? 13.867 -59.531 -28.109 1 92.44 299 ASP B C 1
ATOM 6714 O O . ASP B 1 299 ? 12.852 -60.188 -27.938 1 92.44 299 ASP B O 1
ATOM 6718 N N . PHE B 1 300 ? 14.156 -58.438 -27.516 1 93.06 300 PHE B N 1
ATOM 6719 C CA . PHE B 1 300 ? 13.281 -57.969 -26.453 1 93.06 300 PHE B CA 1
ATOM 6720 C C . PHE B 1 300 ? 11.914 -57.562 -27.016 1 93.06 300 PHE B C 1
ATOM 6722 O O . PHE B 1 300 ? 10.883 -58 -26.5 1 93.06 300 PHE B O 1
ATOM 6729 N N . PHE B 1 301 ? 11.906 -56.812 -28.047 1 93.69 301 PHE B N 1
ATOM 6730 C CA . PHE B 1 301 ? 10.664 -56.281 -28.594 1 93.69 301 PHE B CA 1
ATOM 6731 C C . PHE B 1 301 ? 9.844 -57.375 -29.266 1 93.69 301 PHE B C 1
ATOM 6733 O O . PHE B 1 301 ? 8.617 -57.375 -29.172 1 93.69 301 PHE B O 1
ATOM 6740 N N . VAL B 1 302 ? 10.508 -58.25 -29.906 1 90.81 302 VAL B N 1
ATOM 6741 C CA . VAL B 1 302 ? 9.797 -59.344 -30.562 1 90.81 302 VAL B CA 1
ATOM 6742 C C . VAL B 1 302 ? 9.109 -60.219 -29.516 1 90.81 302 VAL B C 1
ATOM 6744 O O . VAL B 1 302 ? 7.977 -60.688 -29.719 1 90.81 302 VAL B O 1
ATOM 6747 N N . ASP B 1 303 ? 9.789 -60.438 -28.469 1 91 303 ASP B N 1
ATOM 6748 C CA . ASP B 1 303 ? 9.195 -61.188 -27.391 1 91 303 ASP B CA 1
ATOM 6749 C C . ASP B 1 303 ? 7.961 -60.5 -26.828 1 91 303 ASP B C 1
ATOM 6751 O O . ASP B 1 303 ? 6.93 -61.125 -26.578 1 91 303 ASP B O 1
ATOM 6755 N N . LYS B 1 304 ? 8.102 -59.219 -26.609 1 90.69 304 LYS B N 1
ATOM 6756 C CA . LYS B 1 304 ? 7.004 -58.438 -26.047 1 90.69 304 LYS B CA 1
ATOM 6757 C C . LYS B 1 304 ? 5.84 -58.344 -27.031 1 90.69 304 LYS B C 1
ATOM 6759 O O . LYS B 1 304 ? 4.68 -58.5 -26.641 1 90.69 304 LYS B O 1
ATOM 6764 N N . MET B 1 305 ? 6.129 -58.156 -28.281 1 88.75 305 MET B N 1
ATOM 6765 C CA . MET B 1 305 ? 5.094 -58.062 -29.312 1 88.75 305 MET B CA 1
ATOM 6766 C C . MET B 1 305 ? 4.398 -59.406 -29.531 1 88.75 305 MET B C 1
ATOM 6768 O O . MET B 1 305 ? 3.184 -59.438 -29.734 1 88.75 305 MET B O 1
ATOM 6772 N N . ALA B 1 306 ? 5.184 -60.406 -29.469 1 86.38 306 ALA B N 1
ATOM 6773 C CA . ALA B 1 306 ? 4.605 -61.75 -29.609 1 86.38 306 ALA B CA 1
ATOM 6774 C C . ALA B 1 306 ? 3.643 -62.062 -28.469 1 86.38 306 ALA B C 1
ATOM 6776 O O . ALA B 1 306 ? 2.559 -62.594 -28.688 1 86.38 306 ALA B O 1
ATOM 6777 N N . ALA B 1 307 ? 4.051 -61.719 -27.328 1 84.69 307 ALA B N 1
ATOM 6778 C CA . ALA B 1 307 ? 3.191 -61.906 -26.172 1 84.69 307 ALA B CA 1
ATOM 6779 C C . ALA B 1 307 ? 1.908 -61.094 -26.297 1 84.69 307 ALA B C 1
ATOM 6781 O O . ALA B 1 307 ? 0.832 -61.562 -25.906 1 84.69 307 ALA B O 1
ATOM 6782 N N . ALA B 1 308 ? 2.016 -59.938 -26.797 1 86.94 308 ALA B N 1
ATOM 6783 C CA . ALA B 1 308 ? 0.864 -59.062 -26.984 1 86.94 308 ALA B CA 1
ATOM 6784 C C . ALA B 1 308 ? -0.089 -59.625 -28.031 1 86.94 308 ALA B C 1
ATOM 6786 O O . ALA B 1 308 ? -1.309 -59.5 -27.906 1 86.94 308 ALA B O 1
ATOM 6787 N N . MET B 1 309 ? 0.471 -60.188 -29.078 1 83 309 MET B N 1
ATOM 6788 C CA . MET B 1 309 ? -0.328 -60.688 -30.188 1 83 309 MET B CA 1
ATOM 6789 C C . MET B 1 309 ? -1.161 -61.906 -29.734 1 83 309 MET B C 1
ATOM 6791 O O . MET B 1 309 ? -2.205 -62.188 -30.312 1 83 309 MET B O 1
ATOM 6795 N N . GLU B 1 310 ? -0.698 -62.562 -28.75 1 78.19 310 GLU B N 1
ATOM 6796 C CA . GLU B 1 310 ? -1.447 -63.688 -28.219 1 78.19 310 GLU B CA 1
ATOM 6797 C C . GLU B 1 310 ? -2.799 -63.25 -27.656 1 78.19 310 GLU B C 1
ATOM 6799 O O . GLU B 1 310 ? -3.777 -63.969 -27.719 1 78.19 310 GLU B O 1
ATOM 6804 N N . TYR B 1 311 ? -2.811 -62.062 -27.141 1 75.44 311 TYR B N 1
ATOM 6805 C CA . TYR B 1 311 ? -4.07 -61.562 -26.609 1 75.44 311 TYR B CA 1
ATOM 6806 C C . TYR B 1 311 ? -5.023 -61.188 -27.734 1 75.44 311 TYR B C 1
ATOM 6808 O O . TYR B 1 311 ? -6.242 -61.25 -27.578 1 75.44 311 TYR B O 1
ATOM 6816 N N . ASN B 1 312 ? -4.504 -60.75 -28.859 1 68.12 312 ASN B N 1
ATOM 6817 C CA . ASN B 1 312 ? -5.32 -60.375 -30 1 68.12 312 ASN B CA 1
ATOM 6818 C C . ASN B 1 312 ? -5.855 -61.594 -30.75 1 68.12 312 ASN B C 1
ATOM 6820 O O . ASN B 1 312 ? -6.895 -61.5 -31.406 1 68.12 312 ASN B O 1
ATOM 6824 N N . LEU B 1 313 ? -5.09 -62.656 -30.891 1 60.53 313 LEU B N 1
ATOM 6825 C CA . LEU B 1 313 ? -5.441 -63.844 -31.672 1 60.53 313 LEU B CA 1
ATOM 6826 C C . LEU B 1 313 ? -6.281 -64.812 -30.844 1 60.53 313 LEU B C 1
ATOM 6828 O O . LEU B 1 313 ? -6.996 -65.625 -31.406 1 60.53 313 LEU B O 1
ATOM 6832 N N . ILE B 1 314 ? -5.926 -65 -29.578 1 54.25 314 ILE B N 1
ATOM 6833 C CA . ILE B 1 314 ? -6.555 -66 -28.781 1 54.25 314 ILE B CA 1
ATOM 6834 C C . ILE B 1 314 ? -8.023 -65.688 -28.562 1 54.25 314 ILE B C 1
ATOM 6836 O O . ILE B 1 314 ? -8.359 -64.562 -28.109 1 54.25 314 ILE B O 1
ATOM 6840 N N . LYS B 1 315 ? -8.898 -66.312 -29.422 1 49.81 315 LYS B N 1
ATOM 6841 C CA . LYS B 1 315 ? -10.344 -66.312 -29.203 1 49.81 315 LYS B CA 1
ATOM 6842 C C . LYS B 1 315 ? -10.68 -66.125 -27.719 1 49.81 315 LYS B C 1
ATOM 6844 O O . LYS B 1 315 ? -11.703 -65.562 -27.375 1 49.81 315 LYS B O 1
ATOM 6849 N N . THR B 1 316 ? -10.555 -67.375 -26.906 1 47.66 316 THR B N 1
ATOM 6850 C CA . THR B 1 316 ? -11.094 -67.625 -25.578 1 47.66 316 THR B CA 1
ATOM 6851 C C . THR B 1 316 ? -10.352 -66.75 -24.531 1 47.66 316 THR B C 1
ATOM 6853 O O . THR B 1 316 ? -9.203 -66.375 -24.75 1 47.66 316 THR B O 1
ATOM 6856 N N . GLU B 1 317 ? -11.086 -66.312 -23.484 1 48.41 317 GLU B N 1
ATOM 6857 C CA . GLU B 1 317 ? -10.805 -65.625 -22.219 1 48.41 317 GLU B CA 1
ATOM 6858 C C . GLU B 1 317 ? -9.5 -66.188 -21.609 1 48.41 317 GLU B C 1
ATOM 6860 O O . GLU B 1 317 ? -9.422 -67.312 -21.172 1 48.41 317 GLU B O 1
ATOM 6865 N N . LYS B 1 318 ? -8.453 -66.125 -22.25 1 50.72 318 LYS B N 1
ATOM 6866 C CA . LYS B 1 318 ? -7.262 -66.562 -21.531 1 50.72 318 LYS B CA 1
ATOM 6867 C C . LYS B 1 318 ? -7.344 -66.25 -20.062 1 50.72 318 LYS B C 1
ATOM 6869 O O . LYS B 1 318 ? -7.898 -65.188 -19.703 1 50.72 318 LYS B O 1
ATOM 6874 N N . ARG B 1 319 ? -7.145 -67.25 -19.188 1 48.44 319 ARG B N 1
ATOM 6875 C CA . ARG B 1 319 ? -7.09 -67.25 -17.719 1 48.44 319 ARG B CA 1
ATOM 6876 C C . ARG B 1 319 ? -6.273 -66.125 -17.172 1 48.44 319 ARG B C 1
ATOM 6878 O O . ARG B 1 319 ? -5.391 -65.562 -17.844 1 48.44 319 ARG B O 1
ATOM 6885 N N . SER B 1 320 ? -6.656 -65.625 -16.047 1 48.78 320 SER B N 1
ATOM 6886 C CA . SER B 1 320 ? -6.281 -64.562 -15.078 1 48.78 320 SER B CA 1
ATOM 6887 C C . SER B 1 320 ? -4.785 -64.625 -14.781 1 48.78 320 SER B C 1
ATOM 6889 O O . SER B 1 320 ? -4.309 -65.5 -14.078 1 48.78 320 SER B O 1
ATOM 6891 N N . ASP B 1 321 ? -3.852 -64.688 -15.719 1 52.03 321 ASP B N 1
ATOM 6892 C CA . ASP B 1 321 ? -2.539 -64.688 -15.078 1 52.03 321 ASP B CA 1
ATOM 6893 C C . ASP B 1 321 ? -2.199 -63.281 -14.547 1 52.03 321 ASP B C 1
ATOM 6895 O O . ASP B 1 321 ? -2.197 -62.312 -15.305 1 52.03 321 ASP B O 1
ATOM 6899 N N . SER B 1 322 ? -2.293 -63.094 -13.211 1 57.47 322 SER B N 1
ATOM 6900 C CA . SER B 1 322 ? -2.049 -61.969 -12.305 1 57.47 322 SER B CA 1
ATOM 6901 C C . SER B 1 322 ? -0.793 -61.188 -12.711 1 57.47 322 SER B C 1
ATOM 6903 O O . SER B 1 322 ? -0.648 -60.031 -12.375 1 57.47 322 SER B O 1
ATOM 6905 N N . GLU B 1 323 ? 0.12 -61.875 -13.523 1 62.75 323 GLU B N 1
ATOM 6906 C CA . GLU B 1 323 ? 1.427 -61.25 -13.641 1 62.75 323 GLU B CA 1
ATOM 6907 C C . GLU B 1 323 ? 1.41 -60.156 -14.703 1 62.75 323 GLU B C 1
ATOM 6909 O O . GLU B 1 323 ? 2.215 -59.219 -14.648 1 62.75 323 GLU B O 1
ATOM 6914 N N . HIS B 1 324 ? 0.377 -60.094 -15.602 1 74.62 324 HIS B N 1
ATOM 6915 C CA . HIS B 1 324 ? 0.432 -59.125 -16.703 1 74.62 324 HIS B CA 1
ATOM 6916 C C . HIS B 1 324 ? -0.754 -58.156 -16.656 1 74.62 324 HIS B C 1
ATOM 6918 O O . HIS B 1 324 ? -1.213 -57.688 -17.688 1 74.62 324 HIS B O 1
ATOM 6924 N N . ILE B 1 325 ? -1.225 -57.906 -15.508 1 79.69 325 ILE B N 1
ATOM 6925 C CA . ILE B 1 325 ? -2.408 -57.062 -15.328 1 79.69 325 ILE B CA 1
ATOM 6926 C C . ILE B 1 325 ? -2.113 -55.656 -15.797 1 79.69 325 ILE B C 1
ATOM 6928 O O . ILE B 1 325 ? -2.93 -55.031 -16.484 1 79.69 325 ILE B O 1
ATOM 6932 N N . LEU B 1 326 ? -0.978 -55.25 -15.492 1 83.88 326 LEU B N 1
ATOM 6933 C CA . LEU B 1 326 ? -0.627 -53.875 -15.82 1 83.88 326 LEU B CA 1
ATOM 6934 C C . LEU B 1 326 ? -0.57 -53.688 -17.328 1 83.88 326 LEU B C 1
ATOM 6936 O O . LEU B 1 326 ? -1.045 -52.656 -17.844 1 83.88 326 LEU B O 1
ATOM 6940 N N . GLU B 1 327 ? -0.067 -54.625 -18.031 1 85.81 327 GLU B N 1
ATOM 6941 C CA . GLU B 1 327 ? 0.122 -54.531 -19.469 1 85.81 327 GLU B CA 1
ATOM 6942 C C . GLU B 1 327 ? -1.215 -54.531 -20.203 1 85.81 327 GLU B C 1
ATOM 6944 O O . GLU B 1 327 ? -1.336 -54 -21.297 1 85.81 327 GLU B O 1
ATOM 6949 N N . CYS B 1 328 ? -2.174 -55.094 -19.531 1 86.62 328 CYS B N 1
ATOM 6950 C CA . CYS B 1 328 ? -3.461 -55.25 -20.219 1 86.62 328 CYS B CA 1
ATOM 6951 C C . CYS B 1 328 ? -4.445 -54.188 -19.75 1 86.62 328 CYS B C 1
ATOM 6953 O O . CYS B 1 328 ? -5.602 -54.156 -20.172 1 86.62 328 CYS B O 1
ATOM 6955 N N . THR B 1 329 ? -4.043 -53.375 -18.906 1 89.44 329 THR B N 1
ATOM 6956 C CA . THR B 1 329 ? -4.906 -52.312 -18.453 1 89.44 329 THR B CA 1
ATOM 6957 C C . THR B 1 329 ? -4.727 -51.062 -19.312 1 89.44 329 THR B C 1
ATOM 6959 O O . THR B 1 329 ? -3.631 -50.5 -19.391 1 89.44 329 THR B O 1
ATOM 6962 N N . PRO B 1 330 ? -5.734 -50.656 -19.969 1 91.69 330 PRO B N 1
ATOM 6963 C CA . PRO B 1 330 ? -5.609 -49.5 -20.828 1 91.69 330 PRO B CA 1
ATOM 6964 C C . PRO B 1 330 ? -5.414 -48.188 -20.047 1 91.69 330 PRO B C 1
ATOM 6966 O O . PRO B 1 330 ? -5.91 -48.062 -18.922 1 91.69 330 PRO B O 1
ATOM 6969 N N . ARG B 1 331 ? -4.648 -47.375 -20.625 1 93.5 331 ARG B N 1
ATOM 6970 C CA . ARG B 1 331 ? -4.555 -46 -20.094 1 93.5 331 ARG B CA 1
ATOM 6971 C C . ARG B 1 331 ? -5.727 -45.156 -20.562 1 93.5 331 ARG B C 1
ATOM 6973 O O . ARG B 1 331 ? -6.742 -45.688 -21.031 1 93.5 331 ARG B O 1
ATOM 6980 N N . LEU B 1 332 ? -5.727 -43.875 -20.312 1 93.62 332 LEU B N 1
ATOM 6981 C CA . LEU B 1 332 ? -6.758 -42.969 -20.844 1 93.62 332 LEU B CA 1
ATOM 6982 C C . LEU B 1 332 ? -6.395 -42.5 -22.234 1 93.62 332 LEU B C 1
ATOM 6984 O O . LEU B 1 332 ? -5.691 -41.5 -22.391 1 93.62 332 LEU B O 1
ATOM 6988 N N . TYR B 1 333 ? -6.867 -43.25 -23.25 1 94.94 333 TYR B N 1
ATOM 6989 C CA . TYR B 1 333 ? -6.527 -42.969 -24.641 1 94.94 333 TYR B CA 1
ATOM 6990 C C . TYR B 1 333 ? -7.531 -42 -25.266 1 94.94 333 TYR B C 1
ATOM 6992 O O . TYR B 1 333 ? -8.742 -42.219 -25.156 1 94.94 333 TYR B O 1
ATOM 7000 N N . THR B 1 334 ? -7.098 -41 -25.922 1 94.56 334 THR B N 1
ATOM 7001 C CA . THR B 1 334 ? -7.992 -40 -26.5 1 94.56 334 THR B CA 1
ATOM 7002 C C . THR B 1 334 ? -8.258 -40.312 -27.969 1 94.56 334 THR B C 1
ATOM 7004 O O . THR B 1 334 ? -8.93 -39.562 -28.656 1 94.56 334 THR B O 1
ATOM 7007 N N . CYS B 1 335 ? -7.73 -41.375 -28.469 1 92.69 335 CYS B N 1
ATOM 7008 C CA . CYS B 1 335 ? -7.992 -41.719 -29.859 1 92.69 335 CYS B CA 1
ATOM 7009 C C . CYS B 1 335 ? -9.469 -42.062 -30.062 1 92.69 335 CYS B C 1
ATOM 7011 O O . CYS B 1 335 ? -10.195 -42.312 -29.109 1 92.69 335 CYS B O 1
ATOM 7013 N N . GLU B 1 336 ? -9.984 -42.094 -31.219 1 90.44 336 GLU B N 1
ATOM 7014 C CA . GLU B 1 336 ? -11.406 -42.188 -31.562 1 90.44 336 GLU B CA 1
ATOM 7015 C C . GLU B 1 336 ? -11.961 -43.562 -31.234 1 90.44 336 GLU B C 1
ATOM 7017 O O . GLU B 1 336 ? -13.172 -43.75 -31.094 1 90.44 336 GLU B O 1
ATOM 7022 N N . ARG B 1 337 ? -11.141 -44.469 -31.047 1 90.12 337 ARG B N 1
ATOM 7023 C CA . ARG B 1 337 ? -11.578 -45.812 -30.734 1 90.12 337 ARG B CA 1
ATOM 7024 C C . ARG B 1 337 ? -12.289 -45.875 -29.391 1 90.12 337 ARG B C 1
ATOM 7026 O O . ARG B 1 337 ? -13.211 -46.656 -29.203 1 90.12 337 ARG B O 1
ATOM 7033 N N . TRP B 1 338 ? -11.898 -45.031 -28.484 1 92.75 338 TRP B N 1
ATOM 7034 C CA . TRP B 1 338 ? -12.359 -45.188 -27.109 1 92.75 338 TRP B CA 1
ATOM 7035 C C . TRP B 1 338 ? -13.219 -44 -26.703 1 92.75 338 TRP B C 1
ATOM 7037 O O . TRP B 1 338 ? -13.797 -43.969 -25.609 1 92.75 338 TRP B O 1
ATOM 7047 N N . GLY B 1 339 ? -13.211 -43.062 -27.5 1 90.81 339 GLY B N 1
ATOM 7048 C CA . GLY B 1 339 ? -13.992 -41.875 -27.109 1 90.81 339 GLY B CA 1
ATOM 7049 C C . GLY B 1 339 ? -13.945 -40.781 -28.141 1 90.81 339 GLY B C 1
ATOM 7050 O O . GLY B 1 339 ? -13.391 -40.938 -29.234 1 90.81 339 GLY B O 1
ATOM 7051 N N . ASN B 1 340 ? -14.617 -39.719 -27.734 1 93 340 ASN B N 1
ATOM 7052 C CA . ASN B 1 340 ? -14.695 -38.531 -28.609 1 93 340 ASN B CA 1
ATOM 7053 C C . ASN B 1 340 ? -14.773 -37.25 -27.797 1 93 340 ASN B C 1
ATOM 7055 O O . ASN B 1 340 ? -15.109 -37.25 -26.609 1 93 340 ASN B O 1
ATOM 7059 N N . SER B 1 341 ? -14.32 -36.25 -28.5 1 93.75 341 SER B N 1
ATOM 7060 C CA . SER B 1 341 ? -14.391 -34.938 -27.891 1 93.75 341 SER B CA 1
ATOM 7061 C C . SER B 1 341 ? -15.547 -34.125 -28.453 1 93.75 341 SER B C 1
ATOM 7063 O O . SER B 1 341 ? -15.977 -34.344 -29.594 1 93.75 341 SER B O 1
ATOM 7065 N N . PHE B 1 342 ? -16.125 -33.312 -27.656 1 91.25 342 PHE B N 1
ATOM 7066 C CA . PHE B 1 342 ? -17.188 -32.406 -28.125 1 91.25 342 PHE B CA 1
ATOM 7067 C C . PHE B 1 342 ? -17.125 -31.062 -27.406 1 91.25 342 PHE B C 1
ATOM 7069 O O . PHE B 1 342 ? -16.5 -30.938 -26.359 1 91.25 342 PHE B O 1
ATOM 7076 N N . ARG B 1 343 ? -17.703 -30.156 -28.078 1 90.31 343 ARG B N 1
ATOM 7077 C CA . ARG B 1 343 ? -17.719 -28.797 -27.578 1 90.31 343 ARG B CA 1
ATOM 7078 C C . ARG B 1 343 ? -19.141 -28.344 -27.25 1 90.31 343 ARG B C 1
ATOM 7080 O O . ARG B 1 343 ? -20.109 -28.797 -27.891 1 90.31 343 ARG B O 1
ATOM 7087 N N . VAL B 1 344 ? -19.234 -27.594 -26.188 1 88.19 344 VAL B N 1
ATOM 7088 C CA . VAL B 1 344 ? -20.547 -27.125 -25.766 1 88.19 344 VAL B CA 1
ATOM 7089 C C . VAL B 1 344 ? -20.516 -25.609 -25.578 1 88.19 344 VAL B C 1
ATOM 7091 O O . VAL B 1 344 ? -19.641 -25.078 -24.891 1 88.19 344 VAL B O 1
ATOM 7094 N N . ARG B 1 345 ? -21.516 -25 -26.172 1 83.88 345 ARG B N 1
ATOM 7095 C CA . ARG B 1 345 ? -21.703 -23.562 -25.969 1 83.88 345 ARG B CA 1
ATOM 7096 C C . ARG B 1 345 ? -22.703 -23.297 -24.844 1 83.88 345 ARG B C 1
ATOM 7098 O O . ARG B 1 345 ? -23.891 -23.625 -24.953 1 83.88 345 ARG B O 1
ATOM 7105 N N . THR B 1 346 ? -22.234 -22.75 -23.812 1 80.31 346 THR B N 1
ATOM 7106 C CA . THR B 1 346 ? -23.047 -22.578 -22.609 1 80.31 346 THR B CA 1
ATOM 7107 C C . THR B 1 346 ? -24.125 -21.531 -22.812 1 80.31 346 THR B C 1
ATOM 7109 O O . THR B 1 346 ? -25.172 -21.562 -22.172 1 80.31 346 THR B O 1
ATOM 7112 N N . LYS B 1 347 ? -23.875 -20.562 -23.656 1 76.31 347 LYS B N 1
ATOM 7113 C CA . LYS B 1 347 ? -24.828 -19.469 -23.828 1 76.31 347 LYS B CA 1
ATOM 7114 C C . LYS B 1 347 ? -26.141 -19.969 -24.406 1 76.31 347 LYS B C 1
ATOM 7116 O O . LYS B 1 347 ? -27.203 -19.391 -24.156 1 76.31 347 LYS B O 1
ATOM 7121 N N . VAL B 1 348 ? -26.047 -21.047 -25.125 1 76.5 348 VAL B N 1
ATOM 7122 C CA . VAL B 1 348 ? -27.234 -21.547 -25.828 1 76.5 348 VAL B CA 1
ATOM 7123 C C . VAL B 1 348 ? -28.047 -22.438 -24.891 1 76.5 348 VAL B C 1
ATOM 7125 O O . VAL B 1 348 ? -29.219 -22.703 -25.141 1 76.5 348 VAL B O 1
ATOM 7128 N N . ILE B 1 349 ? -27.5 -22.656 -23.75 1 82.88 349 ILE B N 1
ATOM 7129 C CA . ILE B 1 349 ? -28.156 -23.594 -22.859 1 82.88 349 ILE B CA 1
ATOM 7130 C C . ILE B 1 349 ? -28.984 -22.828 -21.828 1 82.88 349 ILE B C 1
ATOM 7132 O O . ILE B 1 349 ? -28.484 -21.891 -21.203 1 82.88 349 ILE B O 1
ATOM 7136 N N . GLN B 1 350 ? -30.203 -23.219 -21.703 1 81.81 350 GLN B N 1
ATOM 7137 C CA . GLN B 1 350 ? -31.062 -22.625 -20.688 1 81.81 350 GLN B CA 1
ATOM 7138 C C . GLN B 1 350 ? -30.75 -23.203 -19.312 1 81.81 350 GLN B C 1
ATOM 7140 O O . GLN B 1 350 ? -30.109 -24.25 -19.203 1 81.81 350 GLN B O 1
ATOM 7145 N N . ASN B 1 351 ? -31.188 -22.453 -18.312 1 82.19 351 ASN B N 1
ATOM 7146 C CA . ASN B 1 351 ? -30.953 -22.922 -16.953 1 82.19 351 ASN B CA 1
ATOM 7147 C C . ASN B 1 351 ? -31.609 -24.281 -16.703 1 82.19 351 ASN B C 1
ATOM 7149 O O . ASN B 1 351 ? -32.75 -24.5 -17.109 1 82.19 351 ASN B O 1
ATOM 7153 N N . TYR B 1 352 ? -30.906 -25.188 -16.188 1 80.25 352 TYR B N 1
ATOM 7154 C CA . TYR B 1 352 ? -31.359 -26.5 -15.711 1 80.25 352 TYR B CA 1
ATOM 7155 C C . TYR B 1 352 ? -31.641 -27.422 -16.875 1 80.25 352 TYR B C 1
ATOM 7157 O O . TYR B 1 352 ? -32.312 -28.453 -16.719 1 80.25 352 TYR B O 1
ATOM 7165 N N . GLN B 1 353 ? -31.219 -27 -18.094 1 85.38 353 GLN B N 1
ATOM 7166 C CA . GLN B 1 353 ? -31.375 -27.875 -19.25 1 85.38 353 GLN B CA 1
ATOM 7167 C C . GLN B 1 353 ? -30.109 -28.688 -19.5 1 85.38 353 GLN B C 1
ATOM 7169 O O . GLN B 1 353 ? -29 -28.219 -19.219 1 85.38 353 GLN B O 1
ATOM 7174 N N . SER B 1 354 ? -30.375 -29.859 -19.969 1 88.69 354 SER B N 1
ATOM 7175 C CA . SER B 1 354 ? -29.25 -30.75 -20.234 1 88.69 354 SER B CA 1
ATOM 7176 C C . SER B 1 354 ? -28.922 -30.781 -21.719 1 88.69 354 SER B C 1
ATOM 7178 O O . SER B 1 354 ? -29.719 -30.328 -22.562 1 88.69 354 SER B O 1
ATOM 7180 N N . ILE B 1 355 ? -27.719 -31.109 -22.031 1 90.12 355 ILE B N 1
ATOM 7181 C CA . ILE B 1 355 ? -27.266 -31.359 -23.406 1 90.12 355 ILE B CA 1
ATOM 7182 C C . ILE B 1 355 ? -26.938 -32.844 -23.578 1 90.12 355 ILE B C 1
ATOM 7184 O O . ILE B 1 355 ? -26.312 -33.438 -22.719 1 90.12 355 ILE B O 1
ATOM 7188 N N . LYS B 1 356 ? -27.375 -33.344 -24.688 1 91.44 356 LYS B N 1
ATOM 7189 C CA . LYS B 1 356 ? -27.141 -34.75 -24.953 1 91.44 356 LYS B CA 1
ATOM 7190 C C . LYS B 1 356 ? -26.203 -34.938 -26.141 1 91.44 356 LYS B C 1
ATOM 7192 O O . LYS B 1 356 ? -26.281 -34.188 -27.125 1 91.44 356 LYS B O 1
ATOM 7197 N N . ARG B 1 357 ? -25.266 -35.781 -25.969 1 92.88 357 ARG B N 1
ATOM 7198 C CA . ARG B 1 357 ? -24.328 -36.188 -27.016 1 92.88 357 ARG B CA 1
ATOM 7199 C C . ARG B 1 357 ? -24.188 -37.688 -27.094 1 92.88 357 ARG B C 1
ATOM 7201 O O . ARG B 1 357 ? -24.234 -38.375 -26.078 1 92.88 357 ARG B O 1
ATOM 7208 N N . GLU B 1 358 ? -23.984 -38.125 -28.297 1 92.88 358 GLU B N 1
ATOM 7209 C CA . GLU B 1 358 ? -23.812 -39.562 -28.5 1 92.88 358 GLU B CA 1
ATOM 7210 C C . GLU B 1 358 ? -22.391 -39.906 -28.906 1 92.88 358 GLU B C 1
ATOM 7212 O O . GLU B 1 358 ? -21.781 -39.188 -29.688 1 92.88 358 GLU B O 1
ATOM 7217 N N . ILE B 1 359 ? -21.891 -40.938 -28.281 1 92 359 ILE B N 1
ATOM 7218 C CA . ILE B 1 359 ? -20.531 -41.375 -28.594 1 92 359 ILE B CA 1
ATOM 7219 C C . ILE B 1 359 ? -20.547 -42.875 -28.875 1 92 359 ILE B C 1
ATOM 7221 O O . ILE B 1 359 ? -21.328 -43.625 -28.281 1 92 359 ILE B O 1
ATOM 7225 N N . VAL B 1 360 ? -19.734 -43.219 -29.828 1 91.12 360 VAL B N 1
ATOM 7226 C CA . VAL B 1 360 ? -19.594 -44.625 -30.188 1 91.12 360 VAL B CA 1
ATOM 7227 C C . VAL B 1 360 ? -18.203 -45.125 -29.844 1 91.12 360 VAL B C 1
ATOM 7229 O O . VAL B 1 360 ? -17.203 -44.438 -30.125 1 91.12 360 VAL B O 1
ATOM 7232 N N . THR B 1 361 ? -18.109 -46.219 -29.141 1 90.5 361 THR B N 1
ATOM 7233 C CA . THR B 1 361 ? -16.812 -46.781 -28.75 1 90.5 361 THR B CA 1
ATOM 7234 C C . THR B 1 361 ? -16.734 -48.25 -29.109 1 90.5 361 THR B C 1
ATOM 7236 O O . THR B 1 361 ? -17.75 -48.875 -29.406 1 90.5 361 THR B O 1
ATOM 7239 N N . CYS B 1 362 ? -15.523 -48.719 -29.125 1 86.06 362 CYS B N 1
ATOM 7240 C CA . CYS B 1 362 ? -15.297 -50.125 -29.375 1 86.06 362 CYS B CA 1
ATOM 7241 C C . CYS B 1 362 ? -15.547 -50.938 -28.109 1 86.06 362 CYS B C 1
ATOM 7243 O O . CYS B 1 362 ? -15.148 -50.562 -27.016 1 86.06 362 CYS B O 1
ATOM 7245 N N . SER B 1 363 ? -16.203 -52.094 -28.266 1 81.44 363 SER B N 1
ATOM 7246 C CA . SER B 1 363 ? -16.578 -52.906 -27.109 1 81.44 363 SER B CA 1
ATOM 7247 C C . SER B 1 363 ? -15.461 -53.906 -26.75 1 81.44 363 SER B C 1
ATOM 7249 O O . SER B 1 363 ? -15.438 -54.438 -25.641 1 81.44 363 SER B O 1
ATOM 7251 N N . SER B 1 364 ? -14.633 -54.125 -27.688 1 80.69 364 SER B N 1
ATOM 7252 C CA . SER B 1 364 ? -13.547 -55.062 -27.406 1 80.69 364 SER B CA 1
ATOM 7253 C C . SER B 1 364 ? -12.219 -54.312 -27.219 1 80.69 364 SER B C 1
ATOM 7255 O O . SER B 1 364 ? -11.891 -53.406 -27.984 1 80.69 364 SER B O 1
ATOM 7257 N N . LEU B 1 365 ? -11.586 -54.781 -26.25 1 82 365 LEU B N 1
ATOM 7258 C CA . LEU B 1 365 ? -10.289 -54.156 -25.953 1 82 365 LEU B CA 1
ATOM 7259 C C . LEU B 1 365 ? -9.25 -54.531 -27.016 1 82 365 LEU B C 1
ATOM 7261 O O . LEU B 1 365 ? -8.406 -53.719 -27.375 1 82 365 LEU B O 1
ATOM 7265 N N . PHE B 1 366 ? -9.367 -55.75 -27.469 1 76.69 366 PHE B N 1
ATOM 7266 C CA . PHE B 1 366 ? -8.367 -56.281 -28.391 1 76.69 366 PHE B CA 1
ATOM 7267 C C . PHE B 1 366 ? -8.945 -56.406 -29.797 1 76.69 366 PHE B C 1
ATOM 7269 O O . PHE B 1 366 ? -10.148 -56.594 -29.969 1 76.69 366 PHE B O 1
ATOM 7276 N N . ASP B 1 367 ? -8.195 -55.875 -30.828 1 68.75 367 ASP B N 1
ATOM 7277 C CA . ASP B 1 367 ? -8.633 -55.938 -32.219 1 68.75 367 ASP B CA 1
ATOM 7278 C C . ASP B 1 367 ? -8.602 -57.375 -32.719 1 68.75 367 ASP B C 1
ATOM 7280 O O . ASP B 1 367 ? -7.547 -57.906 -33.094 1 68.75 367 ASP B O 1
ATOM 7284 N N . ARG B 1 368 ? -9.617 -58.156 -32.469 1 59.16 368 ARG B N 1
ATOM 7285 C CA . ARG B 1 368 ? -9.648 -59.531 -32.969 1 59.16 368 ARG B CA 1
ATOM 7286 C C . ARG B 1 368 ? -10.164 -59.594 -34.406 1 59.16 368 ARG B C 1
ATOM 7288 O O . ARG B 1 368 ? -11.117 -58.906 -34.75 1 59.16 368 ARG B O 1
ATOM 7295 N N . GLU B 1 369 ? -9.305 -59.688 -35.469 1 55.22 369 GLU B N 1
ATOM 7296 C CA . GLU B 1 369 ? -9.648 -59.781 -36.906 1 55.22 369 GLU B CA 1
ATOM 7297 C C . GLU B 1 369 ? -11.078 -60.281 -37.094 1 55.22 369 GLU B C 1
ATOM 7299 O O . GLU B 1 369 ? -11.773 -59.812 -38 1 55.22 369 GLU B O 1
ATOM 7304 N N . ARG B 1 370 ? -11.453 -61.375 -36.562 1 49.34 370 ARG B N 1
ATOM 7305 C CA . ARG B 1 370 ? -12.664 -62.062 -36.938 1 49.34 370 ARG B CA 1
ATOM 7306 C C . ARG B 1 370 ? -13.898 -61.406 -36.312 1 49.34 370 ARG B C 1
ATOM 7308 O O . ARG B 1 370 ? -15.023 -61.656 -36.75 1 49.34 370 ARG B O 1
ATOM 7315 N N . GLU B 1 371 ? -13.82 -60.969 -35.156 1 51.84 371 GLU B N 1
ATOM 7316 C CA . GLU B 1 371 ? -15.078 -60.562 -34.5 1 51.84 371 GLU B CA 1
ATOM 7317 C C . GLU B 1 371 ? -15.43 -59.125 -34.844 1 51.84 371 GLU B C 1
ATOM 7319 O O . GLU B 1 371 ? -14.562 -58.25 -34.781 1 51.84 371 GLU B O 1
ATOM 7324 N N . LEU B 1 372 ? -16.266 -58.875 -35.812 1 52.72 372 LEU B N 1
ATOM 7325 C CA . LEU B 1 372 ? -16.938 -57.594 -36.094 1 52.72 372 LEU B CA 1
ATOM 7326 C C . LEU B 1 372 ? -16.891 -56.656 -34.906 1 52.72 372 LEU B C 1
ATOM 7328 O O . LEU B 1 372 ? -17.328 -57.062 -33.812 1 52.72 372 LEU B O 1
ATOM 7332 N N . ASN B 1 373 ? -15.93 -55.812 -34.844 1 59.62 373 ASN B N 1
ATOM 7333 C CA . ASN B 1 373 ? -15.797 -54.812 -33.781 1 59.62 373 ASN B CA 1
ATOM 7334 C C . ASN B 1 373 ? -17.156 -54.344 -33.281 1 59.62 373 ASN B C 1
ATOM 7336 O O . ASN B 1 373 ? -17.875 -53.625 -34 1 59.62 373 ASN B O 1
ATOM 7340 N N . GLU B 1 374 ? -17.703 -55.031 -32.406 1 75.56 374 GLU B N 1
ATOM 7341 C CA . GLU B 1 374 ? -18.953 -54.594 -31.766 1 75.56 374 GLU B CA 1
ATOM 7342 C C . GLU B 1 374 ? -18.812 -53.188 -31.172 1 75.56 374 GLU B C 1
ATOM 7344 O O . GLU B 1 374 ? -17.781 -52.875 -30.562 1 75.56 374 GLU B O 1
ATOM 7349 N N . GLU B 1 375 ? -19.562 -52.406 -31.672 1 84 375 GLU B N 1
ATOM 7350 C CA . GLU B 1 375 ? -19.594 -51 -31.203 1 84 375 GLU B CA 1
ATOM 7351 C C . GLU B 1 375 ? -20.656 -50.812 -30.141 1 84 375 GLU B C 1
ATOM 7353 O O . GLU B 1 375 ? -21.672 -51.5 -30.141 1 84 375 GLU B O 1
ATOM 7358 N N . SER B 1 376 ? -20.234 -50.125 -29.141 1 87.69 376 SER B N 1
ATOM 7359 C CA . SER B 1 376 ? -21.188 -49.688 -28.109 1 87.69 376 SER B CA 1
ATOM 7360 C C . SER B 1 376 ? -21.578 -48.25 -28.281 1 87.69 376 SER B C 1
ATOM 7362 O O . SER B 1 376 ? -20.719 -47.375 -28.531 1 87.69 376 SER B O 1
ATOM 7364 N N . ASN B 1 377 ? -22.844 -48 -28.156 1 90.19 377 ASN B N 1
ATOM 7365 C CA . ASN B 1 377 ? -23.359 -46.656 -28.25 1 90.19 377 ASN B CA 1
ATOM 7366 C C . ASN B 1 377 ? -23.688 -46.062 -26.875 1 90.19 377 ASN B C 1
ATOM 7368 O O . ASN B 1 377 ? -24.328 -46.719 -26.047 1 90.19 377 ASN B O 1
ATOM 7372 N N . TRP B 1 378 ? -23.156 -44.938 -26.703 1 92.44 378 TRP B N 1
ATOM 7373 C CA . TRP B 1 378 ? -23.344 -44.25 -25.406 1 92.44 378 TRP B CA 1
ATOM 7374 C C . TRP B 1 378 ? -24.016 -42.906 -25.594 1 92.44 378 TRP B C 1
ATOM 7376 O O . TRP B 1 378 ? -23.766 -42.219 -26.578 1 92.44 378 TRP B O 1
ATOM 7386 N N . GLU B 1 379 ? -24.859 -42.562 -24.625 1 93.88 379 GLU B N 1
ATOM 7387 C CA . GLU B 1 379 ? -25.453 -41.219 -24.547 1 93.88 379 GLU B CA 1
ATOM 7388 C C . GLU B 1 379 ? -24.953 -40.469 -23.328 1 93.88 379 GLU B C 1
ATOM 7390 O O . GLU B 1 379 ? -25.094 -40.938 -22.188 1 93.88 379 GLU B O 1
ATOM 7395 N N . ILE B 1 380 ? -24.391 -39.406 -23.594 1 93.75 380 ILE B N 1
ATOM 7396 C CA . ILE B 1 380 ? -23.875 -38.531 -22.516 1 93.75 380 ILE B CA 1
ATOM 7397 C C . ILE B 1 380 ? -24.797 -37.312 -22.359 1 93.75 380 ILE B C 1
ATOM 7399 O O . ILE B 1 380 ? -25.047 -36.594 -23.312 1 93.75 380 ILE B O 1
ATOM 7403 N N . GLU B 1 381 ? -25.281 -37.188 -21.188 1 92.88 381 GLU B N 1
ATOM 7404 C CA . GLU B 1 381 ? -26.109 -36.031 -20.844 1 92.88 381 GLU B CA 1
ATOM 7405 C C . GLU B 1 381 ? -25.438 -35.156 -19.797 1 92.88 381 GLU B C 1
ATOM 7407 O O . GLU B 1 381 ? -25.016 -35.656 -18.75 1 92.88 381 GLU B O 1
ATOM 7412 N N . MET B 1 382 ? -25.312 -33.938 -20.094 1 91.75 382 MET B N 1
ATOM 7413 C CA . MET B 1 382 ? -24.609 -33.031 -19.203 1 91.75 382 MET B CA 1
ATOM 7414 C C . MET B 1 382 ? -25.531 -31.922 -18.719 1 91.75 382 MET B C 1
ATOM 7416 O O . MET B 1 382 ? -26.219 -31.297 -19.531 1 91.75 382 MET B O 1
ATOM 7420 N N . TYR B 1 383 ? -25.547 -31.734 -17.422 1 89.62 383 TYR B N 1
ATOM 7421 C CA . TYR B 1 383 ? -26.203 -30.594 -16.797 1 89.62 383 TYR B CA 1
ATOM 7422 C C . TYR B 1 383 ? -25.188 -29.562 -16.344 1 89.62 383 TYR B C 1
ATOM 7424 O O . TYR B 1 383 ? -24.562 -29.719 -15.289 1 89.62 383 TYR B O 1
ATOM 7432 N N . LEU B 1 384 ? -25.062 -28.484 -17.047 1 88.56 384 LEU B N 1
ATOM 7433 C CA . LEU B 1 384 ? -24.016 -27.5 -16.781 1 88.56 384 LEU B CA 1
ATOM 7434 C C . LEU B 1 384 ? -24.531 -26.391 -15.867 1 88.56 384 LEU B C 1
ATOM 7436 O O . LEU B 1 384 ? -23.734 -25.719 -15.195 1 88.56 384 LEU B O 1
ATOM 7440 N N . LYS B 1 385 ? -25.797 -26.094 -15.898 1 86.44 385 LYS B N 1
ATOM 7441 C CA . LYS B 1 385 ? -26.359 -24.969 -15.148 1 86.44 385 LYS B CA 1
ATOM 7442 C C . LYS B 1 385 ? -27.219 -25.469 -13.992 1 86.44 385 LYS B C 1
ATOM 7444 O O . LYS B 1 385 ? -28.297 -24.906 -13.727 1 86.44 385 LYS B O 1
ATOM 7449 N N . GLY B 1 386 ? -26.812 -26.516 -13.414 1 82.62 386 GLY B N 1
ATOM 7450 C CA . GLY B 1 386 ? -27.531 -27.016 -12.25 1 82.62 386 GLY B CA 1
ATOM 7451 C C . GLY B 1 386 ? -28.75 -27.844 -12.617 1 82.62 386 GLY B C 1
ATOM 7452 O O . GLY B 1 386 ? -29 -28.094 -13.797 1 82.62 386 GLY B O 1
ATOM 7453 N N . MET B 1 387 ? -29.234 -28.391 -11.57 1 77.38 387 MET B N 1
ATOM 7454 C CA . MET B 1 387 ? -30.438 -29.203 -11.711 1 77.38 387 MET B CA 1
ATOM 7455 C C . MET B 1 387 ? -31.578 -28.672 -10.859 1 77.38 387 MET B C 1
ATOM 7457 O O . MET B 1 387 ? -31.344 -28.125 -9.773 1 77.38 387 MET B O 1
ATOM 7461 N N . CYS B 1 388 ? -32.719 -28.516 -11.477 1 75.44 388 CYS B N 1
ATOM 7462 C CA . CYS B 1 388 ? -33.906 -28.078 -10.75 1 75.44 388 CYS B CA 1
ATOM 7463 C C . CYS B 1 388 ? -34.875 -29.234 -10.57 1 75.44 388 CYS B C 1
ATOM 7465 O O . CYS B 1 388 ? -35.25 -29.906 -11.539 1 75.44 388 CYS B O 1
ATOM 7467 N N . PHE B 1 389 ? -34.969 -29.578 -9.359 1 63.62 389 PHE B N 1
ATOM 7468 C CA . PHE B 1 389 ? -36 -30.578 -9.055 1 63.62 389 PHE B CA 1
ATOM 7469 C C . PHE B 1 389 ? -37.312 -29.891 -8.695 1 63.62 389 PHE B C 1
ATOM 7471 O O . PHE B 1 389 ? -37.344 -29.078 -7.762 1 63.62 389 PHE B O 1
ATOM 7478 N N . GLY B 1 390 ? -38.156 -29.891 -9.75 1 60.78 390 GLY B N 1
ATOM 7479 C CA . GLY B 1 390 ? -39.438 -29.234 -9.586 1 60.78 390 GLY B CA 1
ATOM 7480 C C . GLY B 1 390 ? -40.156 -29.625 -8.297 1 60.78 390 GLY B C 1
ATOM 7481 O O . GLY B 1 390 ? -39.688 -30.516 -7.574 1 60.78 390 GLY B O 1
ATOM 7482 N N . LYS B 1 391 ? -41.125 -28.766 -8.047 1 61.59 391 LYS B N 1
ATOM 7483 C CA . LYS B 1 391 ? -42 -29.031 -6.906 1 61.59 391 LYS B CA 1
ATOM 7484 C C . LYS B 1 391 ? -42.594 -30.422 -6.988 1 61.59 391 LYS B C 1
ATOM 7486 O O . LYS B 1 391 ? -42.969 -30.891 -8.07 1 61.59 391 LYS B O 1
ATOM 7491 N N . ALA B 1 392 ? -42.031 -31.328 -6.145 1 55.94 392 ALA B N 1
ATOM 7492 C CA . ALA B 1 392 ? -42.594 -32.656 -6.16 1 55.94 392 ALA B CA 1
ATOM 7493 C C . ALA B 1 392 ? -43.5 -32.906 -4.938 1 55.94 392 ALA B C 1
ATOM 7495 O O . ALA B 1 392 ? -43.406 -32.156 -3.953 1 55.94 392 ALA B O 1
ATOM 7496 N N . MET B 1 393 ? -44.688 -33.562 -5.148 1 56.72 393 MET B N 1
ATOM 7497 C CA . MET B 1 393 ? -45.531 -34 -4.047 1 56.72 393 MET B CA 1
ATOM 7498 C C . MET B 1 393 ? -45.094 -35.344 -3.484 1 56.72 393 MET B C 1
ATOM 7500 O O . MET B 1 393 ? -44.906 -36.312 -4.227 1 56.72 393 MET B O 1
ATOM 7504 N N . LEU B 1 394 ? -44.312 -35.281 -2.477 1 48.94 394 LEU B N 1
ATOM 7505 C CA . LEU B 1 394 ? -44 -36.531 -1.796 1 48.94 394 LEU B CA 1
ATOM 7506 C C . LEU B 1 394 ? -45.25 -37.125 -1.161 1 48.94 394 LEU B C 1
ATOM 7508 O O . LEU B 1 394 ? -45.875 -36.5 -0.293 1 48.94 394 LEU B O 1
ATOM 7512 N N . VAL B 1 395 ? -45.844 -38.031 -1.927 1 56.19 395 VAL B N 1
ATOM 7513 C CA . VAL B 1 395 ? -47.031 -38.688 -1.396 1 56.19 395 VAL B CA 1
ATOM 7514 C C . VAL B 1 395 ? -46.625 -39.688 -0.331 1 56.19 395 VAL B C 1
ATOM 7516 O O . VAL B 1 395 ? -45.875 -40.625 -0.611 1 56.19 395 VAL B O 1
ATOM 7519 N N . SER B 1 396 ? -46.562 -39.219 0.763 1 48.5 396 SER B N 1
ATOM 7520 C CA . SER B 1 396 ? -46.375 -40.188 1.864 1 48.5 396 SER B CA 1
ATOM 7521 C C . SER B 1 396 ? -47.719 -40.656 2.393 1 48.5 396 SER B C 1
ATOM 7523 O O . SER B 1 396 ? -48.781 -40.125 2.012 1 48.5 396 SER B O 1
ATOM 7525 N N . TRP B 1 397 ? -47.719 -41.875 2.961 1 61.81 397 TRP B N 1
ATOM 7526 C CA . TRP B 1 397 ? -48.969 -42.375 3.568 1 61.81 397 TRP B CA 1
ATOM 7527 C C . TRP B 1 397 ? -49.688 -41.25 4.34 1 61.81 397 TRP B C 1
ATOM 7529 O O . TRP B 1 397 ? -50.906 -41.312 4.539 1 61.81 397 TRP B O 1
ATOM 7539 N N . ARG B 1 398 ? -48.844 -40.312 4.789 1 55.97 398 ARG B N 1
ATOM 7540 C CA . ARG B 1 398 ? -49.406 -39.312 5.688 1 55.97 398 ARG B CA 1
ATOM 7541 C C . ARG B 1 398 ? -49.906 -38.094 4.918 1 55.97 398 ARG B C 1
ATOM 7543 O O . ARG B 1 398 ? -50.344 -37.094 5.516 1 55.97 398 ARG B O 1
ATOM 7550 N N . GLY B 1 399 ? -49.844 -38.281 3.699 1 57.97 399 GLY B N 1
ATOM 7551 C CA . GLY B 1 399 ? -50.281 -37.156 2.898 1 57.97 399 GLY B CA 1
ATOM 7552 C C . GLY B 1 399 ? -49.25 -36.688 1.896 1 57.97 399 GLY B C 1
ATOM 7553 O O . GLY B 1 399 ? -48.156 -37.219 1.829 1 57.97 399 GLY B O 1
ATOM 7554 N N . SER B 1 400 ? -49.688 -35.875 0.98 1 56 400 SER B N 1
ATOM 7555 C CA . SER B 1 400 ? -48.844 -35.375 -0.099 1 56 400 SER B CA 1
ATOM 7556 C C . SER B 1 400 ? -48.062 -34.125 0.341 1 56 400 SER B C 1
ATOM 7558 O O . SER B 1 400 ? -48.625 -33.219 0.927 1 56 400 SER B O 1
ATOM 7560 N N . ILE B 1 401 ? -46.875 -34.312 0.75 1 56.84 401 ILE B N 1
ATOM 7561 C CA . ILE B 1 401 ? -46.031 -33.188 1.103 1 56.84 401 ILE B CA 1
ATOM 7562 C C . ILE B 1 401 ? -45.375 -32.625 -0.158 1 56.84 401 ILE B C 1
ATOM 7564 O O . ILE B 1 401 ? -44.875 -33.344 -0.996 1 56.84 401 ILE B O 1
ATOM 7568 N N . GLU B 1 402 ? -45.656 -31.328 -0.318 1 62.22 402 GLU B N 1
ATOM 7569 C CA . GLU B 1 402 ? -45.031 -30.609 -1.428 1 62.22 402 GLU B CA 1
ATOM 7570 C C . GLU B 1 402 ? -43.562 -30.391 -1.176 1 62.22 402 GLU B C 1
ATOM 7572 O O . GLU B 1 402 ? -43.156 -29.891 -0.121 1 62.22 402 GLU B O 1
ATOM 7577 N N . VAL B 1 403 ? -42.781 -31.047 -1.82 1 57.56 403 VAL B N 1
ATOM 7578 C CA . VAL B 1 403 ? -41.344 -30.844 -1.74 1 57.56 403 VAL B CA 1
ATOM 7579 C C . VAL B 1 403 ? -40.938 -29.641 -2.602 1 57.56 403 VAL B C 1
ATOM 7581 O O . VAL B 1 403 ? -41.25 -29.594 -3.791 1 57.56 403 VAL B O 1
ATOM 7584 N N . PRO B 1 404 ? -40.469 -28.594 -1.88 1 65.19 404 PRO B N 1
ATOM 7585 C CA . PRO B 1 404 ? -40.125 -27.391 -2.633 1 65.19 404 PRO B CA 1
ATOM 7586 C C . PRO B 1 404 ? -39.062 -27.641 -3.697 1 65.19 404 PRO B C 1
ATOM 7588 O O . PRO B 1 404 ? -38.375 -28.672 -3.668 1 65.19 404 PRO B O 1
ATOM 7591 N N . GLU B 1 405 ? -39.125 -26.75 -4.625 1 70.56 405 GLU B N 1
ATOM 7592 C CA . GLU B 1 405 ? -38.094 -26.75 -5.676 1 70.56 405 GLU B CA 1
ATOM 7593 C C . GLU B 1 405 ? -36.688 -26.656 -5.09 1 70.56 405 GLU B C 1
ATOM 7595 O O . GLU B 1 405 ? -36.469 -25.875 -4.16 1 70.56 405 GLU B O 1
ATOM 7600 N N . VAL B 1 406 ? -35.969 -27.766 -5.324 1 68.94 406 VAL B N 1
ATOM 7601 C CA . VAL B 1 406 ? -34.594 -27.75 -4.848 1 68.94 406 VAL B CA 1
ATOM 7602 C C . VAL B 1 406 ? -33.656 -27.578 -6.031 1 68.94 406 VAL B C 1
ATOM 7604 O O . VAL B 1 406 ? -33.75 -28.297 -7.023 1 68.94 406 VAL B O 1
ATOM 7607 N N . ILE B 1 407 ? -32.969 -26.453 -5.969 1 75.88 407 ILE B N 1
ATOM 7608 C CA . ILE B 1 407 ? -31.938 -26.219 -6.98 1 75.88 407 ILE B CA 1
ATOM 7609 C C . ILE B 1 407 ? -30.594 -26.734 -6.484 1 75.88 407 ILE B C 1
ATOM 7611 O O . ILE B 1 407 ? -30.141 -26.375 -5.398 1 75.88 407 ILE B O 1
ATOM 7615 N N . ILE B 1 408 ? -30.078 -27.734 -7.176 1 76.19 408 ILE B N 1
ATOM 7616 C CA . ILE B 1 408 ? -28.734 -28.25 -6.875 1 76.19 408 ILE B CA 1
ATOM 7617 C C . ILE B 1 408 ? -27.719 -27.594 -7.801 1 76.19 408 ILE B C 1
ATOM 7619 O O . ILE B 1 408 ? -27.75 -27.797 -9.016 1 76.19 408 ILE B O 1
ATOM 7623 N N . LYS B 1 409 ? -26.859 -26.781 -7.238 1 81.44 409 LYS B N 1
ATOM 7624 C CA . LYS B 1 409 ? -25.828 -26.078 -8 1 81.44 409 LYS B CA 1
ATOM 7625 C C . LYS B 1 409 ? -24.625 -26.969 -8.25 1 81.44 409 LYS B C 1
ATOM 7627 O O . LYS B 1 409 ? -23.625 -26.875 -7.539 1 81.44 409 LYS B O 1
ATOM 7632 N N . THR B 1 410 ? -24.734 -27.891 -9.133 1 84.12 410 THR B N 1
ATOM 7633 C CA . THR B 1 410 ? -23.641 -28.781 -9.5 1 84.12 410 THR B CA 1
ATOM 7634 C C . THR B 1 410 ? -23.609 -29.016 -11.008 1 84.12 410 THR B C 1
ATOM 7636 O O . THR B 1 410 ? -24.594 -28.734 -11.703 1 84.12 410 THR B O 1
ATOM 7639 N N . VAL B 1 411 ? -22.547 -29.266 -11.484 1 86.88 411 VAL B N 1
ATOM 7640 C CA . VAL B 1 411 ? -22.391 -29.703 -12.867 1 86.88 411 VAL B CA 1
ATOM 7641 C C . VAL B 1 411 ? -22.375 -31.234 -12.922 1 86.88 411 VAL B C 1
ATOM 7643 O O . VAL B 1 411 ? -21.469 -31.859 -12.398 1 86.88 411 VAL B O 1
ATOM 7646 N N . ARG B 1 412 ? -23.391 -31.781 -13.562 1 87.75 412 ARG B N 1
ATOM 7647 C CA . ARG B 1 412 ? -23.578 -33.219 -13.555 1 87.75 412 ARG B CA 1
ATOM 7648 C C . ARG B 1 412 ? -23.484 -33.812 -14.969 1 87.75 412 ARG B C 1
ATOM 7650 O O . ARG B 1 412 ? -23.969 -33.188 -15.922 1 87.75 412 ARG B O 1
ATOM 7657 N N . ALA B 1 413 ? -22.828 -34.906 -15.094 1 91.06 413 ALA B N 1
ATOM 7658 C CA . ALA B 1 413 ? -22.797 -35.688 -16.312 1 91.06 413 ALA B CA 1
ATOM 7659 C C . ALA B 1 413 ? -23.422 -37.062 -16.094 1 91.06 413 ALA B C 1
ATOM 7661 O O . ALA B 1 413 ? -23.188 -37.688 -15.062 1 91.06 413 ALA B O 1
ATOM 7662 N N . THR B 1 414 ? -24.312 -37.375 -16.953 1 91.12 414 THR B N 1
ATOM 7663 C CA . THR B 1 414 ? -24.922 -38.719 -16.906 1 91.12 414 THR B CA 1
ATOM 7664 C C . THR B 1 414 ? -24.562 -39.5 -18.156 1 91.12 414 THR B C 1
ATOM 7666 O O . THR B 1 414 ? -24.609 -38.969 -19.281 1 91.12 414 THR B O 1
ATOM 7669 N N . ILE B 1 415 ? -24.125 -40.688 -17.953 1 92.81 415 ILE B N 1
ATOM 7670 C CA . ILE B 1 415 ? -23.75 -41.594 -19.047 1 92.81 415 ILE B CA 1
ATOM 7671 C C . ILE B 1 415 ? -24.703 -42.781 -19.078 1 92.81 415 ILE B C 1
ATOM 7673 O O . ILE B 1 415 ? -24.844 -43.5 -18.078 1 92.81 415 ILE B O 1
ATOM 7677 N N . LYS B 1 416 ? -25.266 -42.969 -20.234 1 91.75 416 LYS B N 1
ATOM 7678 C CA . LYS B 1 416 ? -26.219 -44.062 -20.438 1 91.75 416 LYS B CA 1
ATOM 7679 C C . LYS B 1 416 ? -25.812 -44.938 -21.609 1 91.75 416 LYS B C 1
ATOM 7681 O O . LYS B 1 416 ? -25.391 -44.438 -22.656 1 91.75 416 LYS B O 1
ATOM 7686 N N . MET B 1 417 ? -25.844 -46.219 -21.406 1 89.88 417 MET B N 1
ATOM 7687 C CA . MET B 1 417 ? -25.594 -47.156 -22.5 1 89.88 417 MET B CA 1
ATOM 7688 C C . MET B 1 417 ? -26.844 -47.344 -23.359 1 89.88 417 MET B C 1
ATOM 7690 O O . MET B 1 417 ? -27.906 -47.656 -22.828 1 89.88 417 MET B O 1
ATOM 7694 N N . LYS B 1 418 ? -26.672 -47.094 -24.641 1 86.38 418 LYS B N 1
ATOM 7695 C CA . LYS B 1 418 ? -27.797 -47.312 -25.562 1 86.38 418 LYS B CA 1
ATOM 7696 C C . LYS B 1 418 ? -27.766 -48.719 -26.109 1 86.38 418 LYS B C 1
ATOM 7698 O O . LYS B 1 418 ? -26.812 -49.125 -26.781 1 86.38 418 LYS B O 1
ATOM 7703 N N . LEU B 1 419 ? -28.656 -49.5 -25.75 1 80.31 419 LEU B N 1
ATOM 7704 C CA . LEU B 1 419 ? -28.734 -50.875 -26.219 1 80.31 419 LEU B CA 1
ATOM 7705 C C . LEU B 1 419 ? -29.859 -51.031 -27.25 1 80.31 419 LEU B C 1
ATOM 7707 O O . LEU B 1 419 ? -30.875 -50.375 -27.172 1 80.31 419 LEU B O 1
ATOM 7711 N N . ARG B 1 420 ? -29.562 -51.969 -28.203 1 75.5 420 ARG B N 1
ATOM 7712 C CA . ARG B 1 420 ? -30.641 -52.375 -29.109 1 75.5 420 ARG B CA 1
ATOM 7713 C C . ARG B 1 420 ? -31.656 -53.25 -28.406 1 75.5 420 ARG B C 1
ATOM 7715 O O . ARG B 1 420 ? -31.312 -53.969 -27.469 1 75.5 420 ARG B O 1
ATOM 7722 N N . PRO B 1 421 ? -32.844 -53.031 -28.812 1 71 421 PRO B N 1
ATOM 7723 C CA . PRO B 1 421 ? -33.906 -53.844 -28.172 1 71 421 PRO B CA 1
ATOM 7724 C C . PRO B 1 421 ? -33.562 -55.312 -28.109 1 71 421 PRO B C 1
ATOM 7726 O O . PRO B 1 421 ? -33.906 -56 -27.141 1 71 421 PRO B O 1
ATOM 7729 N N . GLU B 1 422 ? -32.781 -55.812 -29.078 1 71.12 422 GLU B N 1
ATOM 7730 C CA . GLU B 1 422 ? -32.438 -57.219 -29.125 1 71.12 422 GLU B CA 1
ATOM 7731 C C . GLU B 1 422 ? -31.391 -57.594 -28.078 1 71.12 422 GLU B C 1
ATOM 7733 O O . GLU B 1 422 ? -31.312 -58.75 -27.641 1 71.12 422 GLU B O 1
ATOM 7738 N N . ASP B 1 423 ? -30.781 -56.594 -27.625 1 71.88 423 ASP B N 1
ATOM 7739 C CA . ASP B 1 423 ? -29.656 -56.844 -26.75 1 71.88 423 ASP B CA 1
ATOM 7740 C C . ASP B 1 423 ? -30.016 -56.531 -25.297 1 71.88 423 ASP B C 1
ATOM 7742 O O . ASP B 1 423 ? -29.219 -56.781 -24.391 1 71.88 423 ASP B O 1
ATOM 7746 N N . ILE B 1 424 ? -31.281 -56.062 -25.156 1 65.81 424 ILE B N 1
ATOM 7747 C CA . ILE B 1 424 ? -31.734 -55.719 -23.812 1 65.81 424 ILE B CA 1
ATOM 7748 C C . ILE B 1 424 ? -31.859 -57 -22.969 1 65.81 424 ILE B C 1
ATOM 7750 O O . ILE B 1 424 ? -32.5 -57.938 -23.391 1 65.81 424 ILE B O 1
ATOM 7754 N N . GLY B 1 425 ? -31.172 -57.062 -21.844 1 64.12 425 GLY B N 1
ATOM 7755 C CA . GLY B 1 425 ? -31.219 -58.188 -20.906 1 64.12 425 GLY B CA 1
ATOM 7756 C C . GLY B 1 425 ? -30.078 -59.156 -21.109 1 64.12 425 GLY B C 1
ATOM 7757 O O . GLY B 1 425 ? -29.812 -60 -20.234 1 64.12 425 GLY B O 1
ATOM 7758 N N . LYS B 1 426 ? -29.234 -59.062 -22.219 1 70.69 426 LYS B N 1
ATOM 7759 C CA . LYS B 1 426 ? -28.25 -60.094 -22.516 1 70.69 426 LYS B CA 1
ATOM 7760 C C . LYS B 1 426 ? -26.828 -59.531 -22.406 1 70.69 426 LYS B C 1
ATOM 7762 O O . LYS B 1 426 ? -25.875 -60.281 -22.219 1 70.69 426 LYS B O 1
ATOM 7767 N N . VAL B 1 427 ? -26.781 -58.188 -22.375 1 79.31 427 VAL B N 1
ATOM 7768 C CA . VAL B 1 427 ? -25.438 -57.656 -22.531 1 79.31 427 VAL B CA 1
ATOM 7769 C C . VAL B 1 427 ? -25.031 -56.906 -21.281 1 79.31 427 VAL B C 1
ATOM 7771 O O . VAL B 1 427 ? -25.797 -56.062 -20.797 1 79.31 427 VAL B O 1
ATOM 7774 N N . ALA B 1 428 ? -24.031 -57.406 -20.562 1 82.31 428 ALA B N 1
ATOM 7775 C CA . ALA B 1 428 ? -23.375 -56.656 -19.484 1 82.31 428 ALA B CA 1
ATOM 7776 C C . ALA B 1 428 ? -22 -56.188 -19.938 1 82.31 428 ALA B C 1
ATOM 7778 O O . ALA B 1 428 ? -21.266 -56.875 -20.641 1 82.31 428 ALA B O 1
ATOM 7779 N N . ARG B 1 429 ? -21.812 -54.875 -19.703 1 85.56 429 ARG B N 1
ATOM 7780 C CA . ARG B 1 429 ? -20.531 -54.312 -20.078 1 85.56 429 ARG B CA 1
ATOM 7781 C C . ARG B 1 429 ? -19.828 -53.688 -18.891 1 85.56 429 ARG B C 1
ATOM 7783 O O . ARG B 1 429 ? -20.375 -52.781 -18.234 1 85.56 429 ARG B O 1
ATOM 7790 N N . HIS B 1 430 ? -18.703 -54.219 -18.547 1 86.94 430 HIS B N 1
ATOM 7791 C CA . HIS B 1 430 ? -17.828 -53.625 -17.547 1 86.94 430 HIS B CA 1
ATOM 7792 C C . HIS B 1 430 ? -16.859 -52.656 -18.188 1 86.94 430 HIS B C 1
ATOM 7794 O O . HIS B 1 430 ? -16.016 -53.031 -19 1 86.94 430 HIS B O 1
ATOM 7800 N N . VAL B 1 431 ? -17.062 -51.312 -17.828 1 90.5 431 VAL B N 1
ATOM 7801 C CA . VAL B 1 431 ? -16.297 -50.312 -18.547 1 90.5 431 VAL B CA 1
ATOM 7802 C C . VAL B 1 431 ? -15.711 -49.312 -17.547 1 90.5 431 VAL B C 1
ATOM 7804 O O . VAL B 1 431 ? -16.188 -49.188 -16.422 1 90.5 431 VAL B O 1
ATOM 7807 N N . ARG B 1 432 ? -14.656 -48.719 -17.922 1 90.5 432 ARG B N 1
ATOM 7808 C CA . ARG B 1 432 ? -14.102 -47.531 -17.266 1 90.5 432 ARG B CA 1
ATOM 7809 C C . ARG B 1 432 ? -14.477 -46.25 -18.016 1 90.5 432 ARG B C 1
ATOM 7811 O O . ARG B 1 432 ? -14.156 -46.094 -19.203 1 90.5 432 ARG B O 1
ATOM 7818 N N . VAL B 1 433 ? -15.172 -45.312 -17.344 1 91.62 433 VAL B N 1
ATOM 7819 C CA . VAL B 1 433 ? -15.594 -44.062 -17.938 1 91.62 433 VAL B CA 1
ATOM 7820 C C . VAL B 1 433 ? -14.719 -42.938 -17.406 1 91.62 433 VAL B C 1
ATOM 7822 O O . VAL B 1 433 ? -14.523 -42.781 -16.203 1 91.62 433 VAL B O 1
ATOM 7825 N N . ALA B 1 434 ? -14.141 -42.219 -18.297 1 93.31 434 ALA B N 1
ATOM 7826 C CA . ALA B 1 434 ? -13.344 -41.031 -17.938 1 93.31 434 ALA B CA 1
ATOM 7827 C C . ALA B 1 434 ? -13.797 -39.812 -18.703 1 93.31 434 ALA B C 1
ATOM 7829 O O . ALA B 1 434 ? -14.109 -39.875 -19.891 1 93.31 434 ALA B O 1
ATOM 7830 N N . ILE B 1 435 ? -13.93 -38.719 -18.047 1 93.94 435 ILE B N 1
ATOM 7831 C CA . ILE B 1 435 ? -14.289 -37.438 -18.656 1 93.94 435 ILE B CA 1
ATOM 7832 C C . ILE B 1 435 ? -13.164 -36.406 -18.453 1 93.94 435 ILE B C 1
ATOM 7834 O O . ILE B 1 435 ? -12.727 -36.188 -17.328 1 93.94 435 ILE B O 1
ATOM 7838 N N . LEU B 1 436 ? -12.656 -35.938 -19.5 1 94.44 436 LEU B N 1
ATOM 7839 C CA . LEU B 1 436 ? -11.641 -34.906 -19.484 1 94.44 436 LEU B CA 1
ATOM 7840 C C . LEU B 1 436 ? -12.266 -33.531 -19.656 1 94.44 436 LEU B C 1
ATOM 7842 O O . LEU B 1 436 ? -13.016 -33.312 -20.609 1 94.44 436 LEU B O 1
ATOM 7846 N N . VAL B 1 437 ? -11.969 -32.688 -18.734 1 93.06 437 VAL B N 1
ATOM 7847 C CA . VAL B 1 437 ? -12.461 -31.312 -18.828 1 93.06 437 VAL B CA 1
ATOM 7848 C C . VAL B 1 437 ? -11.32 -30.375 -19.234 1 93.06 437 VAL B C 1
ATOM 7850 O O . VAL B 1 437 ? -10.258 -30.375 -18.609 1 93.06 437 VAL B O 1
ATOM 7853 N N . TYR B 1 438 ? -11.57 -29.625 -20.266 1 92.25 438 TYR B N 1
ATOM 7854 C CA . TYR B 1 438 ? -10.547 -28.719 -20.766 1 92.25 438 TYR B CA 1
ATOM 7855 C C . TYR B 1 438 ? -10.789 -27.297 -20.266 1 92.25 438 TYR B C 1
ATOM 7857 O O . TYR B 1 438 ? -11.93 -26.906 -20.016 1 92.25 438 TYR B O 1
ATOM 7865 N N . ALA B 1 439 ? -9.766 -26.625 -20 1 90.5 439 ALA B N 1
ATOM 7866 C CA . ALA B 1 439 ? -9.789 -25.219 -19.609 1 90.5 439 ALA B CA 1
ATOM 7867 C C . ALA B 1 439 ? -8.648 -24.453 -20.25 1 90.5 439 ALA B C 1
ATOM 7869 O O . ALA B 1 439 ? -7.918 -24.984 -21.094 1 90.5 439 ALA B O 1
ATOM 7870 N N . VAL B 1 440 ? -8.648 -23.156 -19.969 1 89.31 440 VAL B N 1
ATOM 7871 C CA . VAL B 1 440 ? -7.648 -22.297 -20.609 1 89.31 440 VAL B CA 1
ATOM 7872 C C . VAL B 1 440 ? -6.82 -21.578 -19.562 1 89.31 440 VAL B C 1
ATOM 7874 O O . VAL B 1 440 ? -7.367 -21.062 -18.578 1 89.31 440 VAL B O 1
ATOM 7877 N N . GLN B 1 441 ? -5.52 -21.703 -19.688 1 88.25 441 GLN B N 1
ATOM 7878 C CA . GLN B 1 441 ? -4.578 -20.922 -18.891 1 88.25 441 GLN B CA 1
ATOM 7879 C C . GLN B 1 441 ? -3.613 -20.141 -19.781 1 88.25 441 GLN B C 1
ATOM 7881 O O . GLN B 1 441 ? -2.9 -20.734 -20.594 1 88.25 441 GLN B O 1
ATOM 7886 N N . ASN B 1 442 ? -3.51 -18.922 -19.656 1 85.5 442 ASN B N 1
ATOM 7887 C CA . ASN B 1 442 ? -2.643 -18.094 -20.484 1 85.5 442 ASN B CA 1
ATOM 7888 C C . ASN B 1 442 ? -2.803 -18.406 -21.969 1 85.5 442 ASN B C 1
ATOM 7890 O O . ASN B 1 442 ? -1.814 -18.625 -22.672 1 85.5 442 ASN B O 1
ATOM 7894 N N . LYS B 1 443 ? -4.004 -18.656 -22.438 1 84.38 443 LYS B N 1
ATOM 7895 C CA . LYS B 1 443 ? -4.391 -18.859 -23.828 1 84.38 443 LYS B CA 1
ATOM 7896 C C . LYS B 1 443 ? -4.031 -20.266 -24.297 1 84.38 443 LYS B C 1
ATOM 7898 O O . LYS B 1 443 ? -4.012 -20.547 -25.5 1 84.38 443 LYS B O 1
ATOM 7903 N N . ILE B 1 444 ? -3.682 -21.109 -23.453 1 89.69 444 ILE B N 1
ATOM 7904 C CA . ILE B 1 444 ? -3.383 -22.5 -23.781 1 89.69 444 ILE B CA 1
ATOM 7905 C C . ILE B 1 444 ? -4.488 -23.406 -23.25 1 89.69 444 ILE B C 1
ATOM 7907 O O . ILE B 1 444 ? -4.781 -23.406 -22.047 1 89.69 444 ILE B O 1
ATOM 7911 N N . VAL B 1 445 ? -5.062 -24.078 -24.141 1 91 445 VAL B N 1
ATOM 7912 C CA . VAL B 1 445 ? -6.125 -25 -23.766 1 91 445 VAL B CA 1
ATOM 7913 C C . VAL B 1 445 ? -5.516 -26.328 -23.312 1 91 445 VAL B C 1
ATOM 7915 O O . VAL B 1 445 ? -4.641 -26.875 -23.984 1 91 445 VAL B O 1
ATOM 7918 N N . HIS B 1 446 ? -5.898 -26.75 -22.203 1 92.69 446 HIS B N 1
ATOM 7919 C CA . HIS B 1 446 ? -5.391 -28.016 -21.703 1 92.69 446 HIS B CA 1
ATOM 7920 C C . HIS B 1 446 ? -6.387 -28.672 -20.75 1 92.69 446 HIS B C 1
ATOM 7922 O O . HIS B 1 446 ? -7.383 -28.047 -20.359 1 92.69 446 HIS B O 1
ATOM 7928 N N . VAL B 1 447 ? -6.129 -29.922 -20.438 1 93.75 447 VAL B N 1
ATOM 7929 C CA . VAL B 1 447 ? -6.996 -30.656 -19.531 1 93.75 447 VAL B CA 1
ATOM 7930 C C . VAL B 1 447 ? -6.699 -30.25 -18.078 1 93.75 447 VAL B C 1
ATOM 7932 O O . VAL B 1 447 ? -5.547 -30.297 -17.641 1 93.75 447 VAL B O 1
ATOM 7935 N N . VAL B 1 448 ? -7.711 -29.953 -17.344 1 90.69 448 VAL B N 1
ATOM 7936 C CA . VAL B 1 448 ? -7.492 -29.469 -15.977 1 90.69 448 VAL B CA 1
ATOM 7937 C C . VAL B 1 448 ? -8.07 -30.469 -14.984 1 90.69 448 VAL B C 1
ATOM 7939 O O . VAL B 1 448 ? -7.59 -30.578 -13.852 1 90.69 448 VAL B O 1
ATOM 7942 N N . THR B 1 449 ? -9.07 -31.188 -15.43 1 90.56 449 THR B N 1
ATOM 7943 C CA . THR B 1 449 ? -9.719 -32.125 -14.539 1 90.56 449 THR B CA 1
ATOM 7944 C C . THR B 1 449 ? -9.977 -33.469 -15.266 1 90.56 449 THR B C 1
ATOM 7946 O O . THR B 1 449 ? -10.359 -33.469 -16.438 1 90.56 449 THR B O 1
ATOM 7949 N N . VAL B 1 450 ? -9.656 -34.469 -14.594 1 92.06 450 VAL B N 1
ATOM 7950 C CA . VAL B 1 450 ? -9.961 -35.781 -15.086 1 92.06 450 VAL B CA 1
ATOM 7951 C C . VAL B 1 450 ? -10.773 -36.562 -14.039 1 92.06 450 VAL B C 1
ATOM 7953 O O . VAL B 1 450 ? -10.359 -36.656 -12.883 1 92.06 450 VAL B O 1
ATOM 7956 N N . VAL B 1 451 ? -11.938 -36.938 -14.461 1 90.31 451 VAL B N 1
ATOM 7957 C CA . VAL B 1 451 ? -12.789 -37.75 -13.594 1 90.31 451 VAL B CA 1
ATOM 7958 C C . VAL B 1 451 ? -12.953 -39.156 -14.195 1 90.31 451 VAL B C 1
ATOM 7960 O O . VAL B 1 451 ? -13.219 -39.281 -15.391 1 90.31 451 VAL B O 1
ATOM 7963 N N . GLN B 1 452 ? -12.68 -40.125 -13.438 1 89.38 452 GLN B N 1
ATOM 7964 C CA . GLN B 1 452 ? -12.805 -41.5 -13.93 1 89.38 452 GLN B CA 1
ATOM 7965 C C . GLN B 1 452 ? -13.602 -42.375 -12.953 1 89.38 452 GLN B C 1
ATOM 7967 O O . GLN B 1 452 ? -13.539 -42.156 -11.742 1 89.38 452 GLN B O 1
ATOM 7972 N N . LYS B 1 453 ? -14.367 -43.281 -13.445 1 85.31 453 LYS B N 1
ATOM 7973 C CA . LYS B 1 453 ? -15.172 -44.219 -12.672 1 85.31 453 LYS B CA 1
ATOM 7974 C C . LYS B 1 453 ? -15.273 -45.562 -13.383 1 85.31 453 LYS B C 1
ATOM 7976 O O . LYS B 1 453 ? -15.445 -45.625 -14.602 1 85.31 453 LYS B O 1
ATOM 7981 N N . VAL B 1 454 ? -15.062 -46.625 -12.648 1 87.5 454 VAL B N 1
ATOM 7982 C CA . VAL B 1 454 ? -15.266 -47.969 -13.18 1 87.5 454 VAL B CA 1
ATOM 7983 C C . VAL B 1 454 ? -16.672 -48.469 -12.844 1 87.5 454 VAL B C 1
ATOM 7985 O O . VAL B 1 454 ? -17.078 -48.438 -11.68 1 87.5 454 VAL B O 1
ATOM 7988 N N . VAL B 1 455 ? -17.406 -48.844 -13.852 1 85.56 455 VAL B N 1
ATOM 7989 C CA . VAL B 1 455 ? -18.812 -49.188 -13.633 1 85.56 455 VAL B CA 1
ATOM 7990 C C . VAL B 1 455 ? -19.188 -50.406 -14.445 1 85.56 455 VAL B C 1
ATOM 7992 O O . VAL B 1 455 ? -18.594 -50.688 -15.492 1 85.56 455 VAL B O 1
ATOM 7995 N N . LEU B 1 456 ? -20.094 -51.125 -13.852 1 86.81 456 LEU B N 1
ATOM 7996 C CA . LEU B 1 456 ? -20.703 -52.25 -14.547 1 86.81 456 LEU B CA 1
ATOM 7997 C C . LEU B 1 456 ? -22.094 -51.875 -15.031 1 86.81 456 LEU B C 1
ATOM 7999 O O . LEU B 1 456 ? -22.969 -51.531 -14.234 1 86.81 456 LEU B O 1
ATOM 8003 N N . PHE B 1 457 ? -22.234 -51.812 -16.375 1 86.56 457 PHE B N 1
ATOM 8004 C CA . PHE B 1 457 ? -23.531 -51.594 -16.969 1 86.56 457 PHE B CA 1
ATOM 8005 C C . PHE B 1 457 ? -24.25 -52.906 -17.266 1 86.56 457 PHE B C 1
ATOM 8007 O O . PHE B 1 457 ? -23.719 -53.75 -17.969 1 86.56 457 PHE B O 1
ATOM 8014 N N . ASP B 1 458 ? -25.312 -53.031 -16.641 1 83.5 458 ASP B N 1
ATOM 8015 C CA . ASP B 1 458 ? -26.125 -54.219 -16.828 1 83.5 458 ASP B CA 1
ATOM 8016 C C . ASP B 1 458 ? -27.594 -53.844 -17 1 83.5 458 ASP B C 1
ATOM 8018 O O . ASP B 1 458 ? -27.938 -52.688 -17.234 1 83.5 458 ASP B O 1
ATOM 8022 N N . THR B 1 459 ? -28.469 -54.906 -16.938 1 78.81 459 THR B N 1
ATOM 8023 C CA . THR B 1 459 ? -29.906 -54.688 -17.125 1 78.81 459 THR B CA 1
ATOM 8024 C C . THR B 1 459 ? -30.484 -53.844 -15.984 1 78.81 459 THR B C 1
ATOM 8026 O O . THR B 1 459 ? -31.438 -53.094 -16.188 1 78.81 459 THR B O 1
ATOM 8029 N N . ASN B 1 460 ? -29.891 -53.938 -14.859 1 77.38 460 ASN B N 1
ATOM 8030 C CA . ASN B 1 460 ? -30.391 -53.219 -13.695 1 77.38 460 ASN B CA 1
ATOM 8031 C C . ASN B 1 460 ? -29.828 -51.781 -13.641 1 77.38 460 ASN B C 1
ATOM 8033 O O . ASN B 1 460 ? -30.438 -50.906 -13.016 1 77.38 460 ASN B O 1
ATOM 8037 N N . GLN B 1 461 ? -28.594 -51.656 -14.18 1 81.75 461 GLN B N 1
ATOM 8038 C CA . GLN B 1 461 ? -27.938 -50.344 -14.133 1 81.75 461 GLN B CA 1
ATOM 8039 C C . GLN B 1 461 ? -27.453 -49.906 -15.516 1 81.75 461 GLN B C 1
ATOM 8041 O O . GLN B 1 461 ? -26.422 -50.375 -16 1 81.75 461 GLN B O 1
ATOM 8046 N N . ASN B 1 462 ? -28.219 -49 -16.078 1 83.25 462 ASN B N 1
ATOM 8047 C CA . ASN B 1 462 ? -27.844 -48.531 -17.422 1 83.25 462 ASN B CA 1
ATOM 8048 C C . ASN B 1 462 ? -27.469 -47.062 -17.438 1 83.25 462 ASN B C 1
ATOM 8050 O O . ASN B 1 462 ? -27.234 -46.5 -18.5 1 83.25 462 ASN B O 1
ATOM 8054 N N . LEU B 1 463 ? -27.438 -46.562 -16.188 1 87.31 463 LEU B N 1
ATOM 8055 C CA . LEU B 1 463 ? -27.156 -45.125 -16.109 1 87.31 463 LEU B CA 1
ATOM 8056 C C . LEU B 1 463 ? -26.25 -44.812 -14.922 1 87.31 463 LEU B C 1
ATOM 8058 O O . LEU B 1 463 ? -26.422 -45.375 -13.836 1 87.31 463 LEU B O 1
ATOM 8062 N N . ILE B 1 464 ? -25.25 -44.031 -15.219 1 86.31 464 ILE B N 1
ATOM 8063 C CA . ILE B 1 464 ? -24.375 -43.562 -14.148 1 86.31 464 ILE B CA 1
ATOM 8064 C C . ILE B 1 464 ? -24.359 -42.031 -14.117 1 86.31 464 ILE B C 1
ATOM 8066 O O . ILE B 1 464 ? -24.484 -41.375 -15.156 1 86.31 464 ILE B O 1
ATOM 8070 N N . THR B 1 465 ? -24.25 -41.531 -12.891 1 87.06 465 THR B N 1
ATOM 8071 C CA . THR B 1 465 ? -24.234 -40.062 -12.703 1 87.06 465 THR B CA 1
ATOM 8072 C C . THR B 1 465 ? -22.922 -39.625 -12.047 1 87.06 465 THR B C 1
ATOM 8074 O O . THR B 1 465 ? -22.422 -40.281 -11.141 1 87.06 465 THR B O 1
ATOM 8077 N N . ILE B 1 466 ? -22.344 -38.656 -12.602 1 85.38 466 ILE B N 1
ATOM 8078 C CA . ILE B 1 466 ? -21.141 -38.031 -12.047 1 85.38 466 ILE B CA 1
ATOM 8079 C C . ILE B 1 466 ? -21.438 -36.562 -11.703 1 85.38 466 ILE B C 1
ATOM 8081 O O . ILE B 1 466 ? -21.703 -35.75 -12.586 1 85.38 466 ILE B O 1
ATOM 8085 N N . ASP B 1 467 ? -21.266 -36.25 -10.422 1 84.44 467 ASP B N 1
ATOM 8086 C CA . ASP B 1 467 ? -21.516 -34.875 -9.953 1 84.44 467 ASP B CA 1
ATOM 8087 C C . ASP B 1 467 ? -20.203 -34.125 -9.781 1 84.44 467 ASP B C 1
ATOM 8089 O O . ASP B 1 467 ? -19.125 -34.688 -9.797 1 84.44 467 ASP B O 1
ATOM 8093 N N . ASP B 1 468 ? -20.266 -32.844 -9.734 1 83.44 468 ASP B N 1
ATOM 8094 C CA . ASP B 1 468 ? -19.156 -31.922 -9.445 1 83.44 468 ASP B CA 1
ATOM 8095 C C . ASP B 1 468 ? -18.047 -32.094 -10.469 1 83.44 468 ASP B C 1
ATOM 8097 O O . ASP B 1 468 ? -16.859 -32.156 -10.102 1 83.44 468 ASP B O 1
ATOM 8101 N N . LEU B 1 469 ? -18.438 -32.25 -11.688 1 86.38 469 LEU B N 1
ATOM 8102 C CA . LEU B 1 469 ? -17.469 -32.344 -12.773 1 86.38 469 LEU B CA 1
ATOM 8103 C C . LEU B 1 469 ? -16.641 -31.062 -12.883 1 86.38 469 LEU B C 1
ATOM 8105 O O . LEU B 1 469 ? -15.453 -31.125 -13.219 1 86.38 469 LEU B O 1
ATOM 8109 N N . MET B 1 470 ? -17.312 -29.984 -12.695 1 87.94 470 MET B N 1
ATOM 8110 C CA . MET B 1 470 ? -16.688 -28.656 -12.75 1 87.94 470 MET B CA 1
ATOM 8111 C C . MET B 1 470 ? -17.125 -27.797 -11.57 1 87.94 470 MET B C 1
ATOM 8113 O O . MET B 1 470 ? -18.078 -28.141 -10.867 1 87.94 470 MET B O 1
ATOM 8117 N N . VAL B 1 471 ? -16.375 -26.781 -11.359 1 84.88 471 VAL B N 1
ATOM 8118 C CA . VAL B 1 471 ? -16.766 -25.828 -10.328 1 84.88 471 VAL B CA 1
ATOM 8119 C C . VAL B 1 471 ? -17.953 -25 -10.82 1 84.88 471 VAL B C 1
ATOM 8121 O O . VAL B 1 471 ? -17.844 -24.281 -11.812 1 84.88 471 VAL B O 1
ATOM 8124 N N . TYR B 1 472 ? -19.031 -25.141 -10.148 1 84.5 472 TYR B N 1
ATOM 8125 C CA . TYR B 1 472 ? -20.297 -24.562 -10.57 1 84.5 472 TYR B CA 1
ATOM 8126 C C . TYR B 1 472 ? -20.188 -23.062 -10.758 1 84.5 472 TYR B C 1
ATOM 8128 O O . TYR B 1 472 ? -20.609 -22.516 -11.781 1 84.5 472 TYR B O 1
ATOM 8136 N N . ASP B 1 473 ? -19.578 -22.344 -9.867 1 81.44 473 ASP B N 1
ATOM 8137 C CA . ASP B 1 473 ? -19.516 -20.891 -9.883 1 81.44 473 ASP B CA 1
ATOM 8138 C C . ASP B 1 473 ? -18.641 -20.391 -11.016 1 81.44 473 ASP B C 1
ATOM 8140 O O . ASP B 1 473 ? -18.875 -19.312 -11.562 1 81.44 473 ASP B O 1
ATOM 8144 N N . ALA B 1 474 ? -17.703 -21.172 -11.336 1 82.38 474 ALA B N 1
ATOM 8145 C CA . ALA B 1 474 ? -16.781 -20.75 -12.391 1 82.38 474 ALA B CA 1
ATOM 8146 C C . ALA B 1 474 ? -17.438 -20.875 -13.766 1 82.38 474 ALA B C 1
ATOM 8148 O O . ALA B 1 474 ? -17.031 -20.188 -14.711 1 82.38 474 ALA B O 1
ATOM 8149 N N . VAL B 1 475 ? -18.406 -21.703 -13.875 1 83.12 475 VAL B N 1
ATOM 8150 C CA . VAL B 1 475 ? -19.062 -21.922 -15.156 1 83.12 475 VAL B CA 1
ATOM 8151 C C . VAL B 1 475 ? -20.25 -20.969 -15.305 1 83.12 475 VAL B C 1
ATOM 8153 O O . VAL B 1 475 ? -20.547 -20.516 -16.406 1 83.12 475 VAL B O 1
ATOM 8156 N N . ASN B 1 476 ? -20.891 -20.688 -14.234 1 80.31 476 ASN B N 1
ATOM 8157 C CA . ASN B 1 476 ? -22.188 -20.016 -14.344 1 80.31 476 ASN B CA 1
ATOM 8158 C C . ASN B 1 476 ? -22.125 -18.578 -13.852 1 80.31 476 ASN B C 1
ATOM 8160 O O . ASN B 1 476 ? -23.078 -17.812 -14 1 80.31 476 ASN B O 1
ATOM 8164 N N . GLN B 1 477 ? -21.141 -18.109 -13.281 1 74.12 477 GLN B N 1
ATOM 8165 C CA . GLN B 1 477 ? -21.094 -16.734 -12.828 1 74.12 477 GLN B CA 1
ATOM 8166 C C . GLN B 1 477 ? -20.984 -15.766 -14.008 1 74.12 477 GLN B C 1
ATOM 8168 O O . GLN B 1 477 ? -20.234 -16.016 -14.953 1 74.12 477 GLN B O 1
ATOM 8173 N N . PRO B 1 478 ? -22.062 -14.797 -14.016 1 59.12 478 PRO B N 1
ATOM 8174 C CA . PRO B 1 478 ? -22.094 -13.844 -15.133 1 59.12 478 PRO B CA 1
ATOM 8175 C C . PRO B 1 478 ? -20.797 -13.039 -15.258 1 59.12 478 PRO B C 1
ATOM 8177 O O . PRO B 1 478 ? -20.188 -12.688 -14.25 1 59.12 478 PRO B O 1
ATOM 8180 N N . THR B 1 479 ? -20.109 -13.414 -16.312 1 56.84 479 THR B N 1
ATOM 8181 C CA . THR B 1 479 ? -18.906 -12.648 -16.609 1 56.84 479 THR B CA 1
ATOM 8182 C C . THR B 1 479 ? -19.219 -11.156 -16.734 1 56.84 479 THR B C 1
ATOM 8184 O O . THR B 1 479 ? -20.062 -10.766 -17.547 1 56.84 479 THR B O 1
ATOM 8187 N N . THR B 1 480 ? -19.484 -10.484 -15.773 1 52.66 480 THR B N 1
ATOM 8188 C CA . THR B 1 480 ? -19.5 -9.102 -16.219 1 52.66 480 THR B CA 1
ATOM 8189 C C . THR B 1 480 ? -18.359 -8.836 -17.203 1 52.66 480 THR B C 1
ATOM 8191 O O . THR B 1 480 ? -17.453 -9.648 -17.328 1 52.66 480 THR B O 1
ATOM 8194 N N . ASN B 1 481 ? -18.109 -7.457 -17.484 1 49.19 481 ASN B N 1
ATOM 8195 C CA . ASN B 1 481 ? -17.141 -7.051 -18.5 1 49.19 481 ASN B CA 1
ATOM 8196 C C . ASN B 1 481 ? -15.992 -8.047 -18.609 1 49.19 481 ASN B C 1
ATOM 8198 O O . ASN B 1 481 ? -15.93 -9.016 -17.859 1 49.19 481 ASN B O 1
ATOM 8202 N N . GLU B 1 482 ? -14.75 -7.621 -18.891 1 51.47 482 GLU B N 1
ATOM 8203 C CA . GLU B 1 482 ? -13.453 -8.062 -19.406 1 51.47 482 GLU B CA 1
ATOM 8204 C C . GLU B 1 482 ? -12.836 -9.133 -18.516 1 51.47 482 GLU B C 1
ATOM 8206 O O . GLU B 1 482 ? -11.805 -9.711 -18.859 1 51.47 482 GLU B O 1
ATOM 8211 N N . ASP B 1 483 ? -13.445 -9.523 -17.328 1 57 483 ASP B N 1
ATOM 8212 C CA . ASP B 1 483 ? -12.562 -10.266 -16.438 1 57 483 ASP B CA 1
ATOM 8213 C C . ASP B 1 483 ? -12.914 -11.75 -16.422 1 57 483 ASP B C 1
ATOM 8215 O O . ASP B 1 483 ? -14.078 -12.117 -16.219 1 57 483 ASP B O 1
ATOM 8219 N N . LEU B 1 484 ? -12.195 -12.688 -17.094 1 59.72 484 LEU B N 1
ATOM 8220 C CA . LEU B 1 484 ? -12.289 -14.141 -17.031 1 59.72 484 LEU B CA 1
ATOM 8221 C C . LEU B 1 484 ? -12.492 -14.609 -15.586 1 59.72 484 LEU B C 1
ATOM 8223 O O . LEU B 1 484 ? -11.844 -14.094 -14.664 1 59.72 484 LEU B O 1
ATOM 8227 N N . ILE B 1 485 ? -13.609 -15.305 -15.398 1 64.56 485 ILE B N 1
ATOM 8228 C CA . ILE B 1 485 ? -13.844 -15.891 -14.086 1 64.56 485 ILE B CA 1
ATOM 8229 C C . ILE B 1 485 ? -12.828 -17 -13.82 1 64.56 485 ILE B C 1
ATOM 8231 O O . ILE B 1 485 ? -12.719 -17.953 -14.602 1 64.56 485 ILE B O 1
ATOM 8235 N N . HIS B 1 486 ? -12.062 -16.812 -12.805 1 73.31 486 HIS B N 1
ATOM 8236 C CA . HIS B 1 486 ? -11.016 -17.766 -12.453 1 73.31 486 HIS B CA 1
ATOM 8237 C C . HIS B 1 486 ? -11.547 -18.875 -11.547 1 73.31 486 HIS B C 1
ATOM 8239 O O . HIS B 1 486 ? -12.539 -18.672 -10.836 1 73.31 486 HIS B O 1
ATOM 8245 N N . ILE B 1 487 ? -11.086 -20.094 -11.859 1 77.69 487 ILE B N 1
ATOM 8246 C CA . ILE B 1 487 ? -11.43 -21.25 -11.039 1 77.69 487 ILE B CA 1
ATOM 8247 C C . ILE B 1 487 ? -10.797 -21.109 -9.656 1 77.69 487 ILE B C 1
ATOM 8249 O O . ILE B 1 487 ? -9.57 -21.109 -9.531 1 77.69 487 ILE B O 1
ATOM 8253 N N . ASN B 1 488 ? -11.688 -20.922 -8.758 1 67.62 488 ASN B N 1
ATOM 8254 C CA . ASN B 1 488 ? -11.195 -20.781 -7.387 1 67.62 488 ASN B CA 1
ATOM 8255 C C . ASN B 1 488 ? -10.156 -19.688 -7.27 1 67.62 488 ASN B C 1
ATOM 8257 O O . ASN B 1 488 ? -10.359 -18.562 -7.754 1 67.62 488 ASN B O 1
ATOM 8261 N N . ASP B 1 489 ? -9.062 -19.734 -6.836 1 71.69 489 ASP B N 1
ATOM 8262 C CA . ASP B 1 489 ? -8.031 -18.719 -6.645 1 71.69 489 ASP B CA 1
ATOM 8263 C C . ASP B 1 489 ? -6.887 -18.906 -7.637 1 71.69 489 ASP B C 1
ATOM 8265 O O . ASP B 1 489 ? -5.746 -18.531 -7.352 1 71.69 489 ASP B O 1
ATOM 8269 N N . THR B 1 490 ? -7.375 -19.547 -8.852 1 79.88 490 THR B N 1
ATOM 8270 C CA . THR B 1 490 ? -6.344 -19.75 -9.867 1 79.88 490 THR B CA 1
ATOM 8271 C C . THR B 1 490 ? -6.582 -18.844 -11.07 1 79.88 490 THR B C 1
ATOM 8273 O O . THR B 1 490 ? -7.59 -18.125 -11.125 1 79.88 490 THR B O 1
ATOM 8276 N N . ASN B 1 491 ? -5.59 -18.734 -11.867 1 82.75 491 ASN B N 1
ATOM 8277 C CA . ASN B 1 491 ? -5.738 -17.938 -13.086 1 82.75 491 ASN B CA 1
ATOM 8278 C C . ASN B 1 491 ? -6.242 -18.797 -14.242 1 82.75 491 ASN B C 1
ATOM 8280 O O . ASN B 1 491 ? -6.082 -18.422 -15.406 1 82.75 491 ASN B O 1
ATOM 8284 N N . VAL B 1 492 ? -6.789 -19.953 -13.953 1 86 492 VAL B N 1
ATOM 8285 C CA . VAL B 1 492 ? -7.348 -20.844 -14.961 1 86 492 VAL B CA 1
ATOM 8286 C C . VAL B 1 492 ? -8.836 -20.547 -15.148 1 86 492 VAL B C 1
ATOM 8288 O O . VAL B 1 492 ? -9.555 -20.312 -14.18 1 86 492 VAL B O 1
ATOM 8291 N N . SER B 1 493 ? -9.219 -20.516 -16.391 1 85.56 493 SER B N 1
ATOM 8292 C CA . SER B 1 493 ? -10.617 -20.281 -16.719 1 85.56 493 SER B CA 1
ATOM 8293 C C . SER B 1 493 ? -11.141 -21.328 -17.703 1 85.56 493 SER B C 1
ATOM 8295 O O . SER B 1 493 ? -10.398 -21.812 -18.562 1 85.56 493 SER B O 1
ATOM 8297 N N . TYR B 1 494 ? -12.344 -21.656 -17.5 1 84.31 494 TYR B N 1
ATOM 8298 C CA . TYR B 1 494 ? -12.945 -22.641 -18.391 1 84.31 494 TYR B CA 1
ATOM 8299 C C . TYR B 1 494 ? -13.188 -22.047 -19.781 1 84.31 494 TYR B C 1
ATOM 8301 O O . TYR B 1 494 ? -13.211 -22.766 -20.781 1 84.31 494 TYR B O 1
ATOM 8309 N N . PHE B 1 495 ? -13.367 -20.594 -19.688 1 78.88 495 PHE B N 1
ATOM 8310 C CA . PHE B 1 495 ? -13.711 -19.906 -20.938 1 78.88 495 PHE B CA 1
ATOM 8311 C C . PHE B 1 495 ? -12.578 -18.984 -21.375 1 78.88 495 PHE B C 1
ATOM 8313 O O . PHE B 1 495 ? -11.844 -18.453 -20.531 1 78.88 495 PHE B O 1
ATOM 8320 N N . MET B 1 496 ? -12.086 -18.906 -22.531 1 65.81 496 MET B N 1
ATOM 8321 C CA . MET B 1 496 ? -11.156 -17.891 -23 1 65.81 496 MET B CA 1
ATOM 8322 C C . MET B 1 496 ? -11.891 -16.594 -23.344 1 65.81 496 MET B C 1
ATOM 8324 O O . MET B 1 496 ? -11.422 -15.508 -23.016 1 65.81 496 MET B O 1
ATOM 8328 N N . SER B 1 497 ? -12.758 -16.609 -24.188 1 61.97 497 SER B N 1
ATOM 8329 C CA . SER B 1 497 ? -13.656 -15.531 -24.594 1 61.97 497 SER B CA 1
ATOM 8330 C C . SER B 1 497 ? -15.109 -16 -24.625 1 61.97 497 SER B C 1
ATOM 8332 O O . SER B 1 497 ? -15.375 -17.203 -24.531 1 61.97 497 SER B O 1
ATOM 8334 N N . ASP B 1 498 ? -16.016 -15.078 -24.375 1 58.28 498 ASP B N 1
ATOM 8335 C CA . ASP B 1 498 ? -17.438 -15.414 -24.484 1 58.28 498 ASP B CA 1
ATOM 8336 C C . ASP B 1 498 ? -17.703 -16.344 -25.656 1 58.28 498 ASP B C 1
ATOM 8338 O O . ASP B 1 498 ? -18.719 -17.047 -25.688 1 58.28 498 ASP B O 1
ATOM 8342 N N . ARG B 1 499 ? -16.578 -16.5 -26.453 1 59.56 499 ARG B N 1
ATOM 8343 C CA . ARG B 1 499 ? -16.859 -17.188 -27.703 1 59.56 499 ARG B CA 1
ATOM 8344 C C . ARG B 1 499 ? -16.281 -18.594 -27.703 1 59.56 499 ARG B C 1
ATOM 8346 O O . ARG B 1 499 ? -16.562 -19.391 -28.609 1 59.56 499 ARG B O 1
ATOM 8353 N N . VAL B 1 500 ? -15.547 -18.938 -26.672 1 69.25 500 VAL B N 1
ATOM 8354 C CA . VAL B 1 500 ? -14.922 -20.25 -26.812 1 69.25 500 VAL B CA 1
ATOM 8355 C C . VAL B 1 500 ? -15.727 -21.297 -26.031 1 69.25 500 VAL B C 1
ATOM 8357 O O . VAL B 1 500 ? -15.961 -21.141 -24.844 1 69.25 500 VAL B O 1
ATOM 8360 N N . PRO B 1 501 ? -16.172 -22.25 -26.75 1 83.06 501 PRO B N 1
ATOM 8361 C CA . PRO B 1 501 ? -16.984 -23.297 -26.141 1 83.06 501 PRO B CA 1
ATOM 8362 C C . PRO B 1 501 ? -16.172 -24.172 -25.172 1 83.06 501 PRO B C 1
ATOM 8364 O O . PRO B 1 501 ? -14.945 -24.188 -25.234 1 83.06 501 PRO B O 1
ATOM 8367 N N . LEU B 1 502 ? -16.922 -24.734 -24.266 1 88.44 502 LEU B N 1
ATOM 8368 C CA . LEU B 1 502 ? -16.344 -25.719 -23.375 1 88.44 502 LEU B CA 1
ATOM 8369 C C . LEU B 1 502 ? -15.992 -27 -24.125 1 88.44 502 LEU B C 1
ATOM 8371 O O . LEU B 1 502 ? -16.75 -27.438 -25 1 88.44 502 LEU B O 1
ATOM 8375 N N . LYS B 1 503 ? -14.898 -27.453 -23.844 1 92.06 503 LYS B N 1
ATOM 8376 C CA . LYS B 1 503 ? -14.469 -28.672 -24.516 1 92.06 503 LYS B CA 1
ATOM 8377 C C . LYS B 1 503 ? -14.383 -29.844 -23.531 1 92.06 503 LYS B C 1
ATOM 8379 O O . LYS B 1 503 ? -13.875 -29.688 -22.422 1 92.06 503 LYS B O 1
ATOM 8384 N N . PHE B 1 504 ? -14.992 -30.953 -23.906 1 93.69 504 PHE B N 1
ATOM 8385 C CA . PHE B 1 504 ? -14.961 -32.188 -23.125 1 93.69 504 PHE B CA 1
ATOM 8386 C C . PHE B 1 504 ? -14.469 -33.344 -23.969 1 93.69 504 PHE B C 1
ATOM 8388 O O . PHE B 1 504 ? -14.539 -33.312 -25.188 1 93.69 504 PHE B O 1
ATOM 8395 N N . HIS B 1 505 ? -13.859 -34.219 -23.375 1 95.62 505 HIS B N 1
ATOM 8396 C CA . HIS B 1 505 ? -13.508 -35.5 -23.984 1 95.62 505 HIS B CA 1
ATOM 8397 C C . HIS B 1 505 ? -13.945 -36.656 -23.109 1 95.62 505 HIS B C 1
ATOM 8399 O O . HIS B 1 505 ? -13.672 -36.688 -21.906 1 95.62 505 HIS B O 1
ATOM 8405 N N . VAL B 1 506 ? -14.719 -37.5 -23.625 1 95.31 506 VAL B N 1
ATOM 8406 C CA . VAL B 1 506 ? -15.188 -38.688 -22.875 1 95.31 506 VAL B CA 1
ATOM 8407 C C . VAL B 1 506 ? -14.492 -39.938 -23.391 1 95.31 506 VAL B C 1
ATOM 8409 O O . VAL B 1 506 ? -14.383 -40.125 -24.594 1 95.31 506 VAL B O 1
ATOM 8412 N N . ILE B 1 507 ? -13.992 -40.688 -22.484 1 95.12 507 ILE B N 1
ATOM 8413 C CA . ILE B 1 507 ? -13.297 -41.906 -22.812 1 95.12 507 ILE B CA 1
ATOM 8414 C C . ILE B 1 507 ? -13.977 -43.094 -22.094 1 95.12 507 ILE B C 1
ATOM 8416 O O . ILE B 1 507 ? -14.164 -43.062 -20.875 1 95.12 507 ILE B O 1
ATOM 8420 N N . ILE B 1 508 ? -14.359 -44.062 -22.812 1 93.56 508 ILE B N 1
ATOM 8421 C CA . ILE B 1 508 ? -14.961 -45.281 -22.266 1 93.56 508 ILE B CA 1
ATOM 8422 C C . ILE B 1 508 ? -14.195 -46.5 -22.734 1 93.56 508 ILE B C 1
ATOM 8424 O O . ILE B 1 508 ? -14.203 -46.844 -23.938 1 93.56 508 ILE B O 1
ATOM 8428 N N . THR B 1 509 ? -13.562 -47.156 -21.875 1 92.19 509 THR B N 1
ATOM 8429 C CA . THR B 1 509 ? -12.773 -48.344 -22.188 1 92.19 509 THR B CA 1
ATOM 8430 C C . THR B 1 509 ? -13.32 -49.562 -21.453 1 92.19 509 THR B C 1
ATOM 8432 O O . THR B 1 509 ? -13.711 -49.5 -20.297 1 92.19 509 THR B O 1
ATOM 8435 N N . PRO B 1 510 ? -13.312 -50.656 -22.125 1 89.88 510 PRO B N 1
ATOM 8436 C CA . PRO B 1 510 ? -13.805 -51.875 -21.469 1 89.88 510 PRO B CA 1
ATOM 8437 C C . PRO B 1 510 ? -12.828 -52.406 -20.438 1 89.88 510 PRO B C 1
ATOM 8439 O O . PRO B 1 510 ? -11.617 -52.25 -20.562 1 89.88 510 PRO B O 1
ATOM 8442 N N . ILE B 1 511 ? -13.43 -53.031 -19.438 1 86.31 511 ILE B N 1
ATOM 8443 C CA . ILE B 1 511 ? -12.648 -53.688 -18.391 1 86.31 511 ILE B CA 1
ATOM 8444 C C . ILE B 1 511 ? -12.906 -55.188 -18.422 1 86.31 511 ILE B C 1
ATOM 8446 O O . ILE B 1 511 ? -14.062 -55.625 -18.516 1 86.31 511 ILE B O 1
ATOM 8450 N N . ILE B 1 512 ? -11.836 -55.844 -18.516 1 81.38 512 ILE B N 1
ATOM 8451 C CA . ILE B 1 512 ? -11.945 -57.281 -18.469 1 81.38 512 ILE B CA 1
ATOM 8452 C C . ILE B 1 512 ? -11.555 -57.812 -17.078 1 81.38 512 ILE B C 1
ATOM 8454 O O . ILE B 1 512 ? -10.406 -57.656 -16.656 1 81.38 512 ILE B O 1
ATOM 8458 N N . THR B 1 513 ? -12.547 -58.375 -16.453 1 75.38 513 THR B N 1
ATOM 8459 C CA . THR B 1 513 ? -12.312 -58.875 -15.102 1 75.38 513 THR B CA 1
ATOM 8460 C C . THR B 1 513 ? -11.203 -59.906 -15.094 1 75.38 513 THR B C 1
ATOM 8462 O O . THR B 1 513 ? -11.219 -60.844 -15.891 1 75.38 513 THR B O 1
ATOM 8465 N N . GLY B 1 514 ? -10.203 -59.656 -14.281 1 73.12 514 GLY B N 1
ATOM 8466 C CA . GLY B 1 514 ? -9.094 -60.562 -14.156 1 73.12 514 GLY B CA 1
ATOM 8467 C C . GLY B 1 514 ? -7.902 -60.188 -15.016 1 73.12 514 GLY B C 1
ATOM 8468 O O . GLY B 1 514 ? -6.793 -60.688 -14.805 1 73.12 514 GLY B O 1
ATOM 8469 N N . LEU B 1 515 ? -8.195 -59.281 -15.977 1 75.56 515 LEU B N 1
ATOM 8470 C CA . LEU B 1 515 ? -7.109 -58.938 -16.875 1 75.56 515 LEU B CA 1
ATOM 8471 C C . LEU B 1 515 ? -6.727 -57.469 -16.703 1 75.56 515 LEU B C 1
ATOM 8473 O O . LEU B 1 515 ? -5.582 -57.062 -16.953 1 75.56 515 LEU B O 1
ATOM 8477 N N . THR B 1 516 ? -7.684 -56.719 -16.344 1 77.5 516 THR B N 1
ATOM 8478 C CA . THR B 1 516 ? -7.441 -55.312 -16.172 1 77.5 516 THR B CA 1
ATOM 8479 C C . THR B 1 516 ? -7.562 -54.906 -14.703 1 77.5 516 THR B C 1
ATOM 8481 O O . THR B 1 516 ? -8.203 -55.594 -13.922 1 77.5 516 THR B O 1
ATOM 8484 N N . ASP B 1 517 ? -6.77 -53.906 -14.352 1 74.75 517 ASP B N 1
ATOM 8485 C CA . ASP B 1 517 ? -6.824 -53.375 -12.992 1 74.75 517 ASP B CA 1
ATOM 8486 C C . ASP B 1 517 ? -8.109 -52.594 -12.758 1 74.75 517 ASP B C 1
ATOM 8488 O O . ASP B 1 517 ? -8.414 -51.656 -13.5 1 74.75 517 ASP B O 1
ATOM 8492 N N . THR B 1 518 ? -8.898 -53.062 -11.859 1 65.38 518 THR B N 1
ATOM 8493 C CA . THR B 1 518 ? -10.188 -52.406 -11.586 1 65.38 518 THR B CA 1
ATOM 8494 C C . THR B 1 518 ? -10.055 -51.375 -10.5 1 65.38 518 THR B C 1
ATOM 8496 O O . THR B 1 518 ? -11.008 -50.625 -10.219 1 65.38 518 THR B O 1
ATOM 8499 N N . HIS B 1 519 ? -8.93 -51.188 -9.867 1 60.44 519 HIS B N 1
ATOM 8500 C CA . HIS B 1 519 ? -8.82 -50.312 -8.719 1 60.44 519 HIS B CA 1
ATOM 8501 C C . HIS B 1 519 ? -8.547 -48.875 -9.172 1 60.44 519 HIS B C 1
ATOM 8503 O O . HIS B 1 519 ? -8.188 -48 -8.359 1 60.44 519 HIS B O 1
ATOM 8509 N N . VAL B 1 520 ? -8.672 -48.562 -10.336 1 58.38 520 VAL B N 1
ATOM 8510 C CA . VAL B 1 520 ? -8.438 -47.188 -10.75 1 58.38 520 VAL B CA 1
ATOM 8511 C C . VAL B 1 520 ? -9.625 -46.312 -10.352 1 58.38 520 VAL B C 1
ATOM 8513 O O . VAL B 1 520 ? -10.664 -46.344 -11.016 1 58.38 520 VAL B O 1
ATOM 8516 N N . GLY B 1 521 ? -10.117 -46.344 -9.117 1 48.62 521 GLY B N 1
ATOM 8517 C CA . GLY B 1 521 ? -11.344 -45.688 -8.688 1 48.62 521 GLY B CA 1
ATOM 8518 C C . GLY B 1 521 ? -11.391 -44.219 -9.055 1 48.62 521 GLY B C 1
ATOM 8519 O O . GLY B 1 521 ? -10.453 -43.688 -9.648 1 48.62 521 GLY B O 1
ATOM 8520 N N . THR B 1 522 ? -12.656 -43.469 -8.742 1 48.31 522 THR B N 1
ATOM 8521 C CA . THR B 1 522 ? -13.258 -42.188 -9.008 1 48.31 522 THR B CA 1
ATOM 8522 C C . THR B 1 522 ? -12.375 -41.062 -8.461 1 48.31 522 THR B C 1
ATOM 8524 O O . THR B 1 522 ? -12.148 -40.969 -7.254 1 48.31 522 THR B O 1
ATOM 8527 N N . ARG B 1 523 ? -11.289 -40.812 -8.859 1 49.97 523 ARG B N 1
ATOM 8528 C CA . ARG B 1 523 ? -10.633 -39.688 -8.258 1 49.97 523 ARG B CA 1
ATOM 8529 C C . ARG B 1 523 ? -11.055 -38.375 -8.945 1 49.97 523 ARG B C 1
ATOM 8531 O O . ARG B 1 523 ? -10.969 -38.25 -10.164 1 49.97 523 ARG B O 1
ATOM 8538 N N . ILE B 1 524 ? -12.148 -37.781 -8.391 1 44.84 524 ILE B N 1
ATOM 8539 C CA . ILE B 1 524 ? -12.391 -36.406 -8.852 1 44.84 524 ILE B CA 1
ATOM 8540 C C . ILE B 1 524 ? -11.227 -35.5 -8.445 1 44.84 524 ILE B C 1
ATOM 8542 O O . ILE B 1 524 ? -10.945 -35.344 -7.254 1 44.84 524 ILE B O 1
ATOM 8546 N N . GLN B 1 525 ? -10.203 -35.562 -9.102 1 46.41 525 GLN B N 1
ATOM 8547 C CA . GLN B 1 525 ? -9.125 -34.656 -8.719 1 46.41 525 GLN B CA 1
ATOM 8548 C C . GLN B 1 525 ? -9.305 -33.281 -9.352 1 46.41 525 GLN B C 1
ATOM 8550 O O . GLN B 1 525 ? -9.438 -33.156 -10.57 1 46.41 525 GLN B O 1
ATOM 8555 N N . HIS B 1 526 ? -10.008 -32.406 -8.656 1 45.22 526 HIS B N 1
ATOM 8556 C CA . HIS B 1 526 ? -10.039 -31.031 -9.133 1 45.22 526 HIS B CA 1
ATOM 8557 C C . HIS B 1 526 ? -8.672 -30.375 -9 1 45.22 526 HIS B C 1
ATOM 8559 O O . HIS B 1 526 ? -7.887 -30.719 -8.117 1 45.22 526 HIS B O 1
ATOM 8565 N N . VAL B 1 527 ? -8.266 -29.922 -10.008 1 43.5 527 VAL B N 1
ATOM 8566 C CA . VAL B 1 527 ? -7.031 -29.141 -10 1 43.5 527 VAL B CA 1
ATOM 8567 C C . VAL B 1 527 ? -7 -28.25 -8.766 1 43.5 527 VAL B C 1
ATOM 8569 O O . VAL B 1 527 ? -7.871 -27.391 -8.586 1 43.5 527 VAL B O 1
ATOM 8572 N N . HIS B 1 528 ? -6.625 -28.828 -7.652 1 38.94 528 HIS B N 1
ATOM 8573 C CA . HIS B 1 528 ? -6.312 -27.906 -6.562 1 38.94 528 HIS B CA 1
ATOM 8574 C C . HIS B 1 528 ? -5.098 -27.047 -6.895 1 38.94 528 HIS B C 1
ATOM 8576 O O . HIS B 1 528 ? -4.016 -27.578 -7.172 1 38.94 528 HIS B O 1
ATOM 8582 N N . PHE B 1 529 ? -5.203 -26.031 -7.512 1 35.34 529 PHE B N 1
ATOM 8583 C CA . PHE B 1 529 ? -4.016 -25.188 -7.609 1 35.34 529 PHE B CA 1
ATOM 8584 C C . PHE B 1 529 ? -3.559 -24.734 -6.227 1 35.34 529 PHE B C 1
ATOM 8586 O O . PHE B 1 529 ? -4.383 -24.5 -5.34 1 35.34 529 PHE B O 1
#

InterPro domains:
  IPR000210 BTB/POZ domain [PF00651] (37-141)
  IPR000210 BTB/POZ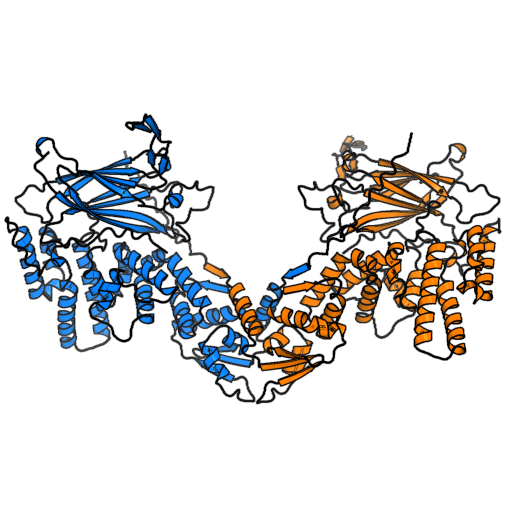 domain [PS50097] (42-112)
  IPR000210 BTB/POZ domain [SM00225] (42-142)
  IPR011333 SKP1/BTB/POZ domain superfamily [G3DSA:3.30.710.10] (12-144)
  IPR011333 SKP1/BTB/POZ domain superfamily [SSF54695] (19-140)
  IPR011705 BTB/Kelch-associated [PF07707] (190-249)
  IPR051481 BTB/POZ domain-containing protein and Galectin-3-binding [PTHR24410] (21-348)
  IPR056184 BTBD17, TRAF domain [PF23651] (328-511)

Foldseek 3Di:
DDPPPPPPPPPPPPPPPPPPDDDPVVVVLVVLLVCQVVVHPFQAWEAEPNDIGGDHLVLLLVQFVQSVVVPVPPPPPPDDHHYHYDYDDPLLSVCVVQLRSCSRRVDHDDDPSNLVSSCVVCVVRVRPVSVLVSLQVCLQCLLVCLQVQCLLVLLVVLCVVLPDPDDDLCNLLCLLVVPPPRPRDPPSSLSNLSSSVQCQFPVVSNLSNLLVDDLSNLLSSLLDQAREDQFLLVVVVSVVVSLVSVLVVVVVVDVDPVVSLVVSLVSCLSRCVSRQLLQDAPVVLVVVCPDPSCVSNVVSSVVVNVVSVCVQAVPDPPAQPVPCQSSQAHHNHQHLQFWHKDWDQCVPDDAQDKDKDKHKHFQDSGNHVPDDRDIWIKIKIKHQRWHWDPFAQPQDPVGTDTDHIDTDLKIKMKMFTDDDPVCQQPDKFWKKKKKFWWWDRPRDITTQWIWIATDIDHNVHGMDMDIRLDDRCLRPPPPPPPDRRDRPPHRIHQDPDSPGTIMMMMGMGTDDPSRYDNPPHTPGDGSPD/DDPPPPPPPPVPPPPDPPPPDDDPVVVVLVVLLVCQVVVHPFQAWEAEPNDIGGDHLVLLLVQFVQSVVVPVPPPPPPDGHHYHYDYDDPLLSVCVVQLRSCSRRVDHDDDPSNLVSSCVVCVVRVRPVSVLVSLQVCLQCLLVCLQVQCLLVLLVVLCVVQPDPDDDLCNLLCLLVVPPPDPRDPPSVLSNLSSSVQCQFPVVSNLSNLLVDDLSNLLSSLLDQAREDQFLLVVVVSVVVSLVSVLVVVVVVDVDPVVSLVVSLVSCLSRCVSRQLLQDAPVVLVVVCPDPVCVSNVVSSVVVNVVSVCVQAVPDPPAQPVPCQSSQAHHNHQHLQFWYKDWDQCVVDDAQDKDKDKHKHFQDSHNRVPDPRDIWIKIKIKHQRWHWDPFAQPQDPVGTDTDHIDTDLKIKMKMFTDDDPVCQQPDKFWKKKKKWWWWDRPRDITTQWIWIATDIDGNVHGMDMDIRLDDRCLRPPPPPPPQRRDRPPHRIHQDPDSPGTIMMMMGMGTDDPSRYDNPPHTPGDGSPD

Organism: Aphis glycines (NCBI:txid307491)

Solvent-accessible surface area (backbone atoms only — not comparable to full-atom values): 58675 Å² total; per-residue (Å²): 140,82,81,78,75,77,74,76,73,75,74,74,73,73,70,72,76,69,76,46,72,40,80,42,37,66,56,50,47,49,44,45,36,48,32,61,77,65,67,47,85,58,55,26,30,39,30,44,86,86,42,78,43,77,37,41,62,67,53,43,34,68,51,14,57,47,47,30,56,60,57,68,68,38,72,66,71,48,88,67,71,44,71,46,78,50,90,70,56,70,68,38,50,72,45,39,63,59,56,55,47,26,65,48,56,22,40,46,74,50,46,89,86,46,42,60,42,48,41,50,49,22,58,74,35,46,20,64,71,57,37,49,52,44,42,50,50,46,62,65,36,47,62,57,28,24,70,71,32,42,37,53,59,53,40,52,49,57,45,62,75,64,51,63,96,72,77,56,92,55,47,46,40,35,62,72,63,65,70,67,72,62,89,52,54,90,63,53,44,45,39,46,50,43,42,52,50,40,49,34,47,35,38,76,58,27,59,72,19,53,59,70,56,52,67,66,55,45,48,23,55,48,69,47,48,78,37,32,39,58,42,55,62,58,51,50,52,52,54,49,52,27,50,52,50,53,50,54,54,48,53,72,74,45,90,54,64,68,63,48,50,54,49,49,52,52,49,48,55,60,58,59,63,49,53,40,53,46,66,40,52,71,77,54,52,61,57,48,61,71,37,66,71,38,60,75,42,40,71,61,47,50,54,50,49,51,58,24,46,47,63,32,65,49,83,65,83,71,76,63,56,76,88,51,24,70,44,56,32,70,53,42,40,63,37,63,60,28,18,52,69,51,71,44,60,66,86,79,51,55,81,46,41,68,47,77,44,77,46,60,22,45,58,56,79,47,80,36,89,80,57,73,79,47,69,40,41,34,38,37,34,34,21,71,56,16,44,65,42,61,70,38,65,47,71,44,99,90,40,66,40,74,37,67,66,44,73,46,82,35,16,32,40,33,45,29,66,57,69,54,80,85,43,63,81,74,58,70,48,41,31,35,41,32,43,37,35,38,26,24,34,93,88,39,76,44,51,55,31,52,36,34,41,66,47,70,35,34,79,89,36,48,67,46,79,43,69,61,73,48,64,41,64,47,71,62,53,80,64,56,81,95,56,77,51,37,45,80,96,40,75,36,15,59,47,82,44,103,78,46,51,37,42,38,33,40,28,42,42,59,48,47,88,59,40,29,70,76,77,63,59,62,45,74,48,66,67,63,109,140,84,84,78,75,77,73,78,73,74,74,74,73,74,69,73,74,68,74,46,71,40,80,42,39,66,58,50,48,49,42,46,36,48,31,61,75,65,69,48,85,57,54,26,30,40,30,44,84,88,43,77,41,77,37,40,62,68,54,44,35,66,52,14,57,47,46,28,54,60,57,69,69,39,72,65,72,47,86,67,71,45,71,46,79,50,90,70,57,72,68,38,49,73,46,38,64,59,57,54,47,26,65,46,56,23,42,45,75,51,44,88,86,46,41,62,41,49,41,50,50,22,58,74,35,47,20,64,69,56,37,48,51,45,41,51,52,46,61,66,37,47,63,57,28,24,70,70,30,43,37,52,58,54,42,52,49,58,46,62,76,63,51,62,97,72,76,57,94,56,47,45,41,38,63,71,65,62,71,68,68,62,92,53,53,92,62,54,44,44,41,46,50,42,43,51,49,40,49,34,46,34,38,76,58,28,59,71,18,53,59,71,57,52,69,67,56,45,46,22,53,48,69,47,50,77,37,30,37,56,42,55,60,58,52,50,51,53,52,49,52,26,50,52,50,53,50,54,55,47,54,72,74,44,90,55,66,69,64,48,50,54,49,47,51,52,49,47,55,60,57,59,64,50,54,41,54,47,67,40,51,70,76,54,52,60,57,46,62,70,36,66,72,36,57,75,40,40,70,62,47,51,52,49,48,50,59,24,46,48,63,33,66,49,84,67,83,73,74,62,57,77,86,50,23,70,44,55,32,71,53,42,38,64,36,62,59,28,18,52,69,51,73,44,60,67,88,79,51,54,81,46,41,67,48,77,46,77,46,61,23,46,58,56,79,46,79,36,89,80,56,74,80,47,68,40,41,33,38,38,35,33,22,69,56,16,43,66,42,63,71,37,67,46,71,43,101,89,40,67,41,75,36,68,64,43,74,45,82,36,16,32,39,34,44,29,65,57,68,54,81,88,43,62,79,75,58,70,48,41,31,36,40,31,41,36,36,39,26,25,37,93,88,40,77,41,51,55,30,51,36,32,39,63,46,70,35,32,78,90,35,49,68,48,78,42,70,62,72,47,63,42,64,48,71,64,52,79,64,57,78,95,58,75,50,37,45,80,97,39,74,38,15,58,47,82,46,104,77,45,52,38,41,38,34,42,29,43,42,58,48,46,89,57,39,29,70,74,79,62,57,62,45,77,47,66,67,60,109

pLDDT: mean 82.19, std 16.8, range [19.52, 97.88]